Protein 8U2M (pdb70)

Foldseek 3Di:
DQLLPQVCLQPVQVVLVVVCVVFQWDQDVLLQATEGQALVLQQVQLACCPFWAQACVLLVDDDDPLQAALRRDGPPLNVLLVVLLLQLLVPADVVVLLVQLLVLLLVLLVVQPPDFFKDWCLLSPLQSSLQSSLCVQAQHDGDDRVVLCVLLVLLLQCVCCSSVVVSVVSNVVSLVVLLVVLVVCLVDGDCPHSSVSSNVSCVPRPDPVSHSSSHVSCSNSCSNQQRSFLVQQLVQVCQVPVVLLVDPLDPLQLLLSLQLSCLQRRFFQWDKIAGSDFDDRGPDTHHHGHMYIYRQNSNSQNCVQPPVSNDRDSPHDPDRGQSQHDHPNGHSCPVVSSSSVSSSSVSVVVSPKRWHFPDDFAWDSRRRGTHTPTGITGID/DDDQLLPQVCLQPVQVVLVVVVVVPQWDQDVLLQATEHQAQVLQQVQLADCPFKFLACVLLVDDDDPLQAALRRDDPPVNVLLLVLLLVLLVPADPVVLLVQLLVLLLVLLLVQPPDFDKDWCLVSPLQSSLQSSLCVQQQHDGDDRVVLCVLLVLLLQLVCCSSVVVSVVSNVVSLVVLLVVLVVCLVDGDCNHSSNSSNVSCVVDPDDPSHSSNHVSCSNSCSNQQRSFLVQQLVLVCLVPVVLLVDPLDPLQLLLSLQLSCLQRRFFQWDKIAGSAFDDRGPDTDHHGHMYIYRQNSNSQNCVQPPVSNDRDSPHDPDRRQSQHDHPPRNSCPVVSSSSVSSSSVSVVVSPKNWHFPDHFAWDSRRRGTHTPTGITGID/DDDQLLPQVCLQPVLVVLVVVVVVPQWDQDVLLQFTEGQALQLQQVQLADCPFWAQACVLLVDDDDPLQAALSRDDPPLNVQLVVLLLQLLVLADVVQLLVQLLVLLLVLVCVQLVDQFKDWCLLSHLQSSLQSNLCVQQQHDGDDRVVLCVLLVLLLQCVCCSSVVVSVPSVVVSLVVLLVVLVVCLVDGDCNHSSNSSNVSCVVRVRDPSHSSNHVSCSNSVSNQQRSFLVQQLVLVCQVPVVLLVDDLDPLQVLLVLQLSCLQRRFAQWDKIAGSAFDDRDNDIDHHGHMYIYRQNSNSQNCVQPPVSNDRDSPHDPPRGQSQHDHPNGNSCPVVSSSSVSSSSVSVSVVPKNWHFPDDWAWDSRRRGTHTPTTMTGID/DDPDD

InterPro domains:
  IPR001128 Cytochrome P450 [PF00067] (269-359)
  IPR002397 Cytochrome P450, B-class [PR00359] (86-97)
  IPR002397 Cytochrome P450, B-class [PR00359] (133-149)
  IPR002397 Cytochrome P450, B-class [PR00359] (150-165)
  IPR002397 Cytochrome P450, B-class [PR00359] (269-280)
  IPR002397 Cytochrome P450, B-class [PR00359] (286-313)
  IPR002397 Cytochrome P450, B-class [PR00359] (314-329)
  IPR002397 Cytochrome P450, B-class [PR00359] (335-344)
  IPR002397 Cytochrome P450, B-class [PR00359] (344-355)
  IPR017972 Cytochrome P450, conserved site [PS00086] (337-346)
  IPR036396 Cytochrome P450 superfamily [G3DSA:1.10.630.10] (2-394)
  IPR036396 Cytochrome P450 superfamily [SSF48264] (15-393)

Radius of gyration: 35.64 Å; Cα contacts (8 Å, |Δi|>4): 2007; chains: 4; bounding box: 88×108×78 Å

B-factor: mean 40.02, std 17.23, range [12.61, 135.48]

Structure (mmCIF, N/CA/C/O backbone):
data_8U2M
#
_entry.id   8U2M
#
_cell.length_a   61.674
_cell.length_b   95.607
_cell.length_c   105.763
_cell.angle_alpha   90.000
_cell.angle_beta   92.710
_cell.angle_gamma   90.000
#
_symmetry.space_group_name_H-M   'P 1 21 1'
#
loop_
_entity.id
_entity.type
_entity.pdbx_description
1 polymer 'Cytochrome P450-SU1'
2 polymer MET-ARG-TYR-LEU-HIS
3 non-polymer 'ACETATE ION'
4 non-polymer 'TETRAETHYLENE GLYCOL'
5 non-polymer 'PROTOPORPHYRIN IX CONTAINING FE'
6 non-polymer 'SODIUM ION'
7 non-polymer 2-[2-(2-METHOXY-ETHOXY)-ETHOXY]-ETHOXYL
8 non-polymer MESO-ERYTHRITOL
9 non-polymer 'trifluoroacetic acid'
10 water water
#
loop_
_atom_site.group_PDB
_atom_site.id
_atom_site.type_symbol
_atom_site.label_atom_id
_atom_site.label_alt_id
_atom_site.label_comp_id
_atom_site.label_asym_id
_atom_site.label_entity_id
_atom_site.label_seq_id
_atom_site.pdbx_PDB_ins_code
_atom_site.Cartn_x
_atom_site.Cartn_y
_atom_site.Cartn_z
_atom_site.occupancy
_atom_site.B_iso_or_equiv
_atom_site.auth_seq_id
_atom_site.auth_comp_id
_atom_site.auth_asym_id
_atom_site.auth_atom_id
_atom_site.pdbx_PDB_model_num
ATOM 1 N N . TYR A 1 35 ? 22.61647 10.67591 34.77633 1.000 59.79636 14 TYR A N 1
ATOM 2 C CA . TYR A 1 35 ? 21.28271 11.14465 34.41875 1.000 55.15071 14 TYR A CA 1
ATOM 3 C C . TYR A 1 35 ? 20.28004 10.89739 35.55001 1.000 44.42612 14 TYR A C 1
ATOM 4 O O . TYR A 1 35 ? 19.75203 9.79301 35.68781 1.000 43.68654 14 TYR A O 1
ATOM 21 N N . ASP A 1 36 ? 20.07588 11.91440 36.39605 1.000 45.51604 15 ASP A N 1
ATOM 22 C CA . ASP A 1 36 ? 19.03979 11.87534 37.42357 1.000 37.68570 15 ASP A CA 1
ATOM 23 C C . ASP A 1 36 ? 17.74669 12.42023 36.83043 1.000 31.69542 15 ASP A C 1
ATOM 24 O O . ASP A 1 36 ? 17.64726 13.63727 36.60337 1.000 29.90014 15 ASP A O 1
ATOM 33 N N . PRO A 1 37 ? 16.72363 11.59084 36.59305 1.000 25.33938 16 PRO A N 1
ATOM 34 C CA . PRO A 1 37 ? 15.53203 12.09124 35.88278 1.000 23.79392 16 PRO A CA 1
ATOM 35 C C . PRO A 1 37 ? 14.75158 13.16332 36.62804 1.000 22.56924 16 PRO A C 1
ATOM 36 O O . PRO A 1 37 ? 13.99656 13.90673 35.98770 1.000 20.83967 16 PRO A O 1
ATOM 47 N N . LEU A 1 38 ? 14.89183 13.26774 37.94854 1.000 28.02782 17 LEU A N 1
ATOM 48 C CA . LEU A 1 38 ? 14.14332 14.24444 38.72879 1.000 22.28858 17 LEU A CA 1
ATOM 49 C C . LEU A 1 38 ? 14.98968 15.43530 39.16313 1.000 26.49393 17 LEU A C 1
ATOM 50 O O . LEU A 1 38 ? 14.50705 16.27623 39.92719 1.000 26.44719 17 LEU A O 1
ATOM 66 N N . ALA A 1 39 ? 16.23587 15.51992 38.71297 1.000 28.25990 18 ALA A N 1
ATOM 67 C CA . ALA A 1 39 ? 17.05881 16.67288 39.04417 1.000 25.64345 18 ALA A CA 1
ATOM 68 C C . ALA A 1 39 ? 16.43700 17.93834 38.45641 1.000 23.98453 18 ALA A C 1
ATOM 69 O O . ALA A 1 39 ? 15.92408 17.91269 37.32977 1.000 22.51120 18 ALA A O 1
ATOM 76 N N . PRO A 1 40 ? 16.47358 19.06341 39.18067 1.000 30.68262 19 PRO A N 1
ATOM 77 C CA . PRO A 1 40 ? 15.82377 20.27792 38.65291 1.000 27.27867 19 PRO A CA 1
ATOM 78 C C . PRO A 1 40 ? 16.31522 20.68784 37.27363 1.000 24.21784 19 PRO A C 1
ATOM 79 O O . PRO A 1 40 ? 15.50924 21.12274 36.44101 1.000 28.69760 19 PRO A O 1
ATOM 90 N N . SER A 1 41 ? 17.61732 20.56440 37.00150 1.000 29.16351 20 SER A N 1
ATOM 91 C CA . SER A 1 41 ? 18.13233 20.96249 35.69463 1.000 35.92459 20 SER A CA 1
ATOM 92 C C . SER A 1 41 ? 17.63519 20.03834 34.59112 1.000 26.51145 20 SER A C 1
ATOM 93 O O . SER A 1 41 ? 17.40805 20.48882 33.46201 1.000 27.57972 20 SER A O 1
ATOM 101 N N . VAL A 1 42 ? 17.46159 18.75121 34.89290 1.000 23.43881 21 VAL A N 1
ATOM 102 C CA . VAL A 1 42 ? 16.91654 17.82583 33.90524 1.000 24.81723 21 VAL A CA 1
ATOM 103 C C . VAL A 1 42 ? 15.44845 18.13839 33.64848 1.000 25.34351 21 VAL A C 1
ATOM 104 O O . VAL A 1 42 ? 15.00219 18.21298 32.49805 1.000 19.74991 21 VAL A O 1
ATOM 117 N N . ILE A 1 43 ? 14.67649 18.31821 34.72339 1.000 20.03575 22 ILE A N 1
ATOM 118 C CA . ILE A 1 43 ? 13.25751 18.63522 34.60291 1.000 21.84393 22 ILE A CA 1
ATOM 119 C C . ILE A 1 43 ? 13.04523 19.92497 33.82404 1.000 21.86566 22 ILE A C 1
ATOM 120 O O . ILE A 1 43 ? 12.05086 20.06502 33.10174 1.000 21.74735 22 ILE A O 1
ATOM 136 N N . ALA A 1 44 ? 13.96585 20.88283 33.94953 1.000 19.66004 23 ALA A N 1
ATOM 137 C CA . ALA A 1 44 ? 13.80884 22.15269 33.24831 1.000 20.81523 23 ALA A CA 1
ATOM 138 C C . ALA A 1 44 ? 13.82145 21.95453 31.73913 1.000 21.24326 23 ALA A C 1
ATOM 139 O O . ALA A 1 44 ? 13.12181 22.66297 31.00603 1.000 24.73949 23 ALA A O 1
ATOM 146 N N . ASP A 1 45 ? 14.63587 21.02098 31.25486 1.000 21.09499 24 ASP A N 1
ATOM 147 C CA . ASP A 1 45 ? 14.68887 20.69215 29.83750 1.000 19.80768 24 ASP A CA 1
ATOM 148 C C . ASP A 1 45 ? 15.39453 19.35250 29.68304 1.000 19.08171 24 ASP A C 1
ATOM 149 O O . ASP A 1 45 ? 16.63101 19.31273 29.66258 1.000 20.74709 24 ASP A O 1
ATOM 158 N N . PRO A 1 46 ? 14.66786 18.23522 29.58194 1.000 19.62687 25 PRO A N 1
ATOM 159 C CA . PRO A 1 46 ? 15.35297 16.93374 29.55071 1.000 20.14079 25 PRO A CA 1
ATOM 160 C C . PRO A 1 46 ? 15.93358 16.55212 28.19902 1.000 19.99937 25 PRO A C 1
ATOM 161 O O . PRO A 1 46 ? 16.77411 15.64367 28.14926 1.000 21.09484 25 PRO A O 1
ATOM 172 N N . TYR A 1 47 ? 15.53828 17.21063 27.11225 1.000 21.12038 26 TYR A N 1
ATOM 173 C CA . TYR A 1 47 ? 15.91078 16.71645 25.78932 1.000 23.14148 26 TYR A CA 1
ATOM 174 C C . TYR A 1 47 ? 17.41130 16.73636 25.52383 1.000 19.79184 26 TYR A C 1
ATOM 175 O O . TYR A 1 47 ? 17.90194 15.78515 24.89043 1.000 23.91772 26 TYR A O 1
ATOM 193 N N . PRO A 1 48 ? 18.19270 17.72603 25.97026 1.000 23.18299 27 PRO A N 1
ATOM 194 C CA . PRO A 1 48 ? 19.65286 17.60284 25.80125 1.000 21.56183 27 PRO A CA 1
ATOM 195 C C . PRO A 1 48 ? 20.23331 16.40174 26.53160 1.000 21.35229 27 PRO A C 1
ATOM 196 O O . PRO A 1 48 ? 21.23115 15.82929 26.07321 1.000 21.04554 27 PRO A O 1
ATOM 207 N N . PHE A 1 49 ? 19.63955 16.00907 27.66284 1.000 21.07371 28 PHE A N 1
ATOM 208 C CA . PHE A 1 49 ? 20.10167 14.82133 28.37397 1.000 19.78563 28 PHE A CA 1
ATOM 209 C C . PHE A 1 49 ? 19.72079 13.55168 27.62530 1.000 20.49295 28 PHE A C 1
ATOM 210 O O . PHE A 1 49 ? 20.51770 12.60840 27.54714 1.000 21.85463 28 PHE A O 1
ATOM 227 N N . TYR A 1 50 ? 18.50646 13.50763 27.06874 1.000 18.64244 29 TYR A N 1
ATOM 228 C CA . TYR A 1 50 ? 18.13702 12.39838 26.19645 1.000 22.34426 29 TYR A CA 1
ATOM 229 C C . TYR A 1 50 ? 19.13092 12.26253 25.05007 1.000 23.15357 29 TYR A C 1
ATOM 230 O O . TYR A 1 50 ? 19.56268 11.15578 24.70811 1.000 22.23596 29 TYR A O 1
ATOM 248 N N . ARG A 1 51 ? 19.48181 13.38984 24.42507 1.000 20.89963 30 ARG A N 1
ATOM 249 C CA . ARG A 1 51 ? 20.38287 13.36106 23.27805 1.000 23.00254 30 ARG A CA 1
ATOM 250 C C . ARG A 1 51 ? 21.75691 12.82974 23.66666 1.000 22.45627 30 ARG A C 1
ATOM 251 O O . ARG A 1 51 ? 22.34185 12.01751 22.94110 1.000 24.60736 30 ARG A O 1
ATOM 272 N N . LYS A 1 52 ? 22.29343 13.28109 24.80514 1.000 21.17753 31 LYS A N 1
ATOM 273 C CA . LYS A 1 52 ? 23.58222 12.76947 25.26340 1.000 25.39490 31 LYS A CA 1
ATOM 274 C C . LYS A 1 52 ? 23.52270 11.26301 25.47452 1.000 31.58373 31 LYS A C 1
ATOM 275 O O . LYS A 1 52 ? 24.46066 10.53567 25.12510 1.000 26.15405 31 LYS A O 1
ATOM 294 N N . LEU A 1 53 ? 22.42389 10.78143 26.05294 1.000 26.66747 32 LEU A N 1
ATOM 295 C CA . LEU A 1 53 ? 22.21936 9.34648 26.20026 1.000 27.21752 32 LEU A CA 1
ATOM 296 C C . LEU A 1 53 ? 22.22471 8.65802 24.83977 1.000 24.74731 32 LEU A C 1
ATOM 297 O O . LEU A 1 53 ? 22.96910 7.69483 24.61599 1.000 24.83597 32 LEU A O 1
ATOM 313 N N . ARG A 1 54 ? 21.39373 9.14908 23.91349 1.000 21.98048 33 ARG A N 1
ATOM 314 C CA . ARG A 1 54 ? 21.25142 8.50868 22.60858 1.000 22.02969 33 ARG A CA 1
ATOM 315 C C . ARG A 1 54 ? 22.57973 8.47475 21.86321 1.000 23.34985 33 ARG A C 1
ATOM 316 O O . ARG A 1 54 ? 22.90090 7.48184 21.19874 1.000 24.67416 33 ARG A O 1
ATOM 337 N N . GLU A 1 55 ? 23.37567 9.54516 21.97762 1.000 25.41498 34 GLU A N 1
ATOM 338 C CA . GLU A 1 55 ? 24.62580 9.62518 21.22479 1.000 25.29881 34 GLU A CA 1
ATOM 339 C C . GLU A 1 55 ? 25.67992 8.65596 21.75495 1.000 29.01850 34 GLU A C 1
ATOM 340 O O . GLU A 1 55 ? 26.59228 8.27103 21.01155 1.000 35.27924 34 GLU A O 1
ATOM 352 N N . THR A 1 56 ? 25.60975 8.28939 23.04083 1.000 26.53264 35 THR A N 1
ATOM 353 C CA . THR A 1 56 ? 26.58084 7.34499 23.58731 1.000 33.29863 35 THR A CA 1
ATOM 354 C C . THR A 1 56 ? 26.11324 5.90789 23.37069 1.000 28.36512 35 THR A C 1
ATOM 355 O O . THR A 1 56 ? 26.92269 5.03529 23.03809 1.000 33.62321 35 THR A O 1
ATOM 366 N N . ASN A 1 57 ? 24.82250 5.62389 23.58160 1.000 24.96432 36 ASN A N 1
ATOM 367 C CA . ASN A 1 57 ? 24.32342 4.26823 23.34160 1.000 27.85682 36 ASN A CA 1
ATOM 368 C C . ASN A 1 57 ? 22.80322 4.27803 23.32901 1.000 27.00604 36 ASN A C 1
ATOM 369 O O . ASN A 1 57 ? 22.17385 4.78265 24.26545 1.000 27.11197 36 ASN A O 1
ATOM 380 N N . THR A 1 58 ? 22.22130 3.74301 22.24884 1.000 22.42800 37 THR A N 1
ATOM 381 C CA . THR A 1 58 ? 20.77128 3.80554 22.10844 1.000 22.08606 37 THR A CA 1
ATOM 382 C C . THR A 1 58 ? 20.05876 2.92402 23.12791 1.000 22.29188 37 THR A C 1
ATOM 383 O O . THR A 1 58 ? 18.85717 3.11036 23.35875 1.000 20.24129 37 THR A O 1
ATOM 394 N N . VAL A 1 59 ? 20.77726 1.99340 23.75228 1.000 23.67540 38 VAL A N 1
ATOM 395 C CA . VAL A 1 59 ? 20.23994 1.10044 24.76909 1.000 26.66442 38 VAL A CA 1
ATOM 396 C C . VAL A 1 59 ? 21.27839 1.07991 25.89390 1.000 27.68954 38 VAL A C 1
ATOM 397 O O . VAL A 1 59 ? 22.26832 0.34673 25.81732 1.000 27.52886 38 VAL A O 1
ATOM 410 N N A HIS A 1 60 ? 21.03522 1.84938 26.94582 0.475 24.79851 39 HIS A N 1
ATOM 411 N N B HIS A 1 60 ? 21.06742 1.92652 26.90098 0.525 24.82745 39 HIS A N 1
ATOM 412 C CA A HIS A 1 60 ? 21.99780 2.01483 28.02793 0.475 24.09004 39 HIS A CA 1
ATOM 413 C CA B HIS A 1 60 ? 21.94640 2.05141 28.05711 0.525 24.11101 39 HIS A CA 1
ATOM 414 C C A HIS A 1 60 ? 21.48177 1.35531 29.29782 0.475 24.30600 39 HIS A C 1
ATOM 415 C C B HIS A 1 60 ? 21.42342 1.18558 29.19557 0.525 24.31479 39 HIS A C 1
ATOM 416 O O A HIS A 1 60 ? 20.33758 1.58620 29.70394 0.475 21.97588 39 HIS A O 1
ATOM 417 O O B HIS A 1 60 ? 20.21273 1.11558 29.42396 0.525 23.99293 39 HIS A O 1
ATOM 444 N N . TRP A 1 61 ? 22.33473 0.55079 29.92932 1.000 25.65497 40 TRP A N 1
ATOM 445 C CA . TRP A 1 61 ? 21.97879 -0.10824 31.18010 1.000 27.53819 40 TRP A CA 1
ATOM 446 C C . TRP A 1 61 ? 22.07692 0.90774 32.31331 1.000 27.33151 40 TRP A C 1
ATOM 447 O O . TRP A 1 61 ? 23.12402 1.53647 32.49773 1.000 28.74691 40 TRP A O 1
ATOM 469 N N . HIS A 1 62 ? 20.97940 1.09419 33.04371 1.000 29.57286 41 HIS A N 1
ATOM 470 C CA . HIS A 1 62 ? 20.93336 1.95936 34.22197 1.000 31.41558 41 HIS A CA 1
ATOM 471 C C . HIS A 1 62 ? 20.91611 1.05354 35.45105 1.000 36.12868 41 HIS A C 1
ATOM 472 O O . HIS A 1 62 ? 19.86511 0.52899 35.83149 1.000 36.54461 41 HIS A O 1
ATOM 486 N N . GLU A 1 63 ? 22.07792 0.89823 36.08953 1.000 37.27339 42 GLU A N 1
ATOM 487 C CA . GLU A 1 63 ? 22.22813 -0.13040 37.11505 1.000 40.36709 42 GLU A CA 1
ATOM 488 C C . GLU A 1 63 ? 21.41362 0.16546 38.36900 1.000 45.61957 42 GLU A C 1
ATOM 489 O O . GLU A 1 63 ? 20.98058 -0.76834 39.05558 1.000 41.27290 42 GLU A O 1
ATOM 501 N N . PHE A 1 64 ? 21.22683 1.44019 38.71024 1.000 41.73071 43 PHE A N 1
ATOM 502 C CA . PHE A 1 64 ? 20.54008 1.76753 39.95586 1.000 57.83366 43 PHE A CA 1
ATOM 503 C C . PHE A 1 64 ? 19.03141 1.64732 39.79647 1.000 50.48525 43 PHE A C 1
ATOM 504 O O . PHE A 1 64 ? 18.33758 1.21833 40.72601 1.000 60.30243 43 PHE A O 1
ATOM 521 N N . LEU A 1 65 ? 18.51201 2.01123 38.62505 1.000 51.63020 44 LEU A N 1
ATOM 522 C CA . LEU A 1 65 ? 17.11346 1.76791 38.30826 1.000 61.18873 44 LEU A CA 1
ATOM 523 C C . LEU A 1 65 ? 16.86036 0.34056 37.84174 1.000 48.12858 44 LEU A C 1
ATOM 524 O O . LEU A 1 65 ? 15.69643 -0.05460 37.71340 1.000 54.96830 44 LEU A O 1
ATOM 540 N N . ASP A 1 66 ? 17.91497 -0.43034 37.57125 1.000 44.94126 45 ASP A N 1
ATOM 541 C CA . ASP A 1 66 ? 17.78814 -1.83207 37.17481 1.000 48.04393 45 ASP A CA 1
ATOM 542 C C . ASP A 1 66 ? 16.91857 -1.95197 35.92308 1.000 30.76579 45 ASP A C 1
ATOM 543 O O . ASP A 1 66 ? 16.01367 -2.78657 35.84119 1.000 36.82442 45 ASP A O 1
ATOM 552 N N . SER A 1 67 ? 17.19460 -1.09419 34.93914 1.000 32.03855 46 SER A N 1
ATOM 553 C CA . SER A 1 67 ? 16.43110 -1.10650 33.70079 1.000 26.05840 46 SER A CA 1
ATOM 554 C C . SER A 1 67 ? 17.29392 -0.64743 32.53422 1.000 24.19773 46 SER A C 1
ATOM 555 O O . SER A 1 67 ? 18.20903 0.16351 32.69707 1.000 24.96504 46 SER A O 1
ATOM 563 N N . TRP A 1 68 ? 16.96910 -1.15598 31.34822 1.000 24.18712 47 TRP A N 1
ATOM 564 C CA . TRP A 1 68 ? 17.50278 -0.58003 30.12289 1.000 21.53705 47 TRP A CA 1
ATOM 565 C C . TRP A 1 68 ? 16.80854 0.75046 29.85267 1.000 23.53132 47 TRP A C 1
ATOM 566 O O . TRP A 1 68 ? 15.60137 0.89128 30.06646 1.000 26.59917 47 TRP A O 1
ATOM 587 N N . VAL A 1 69 ? 17.58211 1.73803 29.41068 1.000 20.93017 48 VAL A N 1
ATOM 588 C CA . VAL A 1 69 ? 17.06135 3.03434 28.98659 1.000 19.69683 48 VAL A CA 1
ATOM 589 C C . VAL A 1 69 ? 17.24058 3.11818 27.47696 1.000 21.87528 48 VAL A C 1
ATOM 590 O O . VAL A 1 69 ? 18.37435 3.10995 26.98165 1.000 27.20302 48 VAL A O 1
ATOM 603 N N . VAL A 1 70 ? 16.12902 3.20498 26.74677 1.000 16.98204 49 VAL A N 1
ATOM 604 C CA . VAL A 1 70 ? 16.12417 3.11441 25.28749 1.000 21.78609 49 VAL A CA 1
ATOM 605 C C . VAL A 1 70 ? 15.72990 4.46541 24.70790 1.000 16.57193 49 VAL A C 1
ATOM 606 O O . VAL A 1 70 ? 14.59948 4.92922 24.90579 1.000 18.65671 49 VAL A O 1
ATOM 619 N N . THR A 1 71 ? 16.65609 5.08752 23.97516 1.000 21.36527 50 THR A N 1
ATOM 620 C CA . THR A 1 71 ? 16.42216 6.39371 23.38226 1.000 22.06855 50 THR A CA 1
ATOM 621 C C . THR A 1 71 ? 16.41669 6.38870 21.85942 1.000 17.18077 50 THR A C 1
ATOM 622 O O . THR A 1 71 ? 16.03798 7.40335 21.26331 1.000 18.79960 50 THR A O 1
ATOM 633 N N . GLY A 1 72 ? 16.81024 5.29226 21.21377 1.000 20.58319 51 GLY A N 1
ATOM 634 C CA . GLY A 1 72 ? 16.81263 5.24976 19.75986 1.000 18.62143 51 GLY A CA 1
ATOM 635 C C . GLY A 1 72 ? 15.42291 4.97802 19.20386 1.000 21.21970 51 GLY A C 1
ATOM 636 O O . GLY A 1 72 ? 14.64515 4.20494 19.76313 1.000 19.90337 51 GLY A O 1
ATOM 640 N N . TYR A 1 73 ? 15.12022 5.62165 18.07162 1.000 22.33719 52 TYR A N 1
ATOM 641 C CA . TYR A 1 73 ? 13.81016 5.44513 17.45117 1.000 18.88424 52 TYR A CA 1
ATOM 642 C C . TYR A 1 73 ? 13.59361 3.99492 17.03612 1.000 22.44633 52 TYR A C 1
ATOM 643 O O . TYR A 1 73 ? 12.55228 3.39809 17.33426 1.000 18.22140 52 TYR A O 1
ATOM 661 N N . ALA A 1 74 ? 14.56948 3.41272 16.33477 1.000 24.16740 53 ALA A N 1
ATOM 662 C CA . ALA A 1 74 ? 14.41589 2.04554 15.84996 1.000 23.14521 53 ALA A CA 1
ATOM 663 C C . ALA A 1 74 ? 14.19030 1.08056 17.00300 1.000 21.76719 53 ALA A C 1
ATOM 664 O O . ALA A 1 74 ? 13.35892 0.16785 16.91226 1.000 22.70044 53 ALA A O 1
ATOM 671 N N . GLU A 1 75 ? 14.92505 1.27512 18.09798 1.000 19.67024 54 GLU A N 1
ATOM 672 C CA . GLU A 1 75 ? 14.83550 0.37567 19.23857 1.000 20.82370 54 GLU A CA 1
ATOM 673 C C . GLU A 1 75 ? 13.50571 0.53695 19.96687 1.000 23.86174 54 GLU A C 1
ATOM 674 O O . GLU A 1 75 ? 12.87024 -0.45921 20.33179 1.000 20.65757 54 GLU A O 1
ATOM 686 N N . CYS A 1 76 ? 13.06144 1.77826 20.18157 1.000 19.65270 55 CYS A N 1
ATOM 687 C CA . CYS A 1 76 ? 11.75672 1.99510 20.80201 1.000 19.50554 55 CYS A CA 1
ATOM 688 C C . CYS A 1 76 ? 10.63692 1.42617 19.93680 1.000 22.77433 55 CYS A C 1
ATOM 689 O O . CYS A 1 76 ? 9.72233 0.76298 20.43990 1.000 19.91479 55 CYS A O 1
ATOM 697 N N . ARG A 1 77 ? 10.68695 1.68822 18.62721 1.000 18.89447 56 ARG A N 1
ATOM 698 C CA . ARG A 1 77 ? 9.67194 1.15236 17.72680 1.000 24.20789 56 ARG A CA 1
ATOM 699 C C . ARG A 1 77 ? 9.65356 -0.36923 17.77387 1.000 20.48022 56 ARG A C 1
ATOM 700 O O . ARG A 1 77 ? 8.58266 -0.98527 17.81752 1.000 21.09592 56 ARG A O 1
ATOM 721 N N . GLN A 1 78 ? 10.83397 -0.99001 17.76673 1.000 20.14910 57 GLN A N 1
ATOM 722 C CA . GLN A 1 78 ? 10.92408 -2.44320 17.85106 1.000 23.08514 57 GLN A CA 1
ATOM 723 C C . GLN A 1 78 ? 10.22591 -2.97551 19.09701 1.000 23.84327 57 GLN A C 1
ATOM 724 O O . GLN A 1 78 ? 9.41314 -3.90425 19.02267 1.000 24.36326 57 GLN A O 1
ATOM 738 N N . VAL A 1 79 ? 10.56382 -2.42167 20.26097 1.000 20.18694 58 VAL A N 1
ATOM 739 C CA . VAL A 1 79 ? 10.08139 -2.98374 21.51848 1.000 23.68237 58 VAL A CA 1
ATOM 740 C C . VAL A 1 79 ? 8.58263 -2.75695 21.67464 1.000 24.65460 58 VAL A C 1
ATOM 741 O O . VAL A 1 79 ? 7.85592 -3.63386 22.15997 1.000 26.08662 58 VAL A O 1
ATOM 754 N N . LEU A 1 80 ? 8.09532 -1.57780 21.28534 1.000 20.31186 59 LEU A N 1
ATOM 755 C CA . LEU A 1 80 ? 6.67211 -1.29408 21.43344 1.000 22.72348 59 LEU A CA 1
ATOM 756 C C . LEU A 1 80 ? 5.81909 -2.30317 20.67300 1.000 31.99282 59 LEU A C 1
ATOM 757 O O . LEU A 1 80 ? 4.78201 -2.75512 21.17215 1.000 29.47954 59 LEU A O 1
ATOM 773 N N . GLY A 1 81 ? 6.24058 -2.67130 19.46868 1.000 23.82292 60 GLY A N 1
ATOM 774 C CA . GLY A 1 81 ? 5.46284 -3.52020 18.59431 1.000 35.43653 60 GLY A CA 1
ATOM 775 C C . GLY A 1 81 ? 5.61838 -5.00553 18.78798 1.000 32.69771 60 GLY A C 1
ATOM 776 O O . GLY A 1 81 ? 4.92080 -5.78017 18.12675 1.000 43.02421 60 GLY A O 1
ATOM 780 N N . ASP A 1 82 ? 6.49401 -5.43818 19.68235 1.000 26.30504 61 ASP A N 1
ATOM 781 C CA . ASP A 1 82 ? 6.81805 -6.85043 19.84887 1.000 25.87632 61 ASP A CA 1
ATOM 782 C C . ASP A 1 82 ? 6.27180 -7.28035 21.20733 1.000 30.21256 61 ASP A C 1
ATOM 783 O O . ASP A 1 82 ? 6.97075 -7.22224 22.21925 1.000 26.32292 61 ASP A O 1
ATOM 792 N N . THR A 1 83 ? 5.00981 -7.71509 21.22240 1.000 31.47153 62 THR A N 1
ATOM 793 C CA . THR A 1 83 ? 4.39561 -8.19989 22.45124 1.000 32.73447 62 THR A CA 1
ATOM 794 C C . THR A 1 83 ? 4.70654 -9.66258 22.72642 1.000 34.76865 62 THR A C 1
ATOM 795 O O . THR A 1 83 ? 4.34627 -10.16654 23.79586 1.000 39.25285 62 THR A O 1
ATOM 806 N N . THR A 1 84 ? 5.35575 -10.35135 21.78974 1.000 31.44454 63 THR A N 1
ATOM 807 C CA . THR A 1 84 ? 5.75328 -11.73338 22.01816 1.000 33.73755 63 THR A CA 1
ATOM 808 C C . THR A 1 84 ? 6.96589 -11.81173 22.93652 1.000 27.03427 63 THR A C 1
ATOM 809 O O . THR A 1 84 ? 7.01757 -12.66337 23.83060 1.000 28.66826 63 THR A O 1
ATOM 820 N N . ASN A 1 85 ? 7.93442 -10.91532 22.74893 1.000 27.88087 64 ASN A N 1
ATOM 821 C CA . ASN A 1 85 ? 9.16032 -10.92731 23.53358 1.000 25.13605 64 ASN A CA 1
ATOM 822 C C . ASN A 1 85 ? 9.20188 -9.84436 24.60361 1.000 23.80561 64 ASN A C 1
ATOM 823 O O . ASN A 1 85 ? 10.03486 -9.93002 25.51246 1.000 23.37417 64 ASN A O 1
ATOM 834 N N . PHE A 1 86 ? 8.32623 -8.84269 24.52658 1.000 25.42673 65 PHE A N 1
ATOM 835 C CA . PHE A 1 86 ? 8.28520 -7.76187 25.50329 1.000 27.18058 65 PHE A CA 1
ATOM 836 C C . PHE A 1 86 ? 6.83344 -7.50018 25.86469 1.000 32.27192 65 PHE A C 1
ATOM 837 O O . PHE A 1 86 ? 6.01569 -7.24211 24.97857 1.000 43.85357 65 PHE A O 1
ATOM 854 N N . GLY A 1 87 ? 6.52478 -7.48808 27.16374 1.000 23.66797 66 GLY A N 1
ATOM 855 C CA . GLY A 1 87 ? 5.15269 -7.43652 27.61177 1.000 22.82000 66 GLY A CA 1
ATOM 856 C C . GLY A 1 87 ? 4.90716 -6.29255 28.57926 1.000 22.30908 66 GLY A C 1
ATOM 857 O O . GLY A 1 87 ? 5.83161 -5.61788 29.03661 1.000 20.19871 66 GLY A O 1
ATOM 861 N N . SER A 1 88 ? 3.62043 -6.07048 28.85194 1.000 23.02930 67 SER A N 1
ATOM 862 C CA . SER A 1 88 ? 3.16354 -5.12357 29.85720 1.000 21.37776 67 SER A CA 1
ATOM 863 C C . SER A 1 88 ? 2.53356 -5.80243 31.06480 1.000 24.58051 67 SER A C 1
ATOM 864 O O . SER A 1 88 ? 2.20105 -5.11714 32.03770 1.000 25.60078 67 SER A O 1
ATOM 872 N N . ASP A 1 89 ? 2.33892 -7.11743 31.01117 1.000 25.63830 68 ASP A N 1
ATOM 873 C CA . ASP A 1 89 ? 1.75569 -7.90342 32.09633 1.000 33.09302 68 ASP A CA 1
ATOM 874 C C . ASP A 1 89 ? 2.90046 -8.60214 32.81963 1.000 35.04250 68 ASP A C 1
ATOM 875 O O . ASP A 1 89 ? 3.46860 -9.57259 32.31386 1.000 37.64067 68 ASP A O 1
ATOM 884 N N . PHE A 1 90 ? 3.25461 -8.09497 33.99972 1.000 52.05956 69 PHE A N 1
ATOM 885 C CA . PHE A 1 90 ? 4.38613 -8.65570 34.72529 1.000 52.75673 69 PHE A CA 1
ATOM 886 C C . PHE A 1 90 ? 4.13519 -10.08374 35.19063 1.000 53.00097 69 PHE A C 1
ATOM 887 O O . PHE A 1 90 ? 5.09036 -10.76485 35.57832 1.000 52.85116 69 PHE A O 1
ATOM 904 N N . ARG A 1 91 ? 2.88994 -10.56359 35.13983 1.000 52.42372 70 ARG A N 1
ATOM 905 C CA . ARG A 1 91 ? 2.63873 -11.96971 35.42788 1.000 51.67535 70 ARG A CA 1
ATOM 906 C C . ARG A 1 91 ? 3.36703 -12.88465 34.45303 1.000 52.87414 70 ARG A C 1
ATOM 907 O O . ARG A 1 91 ? 3.62384 -14.04807 34.78217 1.000 49.45037 70 ARG A O 1
ATOM 928 N N . ARG A 1 92 ? 3.70809 -12.38547 33.26302 1.000 50.39929 71 ARG A N 1
ATOM 929 C CA . ARG A 1 92 ? 4.41124 -13.19565 32.27858 1.000 45.39264 71 ARG A CA 1
ATOM 930 C C . ARG A 1 92 ? 5.86956 -13.43013 32.64842 1.000 52.55130 71 ARG A C 1
ATOM 931 O O . ARG A 1 92 ? 6.53110 -14.23758 31.98653 1.000 51.72531 71 ARG A O 1
ATOM 952 N N . ILE A 1 93 ? 6.38659 -12.75173 33.67512 1.000 49.50415 72 ILE A N 1
ATOM 953 C CA . ILE A 1 93 ? 7.70360 -13.08201 34.21051 1.000 49.06088 72 ILE A CA 1
ATOM 954 C C . ILE A 1 93 ? 7.55599 -13.50907 35.66585 1.000 58.52942 72 ILE A C 1
ATOM 955 O O . ILE A 1 93 ? 8.46487 -13.30682 36.47923 1.000 62.52740 72 ILE A O 1
ATOM 971 N N . ASP A 1 94 ? 6.39996 -14.07932 36.00658 1.000 59.44995 73 ASP A N 1
ATOM 972 C CA . ASP A 1 94 ? 6.17831 -14.72813 37.29692 1.000 60.63971 73 ASP A CA 1
ATOM 973 C C . ASP A 1 94 ? 6.13411 -13.74279 38.46357 1.000 64.75443 73 ASP A C 1
ATOM 974 O O . ASP A 1 94 ? 6.51852 -14.08632 39.58461 1.000 71.57022 73 ASP A O 1
ATOM 983 N N . VAL A 1 95 ? 5.66318 -12.52271 38.22350 1.000 68.63931 74 VAL A N 1
ATOM 984 C CA . VAL A 1 95 ? 5.37971 -11.57029 39.29225 1.000 74.21086 74 VAL A CA 1
ATOM 985 C C . VAL A 1 95 ? 3.90506 -11.68098 39.65339 1.000 63.79827 74 VAL A C 1
ATOM 986 O O . VAL A 1 95 ? 3.04244 -11.78130 38.77314 1.000 59.54887 74 VAL A O 1
ATOM 999 N N . GLU A 1 96 ? 3.61055 -11.67410 40.95081 1.000 70.19720 75 GLU A N 1
ATOM 1000 C CA . GLU A 1 96 ? 2.24361 -11.85143 41.42811 1.000 73.79668 75 GLU A CA 1
ATOM 1001 C C . GLU A 1 96 ? 1.44940 -10.56453 41.23044 1.000 73.49506 75 GLU A C 1
ATOM 1002 O O . GLU A 1 96 ? 1.84857 -9.49808 41.71137 1.000 69.48453 75 GLU A O 1
ATOM 1014 N N . ILE A 1 97 ? 0.32980 -10.66756 40.52049 1.000 66.69759 76 ILE A N 1
ATOM 1015 C CA . ILE A 1 97 ? -0.55422 -9.53355 40.26003 1.000 75.16781 76 ILE A CA 1
ATOM 1016 C C . ILE A 1 97 ? -1.98154 -9.95236 40.59401 1.000 71.20921 76 ILE A C 1
ATOM 1017 O O . ILE A 1 97 ? -2.53106 -10.83862 39.92336 1.000 65.55789 76 ILE A O 1
ATOM 1033 N N . PRO A 1 98 ? -2.61854 -9.37238 41.61312 1.000 72.43884 77 PRO A N 1
ATOM 1034 C CA . PRO A 1 98 ? -3.98857 -9.78780 41.94134 1.000 71.96161 77 PRO A CA 1
ATOM 1035 C C . PRO A 1 98 ? -4.95038 -9.47460 40.80420 1.000 67.04034 77 PRO A C 1
ATOM 1036 O O . PRO A 1 98 ? -4.76105 -8.52433 40.04199 1.000 61.82832 77 PRO A O 1
ATOM 1047 N N . ASP A 1 99 ? -5.99618 -10.29860 40.69347 1.000 69.94218 78 ASP A N 1
ATOM 1048 C CA . ASP A 1 99 ? -6.96645 -10.11926 39.61844 1.000 66.78223 78 ASP A CA 1
ATOM 1049 C C . ASP A 1 99 ? -7.65722 -8.76506 39.70643 1.000 71.06712 78 ASP A C 1
ATOM 1050 O O . ASP A 1 99 ? -8.13268 -8.24317 38.69154 1.000 65.14373 78 ASP A O 1
ATOM 1059 N N . THR A 1 100 ? -7.73596 -8.19113 40.90796 1.000 69.85517 79 THR A N 1
ATOM 1060 C CA . THR A 1 100 ? -8.44358 -6.93406 41.11439 1.000 70.03535 79 THR A CA 1
ATOM 1061 C C . THR A 1 100 ? -7.68996 -5.72136 40.58455 1.000 65.63853 79 THR A C 1
ATOM 1062 O O . THR A 1 100 ? -8.27191 -4.63157 40.53567 1.000 64.27895 79 THR A O 1
ATOM 1073 N N . GLN A 1 101 ? -6.42345 -5.87315 40.19935 1.000 61.02072 80 GLN A N 1
ATOM 1074 C CA . GLN A 1 101 ? -5.62345 -4.75972 39.70840 1.000 58.74111 80 GLN A CA 1
ATOM 1075 C C . GLN A 1 101 ? -5.39282 -4.80801 38.20388 1.000 54.61845 80 GLN A C 1
ATOM 1076 O O . GLN A 1 101 ? -4.76711 -3.89219 37.65763 1.000 49.92297 80 GLN A O 1
ATOM 1090 N N . LEU A 1 102 ? -5.86887 -5.84788 37.52394 1.000 53.36296 81 LEU A N 1
ATOM 1091 C CA . LEU A 1 102 ? -5.64961 -5.98036 36.09088 1.000 50.48515 81 LEU A CA 1
ATOM 1092 C C . LEU A 1 102 ? -6.37387 -4.87699 35.32513 1.000 44.74262 81 LEU A C 1
ATOM 1093 O O . LEU A 1 102 ? -7.46000 -4.43220 35.70798 1.000 46.08997 81 LEU A O 1
ATOM 1109 N N . SER A 1 103 ? -5.76162 -4.44281 34.22403 1.000 42.78553 82 SER A N 1
ATOM 1110 C CA . SER A 1 103 ? -6.29284 -3.33758 33.43737 1.000 32.59531 82 SER A CA 1
ATOM 1111 C C . SER A 1 103 ? -5.77141 -3.44360 32.01208 1.000 25.19013 82 SER A C 1
ATOM 1112 O O . SER A 1 103 ? -4.80593 -4.16048 31.73656 1.000 24.86078 82 SER A O 1
ATOM 1120 N N . VAL A 1 104 ? -6.42906 -2.71318 31.10573 1.000 22.81411 83 VAL A N 1
ATOM 1121 C CA . VAL A 1 104 ? -6.08958 -2.81127 29.68807 1.000 21.56069 83 VAL A CA 1
ATOM 1122 C C . VAL A 1 104 ? -4.62149 -2.48719 29.44988 1.000 23.85471 83 VAL A C 1
ATOM 1123 O O . VAL A 1 104 ? -3.98599 -3.06800 28.55999 1.000 22.02663 83 VAL A O 1
ATOM 1136 N N A GLN A 1 105 ? -4.05740 -1.55461 30.22126 0.525 22.41537 84 GLN A N 1
ATOM 1137 N N B GLN A 1 105 ? -4.05372 -1.56985 30.23479 0.475 22.41189 84 GLN A N 1
ATOM 1138 C CA A GLN A 1 105 ? -2.66771 -1.17065 29.99802 0.525 21.57214 84 GLN A CA 1
ATOM 1139 C CA B GLN A 1 105 ? -2.67551 -1.14445 30.02752 0.475 21.57718 84 GLN A CA 1
ATOM 1140 C C A GLN A 1 105 ? -1.70040 -2.26474 30.43485 0.525 22.20146 84 GLN A C 1
ATOM 1141 C C B GLN A 1 105 ? -1.65468 -2.12662 30.58955 0.475 22.41923 84 GLN A C 1
ATOM 1142 O O A GLN A 1 105 ? -0.60260 -2.37619 29.87687 0.525 24.71305 84 GLN A O 1
ATOM 1143 O O B GLN A 1 105 ? -0.46682 -2.01158 30.26812 0.475 23.66019 84 GLN A O 1
ATOM 1170 N N . SER A 1 106 ? -2.08042 -3.07524 31.42417 1.000 26.06959 85 SER A N 1
ATOM 1171 C CA . SER A 1 106 ? -1.18379 -4.06119 32.01597 1.000 24.48399 85 SER A CA 1
ATOM 1172 C C . SER A 1 106 ? -1.55627 -5.49059 31.63815 1.000 28.49515 85 SER A C 1
ATOM 1173 O O . SER A 1 106 ? -1.13266 -6.43635 32.31145 1.000 30.70676 85 SER A O 1
ATOM 1182 N N . LEU A 1 107 ? -2.33687 -5.66962 30.57627 1.000 29.91092 86 LEU A N 1
ATOM 1183 C CA . LEU A 1 107 ? -2.68200 -6.98862 30.06824 1.000 31.24834 86 LEU A CA 1
ATOM 1184 C C . LEU A 1 107 ? -2.10537 -7.18418 28.67338 1.000 26.45819 86 LEU A C 1
ATOM 1185 O O . LEU A 1 107 ? -2.05681 -6.24702 27.87117 1.000 27.30318 86 LEU A O 1
ATOM 1201 N N . ASP A 1 108 ? -1.68027 -8.41096 28.38760 1.000 28.33084 87 ASP A N 1
ATOM 1202 C CA . ASP A 1 108 ? -1.15008 -8.76563 27.07753 1.000 28.10245 87 ASP A CA 1
ATOM 1203 C C . ASP A 1 108 ? -2.04171 -9.82915 26.45359 1.000 41.87589 87 ASP A C 1
ATOM 1204 O O . ASP A 1 108 ? -2.87444 -10.42357 27.15062 1.000 34.33782 87 ASP A O 1
ATOM 1213 N N . PRO A 1 109 ? -1.91225 -10.09346 25.15791 1.000 44.93966 88 PRO A N 1
ATOM 1214 C CA . PRO A 1 109 ? -2.73564 -11.13459 24.53292 1.000 53.51250 88 PRO A CA 1
ATOM 1215 C C . PRO A 1 109 ? -2.58365 -12.45131 25.27353 1.000 43.84973 88 PRO A C 1
ATOM 1216 O O . PRO A 1 109 ? -1.50508 -12.75298 25.80574 1.000 59.71040 88 PRO A O 1
ATOM 1227 N N . PRO A 1 110 ? -3.64982 -13.26443 25.34494 1.000 50.08038 89 PRO A N 1
ATOM 1228 C CA . PRO A 1 110 ? -4.95996 -13.00184 24.73221 1.000 42.10590 89 PRO A CA 1
ATOM 1229 C C . PRO A 1 110 ? -5.91094 -12.16196 25.58079 1.000 44.34822 89 PRO A C 1
ATOM 1230 O O . PRO A 1 110 ? -6.91823 -11.67258 25.06714 1.000 53.28025 89 PRO A O 1
ATOM 1241 N N . GLU A 1 111 ? -5.57946 -11.97503 26.86164 1.000 38.22003 90 GLU A N 1
ATOM 1242 C CA . GLU A 1 111 ? -6.47242 -11.23027 27.74750 1.000 37.61632 90 GLU A CA 1
ATOM 1243 C C . GLU A 1 111 ? -6.67060 -9.78909 27.29268 1.000 36.35263 90 GLU A C 1
ATOM 1244 O O . GLU A 1 111 ? -7.74959 -9.22073 27.49077 1.000 35.01397 90 GLU A O 1
ATOM 1256 N N . HIS A 1 112 ? -5.65232 -9.18533 26.68233 1.000 31.49240 91 HIS A N 1
ATOM 1257 C CA . HIS A 1 112 ? -5.74554 -7.78272 26.29394 1.000 32.74339 91 HIS A CA 1
ATOM 1258 C C . HIS A 1 112 ? -6.82113 -7.54312 25.24437 1.000 26.17865 91 HIS A C 1
ATOM 1259 O O . HIS A 1 112 ? -7.49987 -6.51094 25.28200 1.000 28.43244 91 HIS A O 1
ATOM 1274 N N . GLY A 1 113 ? -7.03591 -8.50006 24.34294 1.000 34.98708 92 GLY A N 1
ATOM 1275 C CA . GLY A 1 113 ? -7.92719 -8.25283 23.21964 1.000 34.24398 92 GLY A CA 1
ATOM 1276 C C . GLY A 1 113 ? -9.36732 -8.00954 23.63135 1.000 34.78527 92 GLY A C 1
ATOM 1277 O O . GLY A 1 113 ? -10.05607 -7.16621 23.04916 1.000 30.63869 92 GLY A O 1
ATOM 1281 N N . ALA A 1 114 ? -9.84304 -8.73769 24.64194 1.000 33.72239 93 ALA A N 1
ATOM 1282 C CA . ALA A 1 114 ? -11.24298 -8.61792 25.03262 1.000 32.82216 93 ALA A CA 1
ATOM 1283 C C . ALA A 1 114 ? -11.54494 -7.20908 25.52454 1.000 29.89701 93 ALA A C 1
ATOM 1284 O O . ALA A 1 114 ? -12.44536 -6.53642 25.00936 1.000 36.51842 93 ALA A O 1
ATOM 1291 N N . ILE A 1 115 ? -10.78467 -6.73723 26.51355 1.000 30.78527 94 ILE A N 1
ATOM 1292 C CA . ILE A 1 115 ? -11.03627 -5.41057 27.06460 1.000 32.81962 94 ILE A CA 1
ATOM 1293 C C . ILE A 1 115 ? -10.69970 -4.33356 26.03968 1.000 26.27289 94 ILE A C 1
ATOM 1294 O O . ILE A 1 115 ? -11.39467 -3.31509 25.94038 1.000 25.52231 94 ILE A O 1
ATOM 1310 N N . ARG A 1 116 ? -9.63751 -4.53728 25.25825 1.000 23.27572 95 ARG A N 1
ATOM 1311 C CA . ARG A 1 116 ? -9.29337 -3.57148 24.22015 1.000 25.35695 95 ARG A CA 1
ATOM 1312 C C . ARG A 1 116 ? -10.42875 -3.41265 23.21762 1.000 22.81751 95 ARG A C 1
ATOM 1313 O O . ARG A 1 116 ? -10.84673 -2.29042 22.90880 1.000 19.38513 95 ARG A O 1
ATOM 1334 N N . HIS A 1 117 ? -10.94387 -4.52758 22.69493 1.000 25.83709 96 HIS A N 1
ATOM 1335 C CA . HIS A 1 117 ? -12.03437 -4.43278 21.73094 1.000 29.86067 96 HIS A CA 1
ATOM 1336 C C . HIS A 1 117 ? -13.26214 -3.79343 22.36172 1.000 28.25411 96 HIS A C 1
ATOM 1337 O O . HIS A 1 117 ? -13.99824 -3.05406 21.69793 1.000 24.61007 96 HIS A O 1
ATOM 1351 N N . LEU A 1 118 ? -13.52422 -4.10630 23.63134 1.000 28.49263 97 LEU A N 1
ATOM 1352 C CA . LEU A 1 118 ? -14.64981 -3.49803 24.33118 1.000 27.27605 97 LEU A CA 1
ATOM 1353 C C . LEU A 1 118 ? -14.51687 -1.98018 24.34837 1.000 21.43851 97 LEU A C 1
ATOM 1354 O O . LEU A 1 118 ? -15.47193 -1.25748 24.04323 1.000 26.07408 97 LEU A O 1
ATOM 1370 N N . LEU A 1 119 ? -13.33112 -1.47698 24.69828 1.000 22.93093 98 LEU A N 1
ATOM 1371 C CA . LEU A 1 119 ? -13.14302 -0.03149 24.77857 1.000 23.20964 98 LEU A CA 1
ATOM 1372 C C . LEU A 1 119 ? -13.22081 0.60824 23.39754 1.000 23.49285 98 LEU A C 1
ATOM 1373 O O . LEU A 1 119 ? -13.80329 1.68757 23.23822 1.000 23.02463 98 LEU A O 1
ATOM 1389 N N . VAL A 1 120 ? -12.64506 -0.04619 22.38711 1.000 24.44069 99 VAL A N 1
ATOM 1390 C CA . VAL A 1 120 ? -12.68667 0.48874 21.03012 1.000 26.57713 99 VAL A CA 1
ATOM 1391 C C . VAL A 1 120 ? -14.11724 0.51542 20.51202 1.000 21.20236 99 VAL A C 1
ATOM 1392 O O . VAL A 1 120 ? -14.52858 1.46492 19.83423 1.000 25.21058 99 VAL A O 1
ATOM 1405 N N . SER A 1 121 ? -14.89141 -0.53375 20.79429 1.000 22.54865 100 SER A N 1
ATOM 1406 C CA . SER A 1 121 ? -16.27793 -0.55013 20.34738 1.000 25.59726 100 SER A CA 1
ATOM 1407 C C . SER A 1 121 ? -17.05955 0.60555 20.95907 1.000 25.08728 100 SER A C 1
ATOM 1408 O O . SER A 1 121 ? -17.82160 1.28603 20.26272 1.000 24.77592 100 SER A O 1
ATOM 1416 N N . ALA A 1 122 ? -16.85844 0.86401 22.25508 1.000 23.83593 101 ALA A N 1
ATOM 1417 C CA . ALA A 1 122 ? -17.54573 1.97705 22.90393 1.000 20.26603 101 ALA A CA 1
ATOM 1418 C C . ALA A 1 122 ? -17.11267 3.31149 22.31226 1.000 23.63176 101 ALA A C 1
ATOM 1419 O O . ALA A 1 122 ? -17.92858 4.22806 22.15562 1.000 21.76487 101 ALA A O 1
ATOM 1426 N N . LEU A 1 123 ? -15.82540 3.44368 21.99483 1.000 24.99711 102 LEU A N 1
ATOM 1427 C CA . LEU A 1 123 ? -15.33437 4.65961 21.35658 1.000 22.69472 102 LEU A CA 1
ATOM 1428 C C . LEU A 1 123 ? -15.98916 4.86547 19.99907 1.000 25.39372 102 LEU A C 1
ATOM 1429 O O . LEU A 1 123 ? -16.46404 5.96154 19.67782 1.000 18.13405 102 LEU A O 1
ATOM 1445 N N . HIS A 1 124 ? -16.04705 3.80360 19.19899 1.000 19.18986 103 HIS A N 1
ATOM 1446 C CA . HIS A 1 124 ? -16.54536 3.91161 17.83822 1.000 20.99479 103 HIS A CA 1
ATOM 1447 C C . HIS A 1 124 ? -18.04107 4.18095 17.78276 1.000 21.00922 103 HIS A C 1
ATOM 1448 O O . HIS A 1 124 ? -18.53417 4.64128 16.74852 1.000 20.45621 103 HIS A O 1
ATOM 1462 N N . GLU A 1 125 ? -18.76328 3.94599 18.87455 1.000 20.30961 104 GLU A N 1
ATOM 1463 C CA . GLU A 1 125 ? -20.18445 4.25037 18.92185 1.000 21.71015 104 GLU A CA 1
ATOM 1464 C C . GLU A 1 125 ? -20.46955 5.73214 19.11737 1.000 23.81583 104 GLU A C 1
ATOM 1465 O O . GLU A 1 125 ? -21.60082 6.16273 18.87066 1.000 27.91531 104 GLU A O 1
ATOM 1477 N N . GLN A 1 126 ? -19.47861 6.52171 19.50846 1.000 26.30521 105 GLN A N 1
ATOM 1478 C CA . GLN A 1 126 ? -19.70013 7.94064 19.75690 1.000 23.63502 105 GLN A CA 1
ATOM 1479 C C . GLN A 1 126 ? -19.74445 8.70760 18.44220 1.000 27.47555 105 GLN A C 1
ATOM 1480 O O . GLN A 1 126 ? -18.79509 8.61973 17.65430 1.000 28.01873 105 GLN A O 1
ATOM 1494 N N . PRO A 1 127 ? -20.80861 9.45976 18.16034 1.000 28.01573 106 PRO A N 1
ATOM 1495 C CA . PRO A 1 127 ? -20.83878 10.23579 16.91341 1.000 27.43923 106 PRO A CA 1
ATOM 1496 C C . PRO A 1 127 ? -19.80382 11.35174 16.96398 1.000 34.06193 106 PRO A C 1
ATOM 1497 O O . PRO A 1 127 ? -19.78868 12.16159 17.89334 1.000 28.89603 106 PRO A O 1
ATOM 1508 N N . LEU A 1 128 ? -18.93337 11.38132 15.95087 1.000 25.92681 107 LEU A N 1
ATOM 1509 C CA . LEU A 1 128 ? -17.82407 12.33053 15.93203 1.000 24.18707 107 LEU A CA 1
ATOM 1510 C C . LEU A 1 128 ? -18.29959 13.76198 15.72986 1.000 24.32765 107 LEU A C 1
ATOM 1511 O O . LEU A 1 128 ? -17.62536 14.70152 16.16723 1.000 26.67010 107 LEU A O 1
ATOM 1527 N N . SER A 1 129 ? -19.41733 13.95722 15.02856 1.000 30.88555 108 SER A N 1
ATOM 1528 C CA . SER A 1 129 ? -19.94340 15.30685 14.86261 1.000 34.10438 108 SER A CA 1
ATOM 1529 C C . SER A 1 129 ? -20.22592 15.93826 16.21939 1.000 34.69239 108 SER A C 1
ATOM 1530 O O . SER A 1 129 ? -19.86290 17.09316 16.47189 1.000 30.32567 108 SER A O 1
ATOM 1538 N N . THR A 1 130 ? -20.86330 15.18159 17.11504 1.000 34.63352 109 THR A N 1
ATOM 1539 C CA . THR A 1 130 ? -21.12675 15.68867 18.45671 1.000 31.24852 109 THR A CA 1
ATOM 1540 C C . THR A 1 130 ? -19.83105 15.90453 19.22788 1.000 25.30420 109 THR A C 1
ATOM 1541 O O . THR A 1 130 ? -19.66897 16.92599 19.90448 1.000 26.09740 109 THR A O 1
ATOM 1552 N N . VAL A 1 131 ? -18.89687 14.95599 19.13699 1.000 25.35586 110 VAL A N 1
ATOM 1553 C CA . VAL A 1 131 ? -17.63674 15.08326 19.86413 1.000 26.27328 110 VAL A CA 1
ATOM 1554 C C . VAL A 1 131 ? -16.90820 16.35188 19.43957 1.000 27.51286 110 VAL A C 1
ATOM 1555 O O . VAL A 1 131 ? -16.42507 17.12574 20.27608 1.000 21.75209 110 VAL A O 1
ATOM 1568 N N . ARG A 1 132 ? -16.81971 16.58496 18.12873 1.000 22.47827 111 ARG A N 1
ATOM 1569 C CA . ARG A 1 132 ? -16.10761 17.75869 17.63391 1.000 29.93293 111 ARG A CA 1
ATOM 1570 C C . ARG A 1 132 ? -16.81461 19.04652 18.03724 1.000 24.98041 111 ARG A C 1
ATOM 1571 O O . ARG A 1 132 ? -16.16173 20.05771 18.32275 1.000 27.30204 111 ARG A O 1
ATOM 1592 N N . GLN A 1 133 ? -18.14798 19.03323 18.06229 1.000 25.06816 112 GLN A N 1
ATOM 1593 C CA . GLN A 1 133 ? -18.87834 20.21812 18.49581 1.000 26.00214 112 GLN A CA 1
ATOM 1594 C C . GLN A 1 133 ? -18.60833 20.50676 19.96618 1.000 30.55207 112 GLN A C 1
ATOM 1595 O O . GLN A 1 133 ? -18.37351 21.65944 20.34744 1.000 23.09744 112 GLN A O 1
ATOM 1609 N N . GLN A 1 134 ? -18.60725 19.46503 20.79959 1.000 30.15344 113 GLN A N 1
ATOM 1610 C CA . GLN A 1 134 ? -18.32313 19.64555 22.21867 1.000 26.52908 113 GLN A CA 1
ATOM 1611 C C . GLN A 1 134 ? -16.90063 20.14218 22.43599 1.000 22.44323 113 GLN A C 1
ATOM 1612 O O . GLN A 1 134 ? -16.67243 21.09235 23.19325 1.000 23.80095 113 GLN A O 1
ATOM 1626 N N . PHE A 1 135 ? -15.92748 19.52158 21.76628 1.000 22.15590 114 PHE A N 1
ATOM 1627 C CA . PHE A 1 135 ? -14.54171 19.92152 21.97608 1.000 24.51864 114 PHE A CA 1
ATOM 1628 C C . PHE A 1 135 ? -14.31431 21.35376 21.50682 1.000 24.40484 114 PHE A C 1
ATOM 1629 O O . PHE A 1 135 ? -13.60925 22.12722 22.16484 1.000 23.19634 114 PHE A O 1
ATOM 1646 N N . ALA A 1 136 ? -14.91020 21.72847 20.37028 1.000 25.96814 115 ALA A N 1
ATOM 1647 C CA . ALA A 1 136 ? -14.71462 23.07788 19.84788 1.000 24.54435 115 ALA A CA 1
ATOM 1648 C C . ALA A 1 136 ? -15.34549 24.12078 20.76250 1.000 26.23930 115 ALA A C 1
ATOM 1649 O O . ALA A 1 136 ? -14.76949 25.19330 20.98327 1.000 22.46513 115 ALA A O 1
ATOM 1656 N N . ALA A 1 137 ? -16.53401 23.83114 21.29443 1.000 21.90154 116 ALA A N 1
ATOM 1657 C CA . ALA A 1 137 ? -17.20005 24.79069 22.16920 1.000 24.49751 116 ALA A CA 1
ATOM 1658 C C . ALA A 1 137 ? -16.45055 24.94674 23.48760 1.000 25.36433 116 ALA A C 1
ATOM 1659 O O . ALA A 1 137 ? -16.31827 26.06216 24.00543 1.000 26.96436 116 ALA A O 1
ATOM 1666 N N . ILE A 1 138 ? -15.95549 23.84014 24.04813 1.000 25.07351 117 ILE A N 1
ATOM 1667 C CA . ILE A 1 138 ? -15.20545 23.91297 25.30019 1.000 22.25786 117 ILE A CA 1
ATOM 1668 C C . ILE A 1 138 ? -13.95915 24.77033 25.11990 1.000 28.09190 117 ILE A C 1
ATOM 1669 O O . ILE A 1 138 ? -13.65450 25.64044 25.94453 1.000 22.07702 117 ILE A O 1
ATOM 1685 N N . ALA A 1 139 ? -13.21578 24.53711 24.03764 1.000 23.98696 118 ALA A N 1
ATOM 1686 C CA . ALA A 1 139 ? -11.99796 25.30742 23.81948 1.000 21.36998 118 ALA A CA 1
ATOM 1687 C C . ALA A 1 139 ? -12.32102 26.78098 23.61167 1.000 24.20708 118 ALA A C 1
ATOM 1688 O O . ALA A 1 139 ? -11.64858 27.65749 24.16708 1.000 24.94921 118 ALA A O 1
ATOM 1695 N N . ALA A 1 140 ? -13.36537 27.07400 22.83305 1.000 23.42650 119 ALA A N 1
ATOM 1696 C CA . ALA A 1 140 ? -13.72573 28.46521 22.57740 1.000 29.21103 119 ALA A CA 1
ATOM 1697 C C . ALA A 1 140 ? -14.16660 29.16665 23.85664 1.000 25.37358 119 ALA A C 1
ATOM 1698 O O . ALA A 1 140 ? -13.80125 30.32333 24.09707 1.000 26.29637 119 ALA A O 1
ATOM 1705 N N . GLN A 1 141 ? -14.94447 28.48054 24.69564 1.000 24.26295 120 GLN A N 1
ATOM 1706 C CA . GLN A 1 141 ? -15.44321 29.10649 25.91610 1.000 32.39840 120 GLN A CA 1
ATOM 1707 C C . GLN A 1 141 ? -14.29362 29.51022 26.83129 1.000 31.69655 120 GLN A C 1
ATOM 1708 O O . GLN A 1 141 ? -14.28124 30.61737 27.38131 1.000 29.78282 120 GLN A O 1
ATOM 1722 N N . HIS A 1 142 ? -13.31595 28.61976 27.01470 1.000 27.36892 121 HIS A N 1
ATOM 1723 C CA . HIS A 1 142 ? -12.23737 28.91325 27.95216 1.000 33.14678 121 HIS A CA 1
ATOM 1724 C C . HIS A 1 142 ? -11.26938 29.94797 27.39778 1.000 36.88008 121 HIS A C 1
ATOM 1725 O O . HIS A 1 142 ? -10.66352 30.69981 28.16993 1.000 27.56457 121 HIS A O 1
ATOM 1739 N N . LEU A 1 143 ? -11.11659 30.01304 26.07433 1.000 27.41882 122 LEU A N 1
ATOM 1740 C CA . LEU A 1 143 ? -10.31649 31.08006 25.48316 1.000 29.45598 122 LEU A CA 1
ATOM 1741 C C . LEU A 1 143 ? -11.01001 32.42785 25.63608 1.000 31.27592 122 LEU A C 1
ATOM 1742 O O . LEU A 1 143 ? -10.35730 33.44402 25.90105 1.000 34.46300 122 LEU A O 1
ATOM 1758 N N . ALA A 1 144 ? -12.33482 32.45682 25.46389 1.000 30.74381 123 ALA A N 1
ATOM 1759 C CA . ALA A 1 144 ? -13.06995 33.71004 25.59486 1.000 34.54699 123 ALA A CA 1
ATOM 1760 C C . ALA A 1 144 ? -12.97989 34.27155 27.00778 1.000 34.83582 123 ALA A C 1
ATOM 1761 O O . ALA A 1 144 ? -12.97621 35.49463 27.18795 1.000 35.64093 123 ALA A O 1
ATOM 1768 N N . GLU A 1 145 ? -12.90497 33.40473 28.02123 1.000 38.24553 124 GLU A N 1
ATOM 1769 C CA . GLU A 1 145 ? -12.77167 33.89494 29.38890 1.000 39.22794 124 GLU A CA 1
ATOM 1770 C C . GLU A 1 145 ? -11.44375 34.61080 29.59595 1.000 41.84995 124 GLU A C 1
ATOM 1771 O O . GLU A 1 145 ? -11.33878 35.48027 30.46848 1.000 39.47732 124 GLU A O 1
ATOM 1783 N N . LEU A 1 146 ? -10.42925 34.27159 28.79877 1.000 40.88801 125 LEU A N 1
ATOM 1784 C CA . LEU A 1 146 ? -9.12108 34.89643 28.92780 1.000 38.42484 125 LEU A CA 1
ATOM 1785 C C . LEU A 1 146 ? -9.03419 36.25038 28.23910 1.000 33.65819 125 LEU A C 1
ATOM 1786 O O . LEU A 1 146 ? -8.15610 37.04769 28.58618 1.000 36.34537 125 LEU A O 1
ATOM 1802 N N . SER A 1 147 ? -9.90082 36.52488 27.26680 1.000 45.51331 126 SER A N 1
ATOM 1803 C CA . SER A 1 147 ? -9.84303 37.79988 26.56416 1.000 54.22678 126 SER A CA 1
ATOM 1804 C C . SER A 1 147 ? -10.31798 38.90635 27.49193 1.000 48.37434 126 SER A C 1
ATOM 1805 O O . SER A 1 147 ? -11.37399 38.79166 28.12063 1.000 62.75082 126 SER A O 1
ATOM 1813 N N . GLY A 1 148 ? -9.54637 39.98387 27.56593 1.000 61.73542 127 GLY A N 1
ATOM 1814 C CA . GLY A 1 148 ? -9.84839 41.07396 28.46396 1.000 42.54058 127 GLY A CA 1
ATOM 1815 C C . GLY A 1 148 ? -9.10299 41.02561 29.77497 1.000 44.26778 127 GLY A C 1
ATOM 1816 O O . GLY A 1 148 ? -9.32299 41.89775 30.62514 1.000 57.83404 127 GLY A O 1
ATOM 1820 N N . GLN A 1 149 ? -8.24063 40.03470 29.96486 1.000 42.99552 128 GLN A N 1
ATOM 1821 C CA . GLN A 1 149 ? -7.42817 39.94666 31.16825 1.000 45.16546 128 GLN A CA 1
ATOM 1822 C C . GLN A 1 149 ? -6.21294 40.85146 31.02926 1.000 42.10001 128 GLN A C 1
ATOM 1823 O O . GLN A 1 149 ? -5.36865 40.60909 30.15832 1.000 38.86348 128 GLN A O 1
ATOM 1837 N N . PRO A 1 150 ? -6.07816 41.89698 31.85392 1.000 45.91083 129 PRO A N 1
ATOM 1838 C CA . PRO A 1 150 ? -4.94543 42.81748 31.70624 1.000 47.62200 129 PRO A CA 1
ATOM 1839 C C . PRO A 1 150 ? -3.68100 42.40379 32.44097 1.000 57.44969 129 PRO A C 1
ATOM 1840 O O . PRO A 1 150 ? -2.62347 42.99870 32.19007 1.000 49.28151 129 PRO A O 1
ATOM 1851 N N . GLY A 1 151 ? -3.75111 41.41856 33.32947 1.000 45.06242 130 GLY A N 1
ATOM 1852 C CA . GLY A 1 151 ? -2.60566 40.96752 34.08302 1.000 41.50568 130 GLY A CA 1
ATOM 1853 C C . GLY A 1 151 ? -2.04436 39.66223 33.56136 1.000 37.67228 130 GLY A C 1
ATOM 1854 O O . GLY A 1 151 ? -2.34276 39.22101 32.44659 1.000 43.24789 130 GLY A O 1
ATOM 1858 N N . THR A 1 152 ? -1.22169 39.02841 34.39076 1.000 30.00893 131 THR A N 1
ATOM 1859 C CA . THR A 1 152 ? -0.61656 37.75898 34.02028 1.000 29.30655 131 THR A CA 1
ATOM 1860 C C . THR A 1 152 ? -1.61651 36.64662 34.29703 1.000 32.62228 131 THR A C 1
ATOM 1861 O O . THR A 1 152 ? -2.25222 36.62184 35.35543 1.000 29.98440 131 THR A O 1
ATOM 1872 N N . VAL A 1 153 ? -1.76242 35.73362 33.34271 1.000 26.24941 132 VAL A N 1
ATOM 1873 C CA . VAL A 1 153 ? -2.64409 34.58326 33.48123 1.000 24.69147 132 VAL A CA 1
ATOM 1874 C C . VAL A 1 153 ? -1.80819 33.32781 33.29192 1.000 23.04354 132 VAL A C 1
ATOM 1875 O O . VAL A 1 153 ? -0.89741 33.29892 32.45651 1.000 24.41879 132 VAL A O 1
ATOM 1888 N N . ASP A 1 154 ? -2.11806 32.29365 34.06880 1.000 24.17052 133 ASP A N 1
ATOM 1889 C CA . ASP A 1 154 ? -1.44554 31.00232 33.97409 1.000 24.44410 133 ASP A CA 1
ATOM 1890 C C . ASP A 1 154 ? -2.27233 30.08536 33.07879 1.000 23.16390 133 ASP A C 1
ATOM 1891 O O . ASP A 1 154 ? -3.37642 29.67554 33.44989 1.000 23.56951 133 ASP A O 1
ATOM 1900 N N . LEU A 1 155 ? -1.72991 29.74417 31.90751 1.000 24.59745 134 LEU A N 1
ATOM 1901 C CA . LEU A 1 155 ? -2.49282 28.94863 30.95326 1.000 23.26112 134 LEU A CA 1
ATOM 1902 C C . LEU A 1 155 ? -2.65997 27.50009 31.39583 1.000 22.15835 134 LEU A C 1
ATOM 1903 O O . LEU A 1 155 ? -3.51070 26.79525 30.84344 1.000 20.67872 134 LEU A O 1
ATOM 1919 N N . VAL A 1 156 ? -1.85635 27.02954 32.35003 1.000 23.70496 135 VAL A N 1
ATOM 1920 C CA . VAL A 1 156 ? -2.01918 25.66605 32.84839 1.000 25.40748 135 VAL A CA 1
ATOM 1921 C C . VAL A 1 156 ? -3.32660 25.53764 33.62083 1.000 22.92876 135 VAL A C 1
ATOM 1922 O O . VAL A 1 156 ? -4.20475 24.74256 33.26730 1.000 22.50548 135 VAL A O 1
ATOM 1935 N N . SER A 1 157 ? -3.48003 26.32980 34.68210 1.000 22.71333 136 SER A N 1
ATOM 1936 C CA . SER A 1 157 ? -4.67074 26.22730 35.51654 1.000 26.31140 136 SER A CA 1
ATOM 1937 C C . SER A 1 157 ? -5.88826 26.87095 34.86538 1.000 29.75577 136 SER A C 1
ATOM 1938 O O . SER A 1 157 ? -7.02052 26.46805 35.15508 1.000 26.72234 136 SER A O 1
ATOM 1946 N N . ARG A 1 158 ? -5.68368 27.84526 33.97434 1.000 27.74615 137 ARG A N 1
ATOM 1947 C CA . ARG A 1 158 ? -6.79777 28.57995 33.38889 1.000 27.58920 137 ARG A CA 1
ATOM 1948 C C . ARG A 1 158 ? -7.26994 28.02040 32.05352 1.000 29.44563 137 ARG A C 1
ATOM 1949 O O . ARG A 1 158 ? -8.38153 28.35094 31.62390 1.000 33.35067 137 ARG A O 1
ATOM 1970 N N . PHE A 1 159 ? -6.46870 27.19589 31.37891 1.000 28.19661 138 PHE A N 1
ATOM 1971 C CA . PHE A 1 159 ? -6.90239 26.67020 30.08905 1.000 27.75561 138 PHE A CA 1
ATOM 1972 C C . PHE A 1 159 ? -6.65217 25.17677 29.94290 1.000 22.94188 138 PHE A C 1
ATOM 1973 O O . PHE A 1 159 ? -7.59422 24.40648 29.73343 1.000 25.21749 138 PHE A O 1
ATOM 1990 N N . ALA A 1 160 ? -5.39119 24.75551 30.04702 1.000 23.63593 139 ALA A N 1
ATOM 1991 C CA . ALA A 1 160 ? -5.04974 23.37741 29.71076 1.000 26.69575 139 ALA A CA 1
ATOM 1992 C C . ALA A 1 160 ? -5.81012 22.39164 30.58879 1.000 22.77834 139 ALA A C 1
ATOM 1993 O O . ALA A 1 160 ? -6.44095 21.45322 30.08634 1.000 22.65037 139 ALA A O 1
ATOM 2000 N N . ARG A 1 161 ? -5.76432 22.58589 31.91101 1.000 21.76812 140 ARG A N 1
ATOM 2001 C CA . ARG A 1 161 ? -6.43080 21.63658 32.79798 1.000 29.13711 140 ARG A CA 1
ATOM 2002 C C . ARG A 1 161 ? -7.94946 21.70864 32.67986 1.000 23.08310 140 ARG A C 1
ATOM 2003 O O . ARG A 1 161 ? -8.58167 20.66057 32.47453 1.000 23.65501 140 ARG A O 1
ATOM 2024 N N . PRO A 1 162 ? -8.59224 22.87588 32.80263 1.000 23.80097 141 PRO A N 1
ATOM 2025 C CA . PRO A 1 162 ? -10.06601 22.88417 32.71343 1.000 26.54594 141 PRO A CA 1
ATOM 2026 C C . PRO A 1 162 ? -10.59012 22.41098 31.36639 1.000 28.68745 141 PRO A C 1
ATOM 2027 O O . PRO A 1 162 ? -11.61574 21.72022 31.31921 1.000 24.32270 141 PRO A O 1
ATOM 2038 N N . VAL A 1 163 ? -9.92051 22.75485 30.26453 1.000 24.21733 142 VAL A N 1
ATOM 2039 C CA . VAL A 1 163 ? -10.34951 22.24842 28.96270 1.000 23.44506 142 VAL A CA 1
ATOM 2040 C C . VAL A 1 163 ? -10.26618 20.72829 28.93832 1.000 19.43005 142 VAL A C 1
ATOM 2041 O O . VAL A 1 163 ? -11.20748 20.04204 28.52402 1.000 21.28137 142 VAL A O 1
ATOM 2054 N N . ALA A 1 164 ? -9.14399 20.17892 29.40539 1.000 22.21112 143 ALA A N 1
ATOM 2055 C CA . ALA A 1 164 ? -8.97805 18.73035 29.39678 1.000 23.77304 143 ALA A CA 1
ATOM 2056 C C . ALA A 1 164 ? -10.04814 18.04800 30.23791 1.000 21.24963 143 ALA A C 1
ATOM 2057 O O . ALA A 1 164 ? -10.59789 17.01472 29.83910 1.000 24.28595 143 ALA A O 1
ATOM 2064 N N . LEU A 1 165 ? -10.36658 18.61433 31.40188 1.000 23.29730 144 LEU A N 1
ATOM 2065 C CA . LEU A 1 165 ? -11.32611 17.96742 32.28925 1.000 25.46478 144 LEU A CA 1
ATOM 2066 C C . LEU A 1 165 ? -12.71951 17.95364 31.67306 1.000 23.49505 144 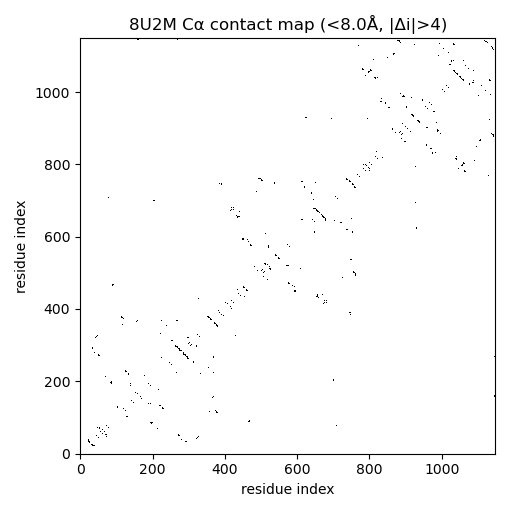LEU A C 1
ATOM 2067 O O . LEU A 1 165 ? -13.40324 16.92367 31.68447 1.000 21.23367 144 LEU A O 1
ATOM 2083 N N . ARG A 1 166 ? -13.16400 19.08957 31.13210 1.000 23.82707 145 ARG A N 1
ATOM 2084 C CA . ARG A 1 166 ? -14.48256 19.12452 30.50989 1.000 27.04465 145 ARG A CA 1
ATOM 2085 C C . ARG A 1 166 ? -14.51820 18.30056 29.22922 1.000 24.40340 145 ARG A C 1
ATOM 2086 O O . ARG A 1 166 ? -15.56314 17.73728 28.88363 1.000 24.53488 145 ARG A O 1
ATOM 2107 N N . THR A 1 167 ? -13.39285 18.21546 28.51955 1.000 19.56142 146 THR A N 1
ATOM 2108 C CA . THR A 1 167 ? -13.33930 17.42091 27.29774 1.000 25.44358 146 THR A CA 1
ATOM 2109 C C . THR A 1 167 ? -13.52978 15.93683 27.59413 1.000 22.89463 146 THR A C 1
ATOM 2110 O O . THR A 1 167 ? -14.36304 15.27236 26.96759 1.000 26.42962 146 THR A O 1
ATOM 2121 N N . ILE A 1 168 ? -12.76911 15.39296 28.54512 1.000 25.62184 147 ILE A N 1
ATOM 2122 C CA . ILE A 1 168 ? -12.84634 13.95632 28.78914 1.000 22.11902 147 ILE A CA 1
ATOM 2123 C C . ILE A 1 168 ? -14.20276 13.58943 29.38429 1.000 23.74521 147 ILE A C 1
ATOM 2124 O O . ILE A 1 168 ? -14.77761 12.54708 29.05003 1.000 25.63506 147 ILE A O 1
ATOM 2140 N N . THR A 1 169 ? -14.74592 14.43610 30.26472 1.000 24.57263 148 THR A N 1
ATOM 2141 C CA . THR A 1 169 ? -16.03375 14.11150 30.87332 1.000 29.11954 148 THR A CA 1
ATOM 2142 C C . THR A 1 169 ? -17.18428 14.29027 29.88733 1.000 26.89344 148 THR A C 1
ATOM 2143 O O . THR A 1 169 ? -18.17746 13.55733 29.96030 1.000 28.09218 148 THR A O 1
ATOM 2154 N N . ALA A 1 170 ? -17.07409 15.23927 28.95497 1.000 27.06690 149 ALA A N 1
ATOM 2155 C CA . ALA A 1 170 ? -18.05565 15.30362 27.87742 1.000 29.85789 149 ALA A CA 1
ATOM 2156 C C . ALA A 1 170 ? -18.01036 14.03255 27.03854 1.000 32.04556 149 ALA A C 1
ATOM 2157 O O . ALA A 1 170 ? -19.05433 13.46819 26.69071 1.000 30.84922 149 ALA A O 1
ATOM 2164 N N . PHE A 1 171 ? -16.80435 13.56140 26.71325 1.000 26.07570 150 PHE A N 1
ATOM 2165 C CA . PHE A 1 171 ? -16.67787 12.31882 25.95970 1.000 25.18191 150 PHE A CA 1
ATOM 2166 C C . PHE A 1 171 ? -17.23617 11.13876 26.74519 1.000 26.23753 150 PHE A C 1
ATOM 2167 O O . PHE A 1 171 ? -17.93285 10.28523 26.18415 1.000 26.66866 150 PHE A O 1
ATOM 2184 N N . LEU A 1 172 ? -16.94089 11.07117 28.04678 1.000 24.46774 151 LEU A N 1
ATOM 2185 C CA . LEU A 1 172 ? -17.45729 9.98647 28.87421 1.000 26.13676 151 LEU A CA 1
ATOM 2186 C C . LEU A 1 172 ? -18.95852 10.09115 29.10816 1.000 31.30662 151 LEU A C 1
ATOM 2187 O O . LEU A 1 172 ? -19.59768 9.08037 29.42078 1.000 28.31981 151 LEU A O 1
ATOM 2203 N N . GLY A 1 173 ? -19.53069 11.28130 28.97428 1.000 29.18366 152 GLY A N 1
ATOM 2204 C CA . GLY A 1 173 ? -20.93678 11.46811 29.26890 1.000 31.79130 152 GLY A CA 1
ATOM 2205 C C . GLY A 1 173 ? -21.25216 11.51872 30.74645 1.000 30.38183 152 GLY A C 1
ATOM 2206 O O . GLY A 1 173 ? -22.26243 10.95052 31.18161 1.000 34.52287 152 GLY A O 1
ATOM 2210 N N . VAL A 1 174 ? -20.41710 12.18891 31.53419 1.000 29.92366 153 VAL A N 1
ATOM 2211 C CA . VAL A 1 174 ? -20.60286 12.26218 32.98113 1.000 33.39289 153 VAL A CA 1
ATOM 2212 C C . VAL A 1 174 ? -20.39164 13.70569 33.42304 1.000 36.34032 153 VAL A C 1
ATOM 2213 O O . VAL A 1 174 ? -19.67473 14.45875 32.74834 1.000 32.14132 153 VAL A O 1
ATOM 2226 N N . PRO A 1 175 ? -20.97626 14.13309 34.53804 1.000 39.26031 154 PRO A N 1
ATOM 2227 C CA . PRO A 1 175 ? -20.75397 15.50806 35.01665 1.000 41.94840 154 PRO A CA 1
ATOM 2228 C C . PRO A 1 175 ? -19.31289 15.70002 35.45409 1.000 43.49586 154 PRO A C 1
ATOM 2229 O O . PRO A 1 175 ? -18.72765 14.80640 36.08453 1.000 36.16878 154 PRO A O 1
ATOM 2240 N N . PRO A 1 176 ? -18.69099 16.82780 35.11397 1.000 45.93463 155 PRO A N 1
ATOM 2241 C CA . PRO A 1 176 ? -17.29707 17.06261 35.53466 1.000 42.35474 155 PRO A CA 1
ATOM 2242 C C . PRO A 1 176 ? -17.19388 17.16638 37.04545 1.000 38.24764 155 PRO A C 1
ATOM 2243 O O . PRO A 1 176 ? -18.00190 17.86150 37.67910 1.000 40.45873 155 PRO A O 1
ATOM 2254 N N . PRO A 1 177 ? -16.22305 16.49517 37.66589 1.000 34.23953 156 PRO A N 1
ATOM 2255 C CA . PRO A 1 177 ? -15.94729 16.74918 39.08668 1.000 45.95095 156 PRO A CA 1
ATOM 2256 C C . PRO A 1 177 ? -15.26941 18.10051 39.27150 1.000 38.73954 156 PRO A C 1
ATOM 2257 O O . PRO A 1 177 ? -14.87799 18.77148 38.31367 1.000 37.37254 156 PRO A O 1
ATOM 2268 N N . ASP A 1 178 ? -15.12460 18.49864 40.53455 1.000 46.12723 157 ASP A N 1
ATOM 2269 C CA . ASP A 1 178 ? -14.44633 19.75361 40.83135 1.000 40.84362 157 ASP A CA 1
ATOM 2270 C C . ASP A 1 178 ? -13.03341 19.72693 40.26204 1.000 46.61533 157 ASP A C 1
ATOM 2271 O O . ASP A 1 178 ? -12.25633 18.80761 40.53640 1.000 41.08657 157 ASP A O 1
ATOM 2280 N N . GLY A 1 179 ? -12.69984 20.75190 39.47545 1.000 42.87935 158 GLY A N 1
ATOM 2281 C CA . GLY A 1 179 ? -11.44575 20.73102 38.73815 1.000 34.34300 158 GLY A CA 1
ATOM 2282 C C . GLY A 1 179 ? -10.22759 20.74899 39.64022 1.000 39.29093 158 GLY A C 1
ATOM 2283 O O . GLY A 1 179 ? -9.28161 19.98141 39.44445 1.000 36.73166 158 GLY A O 1
ATOM 2287 N N . ALA A 1 180 ? -10.22209 21.64306 40.63001 1.000 40.83728 159 ALA A N 1
ATOM 2288 C CA . ALA A 1 180 ? -9.07434 21.74044 41.52552 1.000 45.27944 159 ALA A CA 1
ATOM 2289 C C . ALA A 1 180 ? -8.87426 20.44082 42.29413 1.000 50.77606 159 ALA A C 1
ATOM 2290 O O . ALA A 1 180 ? -7.75627 19.91920 42.37935 1.000 40.85079 159 ALA A O 1
ATOM 2297 N N . GLY A 1 181 ? -9.95588 19.89390 42.84975 1.000 42.55507 160 GLY A N 1
ATOM 2298 C CA . GLY A 1 181 ? -9.84022 18.64781 43.58647 1.000 41.11925 160 GLY A CA 1
ATOM 2299 C C . GLY A 1 181 ? -9.42116 17.48875 42.70473 1.000 46.12246 160 GLY A C 1
ATOM 2300 O O . GLY A 1 181 ? -8.55788 16.69068 43.07842 1.000 40.21287 160 GLY A O 1
ATOM 2304 N N . PHE A 1 182 ? -10.01851 17.38240 41.51699 1.000 38.62532 161 PHE A N 1
ATOM 2305 C CA . PHE A 1 182 ? -9.66698 16.27790 40.63522 1.000 34.80646 161 PHE A CA 1
ATOM 2306 C C . PHE A 1 182 ? -8.19901 16.34525 40.23520 1.000 38.18078 161 PHE A C 1
ATOM 2307 O O . PHE A 1 182 ? -7.51177 15.31790 40.19456 1.000 35.85887 161 PHE A O 1
ATOM 2324 N N . GLU A 1 183 ? -7.69770 17.54679 39.94308 1.000 36.02125 162 GLU A N 1
ATOM 2325 C CA . GLU A 1 183 ? -6.28706 17.68845 39.59830 1.000 35.30321 162 GLU A CA 1
ATOM 2326 C C . GLU A 1 183 ? -5.39197 17.19208 40.73015 1.000 40.59978 162 GLU A C 1
ATOM 2327 O O . GLU A 1 183 ? -4.34201 16.58852 40.48030 1.000 36.29045 162 GLU A O 1
ATOM 2339 N N . GLN A 1 184 ? -5.79325 17.42247 41.98310 1.000 36.19884 163 GLN A N 1
ATOM 2340 C CA . GLN A 1 184 ? -4.95500 17.01328 43.10720 1.000 41.18801 163 GLN A CA 1
ATOM 2341 C C . GLN A 1 184 ? -4.84061 15.49528 43.18714 1.000 39.35965 163 GLN A C 1
ATOM 2342 O O . GLN A 1 184 ? -3.73696 14.95156 43.30895 1.000 40.36037 163 GLN A O 1
ATOM 2356 N N . TRP A 1 185 ? -5.97321 14.79379 43.11813 1.000 42.57744 164 TRP A N 1
ATOM 2357 C CA . TRP A 1 185 ? -5.94337 13.33427 43.09402 1.000 37.14576 164 TRP A CA 1
ATOM 2358 C C . TRP A 1 185 ? -5.20447 12.82959 41.86274 1.000 30.73816 164 TRP A C 1
ATOM 2359 O O . TRP A 1 185 ? -4.36368 11.92678 41.95039 1.000 29.17904 164 TRP A O 1
ATOM 2380 N N . SER A 1 186 ? -5.51324 13.40139 40.69877 1.000 32.96311 165 SER A N 1
ATOM 2381 C CA . SER A 1 186 ? -4.87121 12.95966 39.46690 1.000 26.44443 165 SER A CA 1
ATOM 2382 C C . SER A 1 186 ? -3.36192 13.15352 39.53265 1.000 23.74983 165 SER A C 1
ATOM 2383 O O . SER A 1 186 ? -2.59699 12.30429 39.06109 1.000 23.51792 165 SER A O 1
ATOM 2391 N N . ASN A 1 187 ? -2.91396 14.25455 40.13744 1.000 26.55144 166 ASN A N 1
ATOM 2392 C CA . ASN A 1 187 ? -1.48406 14.53489 40.19394 1.000 23.59028 166 ASN A CA 1
ATOM 2393 C C . ASN A 1 187 ? -0.74806 13.47063 40.99781 1.000 23.66180 166 ASN A C 1
ATOM 2394 O O . ASN A 1 187 ? 0.37588 13.08845 40.65148 1.000 19.79002 166 ASN A O 1
ATOM 2405 N N . ALA A 1 188 ? -1.36971 12.96925 42.06780 1.000 24.07738 167 ALA A N 1
ATOM 2406 C CA . ALA A 1 188 ? -0.74319 11.91027 42.85347 1.000 24.03914 167 ALA A CA 1
ATOM 2407 C C . ALA A 1 188 ? -0.47016 10.67878 41.99781 1.000 22.22410 167 ALA A C 1
ATOM 2408 O O . ALA A 1 188 ? 0.57978 10.03879 42.13124 1.000 27.19542 167 ALA A O 1
ATOM 2415 N N . ILE A 1 189 ? -1.40514 10.32787 41.11391 1.000 24.14414 168 ILE A N 1
ATOM 2416 C CA . ILE A 1 189 ? -1.18296 9.18542 40.23467 1.000 21.50328 168 ILE A CA 1
ATOM 2417 C C . ILE A 1 189 ? -0.04927 9.48352 39.26313 1.000 21.36822 168 ILE A C 1
ATOM 2418 O O . ILE A 1 189 ? 0.81116 8.63070 39.01409 1.000 18.88462 168 ILE A O 1
ATOM 2434 N N . VAL A 1 190 ? -0.01410 10.69789 38.71017 1.000 21.14061 169 VAL A N 1
ATOM 2435 C CA . VAL A 1 190 ? 1.07011 11.05047 37.79693 1.000 21.51495 169 VAL A CA 1
ATOM 2436 C C . VAL A 1 190 ? 2.41607 10.91661 38.50021 1.000 20.65841 169 VAL A C 1
ATOM 2437 O O . VAL A 1 190 ? 3.35825 10.31489 37.97134 1.000 18.26831 169 VAL A O 1
ATOM 2450 N N A ARG A 1 191 ? 2.52693 11.49757 39.69967 0.485 20.60436 170 ARG A N 1
ATOM 2451 N N B ARG A 1 191 ? 2.52842 11.47531 39.70622 0.515 20.62711 170 ARG A N 1
ATOM 2452 C CA A ARG A 1 191 ? 3.77436 11.41154 40.45121 0.485 19.20973 170 ARG A CA 1
ATOM 2453 C CA B ARG A 1 191 ? 3.79916 11.40527 40.41921 0.515 19.17543 170 ARG A CA 1
ATOM 2454 C C A ARG A 1 191 ? 4.15794 9.96186 40.71316 0.485 18.82662 170 ARG A C 1
ATOM 2455 C C B ARG A 1 191 ? 4.16261 9.97274 40.78494 0.515 18.86691 170 ARG A C 1
ATOM 2456 O O A ARG A 1 191 ? 5.34221 9.60871 40.67111 0.485 21.70156 170 ARG A O 1
ATOM 2457 O O B ARG A 1 191 ? 5.35024 9.64326 40.86755 0.515 21.59506 170 ARG A O 1
ATOM 2498 N N . SER A 1 192 ? 3.16805 9.10487 40.98096 1.000 18.37629 171 SER A N 1
ATOM 2499 C CA . SER A 1 192 ? 3.45704 7.71956 41.32738 1.000 19.61539 171 SER A CA 1
ATOM 2500 C C . SER A 1 192 ? 4.09115 6.95830 40.17239 1.000 22.79256 171 SER A C 1
ATOM 2501 O O . SER A 1 192 ? 4.67641 5.89369 40.39808 1.000 23.98826 171 SER A O 1
ATOM 2510 N N . MET A 1 193 ? 3.98202 7.47211 38.94435 1.000 22.80483 172 MET A N 1
ATOM 2511 C CA . MET A 1 193 ? 4.64922 6.84105 37.81335 1.000 22.78822 172 MET A CA 1
ATOM 2512 C C . MET A 1 193 ? 6.16234 6.87398 37.96056 1.000 27.94114 172 MET A C 1
ATOM 2513 O O . MET A 1 193 ? 6.85821 6.12811 37.26281 1.000 25.42382 172 MET A O 1
ATOM 2527 N N . ASP A 1 194 ? 6.68405 7.74045 38.82977 1.000 20.87498 173 ASP A N 1
ATOM 2528 C CA . ASP A 1 194 ? 8.10945 7.83333 39.10208 1.000 20.16642 173 ASP A CA 1
ATOM 2529 C C . ASP A 1 194 ? 8.50001 7.14185 40.40249 1.000 21.71881 173 ASP A C 1
ATOM 2530 O O . ASP A 1 194 ? 9.58571 7.40427 40.92858 1.000 18.90314 173 ASP A O 1
ATOM 2539 N N . ALA A 1 195 ? 7.63728 6.27236 40.93635 1.000 20.12762 174 ALA A N 1
ATOM 2540 C CA . ALA A 1 195 ? 7.92539 5.62978 42.21406 1.000 23.20514 174 ALA A CA 1
ATOM 2541 C C . ALA A 1 195 ? 9.18679 4.78087 42.16047 1.000 24.84343 174 ALA A C 1
ATOM 2542 O O . ALA A 1 195 ? 9.79500 4.52754 43.20510 1.000 24.59687 174 ALA A O 1
ATOM 2549 N N . GLY A 1 196 ? 9.59167 4.33025 40.97359 1.000 23.87784 175 GLY A N 1
ATOM 2550 C CA . GLY A 1 196 ? 10.84916 3.61319 40.86191 1.000 22.95417 175 GLY A CA 1
ATOM 2551 C C . GLY A 1 196 ? 12.04444 4.48096 41.19811 1.000 23.35925 175 GLY A C 1
ATOM 2552 O O . GLY A 1 196 ? 13.07907 3.97908 41.64703 1.000 26.83284 175 GLY A O 1
ATOM 2556 N N . ILE A 1 197 ? 11.91921 5.78800 40.98908 1.000 18.63426 176 ILE A N 1
ATOM 2557 C CA . ILE A 1 197 ? 12.96695 6.74270 41.34037 1.000 21.97164 176 ILE A CA 1
ATOM 2558 C C . ILE A 1 197 ? 12.84570 7.18494 42.79164 1.000 21.17919 176 ILE A C 1
ATOM 2559 O O . ILE A 1 197 ? 13.83312 7.21525 43.53168 1.000 26.21365 176 ILE A O 1
ATOM 2575 N N . GLU A 1 198 ? 11.63113 7.53664 43.20471 1.000 22.42879 177 GLU A N 1
ATOM 2576 C CA . GLU A 1 198 ? 11.34020 8.00867 44.55652 1.000 25.68810 177 GLU A CA 1
ATOM 2577 C C . GLU A 1 198 ? 10.22958 7.12827 45.10613 1.000 28.21912 177 GLU A C 1
ATOM 2578 O O . GLU A 1 198 ? 9.03810 7.38412 44.83288 1.000 24.15675 177 GLU A O 1
ATOM 2590 N N . PRO A 1 199 ? 10.55762 6.07969 45.86099 1.000 26.18864 178 PRO A N 1
ATOM 2591 C CA . PRO A 1 199 ? 9.51722 5.12749 46.28232 1.000 33.11340 178 PRO A CA 1
ATOM 2592 C C . PRO A 1 199 ? 8.41518 5.74792 47.12535 1.000 29.56033 178 PRO A C 1
ATOM 2593 O O . PRO A 1 199 ? 7.30057 5.21064 47.14689 1.000 29.43327 178 PRO A O 1
ATOM 2604 N N . ALA A 1 200 ? 8.67888 6.85639 47.82059 1.000 28.50091 179 ALA A N 1
ATOM 2605 C CA . ALA A 1 200 ? 7.63689 7.46167 48.64172 1.000 34.71784 179 ALA A CA 1
ATOM 2606 C C . ALA A 1 200 ? 6.44789 7.92915 47.81216 1.000 34.37778 179 ALA A C 1
ATOM 2607 O O . ALA A 1 200 ? 5.37775 8.18603 48.37394 1.000 32.81981 179 ALA A O 1
ATOM 2614 N N . ARG A 1 201 ? 6.60687 8.04802 46.49388 1.000 27.33265 180 ARG A N 1
ATOM 2615 C CA . ARG A 1 201 ? 5.50990 8.46058 45.62839 1.000 23.93415 180 ARG A CA 1
ATOM 2616 C C . ARG A 1 201 ? 4.49169 7.35387 45.38361 1.000 29.67092 180 ARG A C 1
ATOM 2617 O O . ARG A 1 201 ? 3.41724 7.63384 44.84096 1.000 31.17823 180 ARG A O 1
ATOM 2638 N N . ALA A 1 202 ? 4.79832 6.11206 45.76218 1.000 26.69554 181 ALA A N 1
ATOM 2639 C CA . ALA A 1 202 ? 3.92061 4.99905 45.41604 1.000 35.40399 181 ALA A CA 1
ATOM 2640 C C . ALA A 1 202 ? 2.62376 5.04088 46.21330 1.000 40.73037 181 ALA A C 1
ATOM 2641 O O . ALA A 1 202 ? 1.54028 4.82470 45.65728 1.000 36.09528 181 ALA A O 1
ATOM 2648 N N . GLU A 1 203 ? 2.71126 5.30154 47.52155 1.000 41.45687 182 GLU A N 1
ATOM 2649 C CA . GLU A 1 203 ? 1.52374 5.17752 48.36350 1.000 41.88782 182 GLU A CA 1
ATOM 2650 C C . GLU A 1 203 ? 0.47267 6.22605 48.02433 1.000 46.82535 182 GLU A C 1
ATOM 2651 O O . GLU A 1 203 ? -0.70614 5.86163 47.87426 1.000 51.11738 182 GLU A O 1
ATOM 2663 N N . PRO A 1 204 ? 0.80506 7.51390 47.89438 1.000 34.95783 183 PRO A N 1
ATOM 2664 C CA . PRO A 1 204 ? -0.22663 8.47937 47.47735 1.000 47.57598 183 PRO A CA 1
ATOM 2665 C C . PRO A 1 204 ? -0.88025 8.10096 46.16146 1.000 37.66500 183 PRO A C 1
ATOM 2666 O O . PRO A 1 204 ? -2.07741 8.35208 45.97274 1.000 40.18118 183 PRO A O 1
ATOM 2677 N N . GLY A 1 205 ? -0.12359 7.50062 45.24142 1.000 36.18389 184 GLY A N 1
ATOM 2678 C CA . GLY A 1 205 ? -0.71355 7.06013 43.98898 1.000 39.68615 184 GLY A CA 1
ATOM 2679 C C . GLY A 1 205 ? -1.75269 5.97176 44.17726 1.000 42.03640 184 GLY A C 1
ATOM 2680 O O . GLY A 1 205 ? -2.80772 5.99192 43.53859 1.000 38.89638 184 GLY A O 1
ATOM 2684 N N . ASN A 1 206 ? -1.47048 5.00425 45.05482 1.000 47.12130 185 ASN A N 1
ATOM 2685 C CA . ASN A 1 206 ? -2.42385 3.92235 45.28600 1.000 50.25305 185 ASN A CA 1
ATOM 2686 C C . ASN A 1 206 ? -3.71508 4.44180 45.90278 1.000 49.50938 185 ASN A C 1
ATOM 2687 O O . ASN A 1 206 ? -4.81085 4.02117 45.51242 1.000 49.06259 185 ASN A O 1
ATOM 2698 N N . GLN A 1 207 ? -3.61021 5.35399 46.87119 1.000 56.70797 186 GLN A N 1
ATOM 2699 C CA . GLN A 1 207 ? -4.81382 5.95071 47.43858 1.000 53.92881 186 GLN A CA 1
ATOM 2700 C C . GLN A 1 207 ? -5.59906 6.69715 46.37094 1.000 49.52440 186 GLN A C 1
ATOM 2701 O O . GLN A 1 207 ? -6.83197 6.61274 46.31753 1.000 48.47569 186 GLN A O 1
ATOM 2715 N N . ALA A 1 208 ? -4.89716 7.43495 45.50871 1.000 43.96667 187 ALA A N 1
ATOM 2716 C CA . ALA A 1 208 ? -5.57175 8.19921 44.46769 1.000 39.94431 187 ALA A CA 1
ATOM 2717 C C . ALA A 1 208 ? -6.22931 7.27617 43.45193 1.000 37.95703 187 ALA A C 1
ATOM 2718 O O . ALA A 1 208 ? -7.33599 7.55503 42.97724 1.000 37.11398 187 ALA A O 1
ATOM 2725 N N . ARG A 1 209 ? -5.56912 6.16805 43.11154 1.000 38.27172 188 ARG A N 1
ATOM 2726 C CA . ARG A 1 209 ? -6.18181 5.20630 42.20296 1.000 39.93784 188 ARG A CA 1
ATOM 2727 C C . ARG A 1 209 ? -7.48687 4.67339 42.77812 1.000 44.44245 188 ARG A C 1
ATOM 2728 O O . ARG A 1 209 ? -8.48538 4.54270 42.05908 1.000 40.21791 188 ARG A O 1
ATOM 2749 N N . ALA A 1 210 ? -7.50472 4.38368 44.08153 1.000 46.29959 189 ALA A N 1
ATOM 2750 C CA . ALA A 1 210 ? -8.72752 3.90665 44.71840 1.000 47.96298 189 ALA A CA 1
ATOM 2751 C C . ALA A 1 210 ? -9.81392 4.97601 44.70533 1.000 46.90415 189 ALA A C 1
ATOM 2752 O O . ALA A 1 210 ? -10.99497 4.66693 44.50615 1.000 54.21813 189 ALA A O 1
ATOM 2759 N N . GLU A 1 211 ? -9.43705 6.23834 44.92266 1.000 46.43961 190 GLU A N 1
ATOM 2760 C CA . GLU A 1 211 ? -10.42061 7.31563 44.89206 1.000 50.85525 190 GLU A CA 1
ATOM 2761 C C . GLU A 1 211 ? -11.03813 7.45125 43.50531 1.000 48.09572 190 GLU A C 1
ATOM 2762 O O . GLU A 1 211 ? -12.25914 7.59766 43.37093 1.000 42.00592 190 GLU A O 1
ATOM 2774 N N . LEU A 1 212 ? -10.21149 7.40201 42.45766 1.000 36.49063 191 LEU A N 1
ATOM 2775 C CA . LEU A 1 212 ? -10.75029 7.48955 41.10539 1.000 34.36071 191 LEU A CA 1
ATOM 2776 C C . LEU A 1 212 ? -11.56691 6.25434 40.74684 1.000 34.65893 191 LEU A C 1
ATOM 2777 O O . LEU A 1 212 ? -12.51155 6.34831 39.95549 1.000 35.58510 191 LEU A O 1
ATOM 2793 N N . SER A 1 213 ? -11.23298 5.09787 41.32717 1.000 47.55393 192 SER A N 1
ATOM 2794 C CA . SER A 1 213 ? -12.00167 3.88594 41.05767 1.000 44.05749 192 SER A CA 1
ATOM 2795 C C . SER A 1 213 ? -13.42528 4.00674 41.58477 1.000 42.02063 192 SER A C 1
ATOM 2796 O O . SER A 1 213 ? -14.37947 3.59253 40.91527 1.000 49.78472 192 SER A O 1
ATOM 2804 N N . ARG A 1 214 ? -13.58695 4.55204 42.79147 1.000 44.22362 193 ARG A N 1
ATOM 2805 C CA . ARG A 1 214 ? -14.92617 4.77624 43.32392 1.000 51.44064 193 ARG A CA 1
ATOM 2806 C C . ARG A 1 214 ? -15.69511 5.76363 42.45797 1.000 51.97472 193 ARG A C 1
ATOM 2807 O O . ARG A 1 214 ? -16.90529 5.61168 42.25299 1.000 50.38785 193 ARG A O 1
ATOM 2828 N N . LEU A 1 215 ? -15.00835 6.77804 41.93128 1.000 41.52016 194 LEU A N 1
ATOM 2829 C CA . LEU A 1 215 ? -15.65627 7.70111 41.00722 1.000 36.79586 194 LEU A CA 1
ATOM 2830 C C . LEU A 1 215 ? -16.17816 6.95861 39.78476 1.000 40.46593 194 LEU A C 1
ATOM 2831 O O . LEU A 1 215 ? -17.33492 7.13034 39.38315 1.000 34.12478 194 LEU A O 1
ATOM 2847 N N . VAL A 1 216 ? -15.33856 6.10816 39.19183 1.000 34.06094 195 VAL A N 1
ATOM 2848 C CA . VAL A 1 216 ? -15.74883 5.35333 38.01353 1.000 33.41372 195 VAL A CA 1
ATOM 2849 C C . VAL A 1 216 ? -16.87014 4.38463 38.36260 1.000 40.34143 195 VAL A C 1
ATOM 2850 O O . VAL A 1 216 ? -17.77053 4.13825 37.55148 1.000 37.09343 195 VAL A O 1
ATOM 2863 N N . THR A 1 217 ? -16.81828 3.79553 39.55837 1.000 42.80245 196 THR A N 1
ATOM 2864 C CA . THR A 1 217 ? -17.87958 2.88767 39.97885 1.000 46.13462 196 THR A CA 1
ATOM 2865 C C . THR A 1 217 ? -19.21878 3.60879 40.05919 1.000 47.45081 196 THR A C 1
ATOM 2866 O O . THR A 1 217 ? -20.25091 3.06807 39.64458 1.000 44.63020 196 THR A O 1
ATOM 2877 N N . HIS A 1 218 ? -19.22304 4.83358 40.58987 1.000 43.73011 197 HIS A N 1
ATOM 2878 C CA . HIS A 1 218 ? -20.45965 5.60533 40.64446 1.000 45.19679 197 HIS A CA 1
ATOM 2879 C C . HIS A 1 218 ? -20.97424 5.89522 39.23924 1.000 40.68120 197 HIS A C 1
ATOM 2880 O O . HIS A 1 218 ? -22.17863 5.79780 38.97570 1.000 44.45657 197 HIS A O 1
ATOM 2894 N N . TRP A 1 219 ? -20.07256 6.24901 38.31940 1.000 35.69007 198 TRP A N 1
ATOM 2895 C CA . TRP A 1 219 ? -20.49475 6.55083 36.95613 1.000 36.04578 198 TRP A CA 1
ATOM 2896 C C . TRP A 1 219 ? -21.07439 5.31638 36.27680 1.000 34.85344 198 TRP A C 1
ATOM 2897 O O . TRP A 1 219 ? -22.09862 5.39853 35.58946 1.000 34.51859 198 TRP A O 1
ATOM 2918 N N . LEU A 1 220 ? -20.42977 4.16087 36.45626 1.000 40.27338 199 LEU A N 1
ATOM 2919 C CA . LEU A 1 220 ? -20.95287 2.92863 35.87783 1.000 41.30997 199 LEU A CA 1
ATOM 2920 C C . LEU A 1 220 ? -22.35909 2.63547 36.37713 1.000 44.35621 199 LEU A C 1
ATOM 2921 O O . LEU A 1 220 ? -23.18005 2.08079 35.63760 1.000 45.93007 199 LEU A O 1
ATOM 2937 N N . ALA A 1 221 ? -22.65454 2.99832 37.62458 1.000 44.32250 200 ALA A N 1
ATOM 2938 C CA . ALA A 1 221 ? -23.95954 2.70120 38.19762 1.000 48.55661 200 ALA A CA 1
ATOM 2939 C C . ALA A 1 221 ? -25.02430 3.69488 37.75579 1.000 46.17815 200 ALA A C 1
ATOM 2940 O O . ALA A 1 221 ? -26.20042 3.32968 37.65905 1.000 51.06154 200 ALA A O 1
ATOM 2947 N N . GLU A 1 222 ? -24.63857 4.93548 37.45957 1.000 54.18284 201 GLU A N 1
ATOM 2948 C CA . GLU A 1 222 ? -25.59724 6.01278 37.27763 1.000 55.58153 201 GLU A CA 1
ATOM 2949 C C . GLU A 1 222 ? -25.52336 6.70159 35.92300 1.000 50.42866 201 GLU A C 1
ATOM 2950 O O . GLU A 1 222 ? -26.41542 7.49825 35.61188 1.000 57.18622 201 GLU A O 1
ATOM 2962 N N . ALA A 1 223 ? -24.50266 6.43428 35.11507 1.000 47.88651 202 ALA A N 1
ATOM 2963 C CA . ALA A 1 223 ? -24.29104 7.22386 33.91183 1.000 56.98149 202 ALA A CA 1
ATOM 2964 C C . ALA A 1 223 ? -25.39810 7.00429 32.88562 1.000 58.02696 202 ALA A C 1
ATOM 2965 O O . ALA A 1 223 ? -25.94704 5.90830 32.74315 1.000 49.21776 202 ALA A O 1
ATOM 2972 N N . ASP A 1 224 ? -25.71170 8.07692 32.16334 1.000 51.46070 203 ASP A N 1
ATOM 2973 C CA . ASP A 1 224 ? -26.67504 8.03982 31.07514 1.000 59.68535 203 ASP A CA 1
ATOM 2974 C C . ASP A 1 224 ? -26.19034 7.10968 29.96644 1.000 55.00803 203 ASP A C 1
ATOM 2975 O O . ASP A 1 224 ? -25.01021 6.75806 29.88275 1.000 57.22987 203 ASP A O 1
ATOM 2984 N N . GLU A 1 225 ? -27.12855 6.69483 29.11112 1.000 58.15021 204 GLU A N 1
ATOM 2985 C CA . GLU A 1 225 ? -26.75649 5.84253 27.98817 1.000 61.12030 204 GLU A CA 1
ATOM 2986 C C . GLU A 1 225 ? -25.90669 6.60908 26.98386 1.000 55.75864 204 GLU A C 1
ATOM 2987 O O . GLU A 1 225 ? -25.10101 6.00783 26.26320 1.000 45.18724 204 GLU A O 1
ATOM 2999 N N . ARG A 1 226 ? -26.06689 7.92984 26.92857 1.000 62.71924 205 ARG A N 1
ATOM 3000 C CA . ARG A 1 226 ? -25.21087 8.75490 26.09014 1.000 56.33856 205 ARG A CA 1
ATOM 3001 C C . ARG A 1 226 ? -23.80563 8.79766 26.67604 1.000 55.21989 205 ARG A C 1
ATOM 3002 O O . ARG A 1 226 ? -23.63002 8.97598 27.88541 1.000 52.63944 205 ARG A O 1
ATOM 3023 N N . GLY A 1 227 ? -22.81207 8.63410 25.81813 1.000 43.73270 206 GLY A N 1
ATOM 3024 C CA . GLY A 1 227 ? -21.41775 8.78878 26.17780 1.000 38.31362 206 GLY A CA 1
ATOM 3025 C C . GLY A 1 227 ? -20.69582 7.45431 26.23195 1.000 37.31728 206 GLY A C 1
ATOM 3026 O O . GLY A 1 227 ? -21.28304 6.37874 26.10289 1.000 37.70789 206 GLY A O 1
ATOM 3030 N N . PHE A 1 228 ? -19.39470 7.55934 26.50057 1.000 34.08623 207 PHE A N 1
ATOM 3031 C CA . PHE A 1 228 ? -18.51974 6.39309 26.45936 1.000 31.11412 207 PHE A CA 1
ATOM 3032 C C . PHE A 1 228 ? -18.79440 5.42659 27.60424 1.000 33.80287 207 PHE A C 1
ATOM 3033 O O . PHE A 1 228 ? -18.73905 4.20579 27.41611 1.000 31.32537 207 PHE A O 1
ATOM 3050 N N . VAL A 1 229 ? -19.10205 5.94380 28.79435 1.000 36.22010 208 VAL A N 1
ATOM 3051 C CA . VAL A 1 229 ? -19.36837 5.06122 29.92763 1.000 37.59378 208 VAL A CA 1
ATOM 3052 C C . VAL A 1 229 ? -20.59677 4.20357 29.65281 1.000 37.62817 208 VAL A C 1
ATOM 3053 O O . VAL A 1 229 ? -20.59909 2.99147 29.89770 1.000 34.66734 208 VAL A O 1
ATOM 3066 N N . GLY A 1 230 ? -21.66222 4.81994 29.14283 1.000 39.82049 209 GLY A N 1
ATOM 3067 C CA . GLY A 1 230 ? -22.84516 4.04680 28.80670 1.000 41.07438 209 GLY A CA 1
ATOM 3068 C C . GLY A 1 230 ? -22.56222 2.99071 27.75726 1.000 36.40725 209 GLY A C 1
ATOM 3069 O O . GLY A 1 230 ? -23.05121 1.86161 27.84899 1.000 34.99862 209 GLY A O 1
ATOM 3073 N N . ALA A 1 231 ? -21.75551 3.33732 26.75118 1.000 34.87757 210 ALA A N 1
ATOM 3074 C CA . ALA A 1 231 ? -21.42378 2.37924 25.70244 1.000 35.47979 210 ALA A CA 1
ATOM 3075 C C . ALA A 1 231 ? -20.55847 1.23903 26.23206 1.000 34.59124 210 ALA A C 1
ATOM 3076 O O . ALA A 1 231 ? -20.77953 0.07715 25.87792 1.000 42.05246 210 ALA A O 1
ATOM 3083 N N . ALA A 1 232 ? -19.57038 1.54645 27.07808 1.000 32.91616 211 ALA A N 1
ATOM 3084 C CA . ALA A 1 232 ? -18.73033 0.49339 27.63987 1.000 31.66399 211 ALA A CA 1
ATOM 3085 C C . ALA A 1 232 ? -19.54781 -0.44430 28.50437 1.000 41.07345 211 ALA A C 1
ATOM 3086 O O . ALA A 1 232 ? -19.34795 -1.66220 28.47362 1.000 34.38013 211 ALA A O 1
ATOM 3093 N N . ARG A 1 233 ? -20.49264 0.10639 29.25849 1.000 35.24960 212 ARG A N 1
ATOM 3094 C CA . ARG A 1 233 ? -21.38729 -0.70813 30.06135 1.000 41.62087 212 ARG A CA 1
ATOM 3095 C C . ARG A 1 233 ? -22.20156 -1.64049 29.19225 1.000 47.12590 212 ARG A C 1
ATOM 3096 O O . ARG A 1 233 ? -22.31676 -2.83141 29.49231 1.000 49.71714 212 ARG A O 1
ATOM 3117 N N . ARG A 1 234 ? -22.72979 -1.13178 28.08125 1.000 46.10984 213 ARG A N 1
ATOM 3118 C CA . ARG A 1 234 ? -23.49060 -1.98157 27.17350 1.000 54.15175 213 ARG A CA 1
ATOM 3119 C C . ARG A 1 234 ? -22.60670 -3.06920 26.57583 1.000 59.61908 213 ARG A C 1
ATOM 3120 O O . ARG A 1 234 ? -22.97596 -4.24899 26.55430 1.000 57.10349 213 ARG A O 1
ATOM 3141 N N . ALA A 1 235 ? -21.42257 -2.68409 26.09686 1.000 47.09485 214 ALA A N 1
ATOM 3142 C CA . ALA A 1 235 ? -20.50952 -3.63902 25.48277 1.000 50.54510 214 ALA A CA 1
ATOM 3143 C C . ALA A 1 235 ? -20.07946 -4.72554 26.45107 1.000 55.00742 214 ALA A C 1
ATOM 3144 O O . ALA A 1 235 ? -19.99267 -5.89486 26.06706 1.000 69.06970 214 ALA A O 1
ATOM 3151 N N . ALA A 1 236 ? -19.82218 -4.36357 27.70773 1.000 52.08985 215 ALA A N 1
ATOM 3152 C CA . ALA A 1 236 ? -19.32473 -5.33086 28.67127 1.000 53.08418 215 ALA A CA 1
ATOM 3153 C C . ALA A 1 236 ? -20.30835 -6.45580 28.88006 1.000 60.29160 215 ALA A C 1
ATOM 3154 O O . ALA A 1 236 ? -19.90729 -7.61718 28.98848 1.000 65.08718 215 ALA A O 1
ATOM 3161 N N . ARG A 1 237 ? -21.59966 -6.13814 28.87621 1.000 68.78825 216 ARG A N 1
ATOM 3162 C CA . ARG A 1 237 ? -22.60150 -7.15631 29.11877 1.000 72.93299 216 ARG A CA 1
ATOM 3163 C C . ARG A 1 237 ? -22.44872 -8.29746 28.13822 1.000 76.09902 216 ARG A C 1
ATOM 3164 O O . ARG A 1 237 ? -22.49443 -9.46152 28.52762 1.000 78.94922 216 ARG A O 1
ATOM 3185 N N . ALA A 1 238 ? -22.18348 -7.98672 26.87681 1.000 72.45986 217 ALA A N 1
ATOM 3186 C CA . ALA A 1 238 ? -22.03672 -9.02466 25.86409 1.000 77.72224 217 ALA A CA 1
ATOM 3187 C C . ALA A 1 238 ? -20.70463 -9.76958 25.96275 1.000 80.62996 217 ALA A C 1
ATOM 3188 O O . ALA A 1 238 ? -20.67643 -11.00354 25.95780 1.000 85.38941 217 ALA A O 1
ATOM 3195 N N . GLN A 1 239 ? -19.59474 -9.05759 26.14592 1.000 77.55734 218 GLN A N 1
ATOM 3196 C CA . GLN A 1 239 ? -18.30362 -9.68930 25.88505 1.000 77.31902 218 GLN A CA 1
ATOM 3197 C C . GLN A 1 239 ? -17.86057 -10.64633 26.97720 1.000 82.46915 218 GLN A C 1
ATOM 3198 O O . GLN A 1 239 ? -17.39069 -11.74153 26.66298 1.000 78.90113 218 GLN A O 1
ATOM 3212 N N . ASP A 1 240 ? -18.07935 -10.29004 28.24039 1.000 77.95138 219 ASP A N 1
ATOM 3213 C CA . ASP A 1 240 ? -17.48175 -10.95888 29.38288 1.000 73.44987 219 ASP A CA 1
ATOM 3214 C C . ASP A 1 240 ? -16.09054 -10.40035 29.58491 1.000 77.31998 219 ASP A C 1
ATOM 3215 O O . ASP A 1 240 ? -15.13210 -10.84606 28.95529 1.000 76.19145 219 ASP A O 1
ATOM 3224 N N . VAL A 1 241 ? -15.97874 -9.45023 30.49590 1.000 68.31467 220 VAL A N 1
ATOM 3225 C CA . VAL A 1 241 ? -14.69924 -8.96560 30.98801 1.000 54.81803 220 VAL A CA 1
ATOM 3226 C C . VAL A 1 241 ? -14.81981 -8.96165 32.50815 1.000 57.71604 220 VAL A C 1
ATOM 3227 O O . VAL A 1 241 ? -15.91128 -8.68055 33.02401 1.000 52.09605 220 VAL A O 1
ATOM 3240 N N . PRO A 1 242 ? -13.77042 -9.23505 33.26529 1.000 57.37287 221 PRO A N 1
ATOM 3241 C CA . PRO A 1 242 ? -13.88792 -9.08654 34.71066 1.000 50.88520 221 PRO A CA 1
ATOM 3242 C C . PRO A 1 242 ? -14.30228 -7.65647 34.97798 1.000 51.73282 221 PRO A C 1
ATOM 3243 O O . PRO A 1 242 ? -13.79516 -6.72785 34.34858 1.000 43.20875 221 PRO A O 1
ATOM 3254 N N . ALA A 1 243 ? -15.27334 -7.48738 35.87025 1.000 46.39738 222 ALA A N 1
ATOM 3255 C CA . ALA A 1 243 ? -15.74246 -6.14420 36.16176 1.000 48.53608 222 ALA A CA 1
ATOM 3256 C C . ALA A 1 243 ? -14.58699 -5.29468 36.65100 1.000 39.58465 222 ALA A C 1
ATOM 3257 O O . ALA A 1 243 ? -14.52301 -4.09779 36.35975 1.000 41.26831 222 ALA A O 1
ATOM 3264 N N . ALA A 1 244 ? -13.66538 -5.90385 37.39884 1.000 41.06077 223 ALA A N 1
ATOM 3265 C CA . ALA A 1 244 ? -12.50829 -5.18026 37.90081 1.000 38.37173 223 ALA A CA 1
ATOM 3266 C C . ALA A 1 244 ? -11.66711 -4.62967 36.76670 1.000 35.11829 223 ALA A C 1
ATOM 3267 O O . ALA A 1 244 ? -11.18277 -3.49846 36.84614 1.000 32.61776 223 ALA A O 1
ATOM 3274 N N . VAL A 1 245 ? -11.48538 -5.40774 35.69968 1.000 36.28486 224 VAL A N 1
ATOM 3275 C CA . VAL A 1 245 ? -10.73305 -4.92307 34.54892 1.000 34.54905 224 VAL A CA 1
ATOM 3276 C C . VAL A 1 245 ? -11.45136 -3.75400 33.89999 1.000 33.04251 224 VAL A C 1
ATOM 3277 O O . VAL A 1 245 ? -10.82138 -2.76429 33.50995 1.000 30.60163 224 VAL A O 1
ATOM 3290 N N . LEU A 1 246 ? -12.77685 -3.84664 33.76553 1.000 36.34540 225 LEU A N 1
ATOM 3291 C CA . LEU A 1 246 ? -13.53154 -2.76423 33.15363 1.000 34.13704 225 LEU A CA 1
ATOM 3292 C C . LEU A 1 246 ? -13.40882 -1.49701 33.97823 1.000 30.40475 225 LEU A C 1
ATOM 3293 O O . LEU A 1 246 ? -13.12782 -0.42386 33.43813 1.000 30.97427 225 LEU A O 1
ATOM 3309 N N . ALA A 1 247 ? -13.61448 -1.59933 35.29489 1.000 32.69963 226 ALA A N 1
ATOM 3310 C CA . ALA A 1 247 ? -13.52722 -0.41644 36.14327 1.000 35.22547 226 ALA A CA 1
ATOM 3311 C C . ALA A 1 247 ? -12.11708 0.16222 36.12033 1.000 30.39958 226 ALA A C 1
ATOM 3312 O O . ALA A 1 247 ? -11.93828 1.37799 35.97726 1.000 28.21251 226 ALA A O 1
ATOM 3319 N N . ASN A 1 248 ? -11.09953 -0.69636 36.23234 1.000 30.64706 227 ASN A N 1
ATOM 3320 C CA . ASN A 1 248 ? -9.72749 -0.20765 36.16027 1.000 33.43485 227 ASN A CA 1
ATOM 3321 C C . ASN A 1 248 ? -9.43392 0.39057 34.79098 1.000 27.66166 227 ASN A C 1
ATOM 3322 O O . ASN A 1 248 ? -8.69977 1.37879 34.68193 1.000 29.42897 227 ASN A O 1
ATOM 3333 N N . SER A 1 249 ? -9.99119 -0.19892 33.72993 1.000 30.23105 228 SER A N 1
ATOM 3334 C CA . SER A 1 249 ? -9.73059 0.31483 32.38869 1.000 22.89694 228 SER A CA 1
ATOM 3335 C C . SER A 1 249 ? -10.44183 1.64322 32.15471 1.000 26.49875 228 SER A C 1
ATOM 3336 O O . SER A 1 249 ? -9.87776 2.55177 31.53358 1.000 21.85853 228 SER A O 1
ATOM 3344 N N . LEU A 1 250 ? -11.67677 1.78059 32.64566 1.000 29.15792 229 LEU A N 1
ATOM 3345 C CA . LEU A 1 250 ? -12.36155 3.06540 32.54628 1.000 22.02034 229 LEU A CA 1
ATOM 3346 C C . LEU A 1 250 ? -11.62515 4.14210 33.33215 1.000 26.48283 229 LEU A C 1
ATOM 3347 O O . LEU A 1 250 ? -11.56402 5.30064 32.90424 1.000 27.19206 229 LEU A O 1
ATOM 3363 N N . ARG A 1 251 ? -11.05679 3.78186 34.48495 1.000 27.59287 230 ARG A N 1
ATOM 3364 C CA . ARG A 1 251 ? -10.23848 4.73923 35.22067 1.000 28.99580 230 ARG A CA 1
ATOM 3365 C C . ARG A 1 251 ? -9.03295 5.16801 34.39796 1.000 30.39012 230 ARG A C 1
ATOM 3366 O O . ARG A 1 251 ? -8.63821 6.33919 34.42501 1.000 26.11031 230 ARG A O 1
ATOM 3387 N N . ALA A 1 252 ? -8.44091 4.23779 33.64850 1.000 21.28721 231 ALA A N 1
ATOM 3388 C CA . ALA A 1 252 ? -7.33993 4.60599 32.76602 1.000 27.81791 231 ALA A CA 1
ATOM 3389 C C . ALA A 1 252 ? -7.80183 5.57492 31.68282 1.000 29.62160 231 ALA A C 1
ATOM 3390 O O . ALA A 1 252 ? -7.10998 6.55388 31.38094 1.000 29.40120 231 ALA A O 1
ATOM 3397 N N . VAL A 1 253 ? -8.97082 5.32440 31.08728 1.000 23.11406 232 VAL A N 1
ATOM 3398 C CA . VAL A 1 253 ? -9.48647 6.23021 30.06191 1.000 22.43785 232 VAL A CA 1
ATOM 3399 C C . VAL A 1 253 ? -9.66011 7.63095 30.63632 1.000 28.93462 232 VAL A C 1
ATOM 3400 O O . VAL A 1 253 ? -9.26221 8.62976 30.02463 1.000 24.01887 232 VAL A O 1
ATOM 3413 N N . LEU A 1 254 ? -10.26809 7.72257 31.82119 1.000 24.32017 233 LEU A N 1
ATOM 3414 C CA . LEU A 1 254 ? -10.46157 9.01792 32.46654 1.000 24.78909 233 LEU A CA 1
ATOM 3415 C C . LEU A 1 254 ? -9.12799 9.69508 32.75657 1.000 23.29806 233 LEU A C 1
ATOM 3416 O O . LEU A 1 254 ? -8.92010 10.86368 32.40867 1.000 23.00452 233 LEU A O 1
ATOM 3432 N N . HIS A 1 255 ? -8.22204 8.98529 33.43049 1.000 23.25684 234 HIS A N 1
ATOM 3433 C CA . HIS A 1 255 ? -6.98247 9.61361 33.87171 1.000 28.27850 234 HIS A CA 1
ATOM 3434 C C . HIS A 1 255 ? -6.05132 9.85659 32.69317 1.000 34.73723 234 HIS A C 1
ATOM 3435 O O . HIS A 1 255 ? -5.42811 10.92034 32.59422 1.000 28.79980 234 HIS A O 1
ATOM 3450 N N . ALA A 1 256 ? -5.93015 8.87425 31.79857 1.000 30.69296 235 ALA A N 1
ATOM 3451 C CA . ALA A 1 256 ? -5.13092 9.07967 30.59795 1.000 30.37834 235 ALA A CA 1
ATOM 3452 C C . ALA A 1 256 ? -5.69960 10.22105 29.76692 1.000 28.39796 235 ALA A C 1
ATOM 3453 O O . ALA A 1 256 ? -4.95759 11.09558 29.30544 1.000 32.32816 235 ALA A O 1
ATOM 3460 N N . GLY A 1 257 ? -7.02294 10.25252 29.60216 1.000 31.06760 236 GLY A N 1
ATOM 3461 C CA . GLY A 1 257 ? -7.63452 11.32209 28.83245 1.000 32.36761 236 GLY A CA 1
ATOM 3462 C C . GLY A 1 257 ? -7.38098 12.68806 29.43695 1.000 32.59982 236 GLY A C 1
ATOM 3463 O O . GLY A 1 257 ? -7.03404 13.63885 28.73297 1.000 32.13809 236 GLY A O 1
ATOM 3467 N N . TYR A 1 258 ? -7.56888 12.81089 30.75188 1.000 33.72483 237 TYR A N 1
ATOM 3468 C CA . TYR A 1 258 ? -7.37397 14.10370 31.39963 1.000 20.27727 237 TYR A CA 1
ATOM 3469 C C . TYR A 1 258 ? -5.90754 14.52581 31.38652 1.000 26.38496 237 TYR A C 1
ATOM 3470 O O . TYR A 1 258 ? -5.57273 15.62586 30.93160 1.000 28.62533 237 TYR A O 1
ATOM 3488 N N . GLU A 1 259 ? -5.01489 13.66730 31.88854 1.000 26.01772 238 GLU A N 1
ATOM 3489 C CA . GLU A 1 259 ? -3.63387 14.09197 32.10457 1.000 24.48081 238 GLU A CA 1
ATOM 3490 C C . GLU A 1 259 ? -2.86587 14.20787 30.79532 1.000 23.45686 238 GLU A C 1
ATOM 3491 O O . GLU A 1 259 ? -2.04887 15.12133 30.62979 1.000 23.67200 238 GLU A O 1
ATOM 3503 N N . SER A 1 260 ? -3.08842 13.28048 29.86379 1.000 20.69090 239 SER A N 1
ATOM 3504 C CA . SER A 1 260 ? -2.37758 13.34026 28.59160 1.000 26.70042 239 SER A CA 1
ATOM 3505 C C . SER A 1 260 ? -2.78137 14.58124 27.80443 1.000 25.94670 239 SER A C 1
ATOM 3506 O O . SER A 1 260 ? -1.92594 15.30154 27.27638 1.000 26.10210 239 SER A O 1
ATOM 3514 N N . VAL A 1 261 ? -4.08601 14.84876 27.72144 1.000 25.20667 240 VAL A N 1
ATOM 3515 C CA . VAL A 1 261 ? -4.56540 16.02664 27.00371 1.000 24.78672 240 VAL A CA 1
ATOM 3516 C C . VAL A 1 261 ? -4.11075 17.29742 27.70964 1.000 21.18380 240 VAL A C 1
ATOM 3517 O O . VAL A 1 261 ? -3.63446 18.24501 27.07407 1.000 19.10763 240 VAL A O 1
ATOM 3530 N N . SER A 1 262 ? -4.27246 17.34040 29.03365 1.000 20.65457 241 SER A N 1
ATOM 3531 C CA . SER A 1 262 ? -3.86688 18.50822 29.80782 1.000 18.04121 241 SER A CA 1
ATOM 3532 C C . SER A 1 262 ? -2.39683 18.83650 29.57609 1.000 22.33368 241 SER A C 1
ATOM 3533 O O . SER A 1 262 ? -2.03340 19.99617 29.34962 1.000 22.74716 241 SER A O 1
ATOM 3541 N N . ARG A 1 263 ? -1.53577 17.82060 29.62148 1.000 19.35770 242 ARG A N 1
ATOM 3542 C CA . ARG A 1 263 ? -0.09987 18.04616 29.50953 1.000 16.88593 242 ARG A CA 1
ATOM 3543 C C . ARG A 1 263 ? 0.31181 18.33991 28.07375 1.000 17.40656 242 ARG A C 1
ATOM 3544 O O . ARG A 1 263 ? 1.20732 19.16023 27.84227 1.000 20.01968 242 ARG A O 1
ATOM 3565 N N . LEU A 1 264 ? -0.34426 17.71089 27.09822 1.000 16.06254 243 LEU A N 1
ATOM 3566 C CA . LEU A 1 264 ? -0.09246 18.06040 25.70354 1.000 16.03402 243 LEU A CA 1
ATOM 3567 C C . LEU A 1 264 ? -0.45076 19.51584 25.43105 1.000 16.57069 243 LEU A C 1
ATOM 3568 O O . LEU A 1 264 ? 0.33568 20.26183 24.83598 1.000 19.63768 243 LEU A O 1
ATOM 3584 N N . LEU A 1 265 ? -1.64155 19.93975 25.85927 1.000 15.74018 244 LEU A N 1
ATOM 3585 C CA . LEU A 1 265 ? -2.05470 21.31660 25.61117 1.000 14.96658 244 LEU A CA 1
ATOM 3586 C C . LEU A 1 265 ? -1.08070 22.30306 26.24419 1.000 16.01765 244 LEU A C 1
ATOM 3587 O O . LEU A 1 265 ? -0.72370 23.31378 25.62833 1.000 21.24288 244 LEU A O 1
ATOM 3603 N N . GLY A 1 266 ? -0.63408 22.02185 27.47067 1.000 21.74814 245 GLY A N 1
ATOM 3604 C CA . GLY A 1 266 ? 0.32280 22.90270 28.12281 1.000 21.36057 245 GLY A CA 1
ATOM 3605 C C . GLY A 1 266 ? 1.62229 23.02900 27.35278 1.000 18.79180 245 GLY A C 1
ATOM 3606 O O . GLY A 1 266 ? 2.14151 24.13088 27.16039 1.000 19.60404 245 GLY A O 1
ATOM 3610 N N . GLY A 1 267 ? 2.18161 21.89746 26.92355 1.000 23.44464 246 GLY A N 1
ATOM 3611 C CA . GLY A 1 267 ? 3.42803 21.94554 26.17959 1.000 20.61532 246 GLY A CA 1
ATOM 3612 C C . GLY A 1 267 ? 3.26708 22.63555 24.83980 1.000 22.88930 246 GLY A C 1
ATOM 3613 O O . GLY A 1 267 ? 4.11852 23.43264 24.43568 1.000 24.72885 246 GLY A O 1
ATOM 3617 N N . VAL A 1 268 ? 2.16077 22.36092 24.14490 1.000 18.22697 247 VAL A N 1
ATOM 3618 C CA . VAL A 1 268 ? 1.91434 23.00671 22.85946 1.000 22.92897 247 VAL A CA 1
ATOM 3619 C C . VAL A 1 268 ? 1.75938 24.50862 23.04657 1.000 23.46615 247 VAL A C 1
ATOM 3620 O O . VAL A 1 268 ? 2.32487 25.30556 22.28765 1.000 21.14082 247 VAL A O 1
ATOM 3633 N N . LEU A 1 269 ? 0.99547 24.92115 24.06012 1.000 23.05721 248 LEU A N 1
ATOM 3634 C CA . LEU A 1 269 ? 0.83619 26.34790 24.31793 1.000 22.85860 248 LEU A CA 1
ATOM 3635 C C . LEU A 1 269 ? 2.17209 26.99452 24.66289 1.000 23.77274 248 LEU A C 1
ATOM 3636 O O . LEU A 1 269 ? 2.45119 28.12219 24.23915 1.000 22.56456 248 LEU A O 1
ATOM 3652 N N . ALA A 1 270 ? 3.01857 26.29123 25.42125 1.000 23.69988 249 ALA A N 1
ATOM 3653 C CA . ALA A 1 270 ? 4.33873 26.82639 25.74011 1.000 22.67671 249 ALA A CA 1
ATOM 3654 C C . ALA A 1 270 ? 5.13559 27.10969 24.47276 1.000 23.04774 249 ALA A C 1
ATOM 3655 O O . ALA A 1 270 ? 5.83567 28.12518 24.38094 1.000 22.28112 249 ALA A O 1
ATOM 3662 N N . ARG A 1 271 ? 5.04361 26.22061 23.48358 1.000 19.01031 250 ARG A N 1
ATOM 3663 C CA . ARG A 1 271 ? 5.74751 26.44128 22.22508 1.000 22.05145 250 ARG A CA 1
ATOM 3664 C C . ARG A 1 271 ? 5.11415 27.57950 21.43437 1.000 16.44233 250 ARG A C 1
ATOM 3665 O O . ARG A 1 271 ? 5.82328 28.40900 20.85333 1.000 24.96364 250 ARG A O 1
ATOM 3686 N N . LEU A 1 272 ? 3.78251 27.64100 21.40343 1.000 16.85711 251 LEU A N 1
ATOM 3687 C CA . LEU A 1 272 ? 3.11980 28.67371 20.61536 1.000 20.49319 251 LEU A CA 1
ATOM 3688 C C . LEU A 1 272 ? 3.35864 30.06072 21.19836 1.000 24.25592 251 LEU A C 1
ATOM 3689 O O . LEU A 1 272 ? 3.45133 31.03820 20.44618 1.000 21.68153 251 LEU A O 1
ATOM 3705 N N . VAL A 1 273 ? 3.43972 30.17817 22.52671 1.000 21.29303 252 VAL A N 1
ATOM 3706 C CA . VAL A 1 273 ? 3.64695 31.49977 23.11137 1.000 22.45910 252 VAL A CA 1
ATOM 3707 C C . VAL A 1 273 ? 5.04141 32.01432 22.77790 1.000 26.67151 252 VAL A C 1
ATOM 3708 O O . VAL A 1 273 ? 5.23793 33.22234 22.59831 1.000 28.94340 252 VAL A O 1
ATOM 3721 N N . ARG A 1 274 ? 6.02891 31.12236 22.68690 1.000 24.50646 253 ARG A N 1
ATOM 3722 C CA . ARG A 1 274 ? 7.37296 31.54775 22.32054 1.000 27.10230 253 ARG A CA 1
ATOM 3723 C C . ARG A 1 274 ? 7.55757 31.64303 20.81338 1.000 22.37408 253 ARG A C 1
ATOM 3724 O O . ARG A 1 274 ? 8.45934 32.35294 20.35876 1.000 32.64698 253 ARG A O 1
ATOM 3745 N N . HIS A 1 275 ? 6.72972 30.95358 20.03111 1.000 26.31016 254 HIS A N 1
ATOM 3746 C CA . HIS A 1 275 ? 6.85659 30.92093 18.57440 1.000 26.25765 254 HIS A CA 1
ATOM 3747 C C . HIS A 1 275 ? 5.48857 31.12524 17.93976 1.000 26.59713 254 HIS A C 1
ATOM 3748 O O . HIS A 1 275 ? 4.94248 30.22230 17.29281 1.000 24.95903 254 HIS A O 1
ATOM 3762 N N . PRO A 1 276 ? 4.91435 32.32096 18.08960 1.000 25.23484 255 PRO A N 1
ATOM 3763 C CA . PRO A 1 276 ? 3.57451 32.56552 17.52885 1.000 31.85087 255 PRO A CA 1
ATOM 3764 C C . PRO A 1 276 ? 3.50917 32.41018 16.02011 1.000 26.19175 255 PRO A C 1
ATOM 3765 O O . PRO A 1 276 ? 2.40802 32.25500 15.47724 1.000 32.17743 255 PRO A O 1
ATOM 3776 N N . GLU A 1 277 ? 4.64747 32.44681 15.32319 1.000 27.39439 256 GLU A N 1
ATOM 3777 C CA . GLU A 1 277 ? 4.63518 32.25675 13.87837 1.000 25.51265 256 GLU A CA 1
ATOM 3778 C C . GLU A 1 277 ? 4.06330 30.89981 13.48387 1.000 24.73831 256 GLU A C 1
ATOM 3779 O O . GLU A 1 277 ? 3.63086 30.73029 12.33818 1.000 29.26037 256 GLU A O 1
ATOM 3791 N N . LEU A 1 278 ? 4.06033 29.92925 14.40225 1.000 30.79685 257 LEU A N 1
ATOM 3792 C CA . LEU A 1 278 ? 3.49369 28.61856 14.09891 1.000 30.90154 257 LEU A CA 1
ATOM 3793 C C . LEU A 1 278 ? 2.00624 28.70191 13.78091 1.000 32.96993 257 LEU A C 1
ATOM 3794 O O . LEU A 1 278 ? 1.48412 27.86112 13.03941 1.000 33.28071 257 LEU A O 1
ATOM 3810 N N . LEU A 1 279 ? 1.30336 29.68008 14.34762 1.000 31.48566 258 LEU A N 1
ATOM 3811 C CA . LEU A 1 279 ? -0.11707 29.86230 14.08285 1.000 34.20176 258 LEU A CA 1
ATOM 3812 C C . LEU A 1 279 ? -0.38626 30.79247 12.90880 1.000 40.77459 258 LEU A C 1
ATOM 3813 O O . LEU A 1 279 ? -1.55222 31.00478 12.55951 1.000 42.85520 258 LEU A O 1
ATOM 3829 N N . ALA A 1 280 ? 0.65620 31.35610 12.30206 1.000 35.61503 259 ALA A N 1
ATOM 3830 C CA . ALA A 1 280 ? 0.51621 32.26677 11.17689 1.000 34.08639 259 ALA A CA 1
ATOM 3831 C C . ALA A 1 280 ? 0.62899 31.54753 9.83803 1.000 37.40566 259 ALA A C 1
ATOM 3832 O O . ALA A 1 280 ? 0.88526 32.19325 8.81516 1.000 41.49097 259 ALA A O 1
ATOM 3839 N N . GLY A 1 281 ? 0.45384 30.22731 9.82643 1.000 36.00391 260 GLY A N 1
ATOM 3840 C CA . GLY A 1 281 ? 0.55283 29.45239 8.61409 1.000 40.11502 260 GLY A CA 1
ATOM 3841 C C . GLY A 1 281 ? -0.73480 29.45415 7.81532 1.000 38.28064 260 GLY A C 1
ATOM 3842 O O . GLY A 1 281 ? -1.68986 30.17173 8.13147 1.000 41.76366 260 GLY A O 1
ATOM 3846 N N . PRO A 1 282 ? -0.78672 28.63458 6.76099 1.000 34.23198 261 PRO A N 1
ATOM 3847 C CA . PRO A 1 282 ? -1.96629 28.65858 5.87432 1.000 41.37745 261 PRO A CA 1
ATOM 3848 C C . PRO A 1 282 ? -3.28276 28.36346 6.57538 1.000 36.48357 261 PRO A C 1
ATOM 3849 O O . PRO A 1 282 ? -4.32563 28.87059 6.14430 1.000 42.36986 261 PRO A O 1
ATOM 3860 N N . ALA A 1 283 ? -3.27892 27.54397 7.62256 1.000 29.72917 262 ALA A N 1
ATOM 3861 C CA . ALA A 1 283 ? -4.48816 27.27252 8.40076 1.000 51.41875 262 ALA A CA 1
ATOM 3862 C C . ALA A 1 283 ? -5.56348 26.57916 7.56539 1.000 52.06404 262 ALA A C 1
ATOM 3863 O O . ALA A 1 283 ? -6.75467 26.87676 7.68051 1.000 61.01241 262 ALA A O 1
ATOM 3870 N N . THR A 1 284 ? -5.14008 25.66830 6.69901 1.000 47.85907 263 THR A N 1
ATOM 3871 C CA . THR A 1 284 ? -6.04213 24.76323 6.00475 1.000 39.33591 263 THR A CA 1
ATOM 3872 C C . THR A 1 284 ? -6.07055 23.42774 6.74313 1.000 30.54572 263 THR A C 1
ATOM 3873 O O . THR A 1 284 ? -5.21410 23.13714 7.58141 1.000 30.44106 263 THR A O 1
ATOM 3884 N N . ARG A 1 285 ? -7.07121 22.60548 6.41962 1.000 40.59266 264 ARG A N 1
ATOM 3885 C CA . ARG A 1 285 ? -7.16823 21.29086 7.04851 1.000 37.57583 264 ARG A CA 1
ATOM 3886 C C . ARG A 1 285 ? -5.86524 20.51307 6.89743 1.000 34.82046 264 ARG A C 1
ATOM 3887 O O . ARG A 1 285 ? -5.37285 19.91583 7.86213 1.000 30.05117 264 ARG A O 1
ATOM 3908 N N . ASP A 1 286 ? -5.27583 20.53361 5.69996 1.000 29.03882 265 ASP A N 1
ATOM 3909 C CA . ASP A 1 286 ? -4.05957 19.76350 5.45903 1.000 29.88627 265 ASP A CA 1
ATOM 3910 C C . ASP A 1 286 ? -2.84654 20.40115 6.12479 1.000 25.36631 265 ASP A C 1
ATOM 3911 O O . ASP A 1 286 ? -1.98968 19.69392 6.66694 1.000 28.53649 265 ASP A O 1
ATOM 3920 N N . ALA A 1 287 ? -2.74758 21.73119 6.09577 1.000 27.66758 266 ALA A N 1
ATOM 3921 C CA . ALA A 1 287 ? -1.61899 22.38407 6.75101 1.000 26.30441 266 ALA A CA 1
ATOM 3922 C C . ALA A 1 287 ? -1.64025 22.13089 8.25306 1.000 27.01073 266 ALA A C 1
ATOM 3923 O O . ALA A 1 287 ? -0.60247 21.83223 8.85549 1.000 26.13368 266 ALA A O 1
ATOM 3930 N N . ASP A 1 288 ? -2.82097 22.21602 8.87196 1.000 28.70841 267 ASP A N 1
ATOM 3931 C CA . ASP A 1 288 ? -2.91598 21.95170 10.30314 1.000 28.68525 267 ASP A CA 1
ATOM 3932 C C . ASP A 1 288 ? -2.65476 20.48602 10.62313 1.000 25.53092 267 ASP A C 1
ATOM 3933 O O . ASP A 1 288 ? -2.15618 20.17339 11.71015 1.000 26.07019 267 ASP A O 1
ATOM 3942 N N . GLU A 1 289 ? -2.97536 19.57789 9.69921 1.000 28.71245 268 GLU A N 1
ATOM 3943 C CA . GLU A 1 289 ? -2.63107 18.17438 9.90152 1.000 28.44562 268 GLU A CA 1
ATOM 3944 C C . GLU A 1 289 ? -1.13424 18.02096 10.13346 1.000 23.13667 268 GLU A C 1
ATOM 3945 O O . GLU A 1 289 ? -0.70210 17.37510 11.09607 1.000 20.29285 268 GLU A O 1
ATOM 3957 N N . ALA A 1 290 ? -0.32671 18.62854 9.26226 1.000 21.12708 269 ALA A N 1
ATOM 3958 C CA . ALA A 1 290 ? 1.12108 18.56086 9.41424 1.000 24.44804 269 ALA A CA 1
ATOM 3959 C C . ALA A 1 290 ? 1.57651 19.26910 10.68349 1.000 26.35287 269 ALA A C 1
ATOM 3960 O O . ALA A 1 290 ? 2.44866 18.76661 11.40032 1.000 15.93045 269 ALA A O 1
ATOM 3967 N N . LEU A 1 291 ? 1.01226 20.44312 10.97186 1.000 21.42930 270 LEU A N 1
ATOM 3968 C CA . LEU A 1 291 ? 1.41236 21.17391 12.16946 1.000 18.49274 270 LEU A CA 1
ATOM 3969 C C . LEU A 1 291 ? 1.08049 20.38597 13.42920 1.000 22.13446 270 LEU A C 1
ATOM 3970 O O . LEU A 1 291 ? 1.91049 20.26501 14.33748 1.000 22.12001 270 LEU A O 1
ATOM 3986 N N . VAL A 1 292 ? -0.12931 19.82851 13.49573 1.000 24.32692 271 VAL A N 1
ATOM 3987 C CA . VAL A 1 292 ? -0.52472 19.06821 14.67616 1.000 26.33709 271 VAL A CA 1
ATOM 3988 C C . VAL A 1 292 ? 0.38633 17.86231 14.85583 1.000 23.02599 271 VAL A C 1
ATOM 3989 O O . VAL A 1 292 ? 0.80136 17.54019 15.97540 1.000 22.46898 271 VAL A O 1
ATOM 4002 N N . ASP A 1 293 ? 0.73231 17.19219 13.75457 1.000 22.07123 272 ASP A N 1
ATOM 4003 C CA . ASP A 1 293 ? 1.60925 16.03064 13.84653 1.000 23.38955 272 ASP A CA 1
ATOM 4004 C C . ASP A 1 293 ? 2.95834 16.41266 14.44191 1.000 22.44353 272 ASP A C 1
ATOM 4005 O O . ASP A 1 293 ? 3.50916 15.67963 15.27178 1.000 18.07754 272 ASP A O 1
ATOM 4014 N N . GLU A 1 294 ? 3.49918 17.56799 14.04304 1.000 20.43438 273 GLU A N 1
ATOM 4015 C CA . GLU A 1 294 ? 4.78261 18.00560 14.58130 1.000 18.60472 273 GLU A CA 1
ATOM 4016 C C . GLU A 1 294 ? 4.66182 18.40100 16.04701 1.000 19.44342 273 GLU A C 1
ATOM 4017 O O . GLU A 1 294 ? 5.55218 18.10350 16.85186 1.000 18.10584 273 GLU A O 1
ATOM 4029 N N . LEU A 1 295 ? 3.56586 19.06787 16.41353 1.000 18.47480 274 LEU A N 1
ATOM 4030 C CA . LEU A 1 295 ? 3.38040 19.46428 17.80356 1.000 20.50871 274 LEU A CA 1
ATOM 4031 C C . LEU A 1 295 ? 3.28302 18.24491 18.70745 1.000 16.72307 274 LEU A C 1
ATOM 4032 O O . LEU A 1 295 ? 3.82967 18.23789 19.81583 1.000 21.06848 274 LEU A O 1
ATOM 4048 N N . ILE A 1 296 ? 2.60674 17.19484 18.24269 1.000 19.16865 275 ILE A N 1
ATOM 4049 C CA . ILE A 1 296 ? 2.50300 15.97761 19.03652 1.000 19.88477 275 ILE A CA 1
ATOM 4050 C C . ILE A 1 296 ? 3.84886 15.27023 19.10023 1.000 20.79650 275 ILE A C 1
ATOM 4051 O O . ILE A 1 296 ? 4.26020 14.78659 20.16178 1.000 17.91783 275 ILE A O 1
ATOM 4067 N N . ARG A 1 297 ? 4.56751 15.21597 17.97711 1.000 17.20652 276 ARG A N 1
ATOM 4068 C CA . ARG A 1 297 ? 5.89960 14.62442 18.00261 1.000 17.57419 276 ARG A CA 1
ATOM 4069 C C . ARG A 1 297 ? 6.79466 15.32716 19.01586 1.000 19.81531 276 ARG A C 1
ATOM 4070 O O . ARG A 1 297 ? 7.50898 14.67330 19.78335 1.000 15.99927 276 ARG A O 1
ATOM 4091 N N . LEU A 1 298 ? 6.75907 16.65976 19.04226 1.000 14.53378 277 LEU A N 1
ATOM 4092 C CA . LEU A 1 298 ? 7.70559 17.41529 19.85246 1.000 17.57093 277 LEU A CA 1
ATOM 4093 C C . LEU A 1 298 ? 7.26634 17.52003 21.30651 1.000 15.64516 277 LEU A C 1
ATOM 4094 O O . LEU A 1 298 ? 8.09648 17.41186 22.21559 1.000 18.86265 277 LEU A O 1
ATOM 4110 N N . ASP A 1 299 ? 5.97469 17.74098 21.54222 1.000 15.66894 278 ASP A N 1
ATOM 4111 C CA . ASP A 1 299 ? 5.46395 18.09034 22.86023 1.000 17.03636 278 ASP A CA 1
ATOM 4112 C C . ASP A 1 299 ? 4.57241 17.01245 23.46530 1.000 16.90389 278 ASP A C 1
ATOM 4113 O O . ASP A 1 299 ? 3.96354 17.24744 24.51445 1.000 21.00466 278 ASP A O 1
ATOM 4122 N N . GLY A 1 300 ? 4.46515 15.84625 22.83384 1.000 18.11586 279 GLY A N 1
ATOM 4123 C CA . GLY A 1 300 ? 3.77590 14.73556 23.44711 1.000 22.41463 279 GLY A CA 1
ATOM 4124 C C . GLY A 1 300 ? 4.32377 14.52016 24.84406 1.000 18.38321 279 GLY A C 1
ATOM 4125 O O . GLY A 1 300 ? 5.54094 14.47916 25.04633 1.000 18.98341 279 GLY A O 1
ATOM 4129 N N . PRO A 1 301 ? 3.44510 14.40541 25.84686 1.000 16.63161 280 PRO A N 1
ATOM 4130 C CA . PRO A 1 301 ? 3.93306 14.42077 27.23620 1.000 21.82159 280 PRO A CA 1
ATOM 4131 C C . PRO A 1 301 ? 4.51652 13.10714 27.73110 1.000 17.32042 280 PRO A C 1
ATOM 4132 O O . PRO A 1 301 ? 5.23222 13.12495 28.74143 1.000 19.33496 280 PRO A O 1
ATOM 4143 N N . VAL A 1 302 ? 4.25679 11.97881 27.07402 1.000 18.63999 281 VAL A N 1
ATOM 4144 C CA . VAL A 1 302 ? 4.76041 10.70392 27.57972 1.000 20.94543 281 VAL A CA 1
ATOM 4145 C C . VAL A 1 302 ? 6.25878 10.63282 27.30086 1.000 19.37902 281 VAL A C 1
ATOM 4146 O O . VAL A 1 302 ? 6.68286 10.49452 26.15077 1.000 19.79791 281 VAL A O 1
ATOM 4159 N N . GLN A 1 303 ? 7.05905 10.68978 28.36188 1.000 19.96333 282 GLN A N 1
ATOM 4160 C CA . GLN A 1 303 ? 8.50768 10.64191 28.24009 1.000 19.68655 282 GLN A CA 1
ATOM 4161 C C . GLN A 1 303 ? 9.05651 9.22951 28.33677 1.000 23.46880 282 GLN A C 1
ATOM 4162 O O . GLN A 1 303 ? 10.11984 8.94851 27.77438 1.000 23.99374 282 GLN A O 1
ATOM 4176 N N . ALA A 1 304 ? 8.34786 8.34139 29.03112 1.000 16.69938 283 ALA A N 1
ATOM 4177 C CA . ALA A 1 304 ? 8.82837 7.00547 29.34794 1.000 15.39871 283 ALA A CA 1
ATOM 4178 C C . ALA A 1 304 ? 7.66518 6.02752 29.28124 1.000 20.96444 283 ALA A C 1
ATOM 4179 O O . ALA A 1 304 ? 6.55912 6.33379 29.73431 1.000 19.59569 283 ALA A O 1
ATOM 4186 N N . ASP A 1 305 ? 7.92803 4.85830 28.69831 1.000 16.47041 284 ASP A N 1
ATOM 4187 C CA . ASP A 1 305 ? 6.92340 3.82773 28.43511 1.000 14.66767 284 ASP A CA 1
ATOM 4188 C C . ASP A 1 305 ? 7.61312 2.48968 28.66894 1.000 20.30681 284 ASP A C 1
ATOM 4189 O O . ASP A 1 305 ? 8.55256 2.15097 27.94302 1.000 21.33062 284 ASP A O 1
ATOM 4198 N N . ALA A 1 306 ? 7.18688 1.74154 29.68364 1.000 16.72077 285 ALA A N 1
ATOM 4199 C CA . ALA A 1 306 ? 7.97735 0.61811 30.16988 1.000 20.83594 285 ALA A CA 1
ATOM 4200 C C . ALA A 1 306 ? 7.46668 -0.73114 29.67221 1.000 20.37681 285 ALA A C 1
ATOM 4201 O O . ALA A 1 306 ? 6.27687 -0.91423 29.40430 1.000 19.81030 285 ALA A O 1
ATOM 4208 N N . ARG A 1 307 ? 8.39557 -1.68472 29.57628 1.000 20.84094 286 ARG A N 1
ATOM 4209 C CA . ARG A 1 307 ? 8.09667 -3.06203 29.21209 1.000 21.19688 286 ARG A CA 1
ATOM 4210 C C . ARG A 1 307 ? 8.99604 -3.99595 30.01348 1.000 18.29505 286 ARG A C 1
ATOM 4211 O O . ARG A 1 307 ? 10.04442 -3.59127 30.52302 1.000 19.21155 286 ARG A O 1
ATOM 4232 N N . VAL A 1 308 ? 8.58111 -5.25946 30.11746 1.000 23.29130 287 VAL A N 1
ATOM 4233 C CA . VAL A 1 308 ? 9.42168 -6.32212 30.66182 1.000 21.67670 287 VAL A CA 1
ATOM 4234 C C . VAL A 1 308 ? 9.76032 -7.28708 29.53425 1.000 20.15947 287 VAL A C 1
ATOM 4235 O O . VAL A 1 308 ? 8.91034 -7.59137 28.68929 1.000 26.40580 287 VAL A O 1
ATOM 4248 N N . CYS A 1 309 ? 10.99311 -7.78708 29.53496 1.000 24.68171 288 CYS A N 1
ATOM 4249 C CA . CYS A 1 309 ? 11.41579 -8.77084 28.54567 1.000 25.87071 288 CYS A CA 1
ATOM 4250 C C . CYS A 1 309 ? 10.91249 -10.15337 28.94660 1.000 26.50925 288 CYS A C 1
ATOM 4251 O O . CYS A 1 309 ? 11.21752 -10.63869 30.03991 1.000 29.85609 288 CYS A O 1
ATOM 4259 N N . VAL A 1 310 ? 10.11952 -10.77226 28.07053 1.000 23.71139 289 VAL A N 1
ATOM 4260 C CA . VAL A 1 310 ? 9.58570 -12.10541 28.32474 1.000 24.33198 289 VAL A CA 1
ATOM 4261 C C . VAL A 1 310 ? 10.45261 -13.19637 27.71029 1.000 26.18974 289 VAL A C 1
ATOM 4262 O O . VAL A 1 310 ? 10.42234 -14.34042 28.19191 1.000 28.14034 289 VAL A O 1
ATOM 4275 N N . ARG A 1 311 ? 11.21960 -12.87727 26.66736 1.000 28.26395 290 ARG A N 1
ATOM 4276 C CA . ARG A 1 311 ? 12.11186 -13.82047 26.00799 1.000 31.26971 290 ARG A CA 1
ATOM 4277 C C . ARG A 1 311 ? 13.32875 -13.04635 25.52790 1.000 29.03461 290 ARG A C 1
ATOM 4278 O O . ARG A 1 311 ? 13.17586 -11.96239 24.95632 1.000 25.00103 290 ARG A O 1
ATOM 4299 N N . ASP A 1 312 ? 14.51851 -13.60647 25.74584 1.000 27.76794 291 ASP A N 1
ATOM 4300 C CA . ASP A 1 312 ? 15.75787 -12.96150 25.32898 1.000 30.30588 291 ASP A CA 1
ATOM 4301 C C . ASP A 1 312 ? 15.64473 -12.42895 23.90684 1.000 29.55436 291 ASP A C 1
ATOM 4302 O O . ASP A 1 312 ? 15.16426 -13.12287 23.00781 1.000 26.76601 291 ASP A O 1
ATOM 4311 N N . GLN A 1 313 ? 16.09537 -11.19750 23.70242 1.000 27.04338 292 GLN A N 1
ATOM 4312 C CA . GLN A 1 313 ? 15.97067 -10.57341 22.39155 1.000 27.89926 292 GLN A CA 1
ATOM 4313 C C . GLN A 1 313 ? 17.01450 -9.47088 22.24777 1.000 25.94893 292 GLN A C 1
ATOM 4314 O O . GLN A 1 313 ? 17.18750 -8.66444 23.17074 1.000 22.64459 292 GLN A O 1
ATOM 4328 N N . PRO A 1 314 ? 17.72790 -9.39095 21.12289 1.000 22.38623 293 PRO A N 1
ATOM 4329 C CA . PRO A 1 314 ? 18.64276 -8.25795 20.93171 1.000 22.02327 293 PRO A CA 1
ATOM 4330 C C . PRO A 1 314 ? 17.86650 -6.96495 20.73607 1.000 20.96612 293 PRO A C 1
ATOM 4331 O O . PRO A 1 314 ? 16.84923 -6.92861 20.04087 1.000 27.84947 293 PRO A O 1
ATOM 4342 N N . VAL A 1 315 ? 18.33821 -5.90462 21.38957 1.000 22.45285 294 VAL A N 1
ATOM 4343 C CA . VAL A 1 315 ? 17.80439 -4.55993 21.20071 1.000 18.41220 294 VAL A CA 1
ATOM 4344 C C . VAL A 1 315 ? 18.98517 -3.60557 21.08568 1.000 21.26891 294 VAL A C 1
ATOM 4345 O O . VAL A 1 315 ? 19.80574 -3.51867 22.00638 1.000 18.81630 294 VAL A O 1
ATOM 4358 N N . GLY A 1 316 ? 19.07497 -2.89372 19.96734 1.000 24.24459 295 GLY A N 1
ATOM 4359 C CA . GLY A 1 316 ? 20.23937 -2.05480 19.74179 1.000 20.86998 295 GLY A CA 1
ATOM 4360 C C . GLY A 1 316 ? 21.48988 -2.90601 19.73260 1.000 23.34425 295 GLY A C 1
ATOM 4361 O O . GLY A 1 316 ? 21.54998 -3.94807 19.07305 1.000 27.35685 295 GLY A O 1
ATOM 4365 N N . ALA A 1 317 ? 22.50023 -2.48502 20.48443 1.000 23.13161 296 ALA A N 1
ATOM 4366 C CA . ALA A 1 317 ? 23.73649 -3.24654 20.58160 1.000 27.44073 296 ALA A CA 1
ATOM 4367 C C . ALA A 1 317 ? 23.69292 -4.30658 21.67235 1.000 24.89739 296 ALA A C 1
ATOM 4368 O O . ALA A 1 317 ? 24.64020 -5.08875 21.79179 1.000 26.79389 296 ALA A O 1
ATOM 4375 N N . GLN A 1 318 ? 22.58756 -4.40682 22.40188 1.000 22.67371 297 GLN A N 1
ATOM 4376 C CA . GLN A 1 318 ? 22.51630 -5.15683 23.64382 1.000 23.56151 297 GLN A CA 1
ATOM 4377 C C . GLN A 1 318 ? 21.71068 -6.43684 23.47231 1.000 23.21008 297 GLN A C 1
ATOM 4378 O O . GLN A 1 318 ? 20.83756 -6.52814 22.60448 1.000 26.39969 297 GLN A O 1
ATOM 4392 N N . LEU A 1 319 ? 22.04104 -7.44454 24.27866 1.000 23.83722 298 LEU A N 1
ATOM 4393 C CA . LEU A 1 319 ? 21.18206 -8.61048 24.45850 1.000 22.30775 298 LEU A CA 1
ATOM 4394 C C . LEU A 1 319 ? 20.33685 -8.35564 25.70404 1.000 25.35929 298 LEU A C 1
ATOM 4395 O O . LEU A 1 319 ? 20.85575 -8.36730 26.82524 1.000 26.77494 298 LEU A O 1
ATOM 4411 N N . VAL A 1 320 ? 19.03782 -8.15921 25.51367 1.000 25.14869 299 VAL A N 1
ATOM 4412 C CA . VAL A 1 320 ? 18.10625 -7.98060 26.62169 1.000 23.76632 299 VAL A CA 1
ATOM 4413 C C . VAL A 1 320 ? 17.61028 -9.35700 27.03751 1.000 25.36366 299 VAL A C 1
ATOM 4414 O O . VAL A 1 320 ? 17.30914 -10.20164 26.18795 1.000 26.05933 299 VAL A O 1
ATOM 4427 N N . ARG A 1 321 ? 17.55145 -9.60067 28.34353 1.000 22.97064 300 ARG A N 1
ATOM 4428 C CA . ARG A 1 321 ? 17.30031 -10.93109 28.87759 1.000 27.14605 300 ARG A CA 1
ATOM 4429 C C . ARG A 1 321 ? 15.93503 -10.99944 29.54965 1.000 28.00105 300 ARG A C 1
ATOM 4430 O O . ARG A 1 321 ? 15.46402 -10.02153 30.13717 1.000 24.95125 300 ARG A O 1
ATOM 4451 N N . ARG A 1 322 ? 15.31173 -12.17651 29.46903 1.000 31.30748 301 ARG A N 1
ATOM 4452 C CA . ARG A 1 322 ? 14.04428 -12.40996 30.15110 1.000 34.71139 301 ARG A CA 1
ATOM 4453 C C . ARG A 1 322 ? 14.12914 -11.93107 31.59346 1.000 32.69024 301 ARG A C 1
ATOM 4454 O O . ARG A 1 322 ? 15.08176 -12.24516 32.31028 1.000 29.54770 301 ARG A O 1
ATOM 4475 N N . GLY A 1 323 ? 13.12781 -11.16226 32.01334 1.000 29.18341 302 GLY A N 1
ATOM 4476 C CA . GLY A 1 323 ? 13.08547 -10.58638 33.33590 1.000 28.07097 302 GLY A CA 1
ATOM 4477 C C . GLY A 1 323 ? 13.57770 -9.15553 33.41329 1.000 28.53764 302 GLY A C 1
ATOM 4478 O O . GLY A 1 323 ? 13.26687 -8.45933 34.38820 1.000 26.09753 302 GLY A O 1
ATOM 4482 N N . ASP A 1 324 ? 14.34082 -8.70527 32.42056 1.000 26.24816 303 ASP A N 1
ATOM 4483 C CA . ASP A 1 324 ? 14.82251 -7.33241 32.39664 1.000 23.26799 303 ASP A CA 1
ATOM 4484 C C . ASP A 1 324 ? 13.67543 -6.35487 32.16875 1.000 21.99777 303 ASP A C 1
ATOM 4485 O O . ASP A 1 324 ? 12.71555 -6.64369 31.44910 1.000 25.06300 303 ASP A O 1
ATOM 4494 N N . VAL A 1 325 ? 13.79780 -5.17351 32.76289 1.000 21.55362 304 VAL A N 1
ATOM 4495 C CA . VAL A 1 325 ? 12.88271 -4.06893 32.50241 1.000 19.01319 304 VAL A CA 1
ATOM 4496 C C . VAL A 1 325 ? 13.51779 -3.14185 31.47784 1.000 17.85283 304 VAL A C 1
ATOM 4497 O O . VAL A 1 325 ? 14.73049 -2.89691 31.50687 1.000 26.32890 304 VAL A O 1
ATOM 4510 N N . LEU A 1 326 ? 12.70315 -2.64508 30.55385 1.000 22.85277 305 LEU A N 1
ATOM 4511 C CA . LEU A 1 326 ? 13.12161 -1.64026 29.58944 1.000 20.69350 305 LEU A CA 1
ATOM 4512 C C . LEU A 1 326 ? 12.23672 -0.41711 29.76748 1.000 20.37848 305 LEU A C 1
ATOM 4513 O O . LEU A 1 326 ? 11.01281 -0.54831 29.87715 1.000 22.31644 305 LEU A O 1
ATOM 4529 N N . VAL A 1 327 ? 12.84838 0.76036 29.82212 1.000 20.94659 306 VAL A N 1
ATOM 4530 C CA . VAL A 1 327 ? 12.11822 2.02228 29.80910 1.000 17.92308 306 VAL A CA 1
ATOM 4531 C C . VAL A 1 327 ? 12.35505 2.65434 28.44384 1.000 16.66689 306 VAL A C 1
ATOM 4532 O O . VAL A 1 327 ? 13.48548 3.03441 28.11354 1.000 19.42876 306 VAL A O 1
ATOM 4545 N N . LEU A 1 328 ? 11.29586 2.76059 27.64609 1.000 17.78384 307 LEU A N 1
ATOM 4546 C CA . LEU A 1 328 ? 11.37787 3.32011 26.30079 1.000 16.50266 307 LEU A CA 1
ATOM 4547 C C . LEU A 1 328 ? 11.16015 4.82530 26.39327 1.000 16.31469 307 LEU A C 1
ATOM 4548 O O . LEU A 1 328 ? 10.06046 5.27968 26.72164 1.000 19.09050 307 LEU A O 1
ATOM 4564 N N . PHE A 1 329 ? 12.21050 5.60076 26.12752 1.000 19.40676 308 PHE A N 1
ATOM 4565 C CA . PHE A 1 329 ? 12.11540 7.06095 26.16312 1.000 17.38955 308 PHE A CA 1
ATOM 4566 C C . PHE A 1 329 ? 11.55282 7.53487 24.82308 1.000 17.71821 308 PHE A C 1
ATOM 4567 O O . PHE A 1 329 ? 12.27201 7.99808 23.93427 1.000 18.70998 308 PHE A O 1
ATOM 4584 N N . ILE A 1 330 ? 10.22950 7.42485 24.67565 1.000 16.60015 309 ILE A N 1
ATOM 4585 C CA . ILE A 1 330 ? 9.64779 7.65254 23.35532 1.000 20.23287 309 ILE A CA 1
ATOM 4586 C C . ILE A 1 330 ? 9.72148 9.12320 22.96067 1.000 19.96584 309 ILE A C 1
ATOM 4587 O O . ILE A 1 330 ? 9.81589 9.44303 21.76956 1.000 23.12572 309 ILE A O 1
ATOM 4603 N N . ALA A 1 331 ? 9.68820 10.04252 23.92766 1.000 18.96454 310 ALA A N 1
ATOM 4604 C CA . ALA A 1 331 ? 9.90343 11.44609 23.58514 1.000 19.04177 310 ALA A CA 1
ATOM 4605 C C . ALA A 1 331 ? 11.31692 11.66623 23.05467 1.000 20.01284 310 ALA A C 1
ATOM 4606 O O . ALA A 1 331 ? 11.53231 12.51560 22.18114 1.000 20.20685 310 ALA A O 1
ATOM 4613 N N . ALA A 1 332 ? 12.29168 10.91624 23.57531 1.000 21.44716 311 ALA A N 1
ATOM 4614 C CA . ALA A 1 332 ? 13.64528 10.97201 23.03313 1.000 17.83917 311 ALA A CA 1
ATOM 4615 C C . ALA A 1 332 ? 13.70266 10.36676 21.63679 1.000 19.75046 311 ALA A C 1
ATOM 4616 O O . ALA A 1 332 ? 14.39988 10.88556 20.75664 1.000 20.98995 311 ALA A O 1
ATOM 4623 N N . ALA A 1 333 ? 12.99863 9.25013 21.42287 1.000 20.86269 312 ALA A N 1
ATOM 4624 C CA . ALA A 1 333 ? 12.96284 8.64097 20.09691 1.000 17.12810 312 ALA A CA 1
ATOM 4625 C C . ALA A 1 333 ? 12.37538 9.58960 19.05954 1.000 18.16483 312 ALA A C 1
ATOM 4626 O O . ALA A 1 333 ? 12.78470 9.57082 17.89227 1.000 18.41524 312 ALA A O 1
ATOM 4633 N N . ASN A 1 334 ? 11.42183 10.42437 19.46080 1.000 14.83518 313 ASN A N 1
ATOM 4634 C CA . ASN A 1 334 ? 10.84483 11.40642 18.55326 1.000 18.63407 313 ASN A CA 1
ATOM 4635 C C . ASN A 1 334 ? 11.79535 12.56039 18.25755 1.000 19.49834 313 ASN A C 1
ATOM 4636 O O . ASN A 1 334 ? 11.41832 13.46516 17.50501 1.000 22.30431 313 ASN A O 1
ATOM 4647 N N . ARG A 1 335 ? 13.00415 12.55680 18.83000 1.000 18.62964 314 ARG A N 1
ATOM 4648 C CA . ARG A 1 335 ? 14.04402 13.51866 18.48040 1.000 19.94068 314 ARG A CA 1
ATOM 4649 C C . ARG A 1 335 ? 15.27589 12.84027 17.88579 1.000 15.68193 314 ARG A C 1
ATOM 4650 O O . ARG A 1 335 ? 16.34465 13.45384 17.82318 1.000 19.83176 314 ARG A O 1
ATOM 4671 N N . ASP A 1 336 ? 15.15588 11.59345 17.45730 1.000 18.52197 315 ASP A N 1
ATOM 4672 C CA . ASP A 1 336 ? 16.28481 10.87863 16.86258 1.000 20.28172 315 ASP A CA 1
ATOM 4673 C C . ASP A 1 336 ? 16.58754 11.48231 15.49743 1.000 23.00981 315 ASP A C 1
ATOM 4674 O O . ASP A 1 336 ? 15.72746 11.43403 14.60877 1.000 18.57076 315 ASP A O 1
ATOM 4683 N N . PRO A 1 337 ? 17.77061 12.07018 15.28430 1.000 26.55853 316 PRO A N 1
ATOM 4684 C CA . PRO A 1 337 ? 18.01310 12.78345 14.01828 1.000 28.16239 316 PRO A CA 1
ATOM 4685 C C . PRO A 1 337 ? 18.12489 11.87380 12.80549 1.000 32.62720 316 PRO A C 1
ATOM 4686 O O . PRO A 1 337 ? 18.02459 12.36780 11.67549 1.000 28.32190 316 PRO A O 1
ATOM 4697 N N . ALA A 1 338 ? 18.34764 10.57214 12.99203 1.000 26.65263 317 ALA A N 1
ATOM 4698 C CA . ALA A 1 338 ? 18.36020 9.65993 11.85575 1.000 34.13748 317 ALA A CA 1
ATOM 4699 C C . ALA A 1 338 ? 16.98161 9.52032 11.22418 1.000 29.81184 317 ALA A C 1
ATOM 4700 O O . ALA A 1 338 ? 16.88628 9.17211 10.04320 1.000 28.24415 317 ALA A O 1
ATOM 4707 N N . VAL A 1 339 ? 15.92118 9.79805 11.98144 1.000 20.23171 318 VAL A N 1
ATOM 4708 C CA . VAL A 1 339 ? 14.56101 9.72132 11.47790 1.000 18.55939 318 VAL A CA 1
ATOM 4709 C C . VAL A 1 339 ? 13.92541 11.09851 11.32751 1.000 22.70975 318 VAL A C 1
ATOM 4710 O O . VAL A 1 339 ? 13.08281 11.28366 10.44068 1.000 21.67393 318 VAL A O 1
ATOM 4723 N N . PHE A 1 340 ? 14.30524 12.06411 12.16369 1.000 19.12481 319 PHE A N 1
ATOM 4724 C CA . PHE A 1 340 ? 13.73810 13.41106 12.15797 1.000 16.05260 319 PHE A CA 1
ATOM 4725 C C . PHE A 1 340 ? 14.88786 14.40719 12.08235 1.000 24.18926 319 PHE A C 1
ATOM 4726 O O . PHE A 1 340 ? 15.31101 14.96307 13.10442 1.000 20.62862 319 PHE A O 1
ATOM 4743 N N . PRO A 1 341 ? 15.43487 14.63516 10.88753 1.000 26.08254 320 PRO A N 1
ATOM 4744 C CA . PRO A 1 341 ? 16.49205 15.65002 10.74489 1.000 25.06579 320 PRO A CA 1
ATOM 4745 C C . PRO A 1 341 ? 16.03238 17.00943 11.25907 1.000 20.79112 320 PRO A C 1
ATOM 4746 O O . PRO A 1 341 ? 14.87580 17.40043 11.08334 1.000 23.34812 320 PRO A O 1
ATOM 4757 N N . ASP A 1 342 ? 16.96866 17.74638 11.88551 1.000 28.72406 321 ASP A N 1
ATOM 4758 C CA . ASP A 1 342 ? 16.63139 18.96952 12.60901 1.000 31.92526 321 ASP A CA 1
ATOM 4759 C C . ASP A 1 342 ? 15.56002 18.60569 13.62971 1.000 26.84756 321 ASP A C 1
ATOM 4760 O O . ASP A 1 342 ? 14.47379 19.19635 13.63501 1.000 24.13918 321 ASP A O 1
ATOM 4769 N N . PRO A 1 343 ? 15.84405 17.65490 14.52277 1.000 18.82479 322 PRO A N 1
ATOM 4770 C CA . PRO A 1 343 ? 14.75880 17.01288 15.28744 1.000 23.37491 322 PRO A CA 1
ATOM 4771 C C . PRO A 1 343 ? 14.01948 17.93922 16.23333 1.000 20.24798 322 PRO A C 1
ATOM 4772 O O . PRO A 1 343 ? 12.87057 17.64655 16.58758 1.000 18.97199 322 PRO A O 1
ATOM 4783 N N . ASP A 1 344 ? 14.63566 19.02347 16.68145 1.000 21.79136 323 ASP A N 1
ATOM 4784 C CA . ASP A 1 344 ? 13.98983 19.90748 17.63947 1.000 29.98430 323 ASP A CA 1
ATOM 4785 C C . ASP A 1 344 ? 13.10723 20.95495 16.97586 1.000 24.60440 323 ASP A C 1
ATOM 4786 O O . ASP A 1 344 ? 12.51454 21.77911 17.68054 1.000 28.59966 323 ASP A O 1
ATOM 4795 N N . ALA A 1 345 ? 13.00165 20.94623 15.65108 1.000 21.98839 324 ALA A N 1
ATOM 4796 C CA . ALA A 1 345 ? 12.25345 21.96195 14.93098 1.000 21.83207 324 ALA A CA 1
ATOM 4797 C C . ALA A 1 345 ? 10.97734 21.39478 14.32421 1.000 18.06416 324 ALA A C 1
ATOM 4798 O O . ALA A 1 345 ? 10.91611 20.23008 13.91776 1.000 18.29688 324 ALA A O 1
ATOM 4805 N N . VAL A 1 346 ? 9.96489 22.25576 14.24992 1.000 18.77416 325 VAL A N 1
ATOM 4806 C CA . VAL A 1 346 ? 8.76598 21.96498 13.47613 1.000 18.31982 325 VAL A CA 1
ATOM 4807 C C . VAL A 1 346 ? 9.12005 22.05444 11.99840 1.000 19.57644 325 VAL A C 1
ATOM 4808 O O . VAL A 1 346 ? 9.59169 23.09210 11.52051 1.000 19.92703 325 VAL A O 1
ATOM 4821 N N . ARG A 1 347 ? 8.92353 20.95424 11.27822 1.000 21.61119 326 ARG A N 1
ATOM 4822 C CA . ARG A 1 347 ? 9.11967 20.89325 9.83558 1.000 18.11368 326 ARG A CA 1
ATOM 4823 C C . ARG A 1 347 ? 7.84439 20.31477 9.24299 1.000 21.05523 326 ARG A C 1
ATOM 4824 O O . ARG A 1 347 ? 7.43964 19.20521 9.60260 1.000 23.01701 326 ARG A O 1
ATOM 4845 N N . LEU A 1 348 ? 7.18980 21.08099 8.37740 1.000 19.66901 327 LEU A N 1
ATOM 4846 C CA . LEU A 1 348 ? 5.83909 20.76841 7.92719 1.000 20.35127 327 LEU A CA 1
ATOM 4847 C C . LEU A 1 348 ? 5.79840 19.79778 6.75524 1.000 23.52361 327 LEU A C 1
ATOM 4848 O O . LEU A 1 348 ? 4.70865 19.50244 6.25463 1.000 20.10481 327 LEU A O 1
ATOM 4864 N N . THR A 1 349 ? 6.94908 19.29659 6.30865 1.000 27.68465 328 THR A N 1
ATOM 4865 C CA . THR A 1 349 ? 7.02882 18.42510 5.14307 1.000 21.88988 328 THR A CA 1
ATOM 4866 C C . THR A 1 349 ? 7.52347 17.02493 5.49259 1.000 25.86799 328 THR A C 1
ATOM 4867 O O . THR A 1 349 ? 7.97660 16.29723 4.60403 1.000 23.20681 328 THR A O 1
ATOM 4878 N N . ARG A 1 350 ? 7.48469 16.64228 6.76612 1.000 21.48614 329 ARG A N 1
ATOM 4879 C CA . ARG A 1 350 ? 7.89001 15.29651 7.14263 1.000 21.41412 329 ARG A CA 1
ATOM 4880 C C . ARG A 1 350 ? 6.83290 14.27031 6.72774 1.000 26.20905 329 ARG A C 1
ATOM 4881 O O . ARG A 1 350 ? 5.64917 14.57965 6.56046 1.000 24.48700 329 ARG A O 1
ATOM 4902 N N . ARG A 1 351 ? 7.28358 13.02810 6.56788 1.000 28.19966 330 ARG A N 1
ATOM 4903 C CA . ARG A 1 351 ? 6.37479 11.90823 6.35277 1.000 29.39210 330 ARG A CA 1
ATOM 4904 C C . ARG A 1 351 ? 5.50456 11.68848 7.58502 1.000 26.91530 330 ARG A C 1
ATOM 4905 O O . ARG A 1 351 ? 5.99418 11.70715 8.71861 1.000 27.90604 330 ARG A O 1
ATOM 4926 N N . ARG A 1 352 ? 4.20796 11.49061 7.35671 1.000 28.65754 331 ARG A N 1
ATOM 4927 C CA . ARG A 1 352 ? 3.25850 11.22287 8.42503 1.000 26.63732 331 ARG A CA 1
ATOM 4928 C C . ARG A 1 352 ? 3.39400 9.78100 8.90830 1.000 28.55458 331 ARG A C 1
ATOM 4929 O O . ARG A 1 352 ? 3.85571 8.89483 8.18448 1.000 31.16211 331 ARG A O 1
ATOM 4950 N N . GLY A 1 353 ? 2.96380 9.54937 10.14619 1.000 28.82196 332 GLY A N 1
ATOM 4951 C CA . GLY A 1 353 ? 2.93134 8.20518 10.68444 1.000 28.42555 332 GLY A CA 1
ATOM 4952 C C . GLY A 1 353 ? 4.22227 7.71237 11.29155 1.000 22.86209 332 GLY A C 1
ATOM 4953 O O . GLY A 1 353 ? 4.37421 6.50427 11.49428 1.000 27.69655 332 GLY A O 1
ATOM 4957 N N . LEU A 1 354 ? 5.15822 8.60321 11.60220 1.000 20.22810 333 LEU A N 1
ATOM 4958 C CA . LEU A 1 354 ? 6.45048 8.18667 12.12909 1.000 23.38593 333 LEU A CA 1
ATOM 4959 C C . LEU A 1 354 ? 6.55408 8.30593 13.64255 1.000 17.12212 333 LEU A C 1
ATOM 4960 O O . LEU A 1 354 ? 7.07980 7.39358 14.28754 1.000 18.04847 333 LEU A O 1
ATOM 4976 N N . HIS A 1 355 ? 6.05329 9.39100 14.23085 1.000 18.91452 334 HIS A N 1
ATOM 4977 C CA . HIS A 1 355 ? 6.33088 9.65325 15.63515 1.000 19.26271 334 HIS A CA 1
ATOM 4978 C C . HIS A 1 355 ? 5.70017 8.58235 16.52248 1.000 19.16740 334 HIS A C 1
ATOM 4979 O O . HIS A 1 355 ? 4.75203 7.88768 16.14076 1.000 18.73752 334 HIS A O 1
ATOM 4993 N N . LEU A 1 356 ? 6.26393 8.44258 17.72317 1.000 19.37009 335 LEU A N 1
ATOM 4994 C CA . LEU A 1 356 ? 5.86562 7.40346 18.66197 1.000 18.44669 335 LEU A CA 1
ATOM 4995 C C . LEU A 1 356 ? 5.10828 7.95482 19.86535 1.000 18.99476 335 LEU A C 1
ATOM 4996 O O . LEU A 1 356 ? 4.97480 7.25733 20.87525 1.000 20.85352 335 LEU A O 1
ATOM 5012 N N . ALA A 1 357 ? 4.60202 9.18814 19.78103 1.000 18.99029 336 ALA A N 1
ATOM 5013 C CA . ALA A 1 357 ? 4.00194 9.81415 20.95477 1.000 19.72262 336 ALA A CA 1
ATOM 5014 C C . ALA A 1 357 ? 2.70655 9.13949 21.39239 1.000 19.90731 336 ALA A C 1
ATOM 5015 O O . ALA A 1 357 ? 2.29225 9.31966 22.54410 1.000 21.05347 336 ALA A O 1
ATOM 5022 N N . PHE A 1 358 ? 2.04515 8.39567 20.50507 1.000 18.87326 337 PHE A N 1
ATOM 5023 C CA . PHE A 1 358 ? 0.88748 7.59306 20.87580 1.000 15.51324 337 PHE A CA 1
ATOM 5024 C C . PHE A 1 358 ? 1.23402 6.11669 21.03643 1.000 16.83703 337 PHE A C 1
ATOM 5025 O O . PHE A 1 358 ? 0.32698 5.28447 21.14208 1.000 20.63243 337 PHE A O 1
ATOM 5042 N N . GLY A 1 359 ? 2.51605 5.77356 21.05431 1.000 18.04167 338 GLY A N 1
ATOM 5043 C CA . GLY A 1 359 ? 2.91686 4.38235 21.07146 1.000 21.38617 338 GLY A CA 1
ATOM 5044 C C . GLY A 1 359 ? 2.80769 3.72866 19.70382 1.000 21.44511 338 GLY A C 1
ATOM 5045 O O . GLY A 1 359 ? 2.73130 4.38631 18.65995 1.000 26.12074 338 GLY A O 1
ATOM 5049 N N . ARG A 1 360 ? 2.80183 2.39788 19.72148 1.000 23.74733 339 ARG A N 1
ATOM 5050 C CA . ARG A 1 360 ? 2.74392 1.62319 18.49149 1.000 27.31484 339 ARG A CA 1
ATOM 5051 C C . ARG A 1 360 ? 2.39891 0.18299 18.82861 1.000 21.60999 339 ARG A C 1
ATOM 5052 O O . ARG A 1 360 ? 2.87884 -0.35707 19.82806 1.000 25.23926 339 ARG A O 1
ATOM 5073 N N . GLY A 1 361 ? 1.56900 -0.42703 17.98917 1.000 28.52102 340 GLY A N 1
ATOM 5074 C CA . GLY A 1 361 ? 1.19926 -1.81341 18.16784 1.000 26.23421 340 GLY A CA 1
ATOM 5075 C C . GLY A 1 361 ? -0.03581 -2.00739 19.02158 1.000 27.74715 340 GLY A C 1
ATOM 5076 O O . GLY A 1 361 ? -0.91775 -1.14440 19.06564 1.000 23.01576 340 GLY A O 1
ATOM 5080 N N . ALA A 1 362 ? -0.08692 -3.13530 19.73310 1.000 23.62728 341 ALA A N 1
ATOM 5081 C CA . ALA A 1 362 ? -1.32628 -3.55780 20.37744 1.000 26.41406 341 ALA A CA 1
ATOM 5082 C C . ALA A 1 362 ? -1.81063 -2.55516 21.41582 1.000 20.56083 341 ALA A C 1
ATOM 5083 O O . ALA A 1 362 ? -3.02279 -2.38622 21.59091 1.000 26.95183 341 ALA A O 1
ATOM 5090 N N . HIS A 1 363 ? -0.89545 -1.89100 22.11677 1.000 18.79193 342 HIS A N 1
ATOM 5091 C CA . HIS A 1 363 ? -1.25488 -0.95539 23.17308 1.000 22.38634 342 HIS A CA 1
ATOM 5092 C C . HIS A 1 363 ? -1.28130 0.49350 22.69855 1.000 24.50346 342 HIS A C 1
ATOM 5093 O O . HIS A 1 363 ? -1.32470 1.40386 23.53337 1.000 19.28772 342 HIS A O 1
ATOM 5107 N N . ALA A 1 364 ? -1.21710 0.72805 21.38881 1.000 20.27503 343 ALA A N 1
ATOM 5108 C CA . ALA A 1 364 ? -1.22994 2.08776 20.86499 1.000 17.77763 343 ALA A CA 1
ATOM 5109 C C . ALA A 1 364 ? -2.44898 2.85418 21.36992 1.000 18.07830 343 ALA A C 1
ATOM 5110 O O . ALA A 1 364 ? -3.54197 2.30301 21.52666 1.000 17.51851 343 ALA A O 1
ATOM 5117 N N . CYS A 1 365 ? -2.25516 4.15088 21.59093 1.000 17.99112 344 CYS A N 1
ATOM 5118 C CA . CYS A 1 365 ? -3.23776 4.97346 22.28545 1.000 18.52503 344 CYS A CA 1
ATOM 5119 C C . CYS A 1 365 ? -4.64686 4.82271 21.72815 1.000 20.94573 344 CYS A C 1
ATOM 5120 O O . CYS A 1 365 ? -4.90491 5.10157 20.55198 1.000 19.42918 344 CYS A O 1
ATOM 5127 N N . LEU A 1 366 ? -5.56420 4.42174 22.61088 1.000 20.84465 345 LEU A N 1
ATOM 5128 C CA . LEU A 1 366 ? -6.97568 4.33476 22.26064 1.000 22.50196 345 LEU A CA 1
ATOM 5129 C C . LEU A 1 366 ? -7.54009 5.67996 21.83324 1.000 19.81565 345 LEU A C 1
ATOM 5130 O O . LEU A 1 366 ? -8.48065 5.72907 21.03295 1.000 24.83171 345 LEU A O 1
ATOM 5146 N N . GLY A 1 367 ? -7.01291 6.77261 22.37713 1.000 20.88513 346 GLY A N 1
ATOM 5147 C CA . GLY A 1 367 ? -7.57189 8.08249 22.10968 1.000 21.05333 346 GLY A CA 1
ATOM 5148 C C . GLY A 1 367 ? -6.78696 8.92202 21.12475 1.000 20.29782 346 GLY A C 1
ATOM 5149 O O . GLY A 1 367 ? -6.98832 10.13817 21.05409 1.000 21.27260 346 GLY A O 1
ATOM 5153 N N . ALA A 1 368 ? -5.89548 8.29545 20.35388 1.000 17.41640 347 ALA A N 1
ATOM 5154 C CA . ALA A 1 368 ? -5.04777 9.06117 19.44356 1.000 21.94163 347 ALA A CA 1
ATOM 5155 C C . ALA A 1 368 ? -5.87924 9.92446 18.50091 1.000 23.30735 347 ALA A C 1
ATOM 5156 O O . ALA A 1 368 ? -5.51909 11.07343 18.21952 1.000 20.10290 347 ALA A O 1
ATOM 5163 N N . GLY A 1 369 ? -6.98580 9.38398 17.98928 1.000 21.69135 348 GLY A N 1
ATOM 5164 C CA . GLY A 1 369 ? -7.84268 10.16885 17.11555 1.000 28.27767 348 GLY A CA 1
ATOM 5165 C C . GLY A 1 369 ? -8.55285 11.29227 17.84504 1.000 28.63305 348 GLY A C 1
ATOM 5166 O O . GLY A 1 369 ? -8.72533 12.38700 17.30196 1.000 26.66450 348 GLY A O 1
ATOM 5170 N N . LEU A 1 370 ? -8.98381 11.03696 19.08088 1.000 25.82392 349 LEU A N 1
ATOM 5171 C CA . LEU A 1 370 ? -9.62345 12.08633 19.86497 1.000 31.04074 349 LEU A CA 1
ATOM 5172 C C . LEU A 1 370 ? -8.64822 13.21381 20.17515 1.000 27.23617 349 LEU A C 1
ATOM 5173 O O . LEU A 1 370 ? -9.01085 14.39525 20.12159 1.000 23.36936 349 LEU A O 1
ATOM 5189 N N . ALA A 1 371 ? -7.40181 12.86499 20.50153 1.000 23.24174 350 ALA A N 1
ATOM 5190 C CA . ALA A 1 371 ? -6.42146 13.87318 20.88968 1.000 31.30656 350 ALA A CA 1
ATOM 5191 C C . ALA A 1 371 ? -6.02588 14.75230 19.70978 1.000 25.64411 350 ALA A C 1
ATOM 5192 O O . ALA A 1 371 ? -5.84193 15.96511 19.86768 1.000 23.37344 350 ALA A O 1
ATOM 5199 N N . THR A 1 372 ? -5.87437 14.16352 18.52215 1.000 24.28186 351 THR A N 1
ATOM 5200 C CA . THR A 1 372 ? -5.52805 14.96981 17.35612 1.000 27.61461 351 THR A CA 1
ATOM 5201 C C . THR A 1 372 ? -6.68636 15.87703 16.96153 1.000 28.03132 351 THR A C 1
ATOM 5202 O O . THR A 1 372 ? -6.48623 17.06172 16.66961 1.000 25.63470 351 THR A O 1
ATOM 5213 N N . LEU A 1 373 ? -7.90897 15.34304 16.98084 1.000 28.33028 352 LEU A N 1
ATOM 5214 C CA . LEU A 1 373 ? -9.09262 16.16516 16.75067 1.000 29.80018 352 LEU A CA 1
ATOM 5215 C C . LEU A 1 373 ? -9.16871 17.30545 17.75605 1.000 26.46617 352 LEU A C 1
ATOM 5216 O O . LEU A 1 373 ? -9.48639 18.44458 17.39403 1.000 26.60548 352 LEU A O 1
ATOM 5232 N N . GLN A 1 374 ? -8.89169 17.01557 19.02690 1.000 24.31392 353 GLN A N 1
ATOM 5233 C CA . GLN A 1 374 ? -8.97724 18.04138 20.06055 1.000 23.73725 353 GLN A CA 1
ATOM 5234 C C . GLN A 1 374 ? -7.95123 19.14676 19.83309 1.000 25.39784 353 GLN A C 1
ATOM 5235 O O . GLN A 1 374 ? -8.28088 20.33523 19.90086 1.000 20.96515 353 GLN A O 1
ATOM 5249 N N . LEU A 1 375 ? -6.69622 18.78075 19.56172 1.000 24.60798 354 LEU A N 1
ATOM 5250 C CA . LEU A 1 375 ? -5.67890 19.80770 19.35158 1.000 24.43277 354 LEU A CA 1
ATOM 5251 C C . LEU A 1 375 ? -5.98580 20.62949 18.10436 1.000 24.74323 354 LEU A C 1
ATOM 5252 O O . LEU A 1 375 ? -5.73110 21.83909 18.06842 1.000 22.11127 354 LEU A O 1
ATOM 5268 N N . ARG A 1 376 ? -6.53496 19.98756 17.06936 1.000 25.56672 355 ARG A N 1
ATOM 5269 C CA . ARG A 1 376 ? -6.97178 20.72452 15.88753 1.000 24.66986 355 ARG A CA 1
ATOM 5270 C C . ARG A 1 376 ? -7.96537 21.81664 16.26475 1.000 25.81396 355 ARG A C 1
ATOM 5271 O O . ARG A 1 376 ? -7.83491 22.96961 15.83761 1.000 24.39880 355 ARG A O 1
ATOM 5292 N N . GLU A 1 377 ? -8.97913 21.46259 17.06035 1.000 25.43707 356 GLU A N 1
ATOM 5293 C CA . GLU A 1 377 ? -9.98540 22.44233 17.45215 1.000 23.16421 356 GLU A CA 1
ATOM 5294 C C . GLU A 1 377 ? -9.37543 23.54749 18.30433 1.000 24.18821 356 GLU A C 1
ATOM 5295 O O . GLU A 1 377 ? -9.77200 24.71366 18.19713 1.000 31.52103 356 GLU A O 1
ATOM 5307 N N . VAL A 1 378 ? -8.40177 23.20365 19.15040 1.000 23.95475 357 VAL A N 1
ATOM 5308 C CA . VAL A 1 378 ? -7.72465 24.22153 19.95000 1.000 23.16335 357 VAL A CA 1
ATOM 5309 C C . VAL A 1 378 ? -7.00755 25.21445 19.04383 1.000 25.05558 357 VAL A C 1
ATOM 5310 O O . VAL A 1 378 ? -7.10226 26.43363 19.23033 1.000 25.96871 357 VAL A O 1
ATOM 5323 N N . LEU A 1 379 ? -6.27049 24.71015 18.05082 1.000 25.84541 358 LEU A N 1
ATOM 5324 C CA . LEU A 1 379 ? -5.61111 25.61253 17.11268 1.000 23.26710 358 LEU A CA 1
ATOM 5325 C C . LEU A 1 379 ? -6.62571 26.50703 16.41332 1.000 24.07819 358 LEU A C 1
ATOM 5326 O O . LEU A 1 379 ? -6.41095 27.71745 16.28197 1.000 25.75058 358 LEU A O 1
ATOM 5342 N N . GLY A 1 380 ? -7.74887 25.93138 15.97809 1.000 32.92365 359 GLY A N 1
ATOM 5343 C CA . GLY A 1 380 ? -8.76709 26.72812 15.31344 1.000 26.56297 359 GLY A CA 1
ATOM 5344 C C . GLY A 1 380 ? -9.38379 27.77199 16.22333 1.000 27.49511 359 GLY A C 1
ATOM 5345 O O . GLY A 1 380 ? -9.67853 28.88925 15.79187 1.000 31.03470 359 GLY A O 1
ATOM 5349 N N . ALA A 1 381 ? -9.59356 27.42550 17.49388 1.000 25.63006 360 ALA A N 1
ATOM 5350 C CA . ALA A 1 381 ? -10.14859 28.40061 18.42485 1.000 29.79481 360 ALA A CA 1
ATOM 5351 C C . ALA A 1 381 ? -9.16550 29.53904 18.65969 1.000 26.89565 360 ALA A C 1
ATOM 5352 O O . ALA A 1 381 ? -9.56521 30.70613 18.75290 1.000 27.75476 360 ALA A O 1
ATOM 5359 N N . LEU A 1 382 ? -7.87190 29.21934 18.73684 1.000 29.17206 361 LEU A N 1
ATOM 5360 C CA . LEU A 1 382 ? -6.86419 30.25731 18.91430 1.000 30.73663 361 LEU A CA 1
ATOM 5361 C C . LEU A 1 382 ? -6.85144 31.22259 17.73545 1.000 30.58965 361 LEU A C 1
ATOM 5362 O O . LEU A 1 382 ? -6.77186 32.44156 17.92588 1.000 32.50148 361 LEU A O 1
ATOM 5378 N N . ARG A 1 383 ? -6.92016 30.70060 16.50741 1.000 31.17790 362 ARG A N 1
ATOM 5379 C CA . ARG A 1 383 ? -6.91936 31.58518 15.34609 1.000 31.82100 362 ARG A CA 1
ATOM 5380 C C . ARG A 1 383 ? -8.16818 32.45544 15.30298 1.000 33.87395 362 ARG A C 1
ATOM 5381 O O . ARG A 1 383 ? -8.08720 33.64900 14.99130 1.000 32.99238 362 ARG A O 1
ATOM 5402 N N . ALA A 1 384 ? -9.33270 31.88181 15.61186 1.000 35.47953 363 ALA A N 1
ATOM 5403 C CA . ALA A 1 384 ? -10.55810 32.67017 15.58434 1.000 38.77295 363 ALA A CA 1
ATOM 5404 C C . ALA A 1 384 ? -10.63858 33.63587 16.75606 1.000 42.06712 363 ALA A C 1
ATOM 5405 O O . ALA A 1 384 ? -11.35351 34.64016 16.66818 1.000 43.18260 363 ALA A O 1
ATOM 5412 N N . GLY A 1 385 ? -9.91358 33.36146 17.84239 1.000 42.31573 364 GLY A N 1
ATOM 5413 C CA . GLY A 1 385 ? -9.99138 34.21779 19.01134 1.000 53.46200 364 GLY A CA 1
ATOM 5414 C C . GLY A 1 385 ? -9.27963 35.53941 18.81842 1.000 51.10845 364 GLY A C 1
ATOM 5415 O O . GLY A 1 385 ? -9.61346 36.53077 19.47465 1.000 51.21487 364 GLY A O 1
ATOM 5419 N N . GLY A 1 386 ? -8.28913 35.57282 17.93172 1.000 54.65325 365 GLY A N 1
ATOM 5420 C CA . GLY A 1 386 ? -7.54945 36.79693 17.68735 1.000 62.42687 365 GLY A CA 1
ATOM 5421 C C . GLY A 1 386 ? -6.77755 37.30730 18.88116 1.000 54.68507 365 GLY A C 1
ATOM 5422 O O . GLY A 1 386 ? -6.51468 38.51144 18.97178 1.000 66.64129 365 GLY A O 1
ATOM 5426 N N . LEU A 1 387 ? -6.39428 36.42539 19.79668 1.000 59.70760 366 LEU A N 1
ATOM 5427 C CA . LEU A 1 387 ? -5.66669 36.81855 20.99318 1.000 55.85228 366 LEU A CA 1
ATOM 5428 C C . LEU A 1 387 ? -4.17889 36.56014 20.80318 1.000 51.83225 366 LEU A C 1
ATOM 5429 O O . LEU A 1 387 ? -3.78076 35.53009 20.25102 1.000 54.96863 366 LEU A O 1
ATOM 5445 N N . ARG A 1 388 ? -3.36417 37.50886 21.25374 1.000 47.42646 367 ARG A N 1
ATOM 5446 C CA . ARG A 1 388 ? -1.91444 37.37588 21.25085 1.000 50.40391 367 ARG A CA 1
ATOM 5447 C C . ARG A 1 388 ? -1.45148 37.04834 22.66414 1.000 41.51126 367 ARG A C 1
ATOM 5448 O O . ARG A 1 388 ? -1.79951 37.75567 23.61602 1.000 43.22329 367 ARG A O 1
ATOM 5469 N N . LEU A 1 389 ? -0.67340 35.97600 22.79476 1.000 36.09595 368 LEU A N 1
ATOM 5470 C CA . LEU A 1 389 ? -0.27328 35.42018 24.08697 1.000 39.14700 368 LEU A CA 1
ATOM 5471 C C . LEU A 1 389 ? 1.24344 35.52141 24.23315 1.000 38.75763 368 LEU A C 1
ATOM 5472 O O . LEU A 1 389 ? 1.98140 34.68587 23.70172 1.000 53.37337 368 LEU A O 1
ATOM 5488 N N . ALA A 1 390 ? 1.71490 36.56735 24.94023 1.000 37.70044 369 ALA A N 1
ATOM 5489 C CA . ALA A 1 390 ? 3.13929 36.80410 25.12411 1.000 33.60556 369 ALA A CA 1
ATOM 5490 C C . ALA A 1 390 ? 3.61818 36.28039 26.47558 1.000 32.20215 369 ALA A C 1
ATOM 5491 O O . ALA A 1 390 ? 2.87780 36.32088 27.46300 1.000 30.21958 369 ALA A O 1
ATOM 5498 N N . PRO A 1 391 ? 4.85145 35.77756 26.55269 1.000 31.09572 370 PRO A N 1
ATOM 5499 C CA . PRO A 1 391 ? 5.36727 35.29663 27.84179 1.000 32.10598 370 PRO A CA 1
ATOM 5500 C C . PRO A 1 391 ? 5.41125 36.40313 28.88839 1.000 30.94852 370 PRO A C 1
ATOM 5501 O O . PRO A 1 391 ? 5.81907 37.53267 28.61022 1.000 32.41396 370 PRO A O 1
ATOM 5512 N N . ALA A 1 392 ? 4.98261 36.06399 30.10529 1.000 28.87319 371 ALA A N 1
ATOM 5513 C CA . ALA A 1 392 ? 5.05020 36.95866 31.25531 1.000 34.56668 371 ALA A CA 1
ATOM 5514 C C . ALA A 1 392 ? 5.90145 36.33580 32.35709 1.000 34.84701 371 ALA A C 1
ATOM 5515 O O . ALA A 1 392 ? 5.67167 36.56940 33.54510 1.000 36.46177 371 ALA A O 1
ATOM 5522 N N . GLY A 1 393 ? 6.92649 35.58627 31.95960 1.000 30.69412 372 GLY A N 1
ATOM 5523 C CA . GLY A 1 393 ? 7.72140 34.79730 32.86860 1.000 28.37994 372 GLY A CA 1
ATOM 5524 C C . GLY A 1 393 ? 8.02939 33.44203 32.26151 1.000 28.74421 372 GLY A C 1
ATOM 5525 O O . GLY A 1 393 ? 7.47037 33.06096 31.22847 1.000 31.91880 372 GLY A O 1
ATOM 5529 N N . PRO A 1 394 ? 8.92310 32.68399 32.89225 1.000 31.67413 373 PRO A N 1
ATOM 5530 C CA . PRO A 1 394 ? 9.34936 31.40887 32.30199 1.000 31.51212 373 PRO A CA 1
ATOM 5531 C C . PRO A 1 394 ? 8.30799 30.31187 32.43757 1.000 27.79702 373 PRO A C 1
ATOM 5532 O O . PRO A 1 394 ? 7.51918 30.28071 33.38477 1.000 28.85925 373 PRO A O 1
ATOM 5543 N N . ALA A 1 395 ? 8.31824 29.39545 31.46973 1.000 29.81702 374 ALA A N 1
ATOM 5544 C CA . ALA A 1 395 ? 7.62177 28.13275 31.66346 1.000 22.77615 374 ALA A CA 1
ATOM 5545 C C . ALA A 1 395 ? 8.26994 27.42121 32.84510 1.000 24.83563 374 ALA A C 1
ATOM 5546 O O . ALA A 1 395 ? 9.49715 27.30925 32.91472 1.000 32.39039 374 ALA A O 1
ATOM 5553 N N . ALA A 1 396 ? 7.44981 26.95250 33.78221 1.000 24.20232 375 ALA A N 1
ATOM 5554 C CA . ALA A 1 396 ? 7.92340 26.22993 34.95655 1.000 26.32571 375 ALA A CA 1
ATOM 5555 C C . ALA A 1 396 ? 7.39957 24.80510 34.90631 1.000 24.75775 375 ALA A C 1
ATOM 5556 O O . ALA A 1 396 ? 6.19827 24.58980 34.71585 1.000 23.75421 375 ALA A O 1
ATOM 5563 N N . TYR A 1 397 ? 8.29054 23.83860 35.09333 1.000 26.96512 376 TYR A N 1
ATOM 5564 C CA . TYR A 1 397 ? 7.94435 22.43499 34.93928 1.000 24.62224 376 TYR A CA 1
ATOM 5565 C C . TYR A 1 397 ? 7.84272 21.71720 36.27836 1.000 27.63979 376 TYR A C 1
ATOM 5566 O O . TYR A 1 397 ? 8.63721 21.95220 37.19458 1.000 27.44239 376 TYR A O 1
ATOM 5584 N N . GLU A 1 398 ? 6.84165 20.84547 36.36455 1.000 27.74487 377 GLU A N 1
ATOM 5585 C CA . GLU A 1 398 ? 6.59027 20.03958 37.54397 1.000 30.08722 377 GLU A CA 1
ATOM 5586 C C . GLU A 1 398 ? 7.63205 18.92741 37.64413 1.000 25.21647 377 GLU A C 1
ATOM 5587 O O . GLU A 1 398 ? 8.14902 18.45917 36.62529 1.000 20.94161 377 GLU A O 1
ATOM 5599 N N . PRO A 1 399 ? 7.99361 18.51422 38.86413 1.000 30.21681 378 PRO A N 1
ATOM 5600 C CA . PRO A 1 399 ? 8.95794 17.39614 38.98356 1.000 22.33323 378 PRO A CA 1
ATOM 5601 C C . PRO A 1 399 ? 8.31477 16.03948 38.71062 1.000 21.64637 378 PRO A C 1
ATOM 5602 O O . PRO A 1 399 ? 8.18977 15.17238 39.58075 1.000 25.27009 378 PRO A O 1
ATOM 5613 N N . THR A 1 400 ? 7.90571 15.83308 37.45938 1.000 21.04017 379 THR A N 1
ATOM 5614 C CA . THR A 1 400 ? 7.38809 14.55018 36.99423 1.000 23.04730 379 THR A CA 1
ATOM 5615 C C . THR A 1 400 ? 8.18772 14.14255 35.76681 1.000 21.91100 379 THR A C 1
ATOM 5616 O O . THR A 1 400 ? 8.22910 14.88491 34.78022 1.000 18.83303 379 THR A O 1
ATOM 5627 N N . ALA A 1 401 ? 8.79497 12.95737 35.81298 1.000 18.40917 380 ALA A N 1
ATOM 5628 C CA . ALA A 1 401 ? 9.70690 12.51617 34.76285 1.000 20.31488 380 ALA A CA 1
ATOM 5629 C C . ALA A 1 401 ? 9.04319 11.63783 33.71168 1.000 20.20075 380 ALA A C 1
ATOM 5630 O O . ALA A 1 401 ? 9.40361 11.71591 32.53442 1.000 19.58279 380 ALA A O 1
ATOM 5637 N N . THR A 1 402 ? 8.09471 10.78787 34.10672 1.000 17.71895 381 THR A N 1
ATOM 5638 C CA . THR A 1 402 ? 7.45354 9.89856 33.14378 1.000 24.29581 381 THR A CA 1
ATOM 5639 C C . THR A 1 402 ? 6.47308 10.65662 32.25755 1.000 24.18168 381 THR A C 1
ATOM 5640 O O . THR A 1 402 ? 6.45019 10.46156 31.03669 1.000 18.38086 381 THR A O 1
ATOM 5651 N N . LEU A 1 403 ? 5.65667 11.51919 32.85651 1.000 18.64994 382 LEU A N 1
ATOM 5652 C CA . LEU A 1 403 ? 4.67107 12.32864 32.15106 1.000 18.48983 382 LEU A CA 1
ATOM 5653 C C . LEU A 1 403 ? 5.05083 13.78742 32.36217 1.000 23.18765 382 LEU A C 1
ATOM 5654 O O . LEU A 1 403 ? 4.85313 14.33534 33.45244 1.000 21.76933 382 LEU A O 1
ATOM 5670 N N . ARG A 1 404 ? 5.60218 14.40703 31.32601 1.000 16.96227 383 ARG A N 1
ATOM 5671 C CA . ARG A 1 404 ? 6.05633 15.78423 31.42794 1.000 16.35681 383 ARG A CA 1
ATOM 5672 C C . ARG A 1 404 ? 4.87045 16.72782 31.55369 1.000 19.86440 383 ARG A C 1
ATOM 5673 O O . ARG A 1 404 ? 3.85083 16.56556 30.87950 1.000 18.58701 383 ARG A O 1
ATOM 5694 N N . GLY A 1 405 ? 5.00685 17.72519 32.41665 1.000 19.10323 384 GLY A N 1
ATOM 5695 C CA . GLY A 1 405 ? 3.93541 18.68465 32.59555 1.000 22.33190 384 GLY A CA 1
ATOM 5696 C C . GLY A 1 405 ? 4.44264 19.99596 33.12770 1.000 21.36643 384 GLY A C 1
ATOM 5697 O O . GLY A 1 405 ? 5.38007 20.04705 33.93275 1.000 20.13244 384 GLY A O 1
ATOM 5701 N N . LEU A 1 406 ? 3.78619 21.07251 32.70626 1.000 22.79738 385 LEU A N 1
ATOM 5702 C CA . LEU A 1 406 ? 4.07933 22.39916 33.21555 1.000 21.75855 385 LEU A CA 1
ATOM 5703 C C . LEU A 1 406 ? 3.41920 22.58991 34.57319 1.000 24.28872 385 LEU A C 1
ATOM 5704 O O . LEU A 1 406 ? 2.28760 22.15094 34.79704 1.000 27.66448 385 LEU A O 1
ATOM 5720 N N . ALA A 1 407 ? 4.14080 23.23537 35.48672 1.000 24.44883 386 ALA A N 1
ATOM 5721 C CA . ALA A 1 407 ? 3.52746 23.68650 36.72826 1.000 28.57977 386 ALA A CA 1
ATOM 5722 C C . ALA A 1 407 ? 2.82865 25.02572 36.54410 1.000 30.44385 386 ALA A C 1
ATOM 5723 O O . ALA A 1 407 ? 1.84610 25.31375 37.23604 1.000 28.20342 386 ALA A O 1
ATOM 5730 N N . GLU A 1 408 ? 3.31866 25.84249 35.61514 1.000 23.12795 387 GLU A N 1
ATOM 5731 C CA . GLU A 1 408 ? 2.82704 27.19472 35.40846 1.000 28.56008 387 GLU A CA 1
ATOM 5732 C C . GLU A 1 408 ? 3.28264 27.65961 34.03490 1.000 25.56180 387 GLU A C 1
ATOM 5733 O O . GLU A 1 408 ? 4.38326 27.31697 33.59717 1.000 23.30776 387 GLU A O 1
ATOM 5745 N N . LEU A 1 409 ? 2.42232 28.41168 33.35101 1.000 24.46027 388 LEU A N 1
ATOM 5746 C CA . LEU A 1 409 ? 2.75774 28.99857 32.05471 1.000 24.60752 388 LEU A CA 1
ATOM 5747 C C . LEU A 1 409 ? 2.22673 30.42408 32.05485 1.000 26.29542 388 LEU A C 1
ATOM 5748 O O . LEU A 1 409 ? 1.11406 30.68912 31.58164 1.000 26.52858 388 LEU A O 1
ATOM 5764 N N . PRO A 1 410 ? 2.99947 31.37648 32.58331 1.000 28.33874 389 PRO A N 1
ATOM 5765 C CA . PRO A 1 410 ? 2.48730 32.74779 32.73791 1.000 31.50175 389 PRO A CA 1
ATOM 5766 C C . PRO A 1 410 ? 2.59333 33.53918 31.44162 1.000 33.56615 389 PRO A C 1
ATOM 5767 O O . PRO A 1 410 ? 3.65063 33.58530 30.80795 1.000 36.57571 389 PRO A O 1
ATOM 5778 N N . VAL A 1 411 ? 1.48375 34.17347 31.05656 1.000 31.85513 390 VAL A N 1
ATOM 5779 C CA . VAL A 1 411 ? 1.41907 34.97452 29.84302 1.000 33.44560 390 VAL A CA 1
ATOM 5780 C C . VAL A 1 411 ? 0.60000 36.23065 30.10420 1.000 33.92096 390 VAL A C 1
ATOM 5781 O O . VAL A 1 411 ? -0.17202 36.31432 31.06100 1.000 33.66650 390 VAL A O 1
ATOM 5794 N N . SER A 1 412 ? 0.79878 37.21992 29.24128 1.000 34.09081 391 SER A N 1
ATOM 5795 C CA . SER A 1 412 ? -0.08066 38.37385 29.13326 1.000 35.19430 391 SER A CA 1
ATOM 5796 C C . SER A 1 412 ? -0.96266 38.18671 27.90557 1.000 38.06577 391 SER A C 1
ATOM 5797 O O . SER A 1 412 ? -0.53363 37.59411 26.91033 1.000 31.21057 391 SER A O 1
ATOM 5805 N N . VAL A 1 413 ? -2.21173 38.63451 27.99784 1.000 33.89078 392 VAL A N 1
ATOM 5806 C CA . VAL A 1 413 ? -3.17624 38.51857 26.90823 1.000 38.10621 392 VAL A CA 1
ATOM 5807 C C . VAL A 1 413 ? -3.44228 39.91014 26.35169 1.000 50.72054 392 VAL A C 1
ATOM 5808 O O . VAL A 1 413 ? -3.78467 40.82986 27.10451 1.000 52.17606 392 VAL A O 1
ATOM 5821 N N . ARG A 1 414 ? -3.30074 40.06278 25.03830 1.000 42.69337 393 ARG A N 1
ATOM 5822 C CA . ARG A 1 414 ? -3.51238 41.35973 24.40266 1.000 54.86442 393 ARG A CA 1
ATOM 5823 C C . ARG A 1 414 ? -4.40388 41.24725 23.16949 1.000 47.57551 393 ARG A C 1
ATOM 5824 O O . ARG A 1 414 ? -4.77723 40.15094 22.75755 1.000 53.85389 393 ARG A O 1
ATOM 5845 N N . PRO B 1 33 ? -5.10935 -36.58229 5.60369 1.000 61.68553 12 PRO B N 1
ATOM 5846 C CA . PRO B 1 33 ? -6.08552 -35.54536 5.96160 1.000 60.66914 12 PRO B CA 1
ATOM 5847 C C . PRO B 1 33 ? -6.47745 -34.68206 4.76769 1.000 57.49702 12 PRO B C 1
ATOM 5848 O O . PRO B 1 33 ? -7.48920 -33.98022 4.80899 1.000 54.57631 12 PRO B O 1
ATOM 5859 N N . ILE B 1 34 ? -5.67155 -34.75106 3.70608 1.000 66.35523 13 ILE B N 1
ATOM 5860 C CA . ILE B 1 34 ? -5.89989 -33.90527 2.54476 1.000 64.94847 13 ILE B CA 1
ATOM 5861 C C . ILE B 1 34 ? -7.24216 -34.24275 1.89891 1.000 68.70099 13 ILE B C 1
ATOM 5862 O O . ILE B 1 34 ? -7.69094 -35.39614 1.89384 1.000 76.36479 13 ILE B O 1
ATOM 5878 N N . TYR B 1 35 ? -7.88269 -33.21747 1.34234 1.000 53.00441 14 TYR B N 1
ATOM 5879 C CA . TYR B 1 35 ? -9.16700 -33.35868 0.67267 1.000 45.81485 14 TYR B CA 1
ATOM 5880 C C . TYR B 1 35 ? -9.36161 -32.14742 -0.22847 1.000 44.57927 14 TYR B C 1
ATOM 5881 O O . TYR B 1 35 ? -8.72182 -31.10736 -0.04934 1.000 34.42505 14 TYR B O 1
ATOM 5899 N N . ASP B 1 36 ? -10.24214 -32.30610 -1.21096 1.000 43.28604 15 ASP B N 1
ATOM 5900 C CA . ASP B 1 36 ? -10.63572 -31.24034 -2.12518 1.000 31.40390 15 ASP B CA 1
ATOM 5901 C C . ASP B 1 36 ? -11.73931 -30.40719 -1.48369 1.000 26.96886 15 ASP B C 1
ATOM 5902 O O . ASP B 1 36 ? -12.85675 -30.90411 -1.29338 1.000 27.27369 15 ASP B O 1
ATOM 5911 N N . PRO B 1 37 ? -11.47391 -29.14198 -1.13459 1.000 25.69479 16 PRO B N 1
ATOM 5912 C CA . PRO B 1 37 ? -12.49939 -28.35729 -0.42429 1.000 25.66686 16 PRO B CA 1
ATOM 5913 C C . PRO B 1 37 ? -13.77457 -28.17376 -1.22454 1.000 21.79816 16 PRO B C 1
ATOM 5914 O O . PRO B 1 37 ? -14.81675 -27.86027 -0.63491 1.000 19.82230 16 PRO B O 1
ATOM 5925 N N . LEU B 1 38 ? -13.72669 -28.34575 -2.54513 1.000 20.82945 17 LEU B N 1
ATOM 5926 C CA . LEU B 1 38 ? -14.89949 -28.20580 -3.39604 1.000 22.77894 17 LEU B CA 1
ATOM 5927 C C . LEU B 1 38 ? -15.45751 -29.54795 -3.85839 1.000 25.72415 17 LEU B C 1
ATOM 5928 O O . LEU B 1 38 ? -16.39711 -29.56776 -4.65908 1.000 27.09907 17 LEU B O 1
ATOM 5944 N N . ALA B 1 39 ? -14.90816 -30.66180 -3.38342 1.000 26.36612 18 ALA B N 1
ATOM 5945 C CA . ALA B 1 39 ? -15.45683 -31.96104 -3.74341 1.000 32.19416 18 ALA B CA 1
ATOM 5946 C C . ALA B 1 39 ? -16.88317 -32.08439 -3.21307 1.000 26.58546 18 ALA B C 1
ATOM 5947 O O . ALA B 1 39 ? -17.15988 -31.66727 -2.08215 1.000 24.31676 18 ALA B O 1
ATOM 5954 N N . PRO B 1 40 ? -17.81051 -32.65848 -3.99031 1.000 32.70452 19 PRO B N 1
ATOM 5955 C CA . PRO B 1 40 ? -19.19936 -32.75449 -3.50202 1.000 34.80611 19 PRO B CA 1
ATOM 5956 C C . PRO B 1 40 ? -19.32907 -33.47839 -2.17275 1.000 29.83829 19 PRO B C 1
ATOM 5957 O O . PRO B 1 40 ? -20.16892 -33.09907 -1.34759 1.000 25.49723 19 PRO B O 1
ATOM 5968 N N . SER B 1 41 ? -18.53539 -34.52684 -1.94436 1.000 27.97686 20 SER B N 1
ATOM 5969 C CA . SER B 1 41 ? -18.63280 -35.24817 -0.68003 1.000 32.97123 20 SER B CA 1
ATOM 5970 C C . SER B 1 41 ? -18.16989 -34.38644 0.48738 1.000 33.54534 20 SER B C 1
ATOM 5971 O O . SER B 1 41 ? -18.72606 -34.48271 1.58769 1.000 31.69872 20 SER B O 1
ATOM 5979 N N . VAL B 1 42 ? -17.16910 -33.53359 0.26792 1.000 23.72863 21 VAL B N 1
ATOM 5980 C CA . VAL B 1 42 ? -16.72823 -32.61949 1.31659 1.000 21.71225 21 VAL B CA 1
ATOM 5981 C C . VAL B 1 42 ? -17.77265 -31.53210 1.54237 1.000 24.60380 21 VAL B C 1
ATOM 5982 O O . VAL B 1 42 ? -18.16542 -31.24754 2.68074 1.000 22.56494 21 VAL B O 1
ATOM 5995 N N . ILE B 1 43 ? -18.23893 -30.91387 0.45290 1.000 18.87289 22 ILE B N 1
ATOM 5996 C CA . ILE B 1 43 ? -19.24325 -29.85767 0.52844 1.000 20.24213 22 ILE B CA 1
ATOM 5997 C C . ILE B 1 43 ? -20.51178 -30.35720 1.19924 1.000 21.09665 22 ILE B C 1
ATOM 5998 O O . ILE B 1 43 ? -21.19812 -29.59569 1.89122 1.000 19.74145 22 ILE B O 1
ATOM 6014 N N . ALA B 1 44 ? -20.84573 -31.63596 1.01276 1.000 17.60474 23 ALA B N 1
ATOM 6015 C CA . ALA B 1 44 ? -22.06518 -32.17002 1.60890 1.000 19.69526 23 ALA B CA 1
ATOM 6016 C C . ALA B 1 44 ? -22.01362 -32.08769 3.13022 1.000 18.55154 23 ALA B C 1
ATOM 6017 O O . ALA B 1 44 ? -23.03149 -31.81859 3.77841 1.000 25.20809 23 ALA B O 1
ATOM 6024 N N . ASP B 1 45 ? -20.83413 -32.30212 3.71806 1.000 22.21022 24 ASP B N 1
ATOM 6025 C CA . ASP B 1 45 ? -20.63528 -32.18010 5.16004 1.000 26.78081 24 ASP B CA 1
ATOM 6026 C C . ASP B 1 45 ? -19.14209 -32.04745 5.43933 1.000 21.49781 24 ASP B C 1
ATOM 6027 O O . ASP B 1 45 ? -18.43685 -33.05947 5.53307 1.000 23.55961 24 ASP B O 1
ATOM 6036 N N . PRO B 1 46 ? -18.61856 -30.82277 5.56740 1.000 20.15204 25 PRO B N 1
ATOM 6037 C CA . PRO B 1 46 ? -17.16389 -30.66176 5.73175 1.000 22.01061 25 PRO B CA 1
ATOM 6038 C C . PRO B 1 46 ? -16.66079 -30.86722 7.15007 1.000 20.42625 25 PRO B C 1
ATOM 6039 O O . PRO B 1 46 ? -15.44968 -31.03968 7.33803 1.000 22.29459 25 PRO B O 1
ATOM 6050 N N . TYR B 1 47 ? -17.53695 -30.85517 8.14817 1.000 21.82740 26 TYR B N 1
ATOM 6051 C CA . TYR B 1 47 ? -17.06885 -30.83114 9.53052 1.000 24.09712 26 TYR B CA 1
ATOM 6052 C C . TYR B 1 47 ? -16.28956 -32.07824 9.92353 1.000 26.10541 26 TYR B C 1
ATOM 6053 O O . TYR B 1 47 ? -15.32038 -31.94623 10.69322 1.000 26.39543 26 TYR B O 1
ATOM 6071 N N . PRO B 1 48 ? -16.62802 -33.28326 9.46187 1.000 25.95376 27 PRO B N 1
ATOM 6072 C CA . PRO B 1 48 ? -15.74597 -34.42845 9.74452 1.000 28.37871 27 PRO B CA 1
ATOM 6073 C C . PRO B 1 48 ? -14.35925 -34.26635 9.14325 1.000 29.93289 27 PRO B C 1
ATOM 6074 O O . PRO B 1 48 ? -13.37761 -34.75401 9.71929 1.000 33.17173 27 PRO B O 1
ATOM 6085 N N . PHE B 1 49 ? -14.25166 -33.59105 7.99510 1.000 26.44244 28 PHE B N 1
ATOM 6086 C CA . PHE B 1 49 ? -12.94242 -33.33412 7.40526 1.000 24.66817 28 PHE B CA 1
ATOM 6087 C C . PHE B 1 49 ? -12.17674 -32.28643 8.20585 1.000 27.88986 28 PHE B C 1
ATOM 6088 O O . PHE B 1 49 ? -10.96499 -32.42377 8.41213 1.000 27.71347 28 PHE B O 1
ATOM 6105 N N . TYR B 1 50 ? -12.86243 -31.23302 8.66579 1.000 24.56478 29 TYR B N 1
ATOM 6106 C CA . TYR B 1 50 ? -12.21643 -30.27571 9.55995 1.000 29.85190 29 TYR B CA 1
ATOM 6107 C C . TYR B 1 50 ? -11.67157 -30.97172 10.80390 1.000 30.74812 29 TYR B C 1
ATOM 6108 O O . TYR B 1 50 ? -10.58740 -30.63492 11.29308 1.000 26.84810 29 TYR B O 1
ATOM 6126 N N . ARG B 1 51 ? -12.44221 -31.91452 11.35741 1.000 31.32331 30 ARG B N 1
ATOM 6127 C CA . ARG B 1 51 ? -12.05288 -32.57725 12.59985 1.000 29.78659 30 ARG B CA 1
ATOM 6128 C C . ARG B 1 51 ? -10.81240 -33.43547 12.39865 1.000 32.05399 30 ARG B C 1
ATOM 6129 O O . ARG B 1 51 ? -9.93528 -33.48223 13.26902 1.000 31.58093 30 ARG B O 1
ATOM 6150 N N . LYS B 1 52 ? -10.72067 -34.11773 11.25561 1.000 29.98666 31 LYS B N 1
ATOM 6151 C CA . LYS B 1 52 ? -9.54144 -34.92659 10.97001 1.000 32.00188 31 LYS B CA 1
ATOM 6152 C C . LYS B 1 52 ? -8.30031 -34.05342 10.83452 1.000 38.10932 31 LYS B C 1
ATOM 6153 O O . LYS B 1 52 ? -7.22162 -34.41479 11.31894 1.000 37.33039 31 LYS B O 1
ATOM 6172 N N . LEU B 1 53 ? -8.43054 -32.90774 10.16175 1.000 30.85529 32 LEU B N 1
ATOM 6173 C CA . LEU B 1 53 ? -7.31848 -31.96623 10.07530 1.000 31.62788 32 LEU B CA 1
ATOM 6174 C C . LEU B 1 53 ? -6.89142 -31.48518 11.45648 1.000 32.19568 32 LEU B C 1
ATOM 6175 O O . LEU B 1 53 ? -5.69652 -31.46253 11.77894 1.000 33.98368 32 LEU B O 1
ATOM 6191 N N A ARG B 1 54 ? -7.85876 -31.08936 12.28948 0.620 31.05588 33 ARG B N 1
ATOM 6192 N N B ARG B 1 54 ? -7.85410 -31.08371 12.29001 0.380 31.05877 33 ARG B N 1
ATOM 6193 C CA A ARG B 1 54 ? -7.53405 -30.53047 13.59818 0.620 32.06672 33 ARG B CA 1
ATOM 6194 C CA B ARG B 1 54 ? -7.51088 -30.52596 13.59429 0.380 32.08782 33 ARG B CA 1
ATOM 6195 C C A ARG B 1 54 ? -6.85304 -31.56760 14.48046 0.620 33.91958 33 ARG B C 1
ATOM 6196 C C B ARG B 1 54 ? -6.84223 -31.57097 14.47846 0.380 33.93041 33 ARG B C 1
ATOM 6197 O O A ARG B 1 54 ? -5.90619 -31.25227 15.21148 0.620 35.33140 33 ARG B O 1
ATOM 6198 O O B ARG B 1 54 ? -5.89214 -31.26495 15.20919 0.380 35.34782 33 ARG B O 1
ATOM 6239 N N . GLU B 1 55 ? -7.32360 -32.81538 14.41977 1.000 34.11303 34 GLU B N 1
ATOM 6240 C CA . GLU B 1 55 ? -6.72498 -33.88261 15.21574 1.000 36.72197 34 GLU B CA 1
ATOM 6241 C C . GLU B 1 55 ? -5.31311 -34.21674 14.73995 1.000 40.25455 34 GLU B C 1
ATOM 6242 O O . GLU B 1 55 ? -4.50673 -34.74869 15.51524 1.000 41.49476 34 GLU B O 1
ATOM 6254 N N . THR B 1 56 ? -5.00442 -33.93699 13.46874 1.000 36.82444 35 THR B N 1
ATOM 6255 C CA . THR B 1 56 ? -3.67698 -34.22480 12.93515 1.000 38.66263 35 THR B CA 1
ATOM 6256 C C . THR B 1 56 ? -2.71943 -33.06524 13.19331 1.000 39.28855 35 THR B C 1
ATOM 6257 O O . THR B 1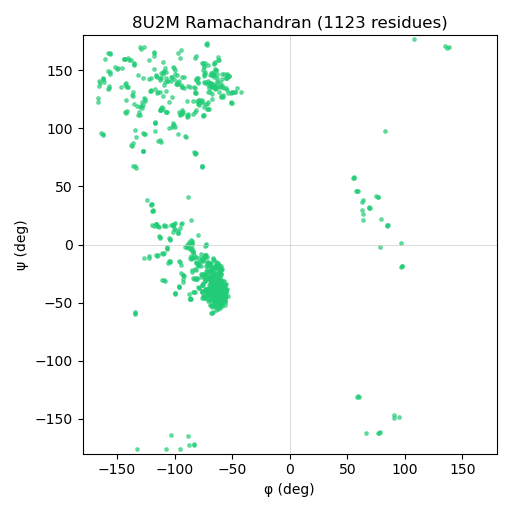 56 ? -1.57512 -33.26942 13.61297 1.000 41.04843 35 THR B O 1
ATOM 6268 N N . ASN B 1 57 ? -3.16628 -31.83369 12.93042 1.000 38.08234 36 ASN B N 1
ATOM 6269 C CA . ASN B 1 57 ? -2.33429 -30.65438 13.16889 1.000 39.10305 36 ASN B CA 1
ATOM 6270 C C . ASN B 1 57 ? -3.20130 -29.40781 13.10169 1.000 41.59016 36 ASN B C 1
ATOM 6271 O O . ASN B 1 57 ? -3.85267 -29.16124 12.08182 1.000 38.47793 36 ASN B O 1
ATOM 6282 N N . THR B 1 58 ? -3.20020 -28.62642 14.18738 1.000 33.72283 37 THR B N 1
ATOM 6283 C CA . THR B 1 58 ? -4.04356 -27.43759 14.23636 1.000 30.82903 37 THR B CA 1
ATOM 6284 C C . THR B 1 58 ? -3.53563 -26.33625 13.31453 1.000 32.15338 37 THR B C 1
ATOM 6285 O O . THR B 1 58 ? -4.27696 -25.38768 13.03159 1.000 26.79181 37 THR B O 1
ATOM 6296 N N . VAL B 1 59 ? -2.29250 -26.44519 12.85334 1.000 31.84498 38 VAL B N 1
ATOM 6297 C CA . VAL B 1 59 ? -1.66881 -25.49346 11.94508 1.000 29.33279 38 VAL B CA 1
ATOM 6298 C C . VAL B 1 59 ? -0.98729 -26.35441 10.89012 1.000 35.83936 38 VAL B C 1
ATOM 6299 O O . VAL B 1 59 ? 0.12070 -26.85703 11.11063 1.000 41.69210 38 VAL B O 1
ATOM 6312 N N . HIS B 1 60 ? -1.64438 -26.53166 9.74771 1.000 31.94832 39 HIS B N 1
ATOM 6313 C CA . HIS B 1 60 ? -1.24162 -27.50495 8.74160 1.000 33.73408 39 HIS B CA 1
ATOM 6314 C C . HIS B 1 60 ? -0.87391 -26.79242 7.45104 1.000 28.42741 39 HIS B C 1
ATOM 6315 O O . HIS B 1 60 ? -1.60529 -25.90947 6.99304 1.000 26.63946 39 HIS B O 1
ATOM 6329 N N . TRP B 1 61 ? 0.25174 -27.18328 6.86321 1.000 29.74686 40 TRP B N 1
ATOM 6330 C CA . TRP B 1 61 ? 0.69802 -26.58168 5.61544 1.000 34.38841 40 TRP B CA 1
ATOM 6331 C C . TRP B 1 61 ? 0.00459 -27.26143 4.44143 1.000 29.33818 40 TRP B C 1
ATOM 6332 O O . TRP B 1 61 ? 0.10316 -28.48188 4.27634 1.000 31.60595 40 TRP B O 1
ATOM 6353 N N . HIS B 1 62 ? -0.68211 -26.47410 3.61968 1.000 26.80442 41 HIS B N 1
ATOM 6354 C CA . HIS B 1 62 ? -1.31569 -26.97349 2.40184 1.000 31.73991 41 HIS B CA 1
ATOM 6355 C C . HIS B 1 62 ? -0.40192 -26.58582 1.24621 1.000 27.88571 41 HIS B C 1
ATOM 6356 O O . HIS B 1 62 ? -0.35684 -25.42255 0.83848 1.000 31.22445 41 HIS B O 1
ATOM 6370 N N . GLU B 1 63 ? 0.36113 -27.55747 0.74322 1.000 31.08911 42 GLU B N 1
ATOM 6371 C CA . GLU B 1 63 ? 1.41446 -27.22244 -0.20692 1.000 36.03286 42 GLU B CA 1
ATOM 6372 C C . GLU B 1 63 ? 0.85430 -26.74916 -1.54262 1.000 33.63836 42 GLU B C 1
ATOM 6373 O O . GLU B 1 63 ? 1.44881 -25.87741 -2.18528 1.000 38.31225 42 GLU B O 1
ATOM 6385 N N . PHE B 1 64 ? -0.28828 -27.28306 -1.96867 1.000 33.06700 43 PHE B N 1
ATOM 6386 C CA . PHE B 1 64 ? -0.79276 -26.95509 -3.29729 1.000 33.72029 43 PHE B CA 1
ATOM 6387 C C . PHE B 1 64 ? -1.46607 -25.59099 -3.32090 1.000 39.82209 43 PHE B C 1
ATOM 6388 O O . PHE B 1 64 ? -1.32108 -24.84277 -4.29407 1.000 35.60276 43 PHE B O 1
ATOM 6405 N N . LEU B 1 65 ? -2.18638 -25.24321 -2.25785 1.000 31.67013 44 LEU B N 1
ATOM 6406 C CA . LEU B 1 65 ? -2.71097 -23.89407 -2.11364 1.000 43.33749 44 LEU B CA 1
ATOM 6407 C C . LEU B 1 65 ? -1.67681 -22.92354 -1.55840 1.000 34.09838 44 LEU B C 1
ATOM 6408 O O . LEU B 1 65 ? -1.91254 -21.71085 -1.58741 1.000 36.35946 44 LEU B O 1
ATOM 6424 N N . ASP B 1 66 ? -0.53908 -23.42393 -1.07186 1.000 30.87403 45 ASP B N 1
ATOM 6425 C CA . ASP B 1 66 ? 0.54546 -22.57797 -0.57525 1.000 34.41520 45 ASP B CA 1
ATOM 6426 C C . ASP B 1 66 ? 0.07690 -21.69469 0.58051 1.000 33.89820 45 ASP B C 1
ATOM 6427 O O . ASP B 1 66 ? 0.38659 -20.50388 0.64982 1.000 34.62049 45 ASP B O 1
ATOM 6436 N N . SER B 1 67 ? -0.64147 -22.30451 1.52269 1.000 28.20347 46 SER B N 1
ATOM 6437 C CA . SER B 1 67 ? -1.15932 -21.57625 2.67112 1.000 25.92304 46 SER B CA 1
ATOM 6438 C C . SER B 1 67 ? -1.23410 -22.49809 3.87954 1.000 31.55956 46 SER B C 1
ATOM 6439 O O . SER B 1 67 ? -1.37475 -23.71723 3.74465 1.000 27.22660 46 SER B O 1
ATOM 6447 N N . TRP B 1 68 ? -1.11914 -21.89735 5.06362 1.000 28.19273 47 TRP B N 1
ATOM 6448 C CA . TRP B 1 68 ? -1.43635 -22.59627 6.30130 1.000 27.22867 47 TRP B CA 1
ATOM 6449 C C . TRP B 1 68 ? -2.94742 -22.73171 6.45299 1.000 29.10208 47 TRP B C 1
ATOM 6450 O O . TRP B 1 68 ? -3.70207 -21.80475 6.14554 1.000 28.97222 47 TRP B O 1
ATOM 6471 N N . VAL B 1 69 ? -3.38865 -23.89524 6.92466 1.000 24.09947 48 VAL B N 1
ATOM 6472 C CA . VAL B 1 69 ? -4.78602 -24.14273 7.26968 1.000 24.92326 48 VAL B CA 1
ATOM 6473 C C . VAL B 1 69 ? -4.85784 -24.29469 8.78451 1.000 26.33026 48 VAL B C 1
ATOM 6474 O O . VAL B 1 69 ? -4.26390 -25.22101 9.35032 1.000 25.74138 48 VAL B O 1
ATOM 6487 N N . VAL B 1 70 ? -5.58012 -23.39228 9.44304 1.000 21.69250 49 VAL B N 1
ATOM 6488 C CA . VAL B 1 70 ? -5.59769 -23.30888 10.90048 1.000 25.91382 49 VAL B CA 1
ATOM 6489 C C . VAL B 1 70 ? -6.98810 -23.69517 11.38413 1.000 29.87174 49 VAL B C 1
ATOM 6490 O O . VAL B 1 70 ? -7.96693 -22.99144 11.10772 1.000 22.58281 49 VAL B O 1
ATOM 6503 N N . THR B 1 71 ? -7.06928 -24.80530 12.12093 1.000 27.65384 50 THR B N 1
ATOM 6504 C CA . THR B 1 71 ? -8.33758 -25.32988 12.60275 1.000 23.38856 50 THR B CA 1
ATOM 6505 C C . THR B 1 71 ? -8.47983 -25.29409 14.11727 1.000 27.44748 50 THR B C 1
ATOM 6506 O O . THR B 1 71 ? -9.57033 -25.58105 14.62262 1.000 28.35657 50 THR B O 1
ATOM 6517 N N . GLY B 1 72 ? -7.41642 -24.97717 14.85205 1.000 25.61411 51 GLY B N 1
ATOM 6518 C CA . GLY B 1 72 ? -7.50996 -24.91080 16.30095 1.000 26.64566 51 GLY B CA 1
ATOM 6519 C C . GLY B 1 72 ? -8.09478 -23.58339 16.76091 1.000 28.75903 51 GLY B C 1
ATOM 6520 O O . GLY B 1 72 ? -7.81894 -22.52643 16.19422 1.000 26.20173 51 GLY B O 1
ATOM 6524 N N . TYR B 1 73 ? -8.90881 -23.65113 17.81637 1.000 26.47073 52 TYR B N 1
ATOM 6525 C CA . TYR B 1 73 ? -9.53543 -22.44518 18.34961 1.000 23.90820 52 TYR B CA 1
ATOM 6526 C C . TYR B 1 73 ? -8.48897 -21.46727 18.87274 1.000 26.57246 52 TYR B C 1
ATOM 6527 O O . TYR B 1 73 ? -8.54666 -20.26573 18.58636 1.000 30.30579 52 TYR B O 1
ATOM 6545 N N . ALA B 1 74 ? -7.53946 -21.96125 19.67276 1.000 26.49485 53 ALA B N 1
ATOM 6546 C CA . ALA B 1 74 ? -6.53246 -21.07964 20.25516 1.000 28.37277 53 ALA B CA 1
ATOM 6547 C C . ALA B 1 74 ? -5.73484 -20.36977 19.17075 1.000 33.63906 53 ALA B C 1
ATOM 6548 O O . ALA B 1 74 ? -5.42737 -19.17781 19.29163 1.000 30.50694 53 ALA B O 1
ATOM 6555 N N . GLU B 1 75 ? -5.38569 -21.09184 18.10519 1.000 32.57139 54 GLU B N 1
ATOM 6556 C CA . GLU B 1 75 ? -4.58501 -20.50289 17.03881 1.000 30.16568 54 GLU B CA 1
ATOM 6557 C C . GLU B 1 75 ? -5.39657 -19.49941 16.22709 1.000 29.00316 54 GLU B C 1
ATOM 6558 O O . GLU B 1 75 ? -4.90526 -18.40967 15.90986 1.000 30.00430 54 GLU B O 1
ATOM 6570 N N . CYS B 1 76 ? -6.64288 -19.84253 15.88650 1.000 26.68653 55 CYS B N 1
ATOM 6571 C CA . CYS B 1 76 ? -7.48785 -18.90408 15.15304 1.000 27.76429 55 CYS B CA 1
ATOM 6572 C C . CYS B 1 76 ? -7.72003 -17.63232 15.95846 1.000 25.98446 55 CYS B C 1
ATOM 6573 O O . CYS B 1 76 ? -7.67318 -16.52328 15.41257 1.000 23.45291 55 CYS B O 1
ATOM 6581 N N . ARG B 1 77 ? -7.98261 -17.77192 17.26000 1.000 26.43340 56 ARG B N 1
ATOM 6582 C CA . ARG B 1 77 ? -8.17981 -16.59103 18.09202 1.000 32.88878 56 ARG B CA 1
ATOM 6583 C C . ARG B 1 77 ? -6.91215 -15.75028 18.14959 1.000 27.96358 56 ARG B C 1
ATOM 6584 O O . ARG B 1 77 ? -6.97550 -14.51581 18.12141 1.000 26.81449 56 ARG B O 1
ATOM 6605 N N . GLN B 1 78 ? -5.74964 -16.40145 18.22457 1.000 29.20660 57 GLN B N 1
ATOM 6606 C CA . GLN B 1 78 ? -4.49310 -15.66264 18.26961 1.000 30.36342 57 GLN B CA 1
ATOM 6607 C C . GLN B 1 78 ? -4.33412 -14.79321 17.02982 1.000 26.84577 57 GLN B C 1
ATOM 6608 O O . GLN B 1 78 ? -4.07612 -13.58835 17.12939 1.000 30.11887 57 GLN B O 1
ATOM 6622 N N . VAL B 1 79 ? -4.49731 -15.38822 15.84728 1.000 28.60125 58 VAL B N 1
ATOM 6623 C CA . VAL B 1 79 ? -4.20755 -14.67024 14.61185 1.000 25.78465 58 VAL B CA 1
ATOM 6624 C C . VAL B 1 79 ? -5.20999 -13.54261 14.40256 1.000 28.03190 58 VAL B C 1
ATOM 6625 O O . VAL B 1 79 ? -4.83735 -12.42897 14.01654 1.000 27.03782 58 VAL B O 1
ATOM 6638 N N . LEU B 1 80 ? -6.49143 -13.80174 14.66843 1.000 23.61373 59 LEU B N 1
ATOM 6639 C CA . LEU B 1 80 ? -7.50426 -12.76492 14.49183 1.000 29.18376 59 LEU B CA 1
ATOM 6640 C C . LEU B 1 80 ? -7.20890 -11.54800 15.36110 1.000 31.75058 59 LEU B C 1
ATOM 6641 O O . LEU B 1 80 ? -7.44915 -10.40728 14.94783 1.000 29.21583 59 LEU B O 1
ATOM 6657 N N . GLY B 1 81 ? -6.71558 -11.76805 16.57507 1.000 31.60702 60 GLY B N 1
ATOM 6658 C CA . GLY B 1 81 ? -6.48802 -10.68166 17.50127 1.000 35.47783 60 GLY B CA 1
ATOM 6659 C C . GLY B 1 81 ? -5.16460 -9.96268 17.37452 1.000 27.30218 60 GLY B C 1
ATOM 6660 O O . GLY B 1 81 ? -4.94541 -8.97176 18.07811 1.000 34.75771 60 GLY B O 1
ATOM 6664 N N . ASP B 1 82 ? -4.27186 -10.42042 16.50271 1.000 26.73457 61 ASP B N 1
ATOM 6665 C CA . ASP B 1 82 ? -2.92098 -9.87499 16.38119 1.000 35.05165 61 ASP B CA 1
ATOM 6666 C C . ASP B 1 82 ? -2.77319 -9.20716 15.01602 1.000 30.09526 61 ASP B C 1
ATOM 6667 O O . ASP B 1 82 ? -2.33931 -9.83218 14.04710 1.000 31.87315 61 ASP B O 1
ATOM 6676 N N . THR B 1 83 ? -3.10998 -7.91837 14.95204 1.000 31.23301 62 THR B N 1
ATOM 6677 C CA . THR B 1 83 ? -2.93397 -7.15877 13.72168 1.000 30.75256 62 THR B CA 1
ATOM 6678 C C . THR B 1 83 ? -1.52156 -6.61290 13.56806 1.000 31.83778 62 THR B C 1
ATOM 6679 O O . THR B 1 83 ? -1.20426 -6.05338 12.51257 1.000 35.26812 62 THR B O 1
ATOM 6690 N N . THR B 1 84 ? -0.67002 -6.76600 14.58527 1.000 32.90611 63 THR B N 1
ATOM 6691 C CA . THR B 1 84 ? 0.72380 -6.35976 14.45279 1.000 33.34580 63 THR B CA 1
ATOM 6692 C C . THR B 1 84 ? 1.50840 -7.35577 13.60696 1.000 38.52641 63 THR B C 1
ATOM 6693 O O . THR B 1 84 ? 2.35252 -6.95711 12.79644 1.000 36.35366 63 THR B O 1
ATOM 6704 N N . ASN B 1 85 ? 1.24936 -8.65411 13.78767 1.000 31.48027 64 ASN B N 1
ATOM 6705 C CA . ASN B 1 85 ? 1.97589 -9.69372 13.07281 1.000 40.45385 64 ASN B CA 1
ATOM 6706 C C . ASN B 1 85 ? 1.18072 -10.35357 11.95176 1.000 36.61484 64 ASN B C 1
ATOM 6707 O O . ASN B 1 85 ? 1.78585 -11.02213 11.10578 1.000 34.39621 64 ASN B O 1
ATOM 6718 N N . PHE B 1 86 ? -0.14428 -10.18900 11.92279 1.000 32.37796 65 PHE B N 1
ATOM 6719 C CA . PHE B 1 86 ? -0.99630 -10.78413 10.89642 1.000 32.53986 65 PHE B CA 1
ATOM 6720 C C . PHE B 1 86 ? -2.00985 -9.74362 10.44802 1.000 39.30645 65 PHE B C 1
ATOM 6721 O O . PHE B 1 86 ? -2.70240 -9.16043 11.28533 1.000 48.47673 65 PHE B O 1
ATOM 6738 N N . GLY B 1 87 ? -2.11914 -9.52256 9.13375 1.000 33.70573 66 GLY B N 1
ATOM 6739 C CA . GLY B 1 87 ? -2.91781 -8.43429 8.61759 1.000 29.82277 66 GLY B CA 1
ATOM 6740 C C . GLY B 1 87 ? -3.88946 -8.86146 7.53062 1.000 28.78380 66 GLY B C 1
ATOM 6741 O O . GLY B 1 87 ? -3.84795 -9.98220 7.01666 1.000 28.61082 66 GLY B O 1
ATOM 6745 N N . SER B 1 88 ? -4.77663 -7.92315 7.19777 1.000 26.16176 67 SER B N 1
ATOM 6746 C CA . SER B 1 88 ? -5.67378 -8.03115 6.05916 1.000 28.15818 67 SER B CA 1
ATOM 6747 C C . SER B 1 88 ? -5.30090 -7.06626 4.94382 1.000 28.19288 67 SER B C 1
ATOM 6748 O O . SER B 1 88 ? -5.88235 -7.14405 3.85633 1.000 31.12391 67 SER B O 1
ATOM 6756 N N . ASP B 1 89 ? -4.33872 -6.17567 5.18553 1.000 26.39769 68 ASP B N 1
ATOM 6757 C CA . ASP B 1 89 ? -3.87641 -5.18925 4.21254 1.000 30.37342 68 ASP B CA 1
ATOM 6758 C C . ASP B 1 89 ? -2.58750 -5.72464 3.59827 1.000 32.46098 68 ASP B C 1
ATOM 6759 O O . ASP B 1 89 ? -1.51463 -5.63530 4.20028 1.000 33.80990 68 ASP B O 1
ATOM 6768 N N . PHE B 1 90 ? -2.69520 -6.27123 2.38533 1.000 38.95550 69 PHE B N 1
ATOM 6769 C CA . PHE B 1 90 ? -1.54622 -6.88355 1.72949 1.000 41.26963 69 PHE B CA 1
ATOM 6770 C C . PHE B 1 90 ? -0.46248 -5.87818 1.36407 1.000 43.70272 69 PHE B C 1
ATOM 6771 O O . PHE B 1 90 ? 0.64806 -6.29461 1.01645 1.000 41.47685 69 PHE B O 1
ATOM 6788 N N . ARG B 1 91 ? -0.74587 -4.57642 1.42621 1.000 37.43852 70 ARG B N 1
ATOM 6789 C CA . ARG B 1 91 ? 0.31329 -3.59468 1.22993 1.000 43.81372 70 ARG B CA 1
ATOM 6790 C C . ARG B 1 91 ? 1.41132 -3.73484 2.27519 1.000 43.79911 70 ARG B C 1
ATOM 6791 O O . ARG B 1 91 ? 2.54437 -3.30558 2.03322 1.000 42.30375 70 ARG B O 1
ATOM 6812 N N . ARG B 1 92 ? 1.10044 -4.32972 3.42862 1.000 39.29312 71 ARG B N 1
ATOM 6813 C CA . ARG B 1 92 ? 2.07520 -4.50516 4.49738 1.000 36.07949 71 ARG B CA 1
ATOM 6814 C C . ARG B 1 92 ? 3.09979 -5.59185 4.19920 1.000 38.82387 71 ARG B C 1
ATOM 6815 O O . ARG B 1 92 ? 4.06265 -5.72704 4.96172 1.000 40.28963 71 ARG B O 1
ATOM 6836 N N . ILE B 1 93 ? 2.91565 -6.37415 3.13462 1.000 40.33449 72 ILE B N 1
ATOM 6837 C CA . ILE B 1 93 ? 3.95397 -7.29017 2.67181 1.000 43.80114 72 ILE B CA 1
ATOM 6838 C C . ILE B 1 93 ? 4.34509 -6.91545 1.24705 1.000 49.77035 72 ILE B C 1
ATOM 6839 O O . ILE B 1 93 ? 4.74586 -7.77469 0.45355 1.000 54.77387 72 ILE B O 1
ATOM 6855 N N . ASP B 1 94 ? 4.21267 -5.63097 0.91228 1.000 53.16076 73 ASP B N 1
ATOM 6856 C CA . ASP B 1 94 ? 4.69667 -5.07123 -0.34858 1.000 57.44406 73 ASP B CA 1
ATOM 6857 C C . ASP B 1 94 ? 3.90571 -5.56682 -1.55570 1.000 56.91731 73 ASP B C 1
ATOM 6858 O O . ASP B 1 94 ? 4.45485 -5.69530 -2.65281 1.000 58.83223 73 ASP B O 1
ATOM 6867 N N . VAL B 1 95 ? 2.62248 -5.83945 -1.37928 1.000 50.30467 74 VAL B N 1
ATOM 6868 C CA . VAL B 1 95 ? 1.73969 -6.13500 -2.50097 1.000 51.29317 74 VAL B CA 1
ATOM 6869 C C . VAL B 1 95 ? 1.06593 -4.83979 -2.92848 1.000 56.11691 74 VAL B C 1
ATOM 6870 O O . VAL B 1 95 ? 0.59739 -4.06060 -2.09040 1.000 54.51594 74 VAL B O 1
ATOM 6883 N N . GLU B 1 96 ? 1.00933 -4.60782 -4.23681 1.000 53.61615 75 GLU B N 1
ATOM 6884 C CA . GLU B 1 96 ? 0.46856 -3.36300 -4.76761 1.000 53.40259 75 GLU B CA 1
ATOM 6885 C C . GLU B 1 96 ? -1.05243 -3.38404 -4.68443 1.000 52.70999 75 GLU B C 1
ATOM 6886 O O . GLU B 1 96 ? -1.69883 -4.28684 -5.22712 1.000 59.51832 75 GLU B O 1
ATOM 6898 N N . ILE B 1 97 ? -1.61955 -2.40033 -3.99393 1.000 52.51686 76 ILE B N 1
ATOM 6899 C CA . ILE B 1 97 ? -3.06817 -2.26381 -3.86985 1.000 46.82399 76 ILE B CA 1
ATOM 6900 C C . ILE B 1 97 ? -3.42702 -0.81189 -4.16928 1.000 51.52470 76 ILE B C 1
ATOM 6901 O O . ILE B 1 97 ? -3.07771 0.07786 -3.37980 1.000 50.31455 76 ILE B O 1
ATOM 6917 N N . PRO B 1 98 ? -4.10093 -0.51413 -5.27999 1.000 53.98494 77 PRO B N 1
ATOM 6918 C CA . PRO B 1 98 ? -4.44965 0.88420 -5.56415 1.000 47.81836 77 PRO B CA 1
ATOM 6919 C C . PRO B 1 98 ? -5.42188 1.43997 -4.53463 1.000 39.94202 77 PRO B C 1
ATOM 6920 O O . PRO B 1 98 ? -6.23536 0.71474 -3.95561 1.000 38.68460 77 PRO B O 1
ATOM 6931 N N . ASP B 1 99 ? -5.33587 2.75661 -4.31745 1.000 42.74782 78 ASP B N 1
ATOM 6932 C CA . ASP B 1 99 ? -6.18693 3.38922 -3.31441 1.000 42.31515 78 ASP B CA 1
ATOM 6933 C C . ASP B 1 99 ? -7.66372 3.20396 -3.63086 1.000 44.22629 78 ASP B C 1
ATOM 6934 O O . ASP B 1 99 ? -8.49994 3.22702 -2.72012 1.000 44.06963 78 ASP B O 1
ATOM 6943 N N . THR B 1 100 ? -8.00566 3.01343 -4.90592 1.000 39.42258 79 THR B N 1
ATOM 6944 C CA . THR B 1 100 ? -9.40625 2.90206 -5.28816 1.000 53.17025 79 THR B CA 1
ATOM 6945 C C . THR B 1 100 ? -10.03255 1.58533 -4.84971 1.000 46.14322 79 THR B C 1
ATOM 6946 O O . THR B 1 100 ? -11.25798 1.44852 -4.93002 1.000 39.99784 79 THR B O 1
ATOM 6957 N N . GLN B 1 101 ? -9.23339 0.62381 -4.38995 1.000 45.41342 80 GLN B N 1
ATOM 6958 C CA . GLN B 1 101 ? -9.73349 -0.67945 -3.97726 1.000 48.22158 80 GLN B CA 1
ATOM 6959 C C . GLN B 1 101 ? -9.72672 -0.87032 -2.46667 1.000 35.58911 80 GLN B C 1
ATOM 6960 O O . GLN B 1 101 ? -10.20581 -1.90223 -1.98516 1.000 47.65890 80 GLN B O 1
ATOM 6974 N N . LEU B 1 102 ? -9.20986 0.09194 -1.70780 1.000 38.75477 81 LEU B N 1
ATOM 6975 C CA . LEU B 1 102 ? -9.14528 -0.04523 -0.25961 1.000 33.72418 81 LEU B CA 1
ATOM 6976 C C . LEU B 1 102 ? -10.54352 -0.04992 0.34947 1.000 34.66530 81 LEU B C 1
ATOM 6977 O O . LEU B 1 102 ? -11.46499 0.61184 -0.13688 1.000 30.17984 81 LEU B O 1
ATOM 6993 N N . SER B 1 103 ? -10.69052 -0.80320 1.43549 1.000 33.33090 82 SER B N 1
ATOM 6994 C CA . SER B 1 103 ? -11.99200 -0.99090 2.05516 1.000 26.61556 82 SER B CA 1
ATOM 6995 C C . SER B 1 103 ? -11.79436 -1.35907 3.51528 1.000 23.40239 82 SER B C 1
ATOM 6996 O O . SER B 1 103 ? -10.70016 -1.74097 3.93796 1.000 23.29645 82 SER B O 1
ATOM 7004 N N . VAL B 1 104 ? -12.88339 -1.25812 4.27795 1.000 25.03437 83 VAL B N 1
ATOM 7005 C CA . VAL B 1 104 ? -12.80141 -1.52031 5.70972 1.000 20.35370 83 VAL B CA 1
ATOM 7006 C C . VAL B 1 104 ? -12.19241 -2.89188 5.96295 1.000 22.39171 83 VAL B C 1
ATOM 7007 O O . VAL B 1 104 ? -11.38688 -3.06856 6.88399 1.000 21.71263 83 VAL B O 1
ATOM 7020 N N . GLN B 1 105 ? -12.54024 -3.87781 5.13548 1.000 21.09563 84 GLN B N 1
ATOM 7021 C CA . GLN B 1 105 ? -12.07410 -5.23637 5.37237 1.000 18.72724 84 GLN B CA 1
ATOM 7022 C C . GLN B 1 105 ? -10.61060 -5.43928 5.00415 1.000 24.75722 84 GLN B C 1
ATOM 7023 O O . GLN B 1 105 ? -10.03757 -6.46551 5.38390 1.000 25.70611 84 GLN B O 1
ATOM 7037 N N . SER B 1 106 ? -9.99438 -4.49772 4.28306 1.000 24.65483 85 SER B N 1
ATOM 7038 C CA . SER B 1 106 ? -8.62213 -4.64865 3.80700 1.000 26.51496 85 SER B CA 1
ATOM 7039 C C . SER B 1 106 ? -7.70200 -3.56139 4.35368 1.000 28.66328 85 SER B C 1
ATOM 7040 O O . SER B 1 106 ? -6.61763 -3.33334 3.80627 1.000 28.28530 85 SER B O 1
ATOM 7048 N N . LEU B 1 107 ? -8.13033 -2.87265 5.40734 1.000 26.65322 86 LEU B N 1
ATOM 7049 C CA . LEU B 1 107 ? -7.32956 -1.89906 6.13197 1.000 24.60497 86 LEU B CA 1
ATOM 7050 C C . LEU B 1 107 ? -7.13227 -2.42327 7.54836 1.000 27.23412 86 LEU B C 1
ATOM 7051 O O . LEU B 1 107 ? -8.01458 -3.08382 8.10267 1.000 30.73388 86 LEU B O 1
ATOM 7067 N N . ASP B 1 108 ? -5.97225 -2.15090 8.12921 1.000 27.40197 87 ASP B N 1
ATOM 7068 C CA . ASP B 1 108 ? -5.67630 -2.56406 9.49081 1.000 29.67383 87 ASP B CA 1
ATOM 7069 C C . ASP B 1 108 ? -5.43537 -1.35543 10.38497 1.000 31.42396 87 ASP B C 1
ATOM 7070 O O . ASP B 1 108 ? -5.20714 -0.24263 9.89283 1.000 32.88432 87 ASP B O 1
ATOM 7079 N N . PRO B 1 109 ? -5.50201 -1.53073 11.70234 1.000 32.80802 88 PRO B N 1
ATOM 7080 C CA . PRO B 1 109 ? -5.20833 -0.41871 12.60270 1.000 32.27811 88 PRO B CA 1
ATOM 7081 C C . PRO B 1 109 ? -3.80609 0.09684 12.37253 1.000 32.39332 88 PRO B C 1
ATOM 7082 O O . PRO B 1 109 ? -2.88340 -0.68358 12.05507 1.000 34.36806 88 PRO B O 1
ATOM 7093 N N . PRO B 1 110 ? -3.57253 1.40998 12.54709 1.000 33.71482 89 PRO B N 1
ATOM 7094 C CA . PRO B 1 110 ? -4.56387 2.40694 12.98174 1.000 34.88146 89 PRO B CA 1
ATOM 7095 C C . PRO B 1 110 ? -5.42001 3.00124 11.86115 1.000 28.40758 89 PRO B C 1
ATOM 7096 O O . PRO B 1 110 ? -6.43868 3.62578 12.15730 1.000 28.24102 89 PRO B O 1
ATOM 7107 N N . GLU B 1 111 ? -5.04981 2.77041 10.59931 1.000 32.94456 90 GLU B N 1
ATOM 7108 C CA . GLU B 1 111 ? -5.82031 3.34169 9.49681 1.000 33.04243 90 GLU B CA 1
ATOM 7109 C C . GLU B 1 111 ? -7.25763 2.83912 9.50321 1.000 31.45201 90 GLU B C 1
ATOM 7110 O O . GLU B 1 111 ? -8.18653 3.58905 9.18280 1.000 29.90633 90 GLU B O 1
ATOM 7122 N N . HIS B 1 112 ? -7.45316 1.58988 9.91866 1.000 22.88351 91 HIS B N 1
ATOM 7123 C CA . HIS B 1 112 ? -8.77138 0.96546 9.94313 1.000 22.97887 91 HIS B CA 1
ATOM 7124 C C . HIS B 1 112 ? -9.73176 1.72351 10.84614 1.000 24.40240 91 HIS B C 1
ATOM 7125 O O . HIS B 1 112 ? -10.94500 1.71384 10.60927 1.000 25.02581 91 HIS B O 1
ATOM 7139 N N . GLY B 1 113 ? -9.20541 2.40580 11.86305 1.000 26.83307 92 GLY B N 1
ATOM 7140 C CA . GLY B 1 113 ? -10.06273 3.00648 12.87095 1.000 23.73543 92 GLY B CA 1
ATOM 7141 C C . GLY B 1 113 ? -11.00645 4.05837 12.31966 1.000 22.75931 92 GLY B C 1
ATOM 7142 O O . GLY B 1 113 ? -12.12778 4.21012 12.80815 1.000 26.37119 92 GLY B O 1
ATOM 7146 N N . ALA B 1 114 ? -10.55865 4.82591 11.32486 1.000 25.09054 93 ALA B N 1
ATOM 7147 C CA . ALA B 1 114 ? -11.38083 5.92250 10.81932 1.000 24.27850 93 ALA B CA 1
ATOM 7148 C C . ALA B 1 114 ? -12.67369 5.40385 10.19354 1.000 26.13575 93 ALA B C 1
ATOM 7149 O O . ALA B 1 114 ? -13.77388 5.79564 10.59808 1.000 25.98849 93 ALA B O 1
ATOM 7156 N N . ILE B 1 115 ? -12.56365 4.50686 9.20956 1.000 21.24641 94 ILE B N 1
ATOM 7157 C CA . ILE B 1 115 ? -13.76284 4.00752 8.53903 1.000 20.18542 94 ILE B CA 1
ATOM 7158 C C . ILE B 1 115 ? -14.57533 3.13034 9.48307 1.000 21.43726 94 ILE B C 1
ATOM 7159 O O . ILE B 1 115 ? -15.81145 3.12544 9.43688 1.000 18.68308 94 ILE B O 1
ATOM 7175 N N . ARG B 1 116 ? -13.90002 2.35544 10.33376 1.000 23.23062 95 ARG B N 1
ATOM 7176 C CA . ARG B 1 116 ? -14.61023 1.53343 11.30888 1.000 19.50441 95 ARG B CA 1
ATOM 7177 C C . ARG B 1 116 ? -15.44142 2.40681 12.24515 1.000 21.54603 95 ARG B C 1
ATOM 7178 O O . ARG B 1 116 ? -16.61121 2.11059 12.51425 1.000 20.08379 95 ARG B O 1
ATOM 7199 N N . HIS B 1 117 ? -14.84768 3.48759 12.76257 1.000 21.31191 96 HIS B N 1
ATOM 7200 C CA . HIS B 1 117 ? -15.60094 4.39396 13.62569 1.000 23.43878 96 HIS B CA 1
ATOM 7201 C C . HIS B 1 117 ? -16.78021 4.98878 12.86476 1.000 19.61209 96 HIS B C 1
ATOM 7202 O O . HIS B 1 117 ? -17.88564 5.11521 13.40515 1.000 22.98161 96 HIS B O 1
ATOM 7216 N N . LEU B 1 118 ? -16.56709 5.33628 11.59565 1.000 22.14191 97 LEU B N 1
ATOM 7217 C CA . LEU B 1 118 ? -17.64592 5.88283 10.77917 1.000 19.60236 97 LEU B CA 1
ATOM 7218 C C . LEU B 1 118 ? -18.80778 4.90500 10.67016 1.000 18.73299 97 LEU B C 1
ATOM 7219 O O . LEU B 1 118 ? -19.96839 5.27096 10.88888 1.000 19.29505 97 LEU B O 1
ATOM 7235 N N . LEU B 1 119 ? -18.51336 3.65036 10.33387 1.000 16.32304 98 LEU B N 1
ATOM 7236 C CA . LEU B 1 119 ? -19.58124 2.67936 10.12504 1.000 17.11902 98 LEU B CA 1
ATOM 7237 C C . LEU B 1 119 ? -20.27400 2.31030 11.43175 1.000 17.29175 98 LEU B C 1
ATOM 7238 O O . LEU B 1 119 ? -21.50303 2.17561 11.46797 1.000 21.96556 98 LEU B O 1
ATOM 7254 N N . VAL B 1 120 ? -19.50920 2.14150 12.51325 1.000 19.27764 99 VAL B N 1
ATOM 7255 C CA . VAL B 1 120 ? -20.10354 1.73779 13.78529 1.000 21.68811 99 VAL B CA 1
ATOM 7256 C C . VAL B 1 120 ? -21.00644 2.83663 14.33058 1.000 18.21799 99 VAL B C 1
ATOM 7257 O O . VAL B 1 120 ? -22.12345 2.57320 14.79061 1.000 20.35969 99 VAL B O 1
ATOM 7270 N N . SER B 1 121 ? -20.53690 4.08561 14.29327 1.000 18.01922 100 SER B N 1
ATOM 7271 C CA . SER B 1 121 ? -21.35508 5.18511 14.79522 1.000 22.37719 100 SER B CA 1
ATOM 7272 C C . SER B 1 121 ? -22.63499 5.32190 13.98042 1.000 22.87971 100 SER B C 1
ATOM 7273 O O . SER B 1 121 ? -23.71671 5.54042 14.53902 1.000 24.20391 100 SER B O 1
ATOM 7281 N N . ALA B 1 122 ? -22.53537 5.17160 12.65851 1.000 21.39442 101 ALA B N 1
ATOM 7282 C CA . ALA B 1 122 ? -23.72439 5.23650 11.81569 1.000 22.04977 101 ALA B CA 1
ATOM 7283 C C . ALA B 1 122 ? -24.69445 4.10582 12.13663 1.000 22.19201 101 ALA B C 1
ATOM 7284 O O . ALA B 1 122 ? -25.91491 4.30242 12.11763 1.000 24.60007 101 ALA B O 1
ATOM 7291 N N . LEU B 1 123 ? -24.17328 2.91359 12.43454 1.000 20.27971 102 LEU B N 1
ATOM 7292 C CA . LEU B 1 123 ? -25.04180 1.79552 12.79209 1.000 22.21528 102 LEU B CA 1
ATOM 7293 C C . LEU B 1 123 ? -25.85134 2.10597 14.04410 1.000 27.43314 102 LEU B C 1
ATOM 7294 O O . LEU B 1 123 ? -27.04829 1.80324 14.11244 1.000 28.10477 102 LEU B O 1
ATOM 7310 N N . HIS B 1 124 ? -25.20813 2.70985 15.04448 1.000 26.63233 103 HIS B N 1
ATOM 7311 C CA . HIS B 1 124 ? -25.83197 2.97938 16.33412 1.000 30.94411 103 HIS B CA 1
ATOM 7312 C C . HIS B 1 124 ? -26.93384 4.02671 16.24218 1.000 35.23003 103 HIS B C 1
ATOM 7313 O O . HIS B 1 124 ? -27.73584 4.14478 17.17403 1.000 43.43924 103 HIS B O 1
ATOM 7327 N N . GLU B 1 125 ? -26.99631 4.78538 15.14733 1.000 38.73440 104 GLU B N 1
ATOM 7328 C CA . GLU B 1 125 ? -28.04954 5.77784 14.97689 1.000 48.04073 104 GLU B CA 1
ATOM 7329 C C . GLU B 1 125 ? -29.38918 5.19212 14.54787 1.000 52.08710 104 GLU B C 1
ATOM 7330 O O . GLU B 1 125 ? -30.38986 5.91671 14.56289 1.000 49.30711 104 GLU B O 1
ATOM 7342 N N . GLN B 1 126 ? -29.43652 3.93298 14.13884 1.000 47.41090 105 GLN B N 1
ATOM 7343 C CA . GLN B 1 126 ? -30.69576 3.32184 13.72616 1.000 39.63731 105 GLN B CA 1
ATOM 7344 C C . GLN B 1 126 ? -31.50488 2.92923 14.95688 1.000 33.70081 105 GLN B C 1
ATOM 7345 O O . GLN B 1 126 ? -30.99832 2.18458 15.80415 1.000 40.35126 105 GLN B O 1
ATOM 7359 N N . PRO B 1 127 ? -32.75022 3.39082 15.09571 1.000 34.13896 106 PRO B N 1
ATOM 7360 C CA . PRO B 1 127 ? -33.54442 3.02042 16.27786 1.000 30.01370 106 PRO B CA 1
ATOM 7361 C C . PRO B 1 127 ? -33.87980 1.53580 16.25680 1.000 27.57120 106 PRO B C 1
ATOM 7362 O O . PRO B 1 127 ? -34.37146 1.00993 15.25546 1.000 23.07055 106 PRO B O 1
ATOM 7373 N N . LEU B 1 128 ? -33.61212 0.86302 17.37972 1.000 26.77479 107 LEU B N 1
ATOM 7374 C CA . LEU B 1 128 ? -33.76135 -0.58780 17.43674 1.000 21.84268 107 LEU B CA 1
ATOM 7375 C C . LEU B 1 128 ? -35.21254 -1.02564 17.29209 1.000 21.96972 107 LEU B C 1
ATOM 7376 O O . LEU B 1 128 ? -35.48166 -2.08111 16.70706 1.000 22.02524 107 LEU B O 1
ATOM 7392 N N . SER B 1 129 ? -36.15839 -0.24058 17.80939 1.000 20.48942 108 SER B N 1
ATOM 7393 C CA . SER B 1 129 ? -37.56399 -0.59531 17.64934 1.000 22.45688 108 SER B CA 1
ATOM 7394 C C . SER B 1 129 ? -37.94474 -0.66708 16.17650 1.000 31.74926 108 SER B C 1
ATOM 7395 O O . SER B 1 129 ? -38.64949 -1.59072 15.75237 1.000 26.68875 108 SER B O 1
ATOM 7403 N N . THR B 1 130 ? -37.50012 0.30983 15.38272 1.000 21.52796 109 THR B N 1
ATOM 7404 C CA . THR B 1 130 ? -37.79833 0.28950 13.95625 1.000 23.41215 109 THR B CA 1
ATOM 7405 C C . THR B 1 130 ? -37.11223 -0.88320 13.26824 1.000 21.39092 109 THR B C 1
ATOM 7406 O O . THR B 1 130 ? -37.72805 -1.57633 12.45051 1.000 25.58256 109 THR B O 1
ATOM 7417 N N . VAL B 1 131 ? -35.83963 -1.12632 13.58788 1.000 24.56795 110 VAL B N 1
ATOM 7418 C CA . VAL B 1 131 ? -35.11593 -2.21941 12.94322 1.000 23.46393 110 VAL B CA 1
ATOM 7419 C C . VAL B 1 131 ? -35.79949 -3.54981 13.23697 1.000 23.39685 110 VAL B C 1
ATOM 7420 O O . VAL B 1 131 ? -35.99825 -4.37955 12.34005 1.000 22.01775 110 VAL B O 1
ATOM 7433 N N . ARG B 1 132 ? -36.17452 -3.77707 14.50040 1.000 19.16035 111 ARG B N 1
ATOM 7434 C CA . ARG B 1 132 ? -36.76770 -5.06732 14.84020 1.000 22.60759 111 ARG B CA 1
ATOM 7435 C C . ARG B 1 132 ? -38.12850 -5.23639 14.17545 1.000 20.88562 111 ARG B C 1
ATOM 7436 O O . ARG B 1 132 ? -38.45299 -6.31887 13.67295 1.000 22.59513 111 ARG B O 1
ATOM 7457 N N . GLN B 1 133 ? -38.94754 -4.18357 14.18571 1.000 21.99181 112 GLN B N 1
ATOM 7458 C CA . GLN B 1 133 ? -40.24884 -4.25056 13.53091 1.000 18.38130 112 GLN B CA 1
ATOM 7459 C C . GLN B 1 133 ? -40.11075 -4.55872 12.04695 1.000 24.93996 112 GLN B C 1
ATOM 7460 O O . GLN B 1 133 ? -40.83652 -5.40678 11.51399 1.000 19.94096 112 GLN B O 1
ATOM 7474 N N . GLN B 1 134 ? -39.16892 -3.90532 11.36618 1.000 19.81607 113 GLN B N 1
ATOM 7475 C CA . GLN B 1 134 ? -38.98093 -4.17880 9.94606 1.000 24.22220 113 GLN B CA 1
ATOM 7476 C C . GLN B 1 134 ? -38.50122 -5.60954 9.72381 1.000 20.73167 113 GLN B C 1
ATOM 7477 O O . GLN B 1 134 ? -39.01907 -6.31867 8.85265 1.000 21.54195 113 GLN B O 1
ATOM 7491 N N . PHE B 1 135 ? -37.50909 -6.05445 10.50349 1.000 18.74886 114 PHE B N 1
ATOM 7492 C CA . PHE B 1 135 ? -36.97278 -7.39892 10.30662 1.000 18.56209 114 PHE B CA 1
ATOM 7493 C C . PHE B 1 135 ? -38.03176 -8.45959 10.58339 1.000 20.36525 114 PHE B C 1
ATOM 7494 O O . PHE B 1 135 ? -38.10351 -9.47610 9.88261 1.000 18.79071 114 PHE B O 1
ATOM 7511 N N . ALA B 1 136 ? -38.84739 -8.25165 11.62125 1.000 19.36914 115 ALA B N 1
ATOM 7512 C CA . ALA B 1 136 ? -39.87558 -9.22829 11.96908 1.000 19.75220 115 ALA B CA 1
ATOM 7513 C C . ALA B 1 136 ? -40.96676 -9.29272 10.90801 1.000 22.37614 115 ALA B C 1
ATOM 7514 O O . ALA B 1 136 ? -41.46260 -10.37853 10.58348 1.000 21.22542 115 ALA B O 1
ATOM 7521 N N . ALA B 1 137 ? -41.36486 -8.13904 10.36781 1.000 16.76104 116 ALA B N 1
ATOM 7522 C CA . ALA B 1 137 ? -42.42322 -8.12432 9.36506 1.000 19.41792 116 ALA B CA 1
ATOM 7523 C C . ALA B 1 137 ? -41.96835 -8.81538 8.08893 1.000 20.52295 116 ALA B C 1
ATOM 7524 O O . ALA B 1 137 ? -42.73722 -9.55902 7.46900 1.000 20.24539 116 ALA B O 1
ATOM 7531 N N . ILE B 1 138 ? -40.71694 -8.59004 7.68805 1.000 17.85173 117 ILE B N 1
ATOM 7532 C CA . ILE B 1 138 ? -40.19053 -9.24111 6.49368 1.000 18.79107 117 ILE B CA 1
ATOM 7533 C C . ILE B 1 138 ? -40.22188 -10.75526 6.66655 1.000 22.45870 117 ILE B C 1
ATOM 7534 O O . ILE B 1 138 ? -40.64873 -11.49324 5.77150 1.000 18.67752 117 ILE B O 1
ATOM 7550 N N . ALA B 1 139 ? -39.77025 -11.24139 7.82497 1.000 19.14210 118 ALA B N 1
ATOM 7551 C CA . ALA B 1 139 ? -39.75218 -12.68244 8.05471 1.000 18.83835 118 ALA B CA 1
ATOM 7552 C C . ALA B 1 139 ? -41.16490 -13.25274 8.08477 1.000 20.42291 118 ALA B C 1
ATOM 7553 O O . ALA B 1 139 ? -41.42416 -14.31575 7.50784 1.000 20.41764 118 ALA B O 1
ATOM 7560 N N . ALA B 1 140 ? -42.09236 -12.55988 8.75054 1.000 22.43777 119 ALA B N 1
ATOM 7561 C CA . ALA B 1 140 ? -43.46859 -13.04106 8.81662 1.000 22.06988 119 ALA B CA 1
ATOM 7562 C C . ALA B 1 140 ? -44.11758 -13.04937 7.43741 1.000 23.20509 119 ALA B C 1
ATOM 7563 O O . ALA B 1 140 ? -44.87981 -13.96616 7.10900 1.000 20.13735 119 ALA B O 1
ATOM 7570 N N . GLN B 1 141 ? -43.84912 -12.02401 6.62350 1.000 19.87988 120 GLN B N 1
ATOM 7571 C CA . GLN B 1 141 ? -44.47619 -11.94537 5.30747 1.000 23.99325 120 GLN B CA 1
ATOM 7572 C C . GLN B 1 141 ? -44.06683 -13.11775 4.42593 1.000 21.49407 120 GLN B C 1
ATOM 7573 O O . GLN B 1 141 ? -44.91006 -13.74471 3.77554 1.000 27.47835 120 GLN B O 1
ATOM 7587 N N . HIS B 1 142 ? -42.77181 -13.42627 4.38261 1.000 22.63783 121 HIS B N 1
ATOM 7588 C CA . HIS B 1 142 ? -42.31441 -14.47479 3.48095 1.000 23.87353 121 HIS B CA 1
ATOM 7589 C C . HIS B 1 142 ? -42.68658 -15.85452 3.99543 1.000 21.50738 121 HIS B C 1
ATOM 7590 O O . HIS B 1 142 ? -42.86547 -16.78081 3.19812 1.000 24.03989 121 HIS B O 1
ATOM 7604 N N . LEU B 1 143 ? -42.81670 -16.01252 5.31293 1.000 21.84658 122 LEU B N 1
ATOM 7605 C CA . LEU B 1 143 ? -43.32949 -17.26964 5.84163 1.000 26.37689 122 LEU B CA 1
ATOM 7606 C C . LEU B 1 143 ? -44.79457 -17.45198 5.47287 1.000 24.22751 122 LEU B C 1
ATOM 7607 O O . LEU B 1 143 ? -45.20512 -18.53951 5.04977 1.000 26.54426 122 LEU B O 1
ATOM 7623 N N . ALA B 1 144 ? -45.58730 -16.38256 5.58241 1.000 22.89652 123 ALA B N 1
ATOM 7624 C CA . ALA B 1 144 ? -47.00303 -16.47202 5.24524 1.000 26.45149 123 ALA B CA 1
ATOM 7625 C C . ALA B 1 144 ? -47.21135 -16.78223 3.76977 1.000 31.36420 123 ALA B C 1
ATOM 7626 O O . ALA B 1 144 ? -48.17555 -17.46724 3.41157 1.000 29.47138 123 ALA B O 1
ATOM 7633 N N . GLU B 1 145 ? -46.32899 -16.28870 2.89834 1.000 27.91046 124 GLU B N 1
ATOM 7634 C CA . GLU B 1 145 ? -46.45480 -16.59053 1.47715 1.000 26.68958 124 GLU B CA 1
ATOM 7635 C C . GLU B 1 145 ? -46.25459 -18.07176 1.18698 1.000 28.58975 124 GLU B C 1
ATOM 7636 O O . GLU B 1 145 ? -46.67852 -18.54677 0.12874 1.000 33.16499 124 GLU B O 1
ATOM 7648 N N . LEU B 1 146 ? -45.63711 -18.80924 2.10963 1.000 29.84179 125 LEU B N 1
ATOM 7649 C CA . LEU B 1 146 ? -45.45515 -20.24649 1.96030 1.000 27.86712 125 LEU B CA 1
ATOM 7650 C C . LEU B 1 146 ? -46.70731 -21.03691 2.31439 1.000 34.22215 125 LEU B C 1
ATOM 7651 O O . LEU B 1 146 ? -46.82956 -22.19577 1.90399 1.000 33.78658 125 LEU B O 1
ATOM 7667 N N . SER B 1 147 ? -47.64260 -20.43813 3.04419 1.000 35.68749 126 SER B N 1
ATOM 7668 C CA . SER B 1 147 ? -48.82532 -21.16627 3.47655 1.000 32.53445 126 SER B CA 1
ATOM 7669 C C . SER B 1 147 ? -49.69445 -21.54084 2.28462 1.000 37.59133 126 SER B C 1
ATOM 7670 O O . SER B 1 147 ? -49.90444 -20.74401 1.36644 1.000 39.74199 126 SER B O 1
ATOM 7678 N N . GLY B 1 148 ? -50.17454 -22.78223 2.29306 1.000 43.14662 127 GLY B N 1
ATOM 7679 C CA . GLY B 1 148 ? -50.99825 -23.30027 1.22491 1.000 40.37284 127 GLY B CA 1
ATOM 7680 C C . GLY B 1 148 ? -50.26276 -23.72054 -0.02829 1.000 44.20594 127 GLY B C 1
ATOM 7681 O O . GLY B 1 148 ? -50.90721 -24.21320 -0.96346 1.000 49.31125 127 GLY B O 1
ATOM 7685 N N . GLN B 1 149 ? -48.95060 -23.54606 -0.08896 1.000 48.66879 128 GLN B N 1
ATOM 7686 C CA . GLN B 1 149 ? -48.19987 -23.94335 -1.27572 1.000 47.65200 128 GLN B CA 1
ATOM 7687 C C . GLN B 1 149 ? -48.14952 -25.46182 -1.36671 1.000 43.64216 128 GLN B C 1
ATOM 7688 O O . GLN B 1 149 ? -47.67248 -26.11194 -0.42682 1.000 40.87160 128 GLN B O 1
ATOM 7702 N N . PRO B 1 150 ? -48.62284 -26.06807 -2.45206 1.000 52.11357 129 PRO B N 1
ATOM 7703 C CA . PRO B 1 150 ? -48.60904 -27.52864 -2.54333 1.000 49.61999 129 PRO B CA 1
ATOM 7704 C C . PRO B 1 150 ? -47.24392 -28.05051 -2.96106 1.000 52.16961 129 PRO B C 1
ATOM 7705 O O . PRO B 1 150 ? -46.39358 -27.32612 -3.48207 1.000 53.15651 129 PRO B O 1
ATOM 7716 N N . GLY B 1 151 ? -47.04455 -29.33551 -2.71032 1.000 47.58551 130 GLY B N 1
ATOM 7717 C CA . GLY B 1 151 ? -45.79498 -29.93069 -3.10245 1.000 36.31027 130 GLY B CA 1
ATOM 7718 C C . GLY B 1 151 ? -44.59688 -29.38868 -2.34086 1.000 36.98151 130 GLY B C 1
ATOM 7719 O O . GLY B 1 151 ? -44.70220 -28.77077 -1.27702 1.000 34.10675 130 GLY B O 1
ATOM 7723 N N . THR B 1 152 ? -43.43165 -29.64110 -2.92410 1.000 28.64770 131 THR B N 1
ATOM 7724 C CA . THR B 1 152 ? -42.17097 -29.24029 -2.32699 1.000 33.03316 131 THR B CA 1
ATOM 7725 C C . THR B 1 152 ? -41.85451 -27.78857 -2.65156 1.000 35.51303 131 THR B C 1
ATOM 7726 O O . THR B 1 152 ? -41.98894 -27.34319 -3.79494 1.000 33.48155 131 THR B O 1
ATOM 7737 N N . VAL B 1 153 ? -41.41308 -27.06031 -1.63275 1.000 23.34895 132 VAL B N 1
ATOM 7738 C CA . VAL B 1 153 ? -40.99500 -25.67306 -1.76367 1.000 27.58270 132 VAL B CA 1
ATOM 7739 C C . VAL B 1 153 ? -39.54435 -25.59551 -1.31727 1.000 23.23500 132 VAL B C 1
ATOM 7740 O O . VAL B 1 153 ? -39.13237 -26.30421 -0.39303 1.000 23.48410 132 VAL B O 1
ATOM 7753 N N . ASP B 1 154 ? -38.76675 -24.75885 -1.99502 1.000 23.17321 133 ASP B N 1
ATOM 7754 C CA . ASP B 1 154 ? -37.35754 -24.55891 -1.67817 1.000 21.47484 133 ASP B CA 1
ATOM 7755 C C . ASP B 1 154 ? -37.20617 -23.33751 -0.77956 1.000 22.46197 133 ASP B C 1
ATOM 7756 O O . ASP B 1 154 ? -37.48716 -22.20972 -1.19847 1.000 21.74484 133 ASP B O 1
ATOM 7765 N N . LEU B 1 155 ? -36.76939 -23.56603 0.46056 1.000 16.60938 134 LEU B N 1
ATOM 7766 C CA . LEU B 1 155 ? -36.65194 -22.47353 1.41791 1.000 18.82167 134 LEU B CA 1
ATOM 7767 C C . LEU B 1 155 ? -35.48307 -21.54591 1.10642 1.000 18.51356 134 LEU B C 1
ATOM 7768 O O . LEU B 1 155 ? -35.46967 -20.40809 1.58673 1.000 19.25642 134 LEU B O 1
ATOM 7784 N N . VAL B 1 156 ? -34.51000 -21.98678 0.30899 1.000 18.99745 135 VAL B N 1
ATOM 7785 C CA . VAL B 1 156 ? -33.41677 -21.09426 -0.06694 1.000 18.40014 135 VAL B CA 1
ATOM 7786 C C . VAL B 1 156 ? -33.94566 -19.96735 -0.94579 1.000 20.52705 135 VAL B C 1
ATOM 7787 O O . VAL B 1 156 ? -33.83692 -18.78374 -0.60455 1.000 20.23667 135 VAL B O 1
ATOM 7800 N N . SER B 1 157 ? -34.55438 -20.32478 -2.07869 1.000 20.60140 136 SER B N 1
ATOM 7801 C CA . SER B 1 157 ? -35.03911 -19.32269 -3.01912 1.000 18.66927 136 SER B CA 1
ATOM 7802 C C . SER B 1 157 ? -36.32997 -18.65794 -2.55707 1.000 23.49865 136 SER B C 1
ATOM 7803 O O . SER B 1 157 ? -36.60318 -17.51729 -2.94767 1.000 20.34293 136 SER B O 1
ATOM 7811 N N . ARG B 1 158 ? -37.13958 -19.34059 -1.74773 1.000 19.14321 137 ARG B N 1
ATOM 7812 C CA . ARG B 1 158 ? -38.42435 -18.79504 -1.33014 1.000 20.60181 137 ARG B CA 1
ATOM 7813 C C . ARG B 1 158 ? -38.37599 -18.10871 0.02787 1.000 21.67212 137 ARG B C 1
ATOM 7814 O O . ARG B 1 158 ? -39.33839 -17.41851 0.38310 1.000 25.74331 137 ARG B O 1
ATOM 7835 N N . PHE B 1 159 ? -37.31512 -18.30223 0.81228 1.000 19.46006 138 PHE B N 1
ATOM 7836 C CA . PHE B 1 159 ? -37.26200 -17.62710 2.10314 1.000 19.91170 138 PHE B CA 1
ATOM 7837 C C . PHE B 1 159 ? -35.90938 -16.98679 2.39340 1.000 19.62354 138 PHE B C 1
ATOM 7838 O O . PHE B 1 159 ? -35.83652 -15.77383 2.60891 1.000 20.04407 138 PHE B O 1
ATOM 7855 N N . ALA B 1 160 ? -34.83746 -17.78367 2.41730 1.000 15.88161 139 ALA B N 1
ATOM 7856 C CA . ALA B 1 160 ? -33.55344 -17.27912 2.89914 1.000 18.21758 139 ALA B CA 1
ATOM 7857 C C . ALA B 1 160 ? -33.06878 -16.09983 2.06248 1.000 19.83134 139 ALA B C 1
ATOM 7858 O O . ALA B 1 160 ? -32.69233 -15.05199 2.60188 1.000 17.95356 139 ALA B O 1
ATOM 7865 N N . ARG B 1 161 ? -33.05542 -16.25443 0.73754 1.000 19.93165 140 ARG B N 1
ATOM 7866 C CA . ARG B 1 161 ? -32.54706 -15.17278 -0.10457 1.000 18.35786 140 ARG B CA 1
ATOM 7867 C C . ARG B 1 161 ? -33.46057 -13.95787 -0.08997 1.000 13.18715 140 ARG B C 1
ATOM 7868 O O . ARG B 1 161 ? -32.96143 -12.83905 0.12726 1.000 21.31574 140 ARG B O 1
ATOM 7889 N N . PRO B 1 162 ? -34.76709 -14.07392 -0.34412 1.000 17.47463 141 PRO B N 1
ATOM 7890 C CA . PRO B 1 162 ? -35.60577 -12.86035 -0.34339 1.000 21.99467 141 PRO B CA 1
ATOM 7891 C C . PRO B 1 162 ? -35.66638 -12.16758 1.00906 1.000 19.00875 141 PRO B C 1
ATOM 7892 O O . PRO B 1 162 ? -35.67467 -10.93093 1.06274 1.000 20.01959 141 PRO B O 1
ATOM 7903 N N . VAL B 1 163 ? -35.71024 -12.92214 2.10893 1.000 22.07036 142 VAL B N 1
ATOM 7904 C CA . VAL B 1 163 ? -35.67590 -12.29455 3.42776 1.000 19.00630 142 VAL B CA 1
ATOM 7905 C C . VAL B 1 163 ? -34.36708 -11.53579 3.60833 1.000 18.01722 142 VAL B C 1
ATOM 7906 O O . VAL B 1 163 ? -34.35247 -10.38105 4.04957 1.000 17.59165 142 VAL B O 1
ATOM 7919 N N . ALA B 1 164 ? -33.24748 -12.16851 3.24771 1.000 19.82612 143 ALA B N 1
ATOM 7920 C CA . ALA B 1 164 ? -31.95450 -11.51252 3.40722 1.000 19.98436 143 ALA B CA 1
ATOM 7921 C C . ALA B 1 164 ? -31.87864 -10.23161 2.58482 1.000 13.24625 143 ALA B C 1
ATOM 7922 O O . ALA B 1 164 ? -31.37576 -9.20750 3.06332 1.000 15.01185 143 ALA B O 1
ATOM 7929 N N . LEU B 1 165 ? -32.37889 -10.26474 1.34655 1.000 18.09276 144 LEU B N 1
ATOM 7930 C CA . LEU B 1 165 ? -32.28175 -9.09422 0.47946 1.000 19.09085 144 LEU B CA 1
ATOM 7931 C C . LEU B 1 165 ? -33.13643 -7.94600 0.99883 1.000 22.20735 144 LEU B C 1
ATOM 7932 O O . LEU B 1 165 ? -32.69551 -6.79119 1.02243 1.000 20.36319 144 LEU B O 1
ATOM 7948 N N . ARG B 1 166 ? -34.38077 -8.23317 1.37936 1.000 18.16858 145 ARG B N 1
ATOM 7949 C CA . ARG B 1 166 ? -35.23489 -7.16880 1.88960 1.000 20.71385 145 ARG B CA 1
ATOM 7950 C C . ARG B 1 166 ? -34.74581 -6.67185 3.24372 1.000 19.40267 145 ARG B C 1
ATOM 7951 O O . ARG B 1 166 ? -34.88733 -5.48404 3.55578 1.000 19.86678 145 ARG B O 1
ATOM 7972 N N . THR B 1 167 ? -34.13664 -7.55184 4.04029 1.000 16.62217 146 THR B N 1
ATOM 7973 C CA . THR B 1 167 ? -33.61043 -7.14558 5.34014 1.000 21.07898 146 THR B CA 1
ATOM 7974 C C . THR B 1 167 ? -32.46612 -6.14869 5.18796 1.000 20.06706 146 THR B C 1
ATOM 7975 O O . THR B 1 167 ? -32.45787 -5.09156 5.82997 1.000 18.18962 146 THR B O 1
ATOM 7986 N N . ILE B 1 168 ? -31.48177 -6.47014 4.34889 1.000 17.99552 147 ILE B N 1
ATOM 7987 C CA . ILE B 1 168 ? -30.31904 -5.59724 4.23688 1.000 16.86366 147 ILE B CA 1
ATOM 7988 C C . ILE B 1 168 ? -30.69945 -4.27272 3.58322 1.000 15.92585 147 ILE B C 1
ATOM 7989 O O . ILE B 1 168 ? -30.20659 -3.21057 3.98119 1.000 18.62895 147 ILE B O 1
ATOM 8005 N N . THR B 1 169 ? -31.57543 -4.30440 2.57282 1.000 19.08188 148 THR B N 1
ATOM 8006 C CA . THR B 1 169 ? -31.95218 -3.05681 1.91133 1.000 19.40582 148 THR B CA 1
ATOM 8007 C C . THR B 1 169 ? -32.87521 -2.21606 2.78700 1.000 20.41028 148 THR B C 1
ATOM 8008 O O . THR B 1 169 ? -32.85582 -0.98338 2.69729 1.000 22.24068 148 THR B O 1
ATOM 8019 N N . ALA B 1 170 ? -33.69763 -2.85163 3.62547 1.000 16.09795 149 ALA B N 1
ATOM 8020 C CA . ALA B 1 170 ? -34.46204 -2.08856 4.60744 1.000 23.90134 149 ALA B CA 1
ATOM 8021 C C . ALA B 1 170 ? -33.53286 -1.38305 5.58837 1.000 22.95699 149 ALA B C 1
ATOM 8022 O O . ALA B 1 170 ? -33.72297 -0.20146 5.90129 1.000 23.69369 149 ALA B O 1
ATOM 8029 N N . PHE B 1 171 ? -32.51130 -2.09164 6.07365 1.000 20.73933 150 PHE B N 1
ATOM 8030 C CA . PHE B 1 171 ? -31.54367 -1.47479 6.97348 1.000 18.48549 150 PHE B CA 1
ATOM 8031 C C . PHE B 1 171 ? -30.79625 -0.34083 6.28176 1.000 20.78917 150 PHE B C 1
ATOM 8032 O O . PHE B 1 171 ? -30.56106 0.71384 6.88167 1.000 21.65982 150 PHE B O 1
ATOM 8049 N N . LEU B 1 172 ? -30.40356 -0.54184 5.02165 1.000 18.65961 151 LEU B N 1
ATOM 8050 C CA . LEU B 1 172 ? -29.71855 0.50935 4.27765 1.000 22.05445 151 LEU B CA 1
ATOM 8051 C C . LEU B 1 172 ? -30.63628 1.67804 3.93588 1.000 21.99044 151 LEU B C 1
ATOM 8052 O O . LEU B 1 172 ? -30.14220 2.77778 3.66670 1.000 18.32587 151 LEU B O 1
ATOM 8068 N N . GLY B 1 173 ? -31.94776 1.46644 3.92430 1.000 18.64509 152 GLY B N 1
ATOM 8069 C CA . GLY B 1 173 ? -32.87501 2.51112 3.53133 1.000 20.08073 152 GLY B CA 1
ATOM 8070 C C . GLY B 1 173 ? -32.93633 2.74461 2.03785 1.000 22.36032 152 GLY B C 1
ATOM 8071 O O . GLY B 1 173 ? -33.02065 3.89875 1.59751 1.000 25.25628 152 GLY B O 1
ATOM 8075 N N . VAL B 1 174 ? -32.91130 1.67781 1.24788 1.000 23.63059 153 VAL B N 1
ATOM 8076 C CA . VAL B 1 174 ? -32.87826 1.77187 -0.21349 1.000 22.26285 153 VAL B CA 1
ATOM 8077 C C . VAL B 1 174 ? -33.87007 0.77305 -0.79418 1.000 28.61711 153 VAL B C 1
ATOM 8078 O O . VAL B 1 174 ? -34.21474 -0.22414 -0.15730 1.000 25.17247 153 VAL B O 1
ATOM 8091 N N . PRO B 1 175 ? -34.34489 1.03330 -2.01327 1.000 34.49572 154 PRO B N 1
ATOM 8092 C CA . PRO B 1 175 ? -35.28470 0.09553 -2.65375 1.000 35.63052 154 PRO B CA 1
ATOM 8093 C C . PRO B 1 175 ? -34.59515 -1.21008 -3.00041 1.000 29.25953 154 PRO B C 1
ATOM 8094 O O . PRO B 1 175 ? -33.46169 -1.20396 -3.50478 1.000 29.10624 154 PRO B O 1
ATOM 8105 N N . PRO B 1 176 ? -35.23423 -2.35084 -2.75160 1.000 27.29701 155 PRO B N 1
ATOM 8106 C CA . PRO B 1 176 ? -34.60953 -3.63826 -3.09341 1.000 28.21056 155 PRO B CA 1
ATOM 8107 C C . PRO B 1 176 ? -34.41829 -3.77491 -4.59342 1.000 26.65846 155 PRO B C 1
ATOM 8108 O O . PRO B 1 176 ? -35.33265 -3.46571 -5.37151 1.000 27.43855 155 PRO B O 1
ATOM 8119 N N . PRO B 1 177 ? -33.24838 -4.22413 -5.04321 1.000 27.18410 156 PRO B N 1
ATOM 8120 C CA . PRO B 1 177 ? -33.10885 -4.61337 -6.45191 1.000 32.53546 156 PRO B CA 1
ATOM 8121 C C . PRO B 1 177 ? -33.84848 -5.91602 -6.71940 1.000 25.72158 156 PRO B C 1
ATOM 8122 O O . PRO B 1 177 ? -34.34720 -6.58087 -5.80971 1.000 24.79398 156 PRO B O 1
ATOM 8133 N N . ASP B 1 178 ? -33.94056 -6.26751 -8.00015 1.000 34.18482 157 ASP B N 1
ATOM 8134 C CA . ASP B 1 178 ? -34.56299 -7.53095 -8.37370 1.000 26.35673 157 ASP B CA 1
ATOM 8135 C C . ASP B 1 178 ? -33.81169 -8.69748 -7.74184 1.000 21.83703 157 ASP B C 1
ATOM 8136 O O . ASP B 1 178 ? -32.59678 -8.83056 -7.91017 1.000 25.96645 157 ASP B O 1
ATOM 8145 N N . GLY B 1 179 ? -34.55120 -9.56418 -7.04488 1.000 25.46893 158 GLY B N 1
ATOM 8146 C CA . GLY B 1 179 ? -33.91574 -10.59818 -6.23862 1.000 26.68753 158 GLY B CA 1
ATOM 8147 C C . GLY B 1 179 ? -33.13899 -11.61481 -7.05416 1.000 24.77087 158 GLY B C 1
ATOM 8148 O O . GLY B 1 179 ? -32.00968 -11.97286 -6.70845 1.000 25.43919 158 GLY B O 1
ATOM 8152 N N . ALA B 1 180 ? -33.74554 -12.12517 -8.12724 1.000 29.00335 159 ALA B N 1
ATOM 8153 C CA . ALA B 1 180 ? -33.06934 -13.13012 -8.94195 1.000 29.60410 159 ALA B CA 1
ATOM 8154 C C . ALA B 1 180 ? -31.79227 -12.56144 -9.54584 1.000 29.72206 159 ALA B C 1
ATOM 8155 O O . ALA B 1 180 ? -30.73786 -13.20769 -9.53114 1.000 25.83385 159 ALA B O 1
ATOM 8162 N N . GLY B 1 181 ? -31.87343 -11.34781 -10.09092 1.000 29.49729 160 GLY B N 1
ATOM 8163 C CA . GLY B 1 181 ? -30.69359 -10.72869 -10.66723 1.000 26.28958 160 GLY B CA 1
ATOM 8164 C C . GLY B 1 181 ? -29.62493 -10.43300 -9.63303 1.000 26.22460 160 GLY B C 1
ATOM 8165 O O . GLY B 1 181 ? -28.44070 -10.69286 -9.85887 1.000 27.22895 160 GLY B O 1
ATOM 8169 N N . PHE B 1 182 ? -30.02472 -9.89124 -8.47920 1.000 23.49687 161 PHE B N 1
ATOM 8170 C CA . PHE B 1 182 ? -29.03407 -9.57210 -7.45596 1.000 24.87354 161 PHE B CA 1
ATOM 8171 C C . PHE B 1 182 ? -28.32593 -10.82948 -6.96767 1.000 21.95087 161 PHE B C 1
ATOM 8172 O O . PHE B 1 182 ? -27.11149 -10.81658 -6.73448 1.000 22.91053 161 PHE B O 1
ATOM 8189 N N . GLU B 1 183 ? -29.07247 -11.92137 -6.78612 1.000 19.31757 162 GLU B N 1
ATOM 8190 C CA . GLU B 1 183 ? -28.45401 -13.17361 -6.36298 1.000 21.04853 162 GLU B CA 1
ATOM 8191 C C . GLU B 1 183 ? -27.40300 -13.63079 -7.36438 1.000 22.28823 162 GLU B C 1
ATOM 8192 O O . GLU B 1 183 ? -26.36816 -14.18465 -6.97666 1.000 25.59214 162 GLU B O 1
ATOM 8204 N N . GLN B 1 184 ? -27.64835 -13.41097 -8.65806 1.000 28.41582 163 GLN B N 1
ATOM 8205 C CA . GLN B 1 184 ? -26.68908 -13.84206 -9.66934 1.000 28.90628 163 GLN B CA 1
ATOM 8206 C C . GLN B 1 184 ? -25.38878 -13.05697 -9.55426 1.000 26.85128 163 GLN B C 1
ATOM 8207 O O . GLN B 1 184 ? -24.29732 -13.63703 -9.56920 1.000 26.55234 163 GLN B O 1
ATOM 8221 N N . TRP B 1 185 ? -25.48312 -11.73170 -9.44667 1.000 24.57907 164 TRP B N 1
ATOM 8222 C CA . TRP B 1 185 ? -24.28102 -10.92831 -9.25848 1.000 28.76933 164 TRP B CA 1
ATOM 8223 C C . TRP B 1 185 ? -23.59132 -11.26307 -7.93894 1.000 24.69707 164 TRP B C 1
ATOM 8224 O O . TRP B 1 185 ? -22.37012 -11.45357 -7.88791 1.000 19.49788 164 TRP B O 1
ATOM 8245 N N . SER B 1 186 ? -24.36055 -11.31460 -6.85132 1.000 19.26029 165 SER B N 1
ATOM 8246 C CA . SER B 1 186 ? -23.76986 -11.58367 -5.54511 1.000 19.06678 165 SER B CA 1
ATOM 8247 C C . SER B 1 186 ? -23.09299 -12.94784 -5.51882 1.000 19.82590 165 SER B C 1
ATOM 8248 O O . SER B 1 186 ? -22.02281 -13.10767 -4.91940 1.000 17.36291 165 SER B O 1
ATOM 8256 N N . ASN B 1 187 ? -23.69468 -13.93986 -6.17913 1.000 24.91218 166 ASN B N 1
ATOM 8257 C CA . ASN B 1 187 ? -23.13505 -15.28663 -6.16590 1.000 20.15244 166 ASN B CA 1
ATOM 8258 C C . ASN B 1 187 ? -21.78001 -15.32944 -6.85841 1.000 20.91748 166 ASN B C 1
ATOM 8259 O O . ASN B 1 187 ? -20.88443 -16.07104 -6.43841 1.000 19.12764 166 ASN B O 1
ATOM 8270 N N . ALA B 1 188 ? -21.61517 -14.55623 -7.93500 1.000 22.20654 167 ALA B N 1
ATOM 8271 C CA . ALA B 1 188 ? -20.31958 -14.50596 -8.60397 1.000 21.35624 167 ALA B CA 1
ATOM 8272 C C . ALA B 1 188 ? -19.23523 -14.04162 -7.63982 1.000 26.98417 167 ALA B C 1
ATOM 8273 O O . ALA B 1 188 ? -18.11567 -14.56846 -7.64808 1.000 18.54158 167 ALA B O 1
ATOM 8280 N N . ILE B 1 189 ? -19.55653 -13.06687 -6.78592 1.000 19.07704 168 ILE B N 1
ATOM 8281 C CA . ILE B 1 189 ? -18.58491 -12.58689 -5.81052 1.000 18.43133 168 ILE B CA 1
ATOM 8282 C C . ILE B 1 189 ? -18.28142 -13.66644 -4.77899 1.000 16.95386 168 ILE B C 1
ATOM 8283 O O . ILE B 1 189 ? -17.11997 -13.87593 -4.40872 1.000 16.74217 168 ILE B O 1
ATOM 8299 N N . VAL B 1 190 ? -19.31237 -14.36283 -4.29142 1.000 17.12133 169 VAL B N 1
ATOM 8300 C CA . VAL B 1 190 ? -19.08392 -15.42386 -3.31249 1.000 18.27996 169 VAL B CA 1
ATOM 8301 C C . VAL B 1 190 ? -18.14296 -16.47469 -3.88625 1.000 20.03308 169 VAL B C 1
ATOM 8302 O O . VAL B 1 190 ? -17.20053 -16.92184 -3.22199 1.000 20.24465 169 VAL B O 1
ATOM 8315 N N . ARG B 1 191 ? -18.39225 -16.89294 -5.12985 1.000 18.17061 170 ARG B N 1
ATOM 8316 C CA . ARG B 1 191 ? -17.56361 -17.92872 -5.73683 1.000 20.93957 170 ARG B CA 1
ATOM 8317 C C . ARG B 1 191 ? -16.13376 -17.45240 -5.94436 1.000 19.43528 170 ARG B C 1
ATOM 8318 O O . ARG B 1 191 ? -15.19798 -18.25596 -5.86324 1.000 19.12739 170 ARG B O 1
ATOM 8339 N N . SER B 1 192 ? -15.94190 -16.15760 -6.20318 1.000 18.98682 171 SER B N 1
ATOM 8340 C CA . SER B 1 192 ? -14.59477 -15.63286 -6.39024 1.000 18.71514 171 SER B CA 1
ATOM 8341 C C . SER B 1 192 ? -13.75129 -15.74239 -5.12597 1.000 21.20623 171 SER B C 1
ATOM 8342 O O . SER B 1 192 ? -12.52079 -15.66108 -5.20588 1.000 18.14757 171 SER B O 1
ATOM 8350 N N . MET B 1 193 ? -14.37554 -15.93542 -3.96397 1.000 18.00808 172 MET B N 1
ATOM 8351 C CA . MET B 1 193 ? -13.60470 -16.15054 -2.74689 1.000 20.04394 172 MET B CA 1
ATOM 8352 C C . MET B 1 193 ? -12.81611 -17.45216 -2.79222 1.000 17.80752 172 MET B C 1
ATOM 8353 O O . MET B 1 193 ? -11.84533 -17.59667 -2.04327 1.000 24.34776 172 MET B O 1
ATOM 8367 N N . ASP B 1 194 ? -13.19790 -18.38928 -3.66277 1.000 17.88213 173 ASP B N 1
ATOM 8368 C CA . ASP B 1 194 ? -12.49752 -19.65607 -3.81781 1.000 17.40679 173 ASP B CA 1
ATOM 8369 C C . ASP B 1 194 ? -11.55624 -19.64574 -5.01404 1.000 20.25508 173 ASP B C 1
ATOM 8370 O O . ASP B 1 194 ? -11.16708 -20.71409 -5.49662 1.000 22.46177 173 ASP B O 1
ATOM 8379 N N . ALA B 1 195 ? -11.20074 -18.46049 -5.51542 1.000 18.44835 174 ALA B N 1
ATOM 8380 C CA . ALA B 1 195 ? -10.34807 -18.37716 -6.69487 1.000 19.87646 174 ALA B CA 1
ATOM 8381 C C . ALA B 1 195 ? -8.98245 -19.01290 -6.47014 1.000 20.81453 174 ALA B C 1
ATOM 8382 O O . ALA B 1 195 ? -8.32250 -19.39758 -7.44240 1.000 21.64657 174 ALA B O 1
ATOM 8389 N N . GLY B 1 196 ? -8.53350 -19.12384 -5.21882 1.000 21.30823 175 GLY B N 1
ATOM 8390 C CA . GLY B 1 196 ? -7.29501 -19.83600 -4.96064 1.000 24.14562 175 GLY B CA 1
ATOM 8391 C C . GLY B 1 196 ? -7.39107 -21.30731 -5.30734 1.000 21.69135 175 GLY B C 1
ATOM 8392 O O . GLY B 1 196 ? -6.39277 -21.93037 -5.67910 1.000 24.65134 175 GLY B O 1
ATOM 8396 N N . ILE B 1 197 ? -8.59011 -21.87336 -5.21328 1.000 21.44172 176 ILE B N 1
ATOM 8397 C CA . ILE B 1 197 ? -8.82821 -23.26232 -5.59111 1.000 23.06564 176 ILE B CA 1
ATOM 8398 C C . ILE B 1 197 ? -9.12247 -23.38212 -7.07913 1.000 20.39840 176 ILE B C 1
ATOM 8399 O O . ILE B 1 197 ? -8.56704 -24.24444 -7.76619 1.000 21.86977 176 ILE B O 1
ATOM 8415 N N . GLU B 1 198 ? -10.00066 -22.52343 -7.58982 1.000 23.72059 177 GLU B N 1
ATOM 8416 C CA . GLU B 1 198 ? -10.39452 -22.52430 -8.99863 1.000 25.34980 177 GLU B CA 1
ATOM 8417 C C . GLU B 1 198 ? -10.17500 -21.12138 -9.54124 1.000 24.72577 177 GLU B C 1
ATOM 8418 O O . GLU B 1 198 ? -11.06162 -20.25609 -9.39382 1.000 22.73816 177 GLU B O 1
ATOM 8430 N N . PRO B 1 199 ? -9.02904 -20.84729 -10.16777 1.000 21.40441 178 PRO B N 1
ATOM 8431 C CA . PRO B 1 199 ? -8.71679 -19.45427 -10.53276 1.000 23.85054 178 PRO B CA 1
ATOM 8432 C C . PRO B 1 199 ? -9.72047 -18.81474 -11.47967 1.000 24.64837 178 PRO B C 1
ATOM 8433 O O . PRO B 1 199 ? -9.86175 -17.58570 -11.46547 1.000 27.62350 178 PRO B O 1
ATOM 8444 N N . ALA B 1 200 ? -10.43059 -19.59890 -12.29421 1.000 23.25353 179 ALA B N 1
ATOM 8445 C CA . ALA B 1 200 ? -11.40042 -19.01604 -13.21613 1.000 28.05120 179 ALA B CA 1
ATOM 8446 C C . ALA B 1 200 ? -12.55717 -18.32963 -12.49986 1.000 27.72147 179 ALA B C 1
ATOM 8447 O O . ALA B 1 200 ? -13.29486 -17.56482 -13.13069 1.000 26.64122 179 ALA B O 1
ATOM 8454 N N . ARG B 1 201 ? -12.74236 -18.58350 -11.20422 1.000 24.83791 180 ARG B N 1
ATOM 8455 C CA . ARG B 1 201 ? -13.83421 -17.94079 -10.48386 1.000 20.82383 180 ARG B CA 1
ATOM 8456 C C . ARG B 1 201 ? -13.57459 -16.46682 -10.20646 1.000 21.27760 180 ARG B C 1
ATOM 8457 O O . ARG B 1 201 ? -14.49907 -15.76377 -9.78283 1.000 26.64956 180 ARG B O 1
ATOM 8478 N N . ALA B 1 202 ? -12.35247 -15.98386 -10.43303 1.000 23.50270 181 ALA B N 1
ATOM 8479 C CA . ALA B 1 202 ? -12.02399 -14.61291 -10.06049 1.000 25.38406 181 ALA B CA 1
ATOM 8480 C C . ALA B 1 202 ? -12.70070 -13.59821 -10.97521 1.000 27.64074 181 ALA B C 1
ATOM 8481 O O . ALA B 1 202 ? -13.26339 -12.60704 -10.49618 1.000 29.23160 181 ALA B O 1
ATOM 8488 N N . GLU B 1 203 ? -12.67570 -13.83205 -12.28995 1.000 33.22556 182 GLU B N 1
ATOM 8489 C CA . GLU B 1 203 ? -13.10865 -12.78432 -13.21575 1.000 41.99183 182 GLU B CA 1
ATOM 8490 C C . GLU B 1 203 ? -14.58994 -12.46577 -13.09158 1.000 39.81248 182 GLU B C 1
ATOM 8491 O O . GLU B 1 203 ? -14.93643 -11.27162 -13.02632 1.000 42.93011 182 GLU B O 1
ATOM 8503 N N . PRO B 1 204 ? -15.50767 -13.43506 -13.04789 1.000 31.11690 183 PRO B N 1
ATOM 8504 C CA . PRO B 1 204 ? -16.92243 -13.06854 -12.85892 1.000 36.27491 183 PRO B CA 1
ATOM 8505 C C . PRO B 1 204 ? -17.14937 -12.22420 -11.61731 1.000 34.39981 183 PRO B C 1
ATOM 8506 O O . PRO B 1 204 ? -18.02260 -11.34677 -11.62130 1.000 32.85798 183 PRO B O 1
ATOM 8517 N N . GLY B 1 205 ? -16.37762 -12.45943 -10.55416 1.000 36.15212 184 GLY B N 1
ATOM 8518 C CA . GLY B 1 205 ? -16.50874 -11.64274 -9.35811 1.000 34.41344 184 GLY B CA 1
ATOM 8519 C C . GLY B 1 205 ? -16.15949 -10.18781 -9.60240 1.000 48.29155 184 GLY B C 1
ATOM 8520 O O . GLY B 1 205 ? -16.81392 -9.28396 -9.07743 1.000 39.72177 184 GLY B O 1
ATOM 8524 N N . ASN B 1 206 ? -15.11690 -9.94059 -10.39531 1.000 43.03922 185 ASN B N 1
ATOM 8525 C CA . ASN B 1 206 ? -14.72045 -8.56736 -10.68631 1.000 46.90109 185 ASN B CA 1
ATOM 8526 C C . ASN B 1 206 ? -15.82592 -7.82339 -11.42512 1.000 37.81693 185 ASN B C 1
ATOM 8527 O O . ASN B 1 206 ? -16.09644 -6.65109 -11.13860 1.000 38.71776 185 ASN B O 1
ATOM 8538 N N . GLN B 1 207 ? -16.47991 -8.49005 -12.37688 1.000 41.67966 186 GLN B N 1
ATOM 8539 C CA . GLN B 1 207 ? -17.60927 -7.87429 -13.06408 1.000 32.23178 186 GLN B CA 1
ATOM 8540 C C . GLN B 1 207 ? -18.74232 -7.56687 -12.09131 1.000 34.93704 186 GLN B C 1
ATOM 8541 O O . GLN B 1 207 ? -19.33196 -6.48027 -12.13106 1.000 37.94915 186 GLN B O 1
ATOM 8555 N N . ALA B 1 208 ? -19.04440 -8.50711 -11.19323 1.000 32.76490 187 ALA B N 1
ATOM 8556 C CA . ALA B 1 208 ? -20.14512 -8.31262 -10.25500 1.000 34.20434 187 ALA B CA 1
ATOM 8557 C C . ALA B 1 208 ? -19.83775 -7.20510 -9.25464 1.000 33.40563 187 ALA B C 1
ATOM 8558 O O . ALA B 1 208 ? -20.73364 -6.44331 -8.87077 1.000 35.25253 187 ALA B O 1
ATOM 8565 N N . ARG B 1 209 ? -18.58236 -7.10678 -8.80890 1.000 29.06199 188 ARG B N 1
ATOM 8566 C CA . ARG B 1 209 ? -18.21489 -6.03489 -7.88872 1.000 32.05171 188 ARG B CA 1
ATOM 8567 C C . ARG B 1 209 ? -18.45703 -4.66550 -8.51022 1.000 31.22130 188 ARG B C 1
ATOM 8568 O O . ARG B 1 209 ? -18.92931 -3.74432 -7.83318 1.000 31.04018 188 ARG B O 1
ATOM 8589 N N . ALA B 1 210 ? -18.14144 -4.50807 -9.79809 1.000 33.34380 189 ALA B N 1
ATOM 8590 C CA . ALA B 1 210 ? -18.39953 -3.23231 -10.45722 1.000 35.69375 189 ALA B CA 1
ATOM 8591 C C . ALA B 1 210 ? -19.89240 -2.93512 -10.48346 1.000 37.84306 189 ALA B C 1
ATOM 8592 O O . ALA B 1 210 ? -20.31039 -1.78557 -10.30281 1.000 39.75565 189 ALA B O 1
ATOM 8599 N N . GLU B 1 211 ? -20.71359 -3.96502 -10.69852 1.000 40.31145 190 GLU B N 1
ATOM 8600 C CA . GLU B 1 211 ? -22.15909 -3.77160 -10.69440 1.000 42.22871 190 GLU B CA 1
ATOM 8601 C C . GLU B 1 211 ? -22.65562 -3.32404 -9.32476 1.000 39.02287 190 GLU B C 1
ATOM 8602 O O . GLU B 1 211 ? -23.50379 -2.42958 -9.22501 1.000 37.74935 190 GLU B O 1
ATOM 8614 N N . LEU B 1 212 ? -22.15178 -3.94181 -8.25452 1.000 36.07502 191 LEU B N 1
ATOM 8615 C CA . LEU B 1 212 ? -22.56877 -3.52084 -6.92161 1.000 31.86184 191 LEU B CA 1
ATOM 8616 C C . LEU B 1 212 ? -22.06964 -2.11655 -6.60592 1.000 31.12868 191 LEU B C 1
ATOM 8617 O O . LEU B 1 212 ? -22.71909 -1.38263 -5.85186 1.000 28.41233 191 LEU B O 1
ATOM 8633 N N . SER B 1 213 ? -20.93159 -1.72244 -7.18172 1.000 31.90381 192 SER B N 1
ATOM 8634 C CA . SER B 1 213 ? -20.42358 -0.37010 -6.97826 1.000 31.48742 192 SER B CA 1
ATOM 8635 C C . SER B 1 213 ? -21.33650 0.66930 -7.61558 1.000 33.02184 192 SER B C 1
ATOM 8636 O O . SER B 1 213 ? -21.57419 1.73317 -7.03312 1.000 34.44904 192 SER B O 1
ATOM 8644 N N . ARG B 1 214 ? -21.84210 0.39299 -8.82019 1.000 34.88184 193 ARG B N 1
ATOM 8645 C CA . ARG B 1 214 ? -22.75893 1.33281 -9.45681 1.000 39.11037 193 ARG B CA 1
ATOM 8646 C C . ARG B 1 214 ? -24.01901 1.50903 -8.62067 1.000 36.44227 193 ARG B C 1
ATOM 8647 O O . ARG B 1 214 ? -24.56307 2.61521 -8.51969 1.000 37.33265 193 ARG B O 1
ATOM 8668 N N . LEU B 1 215 ? -24.50579 0.41850 -8.02904 1.000 30.08625 194 LEU B N 1
ATOM 8669 C CA . LEU B 1 215 ? -25.66051 0.48997 -7.14140 1.000 32.71583 194 LEU B CA 1
ATOM 8670 C C . LEU B 1 215 ? -25.35021 1.34117 -5.91299 1.000 25.37068 194 LEU B C 1
ATOM 8671 O O . LEU B 1 215 ? -26.13344 2.22118 -5.53741 1.000 31.56065 194 LEU B O 1
ATOM 8687 N N . VAL B 1 216 ? -24.19533 1.10521 -5.28439 1.000 27.53708 195 VAL B N 1
ATOM 8688 C CA . VAL B 1 216 ? -23.83426 1.85581 -4.08495 1.000 25.10491 195 VAL B CA 1
ATOM 8689 C C . VAL B 1 216 ? -23.62389 3.32980 -4.41002 1.000 33.71234 195 VAL B C 1
ATOM 8690 O O . VAL B 1 216 ? -23.99293 4.21015 -3.62354 1.000 26.32238 195 VAL B O 1
ATOM 8703 N N . THR B 1 217 ? -23.02859 3.62714 -5.56721 1.000 30.76460 196 THR B N 1
ATOM 8704 C CA . THR B 1 217 ? -22.82436 5.02272 -5.94112 1.000 33.58925 196 THR B CA 1
ATOM 8705 C C . THR B 1 217 ? -24.15389 5.75341 -6.06559 1.000 32.90012 196 THR B C 1
ATOM 8706 O O . THR B 1 217 ? -24.28762 6.89739 -5.61500 1.000 33.99751 196 THR B O 1
ATOM 8717 N N . HIS B 1 218 ? -25.15417 5.10375 -6.66283 1.000 33.14419 197 HIS B N 1
ATOM 8718 C CA . HIS B 1 218 ? -26.47097 5.72042 -6.76656 1.000 42.62989 197 HIS B CA 1
ATOM 8719 C C . HIS B 1 218 ? -27.07112 5.98086 -5.39382 1.000 39.76645 197 HIS B C 1
ATOM 8720 O O . HIS B 1 218 ? -27.65822 7.04159 -5.15180 1.000 29.43414 197 HIS B O 1
ATOM 8734 N N . TRP B 1 219 ? -26.93970 5.01655 -4.48562 1.000 26.77292 198 TRP B N 1
ATOM 8735 C CA . TRP B 1 219 ? -27.53428 5.15251 -3.16284 1.000 26.11016 198 TRP B CA 1
ATOM 8736 C C . TRP B 1 219 ? -26.89674 6.29173 -2.37537 1.000 32.30941 198 TRP B C 1
ATOM 8737 O O . TRP B 1 219 ? -27.60018 7.06730 -1.71776 1.000 28.21264 198 TRP B O 1
ATOM 8758 N N . LEU B 1 220 ? -25.56954 6.41412 -2.42674 1.000 25.38626 199 LEU B N 1
ATOM 8759 C CA . LEU B 1 220 ? -24.92061 7.51555 -1.72627 1.000 32.37818 199 LEU B CA 1
ATOM 8760 C C . LEU B 1 220 ? -25.42083 8.86411 -2.21978 1.000 36.02199 199 LEU B C 1
ATOM 8761 O O . LEU B 1 220 ? -25.55277 9.80123 -1.42468 1.000 31.36206 199 LEU B O 1
ATOM 8777 N N . ALA B 1 221 ? -25.73125 8.97507 -3.51183 1.000 31.68035 200 ALA B N 1
ATOM 8778 C CA . ALA B 1 221 ? -26.14227 10.25736 -4.06397 1.000 32.97796 200 ALA B CA 1
ATOM 8779 C C . ALA B 1 221 ? -27.60799 10.57174 -3.79787 1.000 38.90057 200 ALA B C 1
ATOM 8780 O O . ALA B 1 221 ? -27.97246 11.75040 -3.71581 1.000 36.90173 200 ALA B O 1
ATOM 8787 N N . GLU B 1 222 ? -28.46839 9.55697 -3.69547 1.000 31.92939 201 GLU B N 1
ATOM 8788 C CA . GLU B 1 222 ? -29.90324 9.80361 -3.67496 1.000 37.04826 201 GLU B CA 1
ATOM 8789 C C . GLU B 1 222 ? -30.65475 9.20120 -2.49760 1.000 34.23806 201 GLU B C 1
ATOM 8790 O O . GLU B 1 222 ? -31.81826 9.56580 -2.29402 1.000 37.09833 201 GLU B O 1
ATOM 8802 N N . ALA B 1 223 ? -30.04270 8.32174 -1.71232 1.000 31.30029 202 ALA B N 1
ATOM 8803 C CA . ALA B 1 223 ? -30.78209 7.60336 -0.68556 1.000 28.65430 202 ALA B CA 1
ATOM 8804 C C . ALA B 1 223 ? -31.26336 8.54552 0.41403 1.000 36.79915 202 ALA B C 1
ATOM 8805 O O . ALA B 1 223 ? -30.62900 9.55543 0.73061 1.000 32.03791 202 ALA B O 1
ATOM 8812 N N . ASP B 1 224 ? -32.40738 8.18985 0.99100 1.000 41.30677 203 ASP B N 1
ATOM 8813 C CA . ASP B 1 224 ? -33.01289 8.91593 2.09612 1.000 41.78313 203 ASP B CA 1
ATOM 8814 C C . ASP B 1 224 ? -32.09978 8.93883 3.32105 1.000 37.06941 203 ASP B C 1
ATOM 8815 O O . ASP B 1 224 ? -31.18307 8.12749 3.46919 1.000 31.78670 203 ASP B O 1
ATOM 8824 N N . GLU B 1 225 ? -32.35445 9.91289 4.19989 1.000 33.04217 204 GLU B N 1
ATOM 8825 C CA . GLU B 1 225 ? -31.59086 10.06928 5.43254 1.000 36.83191 204 GLU B CA 1
ATOM 8826 C C . GLU B 1 225 ? -31.88106 8.99950 6.47762 1.000 28.00876 204 GLU B C 1
ATOM 8827 O O . GLU B 1 225 ? -31.12343 8.89097 7.44688 1.000 34.56545 204 GLU B O 1
ATOM 8839 N N . ARG B 1 226 ? -32.95804 8.23445 6.33543 1.000 30.73390 205 ARG B N 1
ATOM 8840 C CA . ARG B 1 226 ? -33.46298 7.44730 7.45280 1.000 30.45714 205 ARG B CA 1
ATOM 8841 C C . ARG B 1 226 ? -32.79010 6.08821 7.60622 1.000 31.55870 205 ARG B C 1
ATOM 8842 O O . ARG B 1 226 ? -33.00091 5.42683 8.62868 1.000 35.54977 205 ARG B O 1
ATOM 8863 N N . GLY B 1 227 ? -31.98013 5.66249 6.63744 1.000 27.13801 206 GLY B N 1
ATOM 8864 C CA . GLY B 1 227 ? -31.33908 4.36912 6.66159 1.000 27.40026 206 GLY B CA 1
ATOM 8865 C C . GLY B 1 227 ? -29.84424 4.45778 6.93770 1.000 26.82168 206 GLY B C 1
ATOM 8866 O O . GLY B 1 227 ? -29.27889 5.51516 7.20115 1.000 19.42866 206 GLY B O 1
ATOM 8870 N N . PHE B 1 228 ? -29.20292 3.28854 6.87362 1.000 23.21731 207 PHE B N 1
ATOM 8871 C CA . PHE B 1 228 ? -27.77422 3.23056 7.16339 1.000 17.39871 207 PHE B CA 1
ATOM 8872 C C . PHE B 1 228 ? -26.95893 3.99052 6.12233 1.000 15.62939 207 PHE B C 1
ATOM 8873 O O . PHE B 1 228 ? -25.92089 4.57083 6.46016 1.000 20.26664 207 PHE B O 1
ATOM 8890 N N . VAL B 1 229 ? -27.39631 4.00070 4.86079 1.000 20.52367 208 VAL B N 1
ATOM 8891 C CA . VAL B 1 229 ? -26.68184 4.77486 3.84804 1.000 18.61781 208 VAL B CA 1
ATOM 8892 C C . VAL B 1 229 ? -26.70083 6.25410 4.21405 1.000 20.90678 208 VAL B C 1
ATOM 8893 O O . VAL B 1 229 ? -25.67654 6.94370 4.15180 1.000 20.42919 208 VAL B O 1
ATOM 8906 N N . GLY B 1 230 ? -27.87309 6.76530 4.59255 1.000 19.57489 209 GLY B N 1
ATOM 8907 C CA . GLY B 1 230 ? -27.95268 8.14960 5.02890 1.000 23.05036 209 GLY B CA 1
ATOM 8908 C C . GLY B 1 230 ? -27.11822 8.41240 6.26723 1.000 26.58984 209 GLY B C 1
ATOM 8909 O O . GLY B 1 230 ? -26.45047 9.44504 6.37225 1.000 26.07443 209 GLY B O 1
ATOM 8913 N N . ALA B 1 231 ? -27.13468 7.47327 7.21567 1.000 19.49536 210 ALA B N 1
ATOM 8914 C CA . ALA B 1 231 ? -26.36428 7.64358 8.44211 1.000 23.42488 210 ALA B CA 1
ATOM 8915 C C . ALA B 1 231 ? -24.86774 7.60344 8.16289 1.000 21.85377 210 ALA B C 1
ATOM 8916 O O . ALA B 1 231 ? -24.10387 8.38801 8.73691 1.000 23.89283 210 ALA B O 1
ATOM 8923 N N . ALA B 1 232 ? -24.42486 6.68836 7.29680 1.000 21.87421 211 ALA B N 1
ATOM 8924 C CA . ALA B 1 232 ? -23.00421 6.62288 6.96639 1.000 18.71949 211 ALA B CA 1
ATOM 8925 C C . ALA B 1 232 ? -22.54476 7.89686 6.26715 1.000 20.66671 211 ALA B C 1
ATOM 8926 O O . ALA B 1 232 ? -21.44064 8.39410 6.51969 1.000 24.72572 211 ALA B O 1
ATOM 8933 N N . ARG B 1 233 ? -23.38406 8.43899 5.38361 1.000 25.17997 212 ARG B N 1
ATOM 8934 C CA . ARG B 1 233 ? -23.05933 9.68454 4.69491 1.000 26.73743 212 ARG B CA 1
ATOM 8935 C C . ARG B 1 233 ? -22.91672 10.83500 5.68550 1.000 24.56869 212 ARG B C 1
ATOM 8936 O O . ARG B 1 233 ? -22.00135 11.65806 5.56119 1.000 27.00347 212 ARG B O 1
ATOM 8957 N N . ARG B 1 234 ? -23.81415 10.91428 6.67622 1.000 26.92356 213 ARG B N 1
ATOM 8958 C CA . ARG B 1 234 ? -23.67549 11.94540 7.70030 1.000 30.12058 213 ARG B CA 1
ATOM 8959 C C . ARG B 1 234 ? -22.40430 11.73809 8.51555 1.000 28.47326 213 ARG B C 1
ATOM 8960 O O . ARG B 1 234 ? -21.67694 12.69809 8.79420 1.000 26.66167 213 ARG B O 1
ATOM 8981 N N . ALA B 1 235 ? -22.14588 10.50039 8.94813 1.000 28.17168 214 ALA B N 1
ATOM 8982 C CA . ALA B 1 235 ? -20.94544 10.23291 9.73260 1.000 25.40399 214 ALA B CA 1
ATOM 8983 C C . ALA B 1 235 ? -19.70154 10.65553 8.96150 1.000 28.08586 214 ALA B C 1
ATOM 8984 O O . ALA B 1 235 ? -18.73919 11.16751 9.54571 1.000 23.86042 214 ALA B O 1
ATOM 8991 N N . ALA B 1 236 ? -19.70786 10.44204 7.64329 1.000 23.12413 215 ALA B N 1
ATOM 8992 C CA . ALA B 1 236 ? -18.55850 10.77704 6.80999 1.000 25.14531 215 ALA B CA 1
ATOM 8993 C C . ALA B 1 236 ? -18.22406 12.26022 6.87683 1.000 30.81376 215 ALA B C 1
ATOM 8994 O O . ALA B 1 236 ? -17.06003 12.63963 6.69919 1.000 30.40781 215 ALA B O 1
ATOM 9001 N N . ARG B 1 237 ? -19.23825 13.11552 7.03990 1.000 24.67064 216 ARG B N 1
ATOM 9002 C CA . ARG B 1 237 ? -18.99436 14.55348 7.11141 1.000 31.13193 216 ARG B CA 1
ATOM 9003 C C . ARG B 1 237 ? -18.08072 14.92764 8.27656 1.000 32.04048 216 ARG B C 1
ATOM 9004 O O . ARG B 1 237 ? -17.34237 15.91658 8.18521 1.000 30.76936 216 ARG B O 1
ATOM 9025 N N . ALA B 1 238 ? -18.14633 14.18349 9.38597 1.000 28.00354 217 ALA B N 1
ATOM 9026 C CA . ALA B 1 238 ? -17.33930 14.48062 10.55937 1.000 31.29105 217 ALA B CA 1
ATOM 9027 C C . ALA B 1 238 ? -15.89112 14.05071 10.39932 1.000 30.62857 217 ALA B C 1
ATOM 9028 O O . ALA B 1 238 ? -15.07645 14.36640 11.26853 1.000 35.36933 217 ALA B O 1
ATOM 9035 N N . GLN B 1 239 ? -15.54727 13.32609 9.33511 1.000 29.91197 218 GLN B N 1
ATOM 9036 C CA . GLN B 1 239 ? -14.20251 12.77881 9.16548 1.000 30.87042 218 GLN B CA 1
ATOM 9037 C C . GLN B 1 239 ? -13.68835 13.06673 7.75758 1.000 33.23239 218 GLN B C 1
ATOM 9038 O O . GLN B 1 239 ? -14.34857 13.72811 6.95227 1.000 29.61439 218 GLN B O 1
ATOM 9052 N N . ASP B 1 240 ? -12.49680 12.54522 7.46161 1.000 31.24775 219 ASP B N 1
ATOM 9053 C CA . ASP B 1 240 ? -11.82628 12.72777 6.18185 1.000 30.43195 219 ASP B CA 1
ATOM 9054 C C . ASP B 1 240 ? -11.48282 11.38395 5.54768 1.000 28.70341 219 ASP B C 1
ATOM 9055 O O . ASP B 1 240 ? -10.42676 11.21767 4.93474 1.000 35.00636 219 ASP B O 1
ATOM 9064 N N . VAL B 1 241 ? -12.37185 10.40754 5.68450 1.000 26.20281 220 VAL B N 1
ATOM 9065 C CA . VAL B 1 241 ? -12.15044 9.11164 5.03050 1.000 27.14539 220 VAL B CA 1
ATOM 9066 C C . VAL B 1 241 ? -12.27162 9.28350 3.52162 1.000 25.81494 220 VAL B C 1
ATOM 9067 O O . VAL B 1 241 ? -13.22551 9.93063 3.05118 1.000 31.35076 220 VAL B O 1
ATOM 9080 N N . PRO B 1 242 ? -11.37256 8.69948 2.72575 1.000 34.74498 221 PRO B N 1
ATOM 9081 C CA . PRO B 1 242 ? -11.48661 8.82893 1.26575 1.000 33.95986 221 PRO B CA 1
ATOM 9082 C C . PRO B 1 242 ? -12.81069 8.28290 0.74600 1.000 32.16539 221 PRO B C 1
ATOM 9083 O O . PRO B 1 242 ? -13.37047 7.31575 1.27180 1.000 29.97696 221 PRO B O 1
ATOM 9094 N N . ALA B 1 243 ? -13.34854 8.97103 -0.26294 1.000 35.88446 222 ALA B N 1
ATOM 9095 C CA . ALA B 1 243 ? -14.64519 8.58103 -0.80494 1.000 34.59628 222 ALA B CA 1
ATOM 9096 C C . ALA B 1 243 ? -14.63662 7.13187 -1.27997 1.000 39.70636 222 ALA B C 1
ATOM 9097 O O . ALA B 1 243 ? -15.61428 6.40211 -1.07847 1.000 31.86920 222 ALA B O 1
ATOM 9104 N N . ALA B 1 244 ? -13.53602 6.69066 -1.89419 1.000 32.09578 223 ALA B N 1
ATOM 9105 C CA . ALA B 1 244 ? -13.45694 5.31431 -2.37054 1.000 29.82930 223 ALA B CA 1
ATOM 9106 C C . ALA B 1 244 ? -13.55389 4.32417 -1.21763 1.000 32.71214 223 ALA B C 1
ATOM 9107 O O . ALA B 1 244 ? -14.19460 3.27440 -1.34505 1.000 31.76739 223 ALA B O 1
ATOM 9114 N N . VAL B 1 245 ? -12.91553 4.63457 -0.08560 1.000 26.60080 224 VAL B N 1
ATOM 9115 C CA . VAL B 1 245 ? -12.97583 3.73696 1.06479 1.000 28.86758 224 VAL B CA 1
ATOM 9116 C C . VAL B 1 245 ? -14.40855 3.62876 1.56870 1.000 30.80226 224 VAL B C 1
ATOM 9117 O O . VAL B 1 245 ? -14.89163 2.53415 1.88725 1.000 24.44136 224 VAL B O 1
ATOM 9130 N N . LEU B 1 246 ? -15.10920 4.76080 1.65860 1.000 25.79487 225 LEU B N 1
ATOM 9131 C CA . LEU B 1 246 ? -16.50355 4.72714 2.08611 1.000 26.07957 225 LEU B CA 1
ATOM 9132 C C . LEU B 1 246 ? -17.36028 3.92672 1.11363 1.000 29.81234 225 LEU B C 1
ATOM 9133 O O . LEU B 1 246 ? -18.15850 3.07672 1.52541 1.000 23.94257 225 LEU B O 1
ATOM 9149 N N . ALA B 1 247 ? -17.23070 4.20492 -0.18401 1.000 27.24594 226 ALA B N 1
ATOM 9150 C CA . ALA B 1 247 ? -18.06535 3.51987 -1.16440 1.000 28.24671 226 ALA B CA 1
ATOM 9151 C C . ALA B 1 247 ? -17.79326 2.01990 -1.15494 1.000 25.45044 226 ALA B C 1
ATOM 9152 O O . ALA B 1 247 ? -18.72606 1.20852 -1.13648 1.000 23.94056 226 ALA B O 1
ATOM 9159 N N . ASN B 1 248 ? -16.51484 1.63169 -1.13215 1.000 25.45606 227 ASN B N 1
ATOM 9160 C CA . ASN B 1 248 ? -16.17711 0.21276 -1.08920 1.000 29.18966 227 ASN B CA 1
ATOM 9161 C C . ASN B 1 248 ? -16.67176 -0.43630 0.19701 1.000 23.77498 227 ASN B C 1
ATOM 9162 O O . ASN B 1 248 ? -17.10601 -1.59362 0.18949 1.000 25.17843 227 ASN B O 1
ATOM 9173 N N . SER B 1 249 ? -16.61364 0.29155 1.31394 1.000 25.52084 228 SER B N 1
ATOM 9174 C CA . SER B 1 249 ? -17.04388 -0.28577 2.58410 1.000 29.40528 228 SER B CA 1
ATOM 9175 C C . SER B 1 249 ? -18.55673 -0.46032 2.62279 1.000 24.34059 228 SER B C 1
ATOM 9176 O O . SER B 1 249 ? -19.05781 -1.45304 3.16452 1.000 24.01964 228 SER B O 1
ATOM 9184 N N . LEU B 1 250 ? -19.30264 0.49820 2.06775 1.000 22.66466 229 LEU B N 1
ATOM 9185 C CA . LEU B 1 250 ? -20.74660 0.32214 1.94468 1.000 20.53280 229 LEU B CA 1
ATOM 9186 C C . LEU B 1 250 ? -21.07632 -0.84987 1.02615 1.000 22.53816 229 LEU B C 1
ATOM 9187 O O . LEU B 1 250 ? -22.06936 -1.55577 1.23876 1.000 18.46153 229 LEU B O 1
ATOM 9203 N N . ARG B 1 251 ? -20.27875 -1.05714 -0.02394 1.000 19.42148 230 ARG B N 1
ATOM 9204 C CA . ARG B 1 251 ? -20.48458 -2.24393 -0.84822 1.000 21.90735 230 ARG B CA 1
ATOM 9205 C C . ARG B 1 251 ? -20.25400 -3.51413 -0.03739 1.000 15.99040 230 ARG B C 1
ATOM 9206 O O . ARG B 1 251 ? -20.97456 -4.50480 -0.20476 1.000 18.53717 230 ARG B O 1
ATOM 9227 N N . ALA B 1 252 ? -19.26360 -3.49976 0.85896 1.000 23.64517 231 ALA B N 1
ATOM 9228 C CA . ALA B 1 252 ? -19.04644 -4.64608 1.73717 1.000 22.69902 231 ALA B CA 1
ATOM 9229 C C . ALA B 1 252 ? -20.23580 -4.86292 2.66559 1.000 22.68446 231 ALA B C 1
ATOM 9230 O O . ALA B 1 252 ? -20.66523 -6.00254 2.88195 1.000 18.59285 231 ALA B O 1
ATOM 9237 N N . VAL B 1 253 ? -20.78769 -3.78128 3.22021 1.000 19.26907 232 VAL B N 1
ATOM 9238 C CA . VAL B 1 253 ? -21.96232 -3.91105 4.07961 1.000 19.60419 232 VAL B CA 1
ATOM 9239 C C . VAL B 1 253 ? -23.09873 -4.57755 3.31712 1.000 17.86457 232 VAL B C 1
ATOM 9240 O O . VAL B 1 253 ? -23.75069 -5.50209 3.81610 1.000 17.55963 232 VAL B O 1
ATOM 9253 N N . LEU B 1 254 ? -23.34793 -4.11704 2.09002 1.000 16.14533 233 LEU B N 1
ATOM 9254 C CA . LEU B 1 254 ? -24.41865 -4.68938 1.28307 1.000 19.03562 233 LEU B CA 1
ATOM 9255 C C . LEU B 1 254 ? -24.18238 -6.17080 1.02373 1.000 17.47722 233 LEU B C 1
ATOM 9256 O O . LEU B 1 254 ? -25.06220 -7.00403 1.26841 1.000 16.92302 233 LEU B O 1
ATOM 9272 N N . HIS B 1 255 ? -23.00300 -6.51970 0.50732 1.000 19.91569 234 HIS B N 1
ATOM 9273 C CA . HIS B 1 255 ? -22.78235 -7.90003 0.08804 1.000 19.35008 234 HIS B CA 1
ATOM 9274 C C . HIS B 1 255 ? -22.59913 -8.83476 1.27795 1.000 20.90579 234 HIS B C 1
ATOM 9275 O O . HIS B 1 255 ? -23.16389 -9.93516 1.29916 1.000 22.86825 234 HIS B O 1
ATOM 9289 N N . ALA B 1 256 ? -21.79586 -8.43384 2.26539 1.000 20.21960 235 ALA B N 1
ATOM 9290 C CA . ALA B 1 256 ? -21.64530 -9.26479 3.45499 1.000 21.90501 235 ALA B CA 1
ATOM 9291 C C . ALA B 1 256 ? -22.98148 -9.43829 4.16055 1.000 18.41349 235 ALA B C 1
ATOM 9292 O O . ALA B 1 256 ? -23.33228 -10.54651 4.58233 1.000 19.35152 235 ALA B O 1
ATOM 9299 N N . GLY B 1 257 ? -23.74903 -8.35373 4.27980 1.000 20.69577 236 GLY B N 1
ATOM 9300 C CA . GLY B 1 257 ? -25.04665 -8.44368 4.92919 1.000 22.69842 236 GLY B CA 1
ATOM 9301 C C . GLY B 1 257 ? -25.99333 -9.38696 4.21323 1.000 21.14131 236 GLY B C 1
ATOM 9302 O O . GLY B 1 257 ? -26.64109 -10.22942 4.83996 1.000 23.46627 236 GLY B O 1
ATOM 9306 N N . TYR B 1 258 ? -26.08048 -9.26801 2.88557 1.000 16.72685 237 TYR B N 1
ATOM 9307 C CA . TYR B 1 258 ? -26.98958 -10.12974 2.13682 1.000 19.72355 237 TYR B CA 1
ATOM 9308 C C . TYR B 1 258 ? -26.56205 -11.58887 2.23204 1.000 16.14757 237 TYR B C 1
ATOM 9309 O O . TYR B 1 258 ? -27.36109 -12.45928 2.59548 1.000 17.26905 237 TYR B O 1
ATOM 9327 N N . GLU B 1 259 ? -25.30025 -11.87757 1.90446 1.000 14.89244 238 GLU B N 1
ATOM 9328 C CA . GLU B 1 259 ? -24.87614 -13.26940 1.78249 1.000 17.51430 238 GLU B CA 1
ATOM 9329 C C . GLU B 1 259 ? -24.73926 -13.93940 3.14561 1.000 15.56015 238 GLU B C 1
ATOM 9330 O O . GLU B 1 259 ? -25.07499 -15.12013 3.29484 1.000 17.89688 238 GLU B O 1
ATOM 9342 N N . SER B 1 260 ? -24.24098 -13.21755 4.15112 1.000 20.02501 239 SER B N 1
ATOM 9343 C CA . SER B 1 260 ? -24.09923 -13.82658 5.46955 1.000 18.86725 239 SER B CA 1
ATOM 9344 C C . SER B 1 260 ? -25.46474 -14.19099 6.03464 1.000 17.06658 239 SER B C 1
ATOM 9345 O O . SER B 1 260 ? -25.67831 -15.31592 6.50260 1.000 18.11682 239 SER B O 1
ATOM 9353 N N . VAL B 1 261 ? -26.41919 -13.26196 5.95682 1.000 17.82847 240 VAL B N 1
ATOM 9354 C CA . VAL B 1 261 ? -27.76180 -13.53726 6.45997 1.000 19.45173 240 VAL B CA 1
ATOM 9355 C C . VAL B 1 261 ? -28.41785 -14.64439 5.64534 1.000 20.69228 240 VAL B C 1
ATOM 9356 O O . VAL B 1 261 ? -28.97252 -15.60097 6.19887 1.000 16.97376 240 VAL B O 1
ATOM 9369 N N . SER B 1 262 ? -28.36233 -14.53173 4.31680 1.000 13.56978 241 SER B N 1
ATOM 9370 C CA . SER B 1 262 ? -28.99473 -15.52785 3.45977 1.000 15.95593 241 SER B CA 1
ATOM 9371 C C . SER B 1 262 ? -28.45627 -16.92556 3.74280 1.000 18.77197 241 SER B C 1
ATOM 9372 O O . SER B 1 262 ? -29.22526 -17.88632 3.85738 1.000 19.35413 241 SER B O 1
ATOM 9380 N N . ARG B 1 263 ? -27.13164 -17.06200 3.84136 1.000 15.31225 242 ARG B N 1
ATOM 9381 C CA . ARG B 1 263 ? -26.52757 -18.38135 4.01255 1.000 14.41118 242 ARG B CA 1
ATOM 9382 C C . ARG B 1 263 ? -26.69879 -18.90384 5.43311 1.000 18.47670 242 ARG B C 1
ATOM 9383 O O . ARG B 1 263 ? -26.89077 -20.10955 5.63153 1.000 15.94952 242 ARG B O 1
ATOM 9404 N N . LEU B 1 264 ? -26.65709 -18.01352 6.42548 1.000 14.96951 243 LEU B N 1
ATOM 9405 C CA . LEU B 1 264 ? -26.96787 -18.41036 7.79540 1.000 16.44169 243 LEU B CA 1
ATOM 9406 C C . LEU B 1 264 ? -28.39444 -18.93516 7.90015 1.000 17.61812 243 LEU B C 1
ATOM 9407 O O . LEU B 1 264 ? -28.64314 -19.97850 8.51617 1.000 20.77493 243 LEU B O 1
ATOM 9423 N N . LEU B 1 265 ? -29.35214 -18.20685 7.32258 1.000 14.93640 244 LEU B N 1
ATOM 9424 C CA . LEU B 1 265 ? -30.74483 -18.63473 7.39187 1.000 12.60518 244 LEU B CA 1
ATOM 9425 C C . LEU B 1 265 ? -30.93085 -20.00597 6.75632 1.000 20.77876 244 LEU B C 1
ATOM 9426 O O . LEU B 1 265 ? -31.67632 -20.84355 7.27694 1.000 17.81202 244 LEU B O 1
ATOM 9442 N N . GLY B 1 266 ? -30.27371 -20.25104 5.62272 1.000 19.08408 245 GLY B N 1
ATOM 9443 C CA . GLY B 1 266 ? -30.38184 -21.55741 4.99493 1.000 20.59612 245 GLY B CA 1
ATOM 9444 C C . GLY B 1 266 ? -29.88416 -22.67313 5.89280 1.000 19.15263 245 GLY B C 1
ATOM 9445 O O . GLY B 1 266 ? -30.55123 -23.69669 6.06518 1.000 18.75480 245 GLY B O 1
ATOM 9449 N N . GLY B 1 267 ? -28.69842 -22.48903 6.47682 1.000 18.39334 246 GLY B N 1
ATOM 9450 C CA . GLY B 1 267 ? -28.14009 -23.51843 7.33898 1.000 18.71190 246 GLY B CA 1
ATOM 9451 C C . GLY B 1 267 ? -28.92996 -23.71664 8.61803 1.000 21.71776 246 GLY B C 1
ATOM 9452 O O . GLY B 1 267 ? -29.12821 -24.84926 9.06891 1.000 19.89000 246 GLY B O 1
ATOM 9456 N N . VAL B 1 268 ? -29.37279 -22.62361 9.23575 1.000 15.77498 247 VAL B N 1
ATOM 9457 C CA . VAL B 1 268 ? -30.16053 -22.75818 10.45506 1.000 20.25014 247 VAL B CA 1
ATOM 9458 C C . VAL B 1 268 ? -31.49681 -23.42827 10.15226 1.000 20.38429 247 VAL B C 1
ATOM 9459 O O . VAL B 1 268 ? -31.93478 -24.32365 10.88237 1.000 19.09810 247 VAL B O 1
ATOM 9472 N N . LEU B 1 269 ? -32.15869 -23.02533 9.06533 1.000 17.37920 248 LEU B N 1
ATOM 9473 C CA . LEU B 1 269 ? -33.42144 -23.66343 8.70343 1.000 21.01780 248 LEU B CA 1
ATOM 9474 C C . LEU B 1 269 ? -33.23500 -25.15220 8.42912 1.000 18.68206 248 LEU B C 1
ATOM 9475 O O . LEU B 1 269 ? -34.11253 -25.96213 8.74817 1.000 20.31282 248 LEU B O 1
ATOM 9491 N N . ALA B 1 270 ? -32.10661 -25.53535 7.82721 1.000 19.83964 249 ALA B N 1
ATOM 9492 C CA . ALA B 1 270 ? -31.84773 -26.95527 7.60592 1.000 20.71584 249 ALA B CA 1
ATOM 9493 C C . ALA B 1 270 ? -31.87141 -27.72339 8.92295 1.000 23.99936 249 ALA B C 1
ATOM 9494 O O . ALA B 1 270 ? -32.36974 -28.85399 8.98386 1.000 27.07943 249 ALA B O 1
ATOM 9501 N N . ARG B 1 271 ? -31.31733 -27.13257 9.98444 1.000 17.71177 250 ARG B N 1
ATOM 9502 C CA . ARG B 1 271 ? -31.34822 -27.77440 11.29415 1.000 22.73481 250 ARG B CA 1
ATOM 9503 C C . ARG B 1 271 ? -32.74851 -27.74566 11.89528 1.000 24.61073 250 ARG B C 1
ATOM 9504 O O . ARG B 1 271 ? -33.20875 -28.74472 12.45881 1.000 19.82877 250 ARG B O 1
ATOM 9525 N N . LEU B 1 272 ? -33.44457 -26.61134 11.78196 1.000 19.00513 251 LEU B N 1
ATOM 9526 C CA . LEU B 1 272 ? -34.73101 -26.46915 12.45847 1.000 21.08721 251 LEU B CA 1
ATOM 9527 C C . LEU B 1 272 ? -35.80812 -27.36799 11.85846 1.000 21.95945 251 LEU B C 1
ATOM 9528 O O . LEU B 1 272 ? -36.65120 -27.89766 12.59177 1.000 22.52655 251 LEU B O 1
ATOM 9544 N N . VAL B 1 273 ? -35.81954 -27.55071 10.53633 1.000 19.38833 252 VAL B N 1
ATOM 9545 C CA . VAL B 1 273 ? -36.88424 -28.37530 9.97129 1.000 21.98031 252 VAL B CA 1
ATOM 9546 C C . VAL B 1 273 ? -36.70923 -29.82431 10.40517 1.000 23.64373 252 VAL B C 1
ATOM 9547 O O . VAL B 1 273 ? -37.69225 -30.56217 10.54837 1.000 28.42837 252 VAL B O 1
ATOM 9560 N N . ARG B 1 274 ? -35.47035 -30.24891 10.65040 1.000 24.52942 253 ARG B N 1
ATOM 9561 C CA . ARG B 1 274 ? -35.21982 -31.59739 11.13874 1.000 23.85732 253 ARG B CA 1
ATOM 9562 C C . ARG B 1 274 ? -35.34159 -31.71350 12.65027 1.000 27.05009 253 ARG B C 1
ATOM 9563 O O . ARG B 1 274 ? -35.60328 -32.81209 13.15128 1.000 22.77974 253 ARG B O 1
ATOM 9584 N N . HIS B 1 275 ? -35.17373 -30.61940 13.38667 1.000 20.76765 254 HIS B N 1
ATOM 9585 C CA . HIS B 1 275 ? -35.26115 -30.63490 14.84518 1.000 26.22512 254 HIS B CA 1
ATOM 9586 C C . HIS B 1 275 ? -36.13211 -29.47580 15.30543 1.000 26.78810 254 HIS B C 1
ATOM 9587 O O . HIS B 1 275 ? -35.66381 -28.55184 15.98161 1.000 28.76082 254 HIS B O 1
ATOM 9601 N N . PRO B 1 276 ? -37.42411 -29.50809 14.97189 1.000 29.43459 255 PRO B N 1
ATOM 9602 C CA . PRO B 1 276 ? -38.30891 -28.40636 15.38209 1.000 31.46536 255 PRO B CA 1
ATOM 9603 C C . PRO B 1 276 ? -38.39883 -28.24506 16.88709 1.000 27.45713 255 PRO B C 1
ATOM 9604 O O . PRO B 1 276 ? -38.82058 -27.18025 17.35489 1.000 29.73404 255 PRO B O 1
ATOM 9615 N N . GLU B 1 277 ? -38.00956 -29.26264 17.66205 1.000 27.12104 256 GLU B N 1
ATOM 9616 C CA . GLU B 1 277 ? -38.02719 -29.13363 19.11411 1.000 25.94015 256 GLU B CA 1
ATOM 9617 C C . GLU B 1 277 ? -37.14371 -27.98636 19.59079 1.000 29.63957 256 GLU B C 1
ATOM 9618 O O . GLU B 1 277 ? -37.34816 -27.47717 20.69793 1.000 26.00793 256 GLU B O 1
ATOM 9630 N N . LEU B 1 278 ? -36.17937 -27.55559 18.77350 1.000 25.68580 257 LEU B N 1
ATOM 9631 C CA . LEU B 1 278 ? -35.34813 -26.41751 19.14816 1.000 25.54025 257 LEU B CA 1
ATOM 9632 C C . LEU B 1 278 ? -36.18853 -25.16675 19.36254 1.000 22.87052 257 LEU B C 1
ATOM 9633 O O . LEU B 1 278 ? -35.76915 -24.25080 20.07804 1.000 26.46003 257 LEU B O 1
ATOM 9649 N N . LEU B 1 279 ? -37.35161 -25.09332 18.72413 1.000 23.29413 258 LEU B N 1
ATOM 9650 C CA . LEU B 1 279 ? -38.24903 -23.95378 18.84160 1.000 21.66356 258 LEU B CA 1
ATOM 9651 C C . LEU B 1 279 ? -39.23827 -24.09757 19.99128 1.000 24.89221 258 LEU B C 1
ATOM 9652 O O . LEU B 1 279 ? -40.03454 -23.18172 20.22422 1.000 26.53145 258 LEU B O 1
ATOM 9668 N N . ALA B 1 280 ? -39.20939 -25.21592 20.71430 1.000 25.45706 259 ALA B N 1
ATOM 9669 C CA . ALA B 1 280 ? -40.15749 -25.47688 21.78822 1.000 31.66021 259 ALA B CA 1
ATOM 9670 C C . ALA B 1 280 ? -39.63538 -25.07293 23.16413 1.000 29.94060 259 ALA B C 1
ATOM 9671 O O . ALA B 1 280 ? -40.19061 -25.51196 24.17860 1.000 34.96019 259 ALA B O 1
ATOM 9678 N N . GLY B 1 281 ? -38.60771 -24.23167 23.22321 1.000 28.05553 260 GLY B N 1
ATOM 9679 C CA . GLY B 1 281 ? -38.03048 -23.82149 24.48015 1.000 36.06669 260 GLY B CA 1
ATOM 9680 C C . GLY B 1 281 ? -38.77270 -22.67512 25.13662 1.000 37.77730 260 GLY B C 1
ATOM 9681 O O . GLY B 1 281 ? -39.85163 -22.26591 24.69689 1.000 41.33995 260 GLY B O 1
ATOM 9685 N N . PRO B 1 282 ? -38.19378 -22.12551 26.20823 1.000 39.06363 261 PRO B N 1
ATOM 9686 C CA . PRO B 1 282 ? -38.89823 -21.06690 26.95632 1.000 36.85841 261 PRO B CA 1
ATOM 9687 C C . PRO B 1 282 ? -39.27734 -19.86685 26.10604 1.000 41.81325 261 PRO B C 1
ATOM 9688 O O . PRO B 1 282 ? -40.29732 -19.22090 26.37973 1.000 43.14694 261 PRO B O 1
ATOM 9699 N N . ALA B 1 283 ? -38.48598 -19.54834 25.08469 1.000 36.27375 262 ALA B N 1
ATOM 9700 C CA . ALA B 1 283 ? -38.78431 -18.45190 24.16425 1.000 46.33312 262 ALA B CA 1
ATOM 9701 C C . ALA B 1 283 ? -38.80594 -17.10258 24.87914 1.000 42.36529 262 ALA B C 1
ATOM 9702 O O . ALA B 1 283 ? -39.58705 -16.21169 24.53961 1.000 45.24825 262 ALA B O 1
ATOM 9709 N N . THR B 1 284 ? -37.91282 -16.93860 25.84823 1.000 37.57602 263 THR B N 1
ATOM 9710 C CA . THR B 1 284 ? -37.65451 -15.64601 26.45939 1.000 38.70457 263 THR B CA 1
ATOM 9711 C C . THR B 1 284 ? -36.47615 -15.00208 25.73588 1.000 36.76915 263 THR B C 1
ATOM 9712 O O . THR B 1 284 ? -35.76984 -15.64792 24.95913 1.000 34.16155 263 THR B O 1
ATOM 9723 N N . ARG B 1 285 ? -36.26323 -13.71018 25.98398 1.000 38.08409 264 ARG B N 1
ATOM 9724 C CA . ARG B 1 285 ? -35.14146 -13.03564 25.33812 1.000 37.18173 264 ARG B CA 1
ATOM 9725 C C . ARG B 1 285 ? -33.82672 -13.73746 25.66234 1.000 33.26057 264 ARG B C 1
ATOM 9726 O O . ARG B 1 285 ? -33.01755 -14.00931 24.76762 1.000 31.65753 264 ARG B O 1
ATOM 9747 N N . ASP B 1 286 ? -33.60666 -14.06283 26.93885 1.000 33.56946 265 ASP B N 1
ATOM 9748 C CA . ASP B 1 286 ? -32.34351 -14.68172 27.32726 1.000 39.51114 265 ASP B CA 1
ATOM 9749 C C . ASP B 1 286 ? -32.24325 -16.11092 26.80565 1.000 36.59412 265 ASP B C 1
ATOM 9750 O O . ASP B 1 286 ? -31.17460 -16.53723 26.35276 1.000 33.52742 265 ASP B O 1
ATOM 9759 N N . ALA B 1 287 ? -33.34324 -16.86681 26.85501 1.000 32.36055 266 ALA B N 1
ATOM 9760 C CA . ALA B 1 287 ? -33.31858 -18.23410 26.34331 1.000 33.02257 266 ALA B CA 1
ATOM 9761 C C . ALA B 1 287 ? -33.05285 -18.25781 24.84291 1.000 36.90997 266 ALA B C 1
ATOM 9762 O O . ALA B 1 287 ? -32.29096 -19.09920 24.35197 1.000 31.37962 266 ALA B O 1
ATOM 9769 N N . ASP B 1 288 ? -33.69033 -17.35520 24.09305 1.000 26.34636 267 ASP B N 1
ATOM 9770 C CA . ASP B 1 288 ? -33.43834 -17.28538 22.65740 1.000 29.14683 267 ASP B CA 1
ATOM 9771 C C . ASP B 1 288 ? -32.04254 -16.75542 22.35635 1.000 27.57439 267 ASP B C 1
ATOM 9772 O O . ASP B 1 288 ? -31.46156 -17.10302 21.32193 1.000 29.97941 267 ASP B O 1
ATOM 9781 N N . GLU B 1 289 ? -31.50166 -15.90126 23.22973 1.000 29.96653 268 GLU B N 1
ATOM 9782 C CA . GLU B 1 289 ? -30.12154 -15.44879 23.07783 1.000 28.62740 268 GLU B CA 1
ATOM 9783 C C . GLU B 1 289 ? -29.16321 -16.63458 23.07394 1.000 29.31062 268 GLU B C 1
ATOM 9784 O O . GLU B 1 289 ? -28.26322 -16.72264 22.23017 1.000 25.93390 268 GLU B O 1
ATOM 9796 N N . ALA B 1 290 ? -29.33333 -17.55303 24.02674 1.000 28.16512 269 ALA B N 1
ATOM 9797 C CA . ALA B 1 290 ? -28.47028 -18.72765 24.07354 1.000 29.06089 269 ALA B CA 1
ATOM 9798 C C . ALA B 1 290 ? -28.66261 -19.59958 22.83877 1.000 28.98463 269 ALA B C 1
ATOM 9799 O O . ALA B 1 290 ? -27.68575 -20.06858 22.24312 1.000 23.12350 269 ALA B O 1
ATOM 9806 N N . LEU B 1 291 ? -29.91521 -19.81917 22.43112 1.000 22.34716 270 LEU B N 1
ATOM 9807 C CA . LEU B 1 291 ? -30.17227 -20.64721 21.25729 1.000 25.18717 270 LEU B CA 1
ATOM 9808 C C . LEU B 1 291 ? -29.57327 -20.02862 20.00224 1.000 23.42350 270 LEU B C 1
ATOM 9809 O O . LEU B 1 291 ? -28.95051 -20.72823 19.19546 1.000 22.80260 270 LEU B O 1
ATOM 9825 N N . VAL B 1 292 ? -29.75229 -18.71888 19.81592 1.000 19.25335 271 VAL B N 1
ATOM 9826 C CA . VAL B 1 292 ? -29.19886 -18.06142 18.63603 1.000 22.15665 271 VAL B CA 1
ATOM 9827 C C . VAL B 1 292 ? -27.68071 -18.17924 18.62882 1.000 23.39430 271 VAL B C 1
ATOM 9828 O O . VAL B 1 292 ? -27.06244 -18.38923 17.57739 1.000 19.68966 271 VAL B O 1
ATOM 9841 N N . ASP B 1 293 ? -27.05747 -18.02979 19.80006 1.000 24.43437 272 ASP B N 1
ATOM 9842 C CA . ASP B 1 293 ? -25.60576 -18.13635 19.89704 1.000 20.21189 272 ASP B CA 1
ATOM 9843 C C . ASP B 1 293 ? -25.11833 -19.51062 19.45725 1.000 21.43366 272 ASP B C 1
ATOM 9844 O O . ASP B 1 293 ? -24.09425 -19.62458 18.77386 1.000 19.94452 272 ASP B O 1
ATOM 9853 N N . GLU B 1 294 ? -25.83255 -20.56804 19.84796 1.000 19.58484 273 GLU B N 1
ATOM 9854 C CA . GLU B 1 294 ? -25.44459 -21.91699 19.44441 1.000 19.78580 273 GLU B CA 1
ATOM 9855 C C . GLU B 1 294 ? -25.68442 -22.14611 17.95831 1.000 22.23336 273 GLU B C 1
ATOM 9856 O O . GLU B 1 294 ? -24.88646 -22.81304 17.28766 1.000 21.62178 273 GLU B O 1
ATOM 9868 N N . LEU B 1 295 ? -26.78944 -21.62084 17.42980 1.000 20.08471 274 LEU B N 1
ATOM 9869 C CA . LEU B 1 295 ? -27.07347 -21.78358 16.00970 1.000 16.74703 274 LEU B CA 1
ATOM 9870 C C . LEU B 1 295 ? -26.01315 -21.09651 15.15977 1.000 19.39216 274 LEU B C 1
ATOM 9871 O O . LEU B 1 295 ? -25.63538 -21.60097 14.09609 1.000 17.71377 274 LEU B O 1
ATOM 9887 N N . ILE B 1 296 ? -25.53660 -19.93163 15.60315 1.000 20.26598 275 ILE B N 1
ATOM 9888 C CA . ILE B 1 296 ? -24.48046 -19.23931 14.87251 1.000 16.38374 275 ILE B CA 1
ATOM 9889 C C . ILE B 1 296 ? -23.15687 -19.97800 15.01084 1.000 17.79476 275 ILE B C 1
ATOM 9890 O O . ILE B 1 296 ? -22.40000 -20.10541 14.04049 1.000 21.25590 275 ILE B O 1
ATOM 9906 N N . ARG B 1 297 ? -22.84723 -20.47121 16.21121 1.000 18.47064 276 ARG B N 1
ATOM 9907 C CA . ARG B 1 297 ? -21.62818 -21.25468 16.36983 1.000 19.43643 276 ARG B CA 1
ATOM 9908 C C . ARG B 1 297 ? -21.62995 -22.45066 15.42700 1.000 19.98181 276 ARG B C 1
ATOM 9909 O O . ARG B 1 297 ? -20.62464 -22.73460 14.76490 1.000 20.93338 276 ARG B O 1
ATOM 9930 N N . LEU B 1 298 ? -22.75920 -23.15241 15.33725 1.000 17.03867 277 LEU B N 1
ATOM 9931 C CA . LEU B 1 298 ? -22.78563 -24.40093 14.58719 1.000 17.49709 277 LEU B CA 1
ATOM 9932 C C . LEU B 1 298 ? -22.96436 -24.16859 13.09339 1.000 18.81477 277 LEU B C 1
ATOM 9933 O O . LEU B 1 298 ? -22.32249 -24.84447 12.28254 1.000 18.89305 277 LEU B O 1
ATOM 9949 N N . ASP B 1 299 ? -23.82707 -23.22769 12.70899 1.000 15.59126 278 ASP B N 1
ATOM 9950 C CA . ASP B 1 299 ? -24.24155 -23.07709 11.32140 1.000 19.87746 278 ASP B CA 1
ATOM 9951 C C . ASP B 1 299 ? -23.75314 -21.77933 10.69390 1.000 17.57441 278 ASP B C 1
ATOM 9952 O O . ASP B 1 299 ? -24.11978 -21.48557 9.55081 1.000 21.12439 278 ASP B O 1
ATOM 9961 N N . GLY B 1 300 ? -22.93492 -21.00244 11.40263 1.000 20.19864 279 GLY B N 1
ATOM 9962 C CA . GLY B 1 300 ? -22.34193 -19.81431 10.83663 1.000 21.00506 279 GLY B CA 1
ATOM 9963 C C . GLY B 1 300 ? -21.69838 -20.13234 9.50550 1.000 18.64653 279 GLY B C 1
ATOM 9964 O O . GLY B 1 300 ? -20.95069 -21.10691 9.37611 1.000 18.94267 279 GLY B O 1
ATOM 9968 N N . PRO B 1 301 ? -21.98933 -19.32829 8.47719 1.000 17.26739 280 PRO B N 1
ATOM 9969 C CA . PRO B 1 301 ? -21.58356 -19.72129 7.11906 1.000 16.78445 280 PRO B CA 1
ATOM 9970 C C . PRO B 1 301 ? -20.12405 -19.47141 6.77819 1.000 15.29478 280 PRO B C 1
ATOM 9971 O O . PRO B 1 301 ? -19.63556 -20.07502 5.81435 1.000 17.93903 280 PRO B O 1
ATOM 9982 N N . VAL B 1 302 ? -19.40621 -18.62768 7.51563 1.000 14.98870 281 VAL B N 1
ATOM 9983 C CA . VAL B 1 302 ? -18.01844 -18.32435 7.17349 1.000 17.52597 281 VAL B CA 1
ATOM 9984 C C . VAL B 1 302 ? -17.14419 -19.50921 7.57552 1.000 17.79575 281 VAL B C 1
ATOM 9985 O O . VAL B 1 302 ? -16.94149 -19.77576 8.76331 1.000 16.84525 281 VAL B O 1
ATOM 9998 N N . GLN B 1 303 ? -16.61388 -20.21592 6.57763 1.000 15.65281 282 GLN B N 1
ATOM 9999 C CA . GLN B 1 303 ? -15.75042 -21.36434 6.81351 1.000 19.25368 282 GLN B CA 1
ATOM 10000 C C . GLN B 1 303 ? -14.27623 -20.98884 6.84333 1.000 23.32139 282 GLN B C 1
ATOM 10001 O O . GLN B 1 303 ? -13.48044 -21.67727 7.49373 1.000 24.63090 282 GLN B O 1
ATOM 10015 N N . ALA B 1 304 ? -13.90225 -19.90866 6.16067 1.000 18.33015 283 ALA B N 1
ATOM 10016 C CA . ALA B 1 304 ? -12.51099 -19.53284 5.96974 1.000 21.87179 283 ALA B CA 1
ATOM 10017 C C . ALA B 1 304 ? -12.37073 -18.02109 6.06249 1.000 18.16220 283 ALA B C 1
ATOM 10018 O O . ALA B 1 304 ? -13.16386 -17.27446 5.48291 1.000 23.27116 283 ALA B O 1
ATOM 10025 N N . ASP B 1 305 ? -11.33911 -17.58486 6.78133 1.000 22.02347 284 ASP B N 1
ATOM 10026 C CA . ASP B 1 305 ? -11.09042 -16.17379 7.06863 1.000 21.45630 284 ASP B CA 1
ATOM 10027 C C . ASP B 1 305 ? -9.58207 -15.99377 6.99582 1.000 22.29158 284 ASP B C 1
ATOM 10028 O O . ASP B 1 305 ? -8.85467 -16.52931 7.83754 1.000 26.73556 284 ASP B O 1
ATOM 10037 N N . ALA B 1 306 ? -9.11147 -15.24535 6.00577 1.000 19.30779 285 ALA B N 1
ATOM 10038 C CA . ALA B 1 306 ? -7.70321 -15.25631 5.64404 1.000 18.99804 285 ALA B CA 1
ATOM 10039 C C . ALA B 1 306 ? -6.96067 -14.05765 6.21928 1.000 20.45003 285 ALA B C 1
ATOM 10040 O O . ALA B 1 306 ? -7.54059 -12.99977 6.47567 1.000 18.81156 285 ALA B O 1
ATOM 10047 N N . ARG B 1 307 ? -5.66424 -14.26241 6.44768 1.000 23.96520 286 ARG B N 1
ATOM 10048 C CA . ARG B 1 307 ? -4.73729 -13.23072 6.88645 1.000 24.42210 286 ARG B CA 1
ATOM 10049 C C . ARG B 1 307 ? -3.39685 -13.48726 6.20979 1.000 22.24506 286 ARG B C 1
ATOM 10050 O O . ARG B 1 307 ? -3.11837 -14.59865 5.75116 1.000 28.54183 286 ARG B O 1
ATOM 10071 N N . VAL B 1 308 ? -2.56259 -12.45049 6.15207 1.000 32.94630 287 VAL B N 1
ATOM 10072 C CA . VAL B 1 308 ? -1.17436 -12.57680 5.71850 1.000 29.57717 287 VAL B CA 1
ATOM 10073 C C . VAL B 1 308 ? -0.27542 -12.31705 6.91874 1.000 27.36576 287 VAL B C 1
ATOM 10074 O O . VAL B 1 308 ? -0.57788 -11.46230 7.75983 1.000 28.88077 287 VAL B O 1
ATOM 10087 N N . CYS B 1 309 ? 0.83016 -13.05185 6.99680 1.000 29.02474 288 CYS B N 1
ATOM 10088 C CA . CYS B 1 309 ? 1.81359 -12.84343 8.05218 1.000 32.63678 288 CYS B CA 1
ATOM 10089 C C . CYS B 1 309 ? 2.69464 -11.64525 7.70963 1.000 33.64671 288 CYS B C 1
ATOM 10090 O O . CYS B 1 309 ? 3.34678 -11.62564 6.65941 1.000 35.59106 288 CYS B O 1
ATOM 10098 N N . VAL B 1 310 ? 2.71981 -10.65318 8.59831 1.000 34.45236 289 VAL B N 1
ATOM 10099 C CA . VAL B 1 310 ? 3.52430 -9.45745 8.37195 1.000 37.59677 289 VAL B CA 1
ATOM 10100 C C . VAL B 1 310 ? 4.91169 -9.58146 8.99634 1.000 40.82313 289 VAL B C 1
ATOM 10101 O O . VAL B 1 310 ? 5.87903 -9.02198 8.46911 1.000 43.99708 289 VAL B O 1
ATOM 10114 N N . ARG B 1 311 ? 5.02741 -10.29135 10.11457 1.000 40.55757 290 ARG B N 1
ATOM 10115 C CA . ARG B 1 311 ? 6.29742 -10.50078 10.79144 1.000 44.00327 290 ARG B CA 1
ATOM 10116 C C . ARG B 1 311 ? 6.33530 -11.93366 11.29707 1.000 43.20427 290 ARG B C 1
ATOM 10117 O O . ARG B 1 311 ? 5.34172 -12.42605 11.84022 1.000 40.37578 290 ARG B O 1
ATOM 10138 N N . ASP B 1 312 ? 7.47486 -12.60084 11.10444 1.000 38.44320 291 ASP B N 1
ATOM 10139 C CA . ASP B 1 312 ? 7.64632 -13.97022 11.57733 1.000 38.83014 291 ASP B CA 1
ATOM 10140 C C . ASP B 1 312 ? 7.06705 -14.12353 12.97505 1.000 42.31702 291 ASP B C 1
ATOM 10141 O O . ASP B 1 312 ? 7.36575 -13.33331 13.87295 1.000 41.63949 291 ASP B O 1
ATOM 10150 N N . GLN B 1 313 ? 6.25567 -15.16539 13.16317 1.000 37.49699 292 GLN B N 1
ATOM 10151 C CA . GLN B 1 313 ? 5.54891 -15.32909 14.42364 1.000 36.86515 292 GLN B CA 1
ATOM 10152 C C . GLN B 1 313 ? 5.16452 -16.78243 14.62189 1.000 37.72505 292 GLN B C 1
ATOM 10153 O O . GLN B 1 313 ? 4.72295 -17.42574 13.66031 1.000 35.22359 292 GLN B O 1
ATOM 10167 N N . PRO B 1 314 ? 5.34738 -17.33863 15.81831 1.000 38.36698 293 PRO B N 1
ATOM 10168 C CA . PRO B 1 314 ? 4.85333 -18.69741 16.06761 1.000 38.26268 293 PRO B CA 1
ATOM 10169 C C . PRO B 1 314 ? 3.33428 -18.72802 16.14518 1.000 38.1115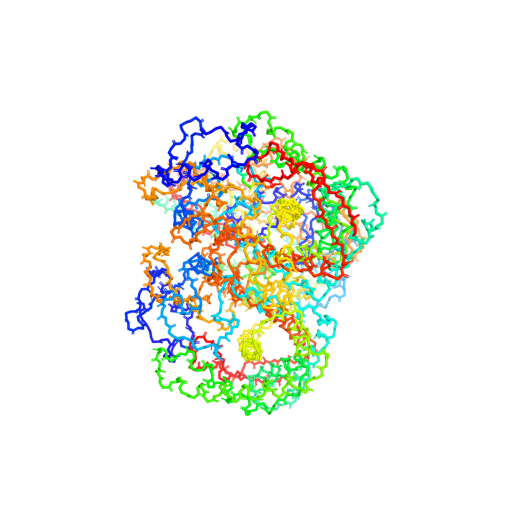1 293 PRO B C 1
ATOM 10170 O O . PRO B 1 314 ? 2.70385 -17.85746 16.75085 1.000 34.90064 293 PRO B O 1
ATOM 10181 N N . VAL B 1 315 ? 2.75131 -19.74676 15.51846 1.000 39.19183 294 VAL B N 1
ATOM 10182 C CA . VAL B 1 315 ? 1.32704 -20.04615 15.61738 1.000 40.48057 294 VAL B CA 1
ATOM 10183 C C . VAL B 1 315 ? 1.21320 -21.53873 15.88805 1.000 45.43880 294 VAL B C 1
ATOM 10184 O O . VAL B 1 315 ? 1.68495 -22.35334 15.08538 1.000 43.82415 294 VAL B O 1
ATOM 10197 N N . GLY B 1 316 ? 0.61949 -21.89754 17.02086 1.000 52.49779 295 GLY B N 1
ATOM 10198 C CA . GLY B 1 316 ? 0.57101 -23.30234 17.39423 1.000 52.96876 295 GLY B CA 1
ATOM 10199 C C . GLY B 1 316 ? 1.96885 -23.88023 17.50595 1.000 56.55017 295 GLY B C 1
ATOM 10200 O O . GLY B 1 316 ? 2.85720 -23.30245 18.14228 1.000 50.86357 295 GLY B O 1
ATOM 10204 N N . ALA B 1 317 ? 2.17433 -25.03417 16.87388 1.000 57.55556 296 ALA B N 1
ATOM 10205 C CA . ALA B 1 317 ? 3.47335 -25.69310 16.84203 1.000 51.75410 296 ALA B CA 1
ATOM 10206 C C . ALA B 1 317 ? 4.34065 -25.22174 15.68413 1.000 53.14502 296 ALA B C 1
ATOM 10207 O O . ALA B 1 317 ? 5.45330 -25.73285 15.51182 1.000 58.79895 296 ALA B O 1
ATOM 10214 N N . GLN B 1 318 ? 3.84618 -24.29157 14.87353 1.000 59.30847 297 GLN B N 1
ATOM 10215 C CA . GLN B 1 318 ? 4.50056 -23.88641 13.64149 1.000 50.38339 297 GLN B CA 1
ATOM 10216 C C . GLN B 1 318 ? 5.06049 -22.47499 13.74909 1.000 41.76615 297 GLN B C 1
ATOM 10217 O O . GLN B 1 318 ? 4.47831 -21.60274 14.39877 1.000 45.82877 297 GLN B O 1
ATOM 10231 N N . LEU B 1 319 ? 6.17896 -22.25043 13.06539 1.000 41.69959 298 LEU B N 1
ATOM 10232 C CA . LEU B 1 319 ? 6.71143 -20.90951 12.85409 1.000 45.43913 298 LEU B CA 1
ATOM 10233 C C . LEU B 1 319 ? 6.15773 -20.40678 11.52446 1.000 40.11351 298 LEU B C 1
ATOM 10234 O O . LEU B 1 319 ? 6.45305 -20.97286 10.46774 1.000 42.91468 298 LEU B O 1
ATOM 10250 N N . VAL B 1 320 ? 5.33538 -19.37435 11.57532 1.000 35.43510 299 VAL B N 1
ATOM 10251 C CA . VAL B 1 320 ? 4.81764 -18.73119 10.37264 1.000 33.43377 299 VAL B CA 1
ATOM 10252 C C . VAL B 1 320 ? 5.75114 -17.58884 9.99771 1.000 35.33060 299 VAL B C 1
ATOM 10253 O O . VAL B 1 320 ? 6.30500 -16.90920 10.86964 1.000 35.63301 299 VAL B O 1
ATOM 10266 N N . ARG B 1 321 ? 5.93217 -17.37514 8.69727 1.000 34.49562 300 ARG B N 1
ATOM 10267 C CA . ARG B 1 321 ? 6.94163 -16.45791 8.19104 1.000 36.05171 300 ARG B CA 1
ATOM 10268 C C . ARG B 1 321 ? 6.29747 -15.31248 7.42657 1.000 33.32383 300 ARG B C 1
ATOM 10269 O O . ARG B 1 321 ? 5.21672 -15.45800 6.84856 1.000 35.54324 300 ARG B O 1
ATOM 10290 N N . ARG B 1 322 ? 6.97522 -14.16512 7.44086 1.000 40.86862 301 ARG B N 1
ATOM 10291 C CA . ARG B 1 322 ? 6.48374 -12.99440 6.73010 1.000 35.42293 301 ARG B CA 1
ATOM 10292 C C . ARG B 1 322 ? 6.21228 -13.33758 5.27484 1.000 39.12016 301 ARG B C 1
ATOM 10293 O O . ARG B 1 322 ? 7.06539 -13.90357 4.58670 1.000 33.50978 301 ARG B O 1
ATOM 10314 N N . GLY B 1 323 ? 5.02735 -12.96446 4.80274 1.000 36.67330 302 GLY B N 1
ATOM 10315 C CA . GLY B 1 323 ? 4.59422 -13.27761 3.46702 1.000 34.83640 302 GLY B CA 1
ATOM 10316 C C . GLY B 1 323 ? 3.70611 -14.49893 3.37279 1.000 34.93781 302 GLY B C 1
ATOM 10317 O O . GLY B 1 323 ? 3.01023 -14.66204 2.36495 1.000 32.89378 302 GLY B O 1
ATOM 10321 N N . ASP B 1 324 ? 3.71179 -15.35779 4.38908 1.000 32.90163 303 ASP B N 1
ATOM 10322 C CA . ASP B 1 324 ? 2.84714 -16.52709 4.37528 1.000 31.32755 303 ASP B CA 1
ATOM 10323 C C . ASP B 1 324 ? 1.38628 -16.11007 4.46122 1.000 35.49831 303 ASP B C 1
ATOM 10324 O O . ASP B 1 324 ? 1.03175 -15.13322 5.12652 1.000 28.00441 303 ASP B O 1
ATOM 10333 N N . VAL B 1 325 ? 0.53487 -16.87011 3.78492 1.000 28.85668 304 VAL B N 1
ATOM 10334 C CA . VAL B 1 325 ? -0.90945 -16.71474 3.88442 1.000 24.47178 304 VAL B CA 1
ATOM 10335 C C . VAL B 1 325 ? -1.42938 -17.75440 4.86368 1.000 24.41975 304 VAL B C 1
ATOM 10336 O O . VAL B 1 325 ? -0.98669 -18.91020 4.85406 1.000 24.79920 304 VAL B O 1
ATOM 10349 N N . LEU B 1 326 ? -2.36145 -17.34691 5.71804 1.000 21.67029 305 LEU B N 1
ATOM 10350 C CA . LEU B 1 326 ? -3.03027 -18.25814 6.63307 1.000 27.26802 305 LEU B CA 1
ATOM 10351 C C . LEU B 1 326 ? -4.52644 -18.21116 6.36595 1.000 26.21616 305 LEU B C 1
ATOM 10352 O O . LEU B 1 326 ? -5.11029 -17.12564 6.28480 1.000 28.03758 305 LEU B O 1
ATOM 10368 N N . VAL B 1 327 ? -5.14463 -19.38087 6.25237 1.000 23.47345 306 VAL B N 1
ATOM 10369 C CA . VAL B 1 327 ? -6.59268 -19.49952 6.14007 1.000 27.08198 306 VAL B CA 1
ATOM 10370 C C . VAL B 1 327 ? -7.09570 -20.03054 7.47361 1.000 23.27820 306 VAL B C 1
ATOM 10371 O O . VAL B 1 327 ? -6.78116 -21.16204 7.86361 1.000 23.68123 306 VAL B O 1
ATOM 10384 N N . LEU B 1 328 ? -7.85816 -19.20650 8.18472 1.000 21.72418 307 LEU B N 1
ATOM 10385 C CA . LEU B 1 328 ? -8.39534 -19.56927 9.48980 1.000 21.76769 307 LEU B CA 1
ATOM 10386 C C . LEU B 1 328 ? -9.73653 -20.26365 9.28207 1.000 22.34685 307 LEU B C 1
ATOM 10387 O O . LEU B 1 328 ? -10.70469 -19.64285 8.83120 1.000 20.61289 307 LEU B O 1
ATOM 10403 N N . PHE B 1 329 ? -9.78379 -21.56011 9.58646 1.000 20.06536 308 PHE B N 1
ATOM 10404 C CA . PHE B 1 329 ? -11.01388 -22.34308 9.48631 1.000 19.63136 308 PHE B CA 1
ATOM 10405 C C . PHE B 1 329 ? -11.82470 -22.09868 10.75895 1.000 19.74745 308 PHE B C 1
ATOM 10406 O O . PHE B 1 329 ? -11.83734 -22.90170 11.69671 1.000 20.31545 308 PHE B O 1
ATOM 10423 N N . ILE B 1 330 ? -12.50226 -20.94517 10.79829 1.000 21.53539 309 ILE B N 1
ATOM 10424 C CA . ILE B 1 330 ? -13.16928 -20.54213 12.03472 1.000 20.74650 309 ILE B CA 1
ATOM 10425 C C . ILE B 1 330 ? -14.39654 -21.40675 12.30393 1.000 17.77471 309 ILE B C 1
ATOM 10426 O O . ILE B 1 330 ? -14.78326 -21.59906 13.46363 1.000 23.01007 309 ILE B O 1
ATOM 10442 N N . ALA B 1 331 ? -15.04490 -21.92512 11.25912 1.000 24.45854 310 ALA B N 1
ATOM 10443 C CA . ALA B 1 331 ? -16.13231 -22.86987 11.48957 1.000 22.74765 310 ALA B CA 1
ATOM 10444 C C . ALA B 1 331 ? -15.60321 -24.14248 12.13638 1.000 21.92236 310 ALA B C 1
ATOM 10445 O O . ALA B 1 331 ? -16.26554 -24.73879 12.99382 1.000 19.42028 310 ALA B O 1
ATOM 10452 N N . ALA B 1 332 ? -14.39199 -24.55845 11.75560 1.000 17.79385 311 ALA B N 1
ATOM 10453 C CA . ALA B 1 332 ? -13.75942 -25.69651 12.41273 1.000 19.29743 311 ALA B CA 1
ATOM 10454 C C . ALA B 1 332 ? -13.38000 -25.36470 13.85268 1.000 21.36299 311 ALA B C 1
ATOM 10455 O O . ALA B 1 332 ? -13.59416 -26.17813 14.75915 1.000 23.57850 311 ALA B O 1
ATOM 10462 N N . ALA B 1 333 ? -12.83033 -24.17041 14.08920 1.000 21.42357 312 ALA B N 1
ATOM 10463 C CA . ALA B 1 333 ? -12.48520 -23.78425 15.45419 1.000 23.32337 312 ALA B CA 1
ATOM 10464 C C . ALA B 1 333 ? -13.71137 -23.77832 16.35706 1.000 20.37164 312 ALA B C 1
ATOM 10465 O O . ALA B 1 333 ? -13.59896 -24.04615 17.55987 1.000 25.69372 312 ALA B O 1
ATOM 10472 N N . ASN B 1 334 ? -14.88421 -23.46510 15.80314 1.000 19.23154 313 ASN B N 1
ATOM 10473 C CA . ASN B 1 334 ? -16.11942 -23.48160 16.57887 1.000 23.25117 313 ASN B CA 1
ATOM 10474 C C . ASN B 1 334 ? -16.59649 -24.89200 16.89868 1.000 23.22178 313 ASN B C 1
ATOM 10475 O O . ASN B 1 334 ? -17.62500 -25.04032 17.57039 1.000 22.02230 313 ASN B O 1
ATOM 10486 N N . ARG B 1 335 ? -15.87770 -25.92416 16.45053 1.000 22.31439 314 ARG B N 1
ATOM 10487 C CA . ARG B 1 335 ? -16.15112 -27.29913 16.85445 1.000 23.75806 314 ARG B CA 1
ATOM 10488 C C . ARG B 1 335 ? -14.98018 -27.90271 17.63091 1.000 24.19197 314 ARG B C 1
ATOM 10489 O O . ARG B 1 335 ? -14.89640 -29.12713 17.76529 1.000 24.41329 314 ARG B O 1
ATOM 10510 N N . ASP B 1 336 ? -14.07462 -27.07148 18.14206 1.000 26.90475 315 ASP B N 1
ATOM 10511 C CA . ASP B 1 336 ? -12.91352 -27.55695 18.89563 1.000 28.48339 315 ASP B CA 1
ATOM 10512 C C . ASP B 1 336 ? -13.35890 -28.09180 20.25127 1.000 32.39455 315 ASP B C 1
ATOM 10513 O O . ASP B 1 336 ? -13.86206 -27.31650 21.07542 1.000 25.81262 315 ASP B O 1
ATOM 10522 N N . PRO B 1 337 ? -13.18108 -29.38648 20.53893 1.000 33.78862 316 PRO B N 1
ATOM 10523 C CA . PRO B 1 337 ? -13.75564 -29.94149 21.77619 1.000 31.20325 316 PRO B CA 1
ATOM 10524 C C . PRO B 1 337 ? -13.08348 -29.44417 23.04402 1.000 35.52677 316 PRO B C 1
ATOM 10525 O O . PRO B 1 337 ? -13.67640 -29.56936 24.12306 1.000 32.57475 316 PRO B O 1
ATOM 10536 N N . ALA B 1 338 ? -11.86910 -28.89514 22.95860 1.000 31.29090 317 ALA B N 1
ATOM 10537 C CA . ALA B 1 338 ? -11.24055 -28.31490 24.13901 1.000 38.93128 317 ALA B CA 1
ATOM 10538 C C . ALA B 1 338 ? -11.96749 -27.06127 24.60698 1.000 39.10344 317 ALA B C 1
ATOM 10539 O O . ALA B 1 338 ? -11.88358 -26.71137 25.78900 1.000 39.00950 317 ALA B O 1
ATOM 10546 N N . VAL B 1 339 ? -12.69816 -26.39808 23.71275 1.000 32.50097 318 VAL B N 1
ATOM 10547 C CA . VAL B 1 339 ? -13.45807 -25.21204 24.06270 1.000 33.93906 318 VAL B CA 1
ATOM 10548 C C . VAL B 1 339 ? -14.95707 -25.47918 24.08451 1.000 31.25354 318 VAL B C 1
ATOM 10549 O O . VAL B 1 339 ? -15.66891 -24.87607 24.89639 1.000 29.45879 318 VAL B O 1
ATOM 10562 N N . PHE B 1 340 ? -15.44750 -26.38509 23.24332 1.000 29.47606 319 PHE B N 1
ATOM 10563 C CA . PHE B 1 340 ? -16.87148 -26.68364 23.12030 1.000 26.11919 319 PHE B CA 1
ATOM 10564 C C . PHE B 1 340 ? -17.05610 -28.18747 23.26429 1.000 27.40708 319 PHE B C 1
ATOM 10565 O O . PHE B 1 340 ? -17.18986 -28.90678 22.26458 1.000 27.61674 319 PHE B O 1
ATOM 10582 N N . PRO B 1 341 ? -17.06392 -28.70165 24.49571 1.000 31.97436 320 PRO B N 1
ATOM 10583 C CA . PRO B 1 341 ? -17.30760 -30.13740 24.69377 1.000 30.51738 320 PRO B CA 1
ATOM 10584 C C . PRO B 1 341 ? -18.61272 -30.55976 24.03386 1.000 37.67111 320 PRO B C 1
ATOM 10585 O O . PRO B 1 341 ? -19.59997 -29.82373 24.05063 1.000 31.24647 320 PRO B O 1
ATOM 10596 N N . ASP B 1 342 ? -18.62173 -31.76512 23.46134 1.000 30.59672 321 ASP B N 1
ATOM 10597 C CA . ASP B 1 342 ? -19.74991 -32.20366 22.64548 1.000 42.26411 321 ASP B CA 1
ATOM 10598 C C . ASP B 1 342 ? -19.96431 -31.17105 21.54397 1.000 29.13310 321 ASP B C 1
ATOM 10599 O O . ASP B 1 342 ? -21.05035 -30.58745 21.43436 1.000 31.18115 321 ASP B O 1
ATOM 10608 N N . PRO B 1 343 ? -18.95046 -30.91637 20.71367 1.000 28.34208 322 PRO B N 1
ATOM 10609 C CA . PRO B 1 343 ? -18.97384 -29.70314 19.87438 1.000 25.10591 322 PRO B CA 1
ATOM 10610 C C . PRO B 1 343 ? -20.08761 -29.65832 18.83928 1.000 34.85715 322 PRO B C 1
ATOM 10611 O O . PRO B 1 343 ? -20.46838 -28.55750 18.41951 1.000 27.84786 322 PRO B O 1
ATOM 10622 N N . ASP B 1 344 ? -20.61527 -30.79604 18.40148 1.000 33.15275 323 ASP B N 1
ATOM 10623 C CA . ASP B 1 344 ? -21.62422 -30.80740 17.35021 1.000 31.19304 323 ASP B CA 1
ATOM 10624 C C . ASP B 1 344 ? -23.04843 -30.65734 17.86918 1.000 32.59147 323 ASP B C 1
ATOM 10625 O O . ASP B 1 344 ? -23.98770 -30.68690 17.06675 1.000 29.99333 323 ASP B O 1
ATOM 10634 N N . ALA B 1 345 ? -23.23838 -30.49223 19.17228 1.000 35.20718 324 ALA B N 1
ATOM 10635 C CA . ALA B 1 345 ? -24.56717 -30.45228 19.75883 1.000 35.61277 324 ALA B CA 1
ATOM 10636 C C . ALA B 1 345 ? -24.92823 -29.03498 20.17887 1.000 31.52056 324 ALA B C 1
ATOM 10637 O O . ALA B 1 345 ? -24.06284 -28.23177 20.53808 1.000 27.99060 324 ALA B O 1
ATOM 10644 N N . VAL B 1 346 ? -26.22159 -28.72938 20.09978 1.000 29.59986 325 VAL B N 1
ATOM 10645 C CA . VAL B 1 346 ? -26.74190 -27.50352 20.68988 1.000 22.69832 325 VAL B CA 1
ATOM 10646 C C . VAL B 1 346 ? -26.78600 -27.68609 22.20012 1.000 26.16744 325 VAL B C 1
ATOM 10647 O O . VAL B 1 346 ? -27.48184 -28.57331 22.70998 1.000 27.69727 325 VAL B O 1
ATOM 10660 N N . ARG B 1 347 ? -26.04190 -26.85240 22.92404 1.000 27.23624 326 ARG B N 1
ATOM 10661 C CA . ARG B 1 347 ? -26.05806 -26.84284 24.38274 1.000 24.64566 326 ARG B CA 1
ATOM 10662 C C . ARG B 1 347 ? -26.28629 -25.41155 24.83691 1.000 26.42035 326 ARG B C 1
ATOM 10663 O O . ARG B 1 347 ? -25.47328 -24.52860 24.54268 1.000 25.17671 326 ARG B O 1
ATOM 10684 N N . LEU B 1 348 ? -27.38217 -25.18294 25.55017 1.000 27.46880 327 LEU B N 1
ATOM 10685 C CA . LEU B 1 348 ? -27.83779 -23.83492 25.85836 1.000 30.64896 327 LEU B CA 1
ATOM 10686 C C . LEU B 1 348 ? -27.17776 -23.25078 27.09999 1.000 34.85541 327 LEU B C 1
ATOM 10687 O O . LEU B 1 348 ? -27.52749 -22.13629 27.50238 1.000 31.71007 327 LEU B O 1
ATOM 10703 N N . THR B 1 349 ? -26.23525 -23.96841 27.71209 1.000 25.65302 328 THR B N 1
ATOM 10704 C CA . THR B 1 349 ? -25.59170 -23.53264 28.94304 1.000 30.47940 328 THR B CA 1
ATOM 10705 C C . THR B 1 349 ? -24.10581 -23.24255 28.75430 1.000 26.63430 328 THR B C 1
ATOM 10706 O O . THR B 1 349 ? -23.36165 -23.18152 29.73680 1.000 28.16319 328 THR B O 1
ATOM 10717 N N . ARG B 1 350 ? -23.65160 -23.09122 27.51459 1.000 26.51096 329 ARG B N 1
ATOM 10718 C CA . ARG B 1 350 ? -22.26188 -22.73243 27.27748 1.000 32.35149 329 ARG B CA 1
ATOM 10719 C C . ARG B 1 350 ? -22.02467 -21.26304 27.61429 1.000 34.03875 329 ARG B C 1
ATOM 10720 O O . ARG B 1 350 ? -22.93343 -20.43123 27.54457 1.000 31.18140 329 ARG B O 1
ATOM 10741 N N . ARG B 1 351 ? -20.78070 -20.94338 27.96418 1.000 42.06988 330 ARG B N 1
ATOM 10742 C CA . ARG B 1 351 ? -20.41011 -19.55439 28.19903 1.000 41.74623 330 ARG B CA 1
ATOM 10743 C C . ARG B 1 351 ? -20.54842 -18.74262 26.91641 1.000 37.92100 330 ARG B C 1
ATOM 10744 O O . ARG B 1 351 ? -20.14573 -19.18046 25.83524 1.000 35.23964 330 ARG B O 1
ATOM 10765 N N . ARG B 1 352 ? -21.12360 -17.55130 27.04480 1.000 38.31030 331 ARG B N 1
ATOM 10766 C CA . ARG B 1 352 ? -21.28382 -16.65007 25.91663 1.000 45.43072 331 ARG B CA 1
ATOM 10767 C C . ARG B 1 352 ? -19.95401 -15.98880 25.56448 1.000 33.96703 331 ARG B C 1
ATOM 10768 O O . ARG B 1 352 ? -19.04681 -15.86955 26.39218 1.000 41.32397 331 ARG B O 1
ATOM 10789 N N . GLY B 1 353 ? -19.85080 -15.55253 24.31206 1.000 38.18242 332 GLY B N 1
ATOM 10790 C CA . GLY B 1 353 ? -18.69714 -14.79772 23.87130 1.000 35.97036 332 GLY B CA 1
ATOM 10791 C C . GLY B 1 353 ? -17.50635 -15.61430 23.43612 1.000 35.51030 332 GLY B C 1
ATOM 10792 O O . GLY B 1 353 ? -16.40546 -15.06606 23.32565 1.000 36.17354 332 GLY B O 1
ATOM 10796 N N . LEU B 1 354 ? -17.68459 -16.90523 23.17158 1.000 27.98611 333 LEU B N 1
ATOM 10797 C CA . LEU B 1 354 ? -16.56582 -17.76135 22.80108 1.000 27.73473 333 LEU B CA 1
ATOM 10798 C C . LEU B 1 354 ? -16.45951 -18.00458 21.30057 1.000 25.16649 333 LEU B C 1
ATOM 10799 O O . LEU B 1 354 ? -15.35075 -17.96679 20.76069 1.000 30.67811 333 LEU B O 1
ATOM 10815 N N . HIS B 1 355 ? -17.57058 -18.23960 20.60324 1.000 24.15923 334 HIS B N 1
ATOM 10816 C CA . HIS B 1 355 ? -17.46974 -18.67575 19.21643 1.000 24.32007 334 HIS B CA 1
ATOM 10817 C C . HIS B 1 355 ? -16.85945 -17.57644 18.34914 1.000 21.17375 334 HIS B C 1
ATOM 10818 O O . HIS B 1 355 ? -16.93521 -16.38225 18.65378 1.000 20.44075 334 HIS B O 1
ATOM 10832 N N . LEU B 1 356 ? -16.25809 -18.00343 17.23821 1.000 20.89208 335 LEU B N 1
ATOM 10833 C CA . LEU B 1 356 ? -15.52954 -17.11543 16.34273 1.000 23.04449 335 LEU B CA 1
ATOM 10834 C C . LEU B 1 356 ? -16.28120 -16.87690 15.03698 1.000 20.08940 335 LEU B C 1
ATOM 10835 O O . LEU B 1 356 ? -15.69476 -16.38545 14.06714 1.000 19.85682 335 LEU B O 1
ATOM 10851 N N . ALA B 1 357 ? -17.57769 -17.19683 15.00121 1.000 19.96857 336 ALA B N 1
ATOM 10852 C CA . ALA B 1 357 ? -18.32979 -17.13328 13.75536 1.000 21.93474 336 ALA B CA 1
ATOM 10853 C C . ALA B 1 357 ? -18.49446 -15.70906 13.24712 1.000 22.35434 336 ALA B C 1
ATOM 10854 O O . ALA B 1 357 ? -18.77586 -15.52316 12.05964 1.000 18.74783 336 ALA B O 1
ATOM 10861 N N . PHE B 1 358 ? -18.34217 -14.70928 14.11640 1.000 16.84734 337 PHE B N 1
ATOM 10862 C CA . PHE B 1 358 ? -18.31024 -13.30765 13.72320 1.000 20.05348 337 PHE B CA 1
ATOM 10863 C C . PHE B 1 358 ? -16.89563 -12.75472 13.66396 1.000 20.89528 337 PHE B C 1
ATOM 10864 O O . PHE B 1 358 ? -16.71968 -11.53401 13.59906 1.000 19.49998 337 PHE B O 1
ATOM 10881 N N . GLY B 1 359 ? -15.88879 -13.61470 13.70082 1.000 18.76252 338 GLY B N 1
ATOM 10882 C CA . GLY B 1 359 ? -14.53215 -13.13982 13.82319 1.000 21.59081 338 GLY B CA 1
ATOM 10883 C C . GLY B 1 359 ? -14.23359 -12.74741 15.25967 1.000 24.83625 338 GLY B C 1
ATOM 10884 O O . GLY B 1 359 ? -14.93226 -13.12867 16.20438 1.000 21.47145 338 GLY B O 1
ATOM 10888 N N . ARG B 1 360 ? -13.17973 -11.95328 15.41559 1.000 21.15881 339 ARG B N 1
ATOM 10889 C CA . ARG B 1 360 ? -12.69869 -11.56055 16.73115 1.000 26.33416 339 ARG B CA 1
ATOM 10890 C C . ARG B 1 360 ? -11.73680 -10.39983 16.55119 1.000 28.95641 339 ARG B C 1
ATOM 10891 O O . ARG B 1 360 ? -10.90873 -10.41594 15.63759 1.000 28.36222 339 ARG B O 1
ATOM 10912 N N . GLY B 1 361 ? -11.85985 -9.39318 17.40851 1.000 24.37312 340 GLY B N 1
ATOM 10913 C CA . GLY B 1 361 ? -10.91224 -8.29964 17.38064 1.000 24.66957 340 GLY B CA 1
ATOM 10914 C C . GLY B 1 361 ? -11.30504 -7.14551 16.48301 1.000 23.24829 340 GLY B C 1
ATOM 10915 O O . GLY B 1 361 ? -12.48960 -6.83750 16.32648 1.000 23.86083 340 GLY B O 1
ATOM 10919 N N . ALA B 1 362 ? -10.30098 -6.49789 15.88705 1.000 24.97779 341 ALA B N 1
ATOM 10920 C CA . ALA B 1 362 ? -10.53120 -5.22399 15.21545 1.000 24.63745 341 ALA B CA 1
ATOM 10921 C C . ALA B 1 362 ? -11.52248 -5.35769 14.06560 1.000 26.24057 341 ALA B C 1
ATOM 10922 O O . ALA B 1 362 ? -12.31776 -4.44296 13.82138 1.000 22.16051 341 ALA B O 1
ATOM 10929 N N . HIS B 1 363 ? -11.50233 -6.48527 13.35386 1.000 22.59309 342 HIS B N 1
ATOM 10930 C CA . HIS B 1 363 ? -12.37250 -6.68313 12.20094 1.000 20.19022 342 HIS B CA 1
ATOM 10931 C C . HIS B 1 363 ? -13.63967 -7.46826 12.53298 1.000 25.57091 342 HIS B C 1
ATOM 10932 O O . HIS B 1 363 ? -14.38055 -7.83608 11.61534 1.000 20.32763 342 HIS B O 1
ATOM 10947 N N . ALA B 1 364 ? -13.92012 -7.71380 13.81398 1.000 23.94148 343 ALA B N 1
ATOM 10948 C CA . ALA B 1 364 ? -15.10273 -8.48513 14.18454 1.000 25.62586 343 ALA B CA 1
ATOM 10949 C C . ALA B 1 364 ? -16.34813 -7.88696 13.53803 1.000 23.09433 343 ALA B C 1
ATOM 10950 O O . ALA B 1 364 ? -16.46938 -6.66888 13.38699 1.000 22.00275 343 ALA B O 1
ATOM 10957 N N . CYS B 1 365 ? -17.28615 -8.75884 13.16819 1.000 15.90046 344 CYS B N 1
ATOM 10958 C CA . CYS B 1 365 ? -18.40032 -8.38010 12.30483 1.000 22.16632 344 CYS B CA 1
ATOM 10959 C C . CYS B 1 365 ? -19.12141 -7.13440 12.79952 1.000 20.02553 344 CYS B C 1
ATOM 10960 O O . CYS B 1 365 ? -19.62136 -7.09417 13.92820 1.000 19.04383 344 CYS B O 1
ATOM 10967 N N . LEU B 1 366 ? -19.18170 -6.12645 11.92486 1.000 22.27427 345 LEU B N 1
ATOM 10968 C CA . LEU B 1 366 ? -19.92874 -4.90504 12.20702 1.000 21.80033 345 LEU B CA 1
ATOM 10969 C C . LEU B 1 366 ? -21.40975 -5.17466 12.42687 1.000 17.94978 345 LEU B C 1
ATOM 10970 O O . LEU B 1 366 ? -22.06407 -4.45561 13.19318 1.000 20.92996 345 LEU B O 1
ATOM 10986 N N . GLY B 1 367 ? -21.95683 -6.19199 11.76777 1.000 19.37428 346 GLY B N 1
ATOM 10987 C CA . GLY B 1 367 ? -23.38375 -6.43370 11.81992 1.000 22.23126 346 GLY B CA 1
ATOM 10988 C C . GLY B 1 367 ? -23.78089 -7.54965 12.75907 1.000 19.90552 346 GLY B C 1
ATOM 10989 O O . GLY B 1 367 ? -24.90477 -8.05624 12.68610 1.000 20.61892 346 GLY B O 1
ATOM 10993 N N . ALA B 1 368 ? -22.87234 -7.93007 13.65893 1.000 20.49272 347 ALA B N 1
ATOM 10994 C CA . ALA B 1 368 ? -23.15100 -9.04575 14.55612 1.000 20.16179 347 ALA B CA 1
ATOM 10995 C C . ALA B 1 368 ? -24.43997 -8.81393 15.33226 1.000 20.33761 347 ALA B C 1
ATOM 10996 O O . ALA B 1 368 ? -25.23264 -9.74275 15.52759 1.000 17.81069 347 ALA B O 1
ATOM 11003 N N . GLY B 1 369 ? -24.66403 -7.58167 15.78889 1.000 19.49175 348 GLY B N 1
ATOM 11004 C CA . GLY B 1 369 ? -25.89127 -7.28506 16.50738 1.000 22.39934 348 GLY B CA 1
ATOM 11005 C C . GLY B 1 369 ? -27.11798 -7.34772 15.61841 1.000 20.86107 348 GLY B C 1
ATOM 11006 O O . GLY B 1 369 ? -28.17672 -7.82161 16.04021 1.000 18.36919 348 GLY B O 1
ATOM 11010 N N . LEU B 1 370 ? -26.99842 -6.86660 14.37907 1.000 17.55388 349 LEU B N 1
ATOM 11011 C CA . LEU B 1 370 ? -28.11692 -6.96041 13.44824 1.000 20.84439 349 LEU B CA 1
ATOM 11012 C C . LEU B 1 370 ? -28.42293 -8.41153 13.10345 1.000 19.97270 349 LEU B C 1
ATOM 11013 O O . LEU B 1 370 ? -29.59298 -8.79620 12.99426 1.000 21.41366 349 LEU B O 1
ATOM 11029 N N . ALA B 1 371 ? -27.38076 -9.22618 12.91617 1.000 17.75190 350 ALA B N 1
ATOM 11030 C CA . ALA B 1 371 ? -27.57815 -10.61481 12.51335 1.000 17.58269 350 ALA B CA 1
ATOM 11031 C C . ALA B 1 371 ? -28.20042 -11.44073 13.63102 1.000 15.86751 350 ALA B C 1
ATOM 11032 O O . ALA B 1 371 ? -29.05345 -12.29726 13.37261 1.000 18.42100 350 ALA B O 1
ATOM 11039 N N . THR B 1 372 ? -27.77873 -11.21670 14.87732 1.000 20.24827 351 THR B N 1
ATOM 11040 C CA . THR B 1 372 ? -28.37720 -11.96021 15.98112 1.000 22.93030 351 THR B CA 1
ATOM 11041 C C . THR B 1 372 ? -29.82658 -11.54021 16.17718 1.000 17.59155 351 THR B C 1
ATOM 11042 O O . THR B 1 372 ? -30.70049 -12.38306 16.41303 1.000 22.45128 351 THR B O 1
ATOM 11053 N N . LEU B 1 373 ? -30.09863 -10.23860 16.07554 1.000 21.05109 352 LEU B N 1
ATOM 11054 C CA . LEU B 1 373 ? -31.47613 -9.76227 16.10898 1.000 19.90071 352 LEU B CA 1
ATOM 11055 C C . LEU B 1 373 ? -32.29902 -10.37593 14.98347 1.000 22.64823 352 LEU B C 1
ATOM 11056 O O . LEU B 1 373 ? -33.42435 -10.83955 15.20606 1.000 17.54591 352 LEU B O 1
ATOM 11072 N N . GLN B 1 374 ? -31.74195 -10.41747 13.77228 1.000 17.65542 353 GLN B N 1
ATOM 11073 C CA . GLN B 1 374 ? -32.49490 -10.92791 12.63201 1.000 20.63636 353 GLN B CA 1
ATOM 11074 C C . GLN B 1 374 ? -32.85740 -12.39410 12.82897 1.000 14.34859 353 GLN B C 1
ATOM 11075 O O . GLN B 1 374 ? -34.00677 -12.79482 12.61653 1.000 17.94430 353 GLN B O 1
ATOM 11089 N N . LEU B 1 375 ? -31.88953 -13.21387 13.24359 1.000 17.89947 354 LEU B N 1
ATOM 11090 C CA . LEU B 1 375 ? -32.17658 -14.63132 13.44488 1.000 20.17125 354 LEU B CA 1
ATOM 11091 C C . LEU B 1 375 ? -33.20135 -14.82895 14.55335 1.000 14.22267 354 LEU B C 1
ATOM 11092 O O . LEU B 1 375 ? -34.09564 -15.67508 14.44158 1.000 18.21702 354 LEU B O 1
ATOM 11108 N N . ARG B 1 376 ? -33.08977 -14.05062 15.62886 1.000 19.76895 355 ARG B N 1
ATOM 11109 C CA . ARG B 1 376 ? -34.06322 -14.13792 16.71069 1.000 21.23923 355 ARG B CA 1
ATOM 11110 C C . ARG B 1 376 ? -35.47482 -13.86655 16.20326 1.000 23.32720 355 ARG B C 1
ATOM 11111 O O . ARG B 1 376 ? -36.42414 -14.56218 16.58407 1.000 22.50034 355 ARG B O 1
ATOM 11132 N N . GLU B 1 377 ? -35.63456 -12.86237 15.33735 1.000 18.78230 356 GLU B N 1
ATOM 11133 C CA . GLU B 1 377 ? -36.96198 -12.54943 14.81472 1.000 18.76988 356 GLU B CA 1
ATOM 11134 C C . GLU B 1 377 ? -37.47014 -13.64573 13.88396 1.000 23.94826 356 GLU B C 1
ATOM 11135 O O . GLU B 1 377 ? -38.68126 -13.88763 13.81980 1.000 18.46112 356 GLU B O 1
ATOM 11147 N N . VAL B 1 378 ? -36.57643 -14.30623 13.14445 1.000 22.60226 357 VAL B N 1
ATOM 11148 C CA . VAL B 1 378 ? -37.00072 -15.45426 12.34779 1.000 21.10354 357 VAL B CA 1
ATOM 11149 C C . VAL B 1 378 ? -37.54044 -16.55301 13.25335 1.000 18.42848 357 VAL B C 1
ATOM 11150 O O . VAL B 1 378 ? -38.57730 -17.16234 12.96493 1.000 18.33400 357 VAL B O 1
ATOM 11163 N N . LEU B 1 379 ? -36.83846 -16.83622 14.35327 1.000 21.94870 358 LEU B N 1
ATOM 11164 C CA . LEU B 1 379 ? -37.32070 -17.84533 15.28987 1.000 22.35513 358 LEU B CA 1
ATOM 11165 C C . LEU B 1 379 ? -38.72426 -17.50297 15.77424 1.000 21.54300 358 LEU B C 1
ATOM 11166 O O . LEU B 1 379 ? -39.60089 -18.37378 15.84126 1.000 19.37298 358 LEU B O 1
ATOM 11182 N N . GLY B 1 380 ? -38.95958 -16.23211 16.10346 1.000 23.55007 359 GLY B N 1
ATOM 11183 C CA . GLY B 1 380 ? -40.28605 -15.82625 16.53678 1.000 22.34521 359 GLY B CA 1
ATOM 11184 C C . GLY B 1 380 ? -41.32713 -15.97044 15.44309 1.000 29.19535 359 GLY B C 1
ATOM 11185 O O . GLY B 1 380 ? -42.47280 -16.34528 15.70677 1.000 21.72320 359 GLY B O 1
ATOM 11189 N N . ALA B 1 381 ? -40.94574 -15.67314 14.19944 1.000 21.34011 360 ALA B N 1
ATOM 11190 C CA . ALA B 1 381 ? -41.89399 -15.80053 13.09806 1.000 21.82479 360 ALA B CA 1
ATOM 11191 C C . ALA B 1 381 ? -42.26982 -17.25872 12.86994 1.000 21.83380 360 ALA B C 1
ATOM 11192 O O . ALA B 1 381 ? -43.43321 -17.57288 12.59324 1.000 20.23702 360 ALA B O 1
ATOM 11199 N N . LEU B 1 382 ? -41.29726 -18.16250 12.99444 1.000 19.51426 361 LEU B N 1
ATOM 11200 C CA . LEU B 1 382 ? -41.57267 -19.58653 12.84104 1.000 19.09351 361 LEU B CA 1
ATOM 11201 C C . LEU B 1 382 ? -42.51689 -20.09288 13.92713 1.000 22.73036 361 LEU B C 1
ATOM 11202 O O . LEU B 1 382 ? -43.44364 -20.86176 13.64647 1.000 26.79165 361 LEU B O 1
ATOM 11218 N N . ARG B 1 383 ? -42.29090 -19.68703 15.17764 1.000 24.12225 362 ARG B N 1
ATOM 11219 C CA . ARG B 1 383 ? -43.16553 -20.12842 16.26044 1.000 29.27203 362 ARG B CA 1
ATOM 11220 C C . ARG B 1 383 ? -44.58194 -19.59396 16.07782 1.000 37.18739 362 ARG B C 1
ATOM 11221 O O . ARG B 1 383 ? -45.56195 -20.29917 16.34919 1.000 34.45796 362 ARG B O 1
ATOM 11242 N N . ALA B 1 384 ? -44.70618 -18.33570 15.65504 1.000 30.64717 363 ALA B N 1
ATOM 11243 C CA . ALA B 1 384 ? -46.00325 -17.71748 15.40775 1.000 31.24835 363 ALA B CA 1
ATOM 11244 C C . ALA B 1 384 ? -46.64824 -18.15328 14.09536 1.000 29.43137 363 ALA B C 1
ATOM 11245 O O . ALA B 1 384 ? -47.85643 -17.95884 13.92296 1.000 30.11083 363 ALA B O 1
ATOM 11252 N N . GLY B 1 385 ? -45.87549 -18.71210 13.16130 1.000 29.65881 364 GLY B N 1
ATOM 11253 C CA . GLY B 1 385 ? -46.38775 -18.97765 11.82582 1.000 30.21579 364 GLY B CA 1
ATOM 11254 C C . GLY B 1 385 ? -47.39736 -20.10174 11.72814 1.000 32.55264 364 GLY B C 1
ATOM 11255 O O . GLY B 1 385 ? -48.19554 -20.11817 10.78498 1.000 37.85342 364 GLY B O 1
ATOM 11259 N N . GLY B 1 386 ? -47.37452 -21.04339 12.66411 1.000 26.96352 365 GLY B N 1
ATOM 11260 C CA . GLY B 1 386 ? -48.27568 -22.17808 12.61319 1.000 34.62805 365 GLY B CA 1
ATOM 11261 C C . GLY B 1 386 ? -48.07308 -23.07957 11.41899 1.000 40.30316 365 GLY B C 1
ATOM 11262 O O . GLY B 1 386 ? -48.99084 -23.81051 11.03607 1.000 36.36123 365 GLY B O 1
ATOM 11266 N N . LEU B 1 387 ? -46.89717 -23.03349 10.80385 1.000 33.33553 366 LEU B N 1
ATOM 11267 C CA . LEU B 1 387 ? -46.54755 -23.89912 9.68782 1.000 33.48450 366 LEU B CA 1
ATOM 11268 C C . LEU B 1 387 ? -45.55024 -24.94286 10.17159 1.000 36.69385 366 LEU B C 1
ATOM 11269 O O . LEU B 1 387 ? -44.57348 -24.60233 10.84826 1.000 39.06139 366 LEU B O 1
ATOM 11285 N N . ARG B 1 388 ? -45.79932 -26.20539 9.84060 1.000 33.67450 367 ARG B N 1
ATOM 11286 C CA . ARG B 1 388 ? -44.78888 -27.24653 9.97491 1.000 31.63482 367 ARG B CA 1
ATOM 11287 C C . ARG B 1 388 ? -44.07341 -27.37843 8.63535 1.000 35.99170 367 ARG B C 1
ATOM 11288 O O . ARG B 1 388 ? -44.69379 -27.73931 7.62982 1.000 38.45142 367 ARG B O 1
ATOM 11309 N N . LEU B 1 389 ? -42.78150 -27.07274 8.61510 1.000 29.81117 368 LEU B N 1
ATOM 11310 C CA . LEU B 1 389 ? -41.96223 -27.19315 7.41127 1.000 29.57121 368 LEU B CA 1
ATOM 11311 C C . LEU B 1 389 ? -41.25089 -28.53805 7.50010 1.000 32.24759 368 LEU B C 1
ATOM 11312 O O . LEU B 1 389 ? -40.17736 -28.64441 8.09737 1.000 36.46195 368 LEU B O 1
ATOM 11328 N N . ALA B 1 390 ? -41.83005 -29.55914 6.86976 1.000 24.75392 369 ALA B N 1
ATOM 11329 C CA . ALA B 1 390 ? -41.23072 -30.87670 7.04485 1.000 23.97899 369 ALA B CA 1
ATOM 11330 C C . ALA B 1 390 ? -40.23748 -31.16546 5.92470 1.000 24.43111 369 ALA B C 1
ATOM 11331 O O . ALA B 1 390 ? -40.46695 -30.77494 4.77665 1.000 24.37988 369 ALA B O 1
ATOM 11338 N N . PRO B 1 391 ? -39.13994 -31.85795 6.23098 1.000 24.39670 370 PRO B N 1
ATOM 11339 C CA . PRO B 1 391 ? -38.15463 -32.15752 5.18559 1.000 24.98095 370 PRO B CA 1
ATOM 11340 C C . PRO B 1 391 ? -38.77859 -32.95418 4.04993 1.000 26.28605 370 PRO B C 1
ATOM 11341 O O . PRO B 1 391 ? -39.52426 -33.91051 4.27004 1.000 27.14014 370 PRO B O 1
ATOM 11352 N N . ALA B 1 392 ? -38.45969 -32.54765 2.82506 1.000 24.79926 371 ALA B N 1
ATOM 11353 C CA . ALA B 1 392 ? -38.90180 -33.21717 1.60945 1.000 23.63192 371 ALA B CA 1
ATOM 11354 C C . ALA B 1 392 ? -37.69677 -33.68786 0.80806 1.000 25.16276 371 ALA B C 1
ATOM 11355 O O . ALA B 1 392 ? -37.68717 -33.65304 -0.42294 1.000 29.49792 371 ALA B O 1
ATOM 11362 N N . GLY B 1 393 ? -36.64999 -34.09890 1.51434 1.000 28.76322 372 GLY B N 1
ATOM 11363 C CA . GLY B 1 393 ? -35.39796 -34.45038 0.89706 1.000 32.55405 372 GLY B CA 1
ATOM 11364 C C . GLY B 1 393 ? -34.25216 -33.83150 1.66490 1.000 25.84370 372 GLY B C 1
ATOM 11365 O O . GLY B 1 393 ? -34.45475 -33.02357 2.57612 1.000 26.01644 372 GLY B O 1
ATOM 11369 N N . PRO B 1 394 ? -33.02517 -34.21053 1.32672 1.000 28.81259 373 PRO B N 1
ATOM 11370 C CA . PRO B 1 394 ? -31.86775 -33.65803 2.03706 1.000 24.82590 373 PRO B CA 1
ATOM 11371 C C . PRO B 1 394 ? -31.57821 -32.22192 1.62820 1.000 23.88205 373 PRO B C 1
ATOM 11372 O O . PRO B 1 394 ? -31.92257 -31.77664 0.53048 1.000 22.28630 373 PRO B O 1
ATOM 11383 N N . ALA B 1 395 ? -30.96844 -31.48273 2.55071 1.000 23.47721 374 ALA B N 1
ATOM 11384 C CA . ALA B 1 395 ? -30.34890 -30.22020 2.18119 1.000 22.88849 374 ALA B CA 1
ATOM 11385 C C . ALA B 1 395 ? -29.26461 -30.49713 1.14843 1.000 30.02699 374 ALA B C 1
ATOM 11386 O O . ALA B 1 395 ? -28.50063 -31.45683 1.27524 1.000 27.59398 374 ALA B O 1
ATOM 11393 N N . ALA B 1 396 ? -29.22422 -29.67945 0.10093 1.000 22.83524 375 ALA B N 1
ATOM 11394 C CA . ALA B 1 396 ? -28.20900 -29.77631 -0.94129 1.000 20.59346 375 ALA B CA 1
ATOM 11395 C C . ALA B 1 396 ? -27.32955 -28.53898 -0.86327 1.000 24.01141 375 ALA B C 1
ATOM 11396 O O . ALA B 1 396 ? -27.84143 -27.41666 -0.81371 1.000 22.24726 375 ALA B O 1
ATOM 11403 N N . TYR B 1 397 ? -26.01607 -28.73407 -0.85939 1.000 21.75914 376 TYR B N 1
ATOM 11404 C CA . TYR B 1 397 ? -25.09759 -27.62887 -0.63484 1.000 24.17407 376 TYR B CA 1
ATOM 11405 C C . TYR B 1 397 ? -24.40681 -27.19024 -1.91793 1.000 21.35554 376 TYR B C 1
ATOM 11406 O O . TYR B 1 397 ? -24.04972 -28.01114 -2.76970 1.000 20.88415 376 TYR B O 1
ATOM 11424 N N . GLU B 1 398 ? -24.24938 -25.87405 -2.04170 1.000 22.69093 377 GLU B N 1
ATOM 11425 C CA . GLU B 1 398 ? -23.60860 -25.26341 -3.18923 1.000 23.16087 377 GLU B CA 1
ATOM 11426 C C . GLU B 1 398 ? -22.10010 -25.48789 -3.13075 1.000 19.83327 377 GLU B C 1
ATOM 11427 O O . GLU B 1 398 ? -21.51068 -25.52083 -2.04677 1.000 19.90571 377 GLU B O 1
ATOM 11439 N N . PRO B 1 399 ? -21.44716 -25.63967 -4.28435 1.000 24.54534 378 PRO B N 1
ATOM 11440 C CA . PRO B 1 399 ? -19.97239 -25.78695 -4.25396 1.000 21.99315 378 PRO B CA 1
ATOM 11441 C C . PRO B 1 399 ? -19.24843 -24.46729 -4.00251 1.000 25.62032 378 PRO B C 1
ATOM 11442 O O . PRO B 1 399 ? -18.55169 -23.90639 -4.85515 1.000 23.02399 378 PRO B O 1
ATOM 11453 N N . THR B 1 400 ? -19.41852 -23.94743 -2.78726 1.000 23.22747 379 THR B N 1
ATOM 11454 C CA . THR B 1 400 ? -18.69153 -22.78321 -2.29378 1.000 22.62555 379 THR B CA 1
ATOM 11455 C C . THR B 1 400 ? -18.03457 -23.17361 -0.97716 1.000 24.31178 379 THR B C 1
ATOM 11456 O O . THR B 1 400 ? -18.71354 -23.65558 -0.06447 1.000 20.54539 379 THR B O 1
ATOM 11467 N N . ALA B 1 401 ? -16.71749 -22.98563 -0.88366 1.000 21.94031 380 ALA B N 1
ATOM 11468 C CA . ALA B 1 401 ? -15.95381 -23.44790 0.27214 1.000 21.60568 380 ALA B CA 1
ATOM 11469 C C . ALA B 1 401 ? -15.72682 -22.37194 1.32418 1.000 20.11161 380 ALA B C 1
ATOM 11470 O O . ALA B 1 401 ? -15.74364 -22.67281 2.52242 1.000 19.97708 380 ALA B O 1
ATOM 11477 N N . THR B 1 402 ? -15.51156 -21.12411 0.90955 1.000 19.42197 381 THR B N 1
ATOM 11478 C CA . THR B 1 402 ? -15.23542 -20.06727 1.87530 1.000 19.30185 381 THR B CA 1
ATOM 11479 C C . THR B 1 402 ? -16.50193 -19.66613 2.62048 1.000 20.98551 381 THR B C 1
ATOM 11480 O O . THR B 1 402 ? -16.49706 -19.53787 3.85040 1.000 19.20902 381 THR B O 1
ATOM 11491 N N . LEU B 1 403 ? -17.60018 -19.47882 1.89195 1.000 20.34246 382 LEU B N 1
ATOM 11492 C CA . LEU B 1 403 ? -18.89106 -19.11207 2.46499 1.000 16.72497 382 LEU B CA 1
ATOM 11493 C C . LEU B 1 403 ? -19.86127 -20.24866 2.17588 1.000 16.83433 382 LEU B C 1
ATOM 11494 O O . LEU B 1 403 ? -20.31459 -20.40776 1.03775 1.000 20.19577 382 LEU B O 1
ATOM 11510 N N . ARG B 1 404 ? -20.16510 -21.04156 3.19889 1.000 20.32330 383 ARG B N 1
ATOM 11511 C CA . ARG B 1 404 ? -21.04748 -22.18733 3.03074 1.000 18.29509 383 ARG B CA 1
ATOM 11512 C C . ARG B 1 404 ? -22.47123 -21.72678 2.74753 1.000 24.51468 383 ARG B C 1
ATOM 11513 O O . ARG B 1 404 ? -22.96539 -20.77111 3.35235 1.000 23.44221 383 ARG B O 1
ATOM 11534 N N . GLY B 1 405 ? -23.13121 -22.41307 1.81995 1.000 18.10675 384 GLY B N 1
ATOM 11535 C CA . GLY B 1 405 ? -24.50076 -22.08240 1.47686 1.000 25.81479 384 GLY B CA 1
ATOM 11536 C C . GLY B 1 405 ? -25.21050 -23.26732 0.87447 1.000 23.65108 384 GLY B C 1
ATOM 11537 O O . GLY B 1 405 ? -24.59557 -24.11832 0.22270 1.000 19.96735 384 GLY B O 1
ATOM 11541 N N . LEU B 1 406 ? -26.51546 -23.33946 1.11409 1.000 18.11811 385 LEU B N 1
ATOM 11542 C CA . LEU B 1 406 ? -27.33789 -24.36592 0.49520 1.000 20.57657 385 LEU B CA 1
ATOM 11543 C C . LEU B 1 406 ? -27.73755 -23.97901 -0.92251 1.000 20.28574 385 LEU B C 1
ATOM 11544 O O . LEU B 1 406 ? -28.03268 -22.81484 -1.21035 1.000 19.58585 385 LEU B O 1
ATOM 11560 N N . ALA B 1 407 ? -27.74192 -24.97451 -1.80924 1.000 17.22325 386 ALA B N 1
ATOM 11561 C CA . ALA B 1 407 ? -28.32463 -24.80574 -3.13446 1.000 21.49208 386 ALA B CA 1
ATOM 11562 C C . ALA B 1 407 ? -29.83635 -24.99311 -3.11082 1.000 18.78441 386 ALA B C 1
ATOM 11563 O O . ALA B 1 407 ? -30.54534 -24.40351 -3.93500 1.000 22.32834 386 ALA B O 1
ATOM 11570 N N . GLU B 1 408 ? -30.34156 -25.80314 -2.18283 1.000 21.53894 387 GLU B N 1
ATOM 11571 C CA . GLU B 1 408 ? -31.76118 -26.11328 -2.11729 1.000 21.06220 387 GLU B CA 1
ATOM 11572 C C . GLU B 1 408 ? -32.06613 -26.66365 -0.73179 1.000 17.95199 387 GLU B C 1
ATOM 11573 O O . GLU B 1 408 ? -31.24531 -27.37287 -0.14468 1.000 20.16476 387 GLU B O 1
ATOM 11585 N N . LEU B 1 409 ? -33.24099 -26.31569 -0.21273 1.000 20.13778 388 LEU B N 1
ATOM 11586 C CA . LEU B 1 409 ? -33.71621 -26.82126 1.07334 1.000 23.57895 388 LEU B CA 1
ATOM 11587 C C . LEU B 1 409 ? -35.17740 -27.18938 0.87549 1.000 21.81454 388 LEU B C 1
ATOM 11588 O O . LEU B 1 409 ? -36.08038 -26.37085 1.09512 1.000 19.26381 388 LEU B O 1
ATOM 11604 N N . PRO B 1 410 ? -35.44590 -28.41634 0.42595 1.000 19.31655 389 PRO B N 1
ATOM 11605 C CA . PRO B 1 410 ? -36.81752 -28.79506 0.05441 1.000 22.16006 389 PRO B CA 1
ATOM 11606 C C . PRO B 1 410 ? -37.64556 -29.19294 1.26604 1.000 23.35420 389 PRO B C 1
ATOM 11607 O O . PRO B 1 410 ? -37.21314 -29.99755 2.09451 1.000 23.90015 389 PRO B O 1
ATOM 11618 N N . VAL B 1 411 ? -38.84658 -28.62440 1.36573 1.000 23.90776 390 VAL B N 1
ATOM 11619 C CA . VAL B 1 411 ? -39.76612 -28.94412 2.44695 1.000 25.36171 390 VAL B CA 1
ATOM 11620 C C . VAL B 1 411 ? -41.18075 -29.02784 1.89258 1.000 26.07458 390 VAL B C 1
ATOM 11621 O O . VAL B 1 411 ? -41.48559 -28.51473 0.81338 1.000 27.08952 390 VAL B O 1
ATOM 11634 N N . SER B 1 412 ? -42.03851 -29.71715 2.63641 1.000 27.86802 391 SER B N 1
ATOM 11635 C CA . SER B 1 412 ? -43.47715 -29.66638 2.42578 1.000 27.66142 391 SER B CA 1
ATOM 11636 C C . SER B 1 412 ? -44.08938 -28.78525 3.50614 1.000 30.77049 391 SER B C 1
ATOM 11637 O O . SER B 1 412 ? -43.65244 -28.81275 4.66044 1.000 36.56485 391 SER B O 1
ATOM 11645 N N . VAL B 1 413 ? -45.11833 -28.02867 3.14202 1.000 30.92981 392 VAL B N 1
ATOM 11646 C CA . VAL B 1 413 ? -45.76219 -27.09678 4.05978 1.000 31.95085 392 VAL B CA 1
ATOM 11647 C C . VAL B 1 413 ? -47.08780 -27.70270 4.49064 1.000 32.86354 392 VAL B C 1
ATOM 11648 O O . VAL B 1 413 ? -47.94441 -28.01139 3.65334 1.000 45.89641 392 VAL B O 1
ATOM 11661 N N . ARG B 1 414 ? -47.25000 -27.87023 5.79735 1.000 35.62995 393 ARG B N 1
ATOM 11662 C CA . ARG B 1 414 ? -48.39413 -28.55517 6.37026 1.000 39.73138 393 ARG B CA 1
ATOM 11663 C C . ARG B 1 414 ? -48.85956 -27.82487 7.62263 1.000 48.34753 393 ARG B C 1
ATOM 11664 O O . ARG B 1 414 ? -48.07946 -27.10115 8.25150 1.000 44.93690 393 ARG B O 1
ATOM 11685 N N . PRO C 1 33 ? -21.18398 -17.18919 39.27125 1.000 72.60056 12 PRO C N 1
ATOM 11686 C CA . PRO C 1 33 ? -21.55175 -18.54739 39.69590 1.000 69.76602 12 PRO C CA 1
ATOM 11687 C C . PRO C 1 33 ? -22.06801 -19.40873 38.54587 1.000 62.46197 12 PRO C C 1
ATOM 11688 O O . PRO C 1 33 ? -22.22706 -20.61944 38.71151 1.000 70.31037 12 PRO C O 1
ATOM 11699 N N . ILE C 1 34 ? -22.32293 -18.78624 37.39252 1.000 75.70163 13 ILE C N 1
ATOM 11700 C CA . ILE C 1 34 ? -22.77897 -19.54003 36.23228 1.000 63.63495 13 ILE C CA 1
ATOM 11701 C C . ILE C 1 34 ? -21.78634 -20.64898 35.91806 1.000 55.15401 13 ILE C C 1
ATOM 11702 O O . ILE C 1 34 ? -20.56686 -20.43801 35.91219 1.000 64.99100 13 ILE C O 1
ATOM 11718 N N . TYR C 1 35 ? -22.31016 -21.84340 35.66036 1.000 45.39544 14 TYR C N 1
ATOM 11719 C CA . TYR C 1 35 ? -21.51155 -22.97596 35.21756 1.000 45.53478 14 TYR C CA 1
ATOM 11720 C C . TYR C 1 35 ? -22.37076 -23.79512 34.26523 1.000 39.20718 14 TYR C C 1
ATOM 11721 O O . TYR C 1 35 ? -23.60164 -23.76080 34.33656 1.000 41.40363 14 TYR C O 1
ATOM 11739 N N . ASP C 1 36 ? -21.71368 -24.48802 33.34358 1.000 44.27799 15 ASP C N 1
ATOM 11740 C CA . ASP C 1 36 ? -22.37622 -25.40127 32.42029 1.000 36.83169 15 ASP C CA 1
ATOM 11741 C C . ASP C 1 36 ? -22.59392 -26.74460 33.10768 1.000 36.11053 15 ASP C C 1
ATOM 11742 O O . ASP C 1 36 ? -21.62009 -27.43027 33.44589 1.000 35.79671 15 ASP C O 1
ATOM 11751 N N . PRO C 1 37 ? -23.84560 -27.14628 33.35591 1.000 33.13742 16 PRO C N 1
ATOM 11752 C CA . PRO C 1 37 ? -24.07085 -28.38537 34.12056 1.000 30.90000 16 PRO C CA 1
ATOM 11753 C C . PRO C 1 37 ? -23.52162 -29.62872 33.44428 1.000 33.45354 16 PRO C C 1
ATOM 11754 O O . PRO C 1 37 ? -23.30529 -30.63967 34.12600 1.000 32.73714 16 PRO C O 1
ATOM 11765 N N . LEU C 1 38 ? -23.29139 -29.59282 32.13237 1.000 33.39763 17 LEU C N 1
ATOM 11766 C CA . LEU C 1 38 ? -22.79492 -30.74685 31.39643 1.000 38.86402 17 LEU C CA 1
ATOM 11767 C C . LEU C 1 38 ? -21.31950 -30.63173 31.03494 1.000 41.73281 17 LEU C C 1
ATOM 11768 O O . LEU C 1 38 ? -20.79265 -31.51688 30.35411 1.000 34.60799 17 LEU C O 1
ATOM 11784 N N . ALA C 1 39 ? -20.64396 -29.57833 31.48221 1.000 39.36163 18 ALA C N 1
ATOM 11785 C CA . ALA C 1 39 ? -19.21807 -29.43983 31.22842 1.000 36.91368 18 ALA C CA 1
ATOM 11786 C C . ALA C 1 39 ? -18.45685 -30.57886 31.90266 1.000 35.54577 18 ALA C C 1
ATOM 11787 O O . ALA C 1 39 ? -18.83264 -31.01195 32.99875 1.000 31.40386 18 ALA C O 1
ATOM 11794 N N . PRO C 1 40 ? -17.39697 -31.09949 31.27527 1.000 39.80568 19 PRO C N 1
ATOM 11795 C CA . PRO C 1 40 ? -16.68562 -32.23479 31.89134 1.000 39.64050 19 PRO C CA 1
ATOM 11796 C C . PRO C 1 40 ? -16.19551 -31.97060 33.30826 1.000 39.17787 19 PRO C C 1
ATOM 11797 O O . PRO C 1 40 ? -16.26322 -32.87442 34.15080 1.000 30.42860 19 PRO C O 1
ATOM 11808 N N . SER C 1 41 ? -15.70263 -30.76425 33.60522 1.000 34.07587 20 SER C N 1
ATOM 11809 C CA . SER C 1 41 ? -15.19916 -30.49968 34.95124 1.000 33.58467 20 SER C CA 1
ATOM 11810 C C . SER C 1 41 ? -16.32096 -30.47547 35.98237 1.000 36.77307 20 SER C C 1
ATOM 11811 O O . SER C 1 41 ? -16.11373 -30.88134 37.13198 1.000 37.63969 20 SER C O 1
ATOM 11819 N N . VAL C 1 42 ? -17.50426 -29.99600 35.59940 1.000 34.30518 21 VAL C N 1
ATOM 11820 C CA . VAL C 1 42 ? -18.64236 -30.00068 36.51382 1.000 33.75930 21 VAL C CA 1
ATOM 11821 C C . VAL C 1 42 ? -19.12028 -31.42805 36.74907 1.000 29.44272 21 VAL C C 1
ATOM 11822 O O . VAL C 1 42 ? -19.33735 -31.85324 37.89062 1.000 29.05031 21 VAL C O 1
ATOM 11835 N N . ILE C 1 43 ? -19.28105 -32.18922 35.66552 1.000 27.04178 22 ILE C N 1
ATOM 11836 C CA . ILE C 1 43 ? -19.73202 -33.57393 35.75528 1.000 34.81162 22 ILE C CA 1
ATOM 11837 C C . ILE C 1 43 ? -18.77888 -34.41308 36.59582 1.000 29.11752 22 ILE C C 1
ATOM 11838 O O . ILE C 1 43 ? -19.20668 -35.34698 37.28517 1.000 28.34328 22 ILE C O 1
ATOM 11854 N N . ALA C 1 44 ? -17.47905 -34.11058 36.54801 1.000 28.54129 23 ALA C N 1
ATOM 11855 C CA . ALA C 1 44 ? -16.50819 -34.88878 37.31253 1.000 27.19754 23 ALA C CA 1
ATOM 11856 C C . ALA C 1 44 ? -16.74193 -34.75502 38.81277 1.000 29.83150 23 ALA C C 1
ATOM 11857 O O . ALA C 1 44 ? -16.56418 -35.71980 39.56555 1.000 30.61843 23 ALA C O 1
ATOM 11864 N N . ASP C 1 45 ? -17.13480 -33.56871 39.26525 1.000 31.91037 24 ASP C N 1
ATOM 11865 C CA . ASP C 1 45 ? -17.44708 -33.32104 40.66701 1.000 35.78261 24 ASP C CA 1
ATOM 11866 C C . ASP C 1 45 ? -18.26997 -32.04283 40.75331 1.000 29.01123 24 ASP C C 1
ATOM 11867 O O . ASP C 1 45 ? -17.70367 -30.94309 40.78549 1.000 29.30130 24 ASP C O 1
ATOM 11876 N N . PRO C 1 46 ? -19.60323 -32.13799 40.76876 1.000 31.79893 25 PRO C N 1
ATOM 11877 C CA . PRO C 1 46 ? -20.42814 -30.92090 40.75576 1.000 30.55128 25 PRO C CA 1
ATOM 11878 C C . PRO C 1 46 ? -20.59498 -30.26257 42.11396 1.000 31.66705 25 PRO C C 1
ATOM 11879 O O . PRO C 1 46 ? -21.01854 -29.10086 42.16835 1.000 30.09898 25 PRO C O 1
ATOM 11890 N N . TYR C 1 47 ? -20.27153 -30.95122 43.20442 1.000 30.42856 26 TYR C N 1
ATOM 11891 C CA . TYR C 1 47 ? -20.61167 -30.42845 44.52311 1.000 30.58019 26 TYR C CA 1
ATOM 11892 C C . TYR C 1 47 ? -19.91090 -29.11349 44.83416 1.000 33.70960 26 TYR C C 1
ATOM 11893 O O . TYR C 1 47 ? -20.55411 -28.23867 45.44042 1.000 32.71216 26 TYR C O 1
ATOM 11911 N N . PRO C 1 48 ? -18.65744 -28.87967 44.43366 1.000 33.90741 27 PRO C N 1
ATOM 11912 C CA . PRO C 1 48 ? -18.08679 -27.53588 44.63625 1.000 35.17577 27 PRO C CA 1
ATOM 11913 C C . PRO C 1 48 ? -18.83899 -26.44972 43.88556 1.000 34.68173 27 PRO C C 1
ATOM 11914 O O . PRO C 1 48 ? -18.92815 -25.31711 44.37600 1.000 40.85620 27 PRO C O 1
ATOM 11925 N N . PHE C 1 49 ? -19.39552 -26.76515 42.71283 1.000 37.70789 28 PHE C N 1
ATOM 11926 C CA . PHE C 1 49 ? -20.17846 -25.77937 41.97510 1.000 34.31653 28 PHE C CA 1
ATOM 11927 C C . PHE C 1 49 ? -21.51779 -25.52840 42.65195 1.000 34.71580 28 PHE C C 1
ATOM 11928 O O . PHE C 1 49 ? -21.98056 -24.38321 42.72252 1.000 37.60816 28 PHE C O 1
ATOM 11945 N N . TYR C 1 50 ? -22.15768 -26.58739 43.15337 1.000 28.95526 29 TYR C N 1
ATOM 11946 C CA . TYR C 1 50 ? -23.35475 -26.39695 43.96176 1.000 33.30098 29 TYR C CA 1
ATOM 11947 C C . TYR C 1 50 ? -23.06536 -25.47669 45.14142 1.000 29.73178 29 TYR C C 1
ATOM 11948 O O . TYR C 1 50 ? -23.87311 -24.60080 45.47362 1.000 33.80257 29 TYR C O 1
ATOM 11966 N N . ARG C 1 51 ? -21.91629 -25.67437 45.79627 1.000 31.20264 30 ARG C N 1
ATOM 11967 C CA . ARG C 1 51 ? -21.60216 -24.91521 47.00281 1.000 35.27208 30 ARG C CA 1
ATOM 11968 C C . ARG C 1 51 ? -21.38964 -23.43970 46.68899 1.000 36.75358 30 ARG C C 1
ATOM 11969 O O . ARG C 1 51 ? -21.75822 -22.57132 47.48827 1.000 37.91362 30 ARG C O 1
ATOM 11990 N N . LYS C 1 52 ? -20.79583 -23.13217 45.53363 1.000 38.71432 31 LYS C N 1
ATOM 11991 C CA . LYS C 1 52 ? -20.60606 -21.73253 45.16368 1.000 43.80890 31 LYS C CA 1
ATOM 11992 C C . LYS C 1 52 ? -21.94024 -21.04360 44.89761 1.000 44.54558 31 LYS C C 1
ATOM 11993 O O . LYS C 1 52 ? -22.13806 -19.88801 45.28989 1.000 47.70148 31 LYS C O 1
ATOM 12012 N N . LEU C 1 53 ? -22.86040 -21.73240 44.22269 1.000 41.20311 32 LEU C N 1
ATOM 12013 C CA . LEU C 1 53 ? -24.19236 -21.18347 44.01848 1.000 42.72872 32 LEU C CA 1
ATOM 12014 C C . LEU C 1 53 ? -24.90277 -20.93954 45.33393 1.000 43.41420 32 LEU C C 1
ATOM 12015 O O . LEU C 1 53 ? -25.46573 -19.86325 45.55410 1.000 43.39372 32 LEU C O 1
ATOM 12031 N N A ARG C 1 54 ? -24.90530 -21.93978 46.22231 0.585 36.94465 33 ARG C N 1
ATOM 12032 N N B ARG C 1 54 ? -24.90795 -21.93628 46.21998 0.415 36.98111 33 ARG C N 1
ATOM 12033 C CA A ARG C 1 54 ? -25.63656 -21.81342 47.47423 0.585 39.53160 33 ARG C CA 1
ATOM 12034 C CA B ARG C 1 54 ? -25.64610 -21.80373 47.46635 0.415 39.52765 33 ARG C CA 1
ATOM 12035 C C A ARG C 1 54 ? -25.10903 -20.65431 48.29595 0.585 38.81127 33 ARG C C 1
ATOM 12036 C C B ARG C 1 54 ? -25.11119 -20.65697 48.30324 0.415 38.79606 33 ARG C C 1
ATOM 12037 O O A ARG C 1 54 ? -25.88774 -19.92033 48.91048 0.585 39.77279 33 ARG C O 1
ATOM 12038 O O B ARG C 1 54 ? -25.88801 -19.92050 48.91908 0.415 39.76590 33 ARG C O 1
ATOM 12079 N N . GLU C 1 55 ? -23.78752 -20.50195 48.35863 1.000 40.84367 34 GLU C N 1
ATOM 12080 C CA . GLU C 1 55 ? -23.22036 -19.39972 49.10936 1.000 44.79712 34 GLU C CA 1
ATOM 12081 C C . GLU C 1 55 ? -23.64114 -18.06520 48.52322 1.000 49.23765 34 GLU C C 1
ATOM 12082 O O . GLU C 1 55 ? -23.87761 -17.11097 49.26788 1.000 51.80519 34 GLU C O 1
ATOM 12094 N N . THR C 1 56 ? -23.80705 -17.99654 47.20401 1.000 50.36845 35 THR C N 1
ATOM 12095 C CA . THR C 1 56 ? -24.16591 -16.74244 46.55456 1.000 55.36912 35 THR C CA 1
ATOM 12096 C C . THR C 1 56 ? -25.64130 -16.40319 46.74180 1.000 54.38965 35 THR C C 1
ATOM 12097 O O . THR C 1 56 ? -25.96845 -15.26281 47.08312 1.000 58.17273 35 THR C O 1
ATOM 12108 N N . ASN C 1 57 ? -26.52926 -17.37373 46.54965 1.000 49.83904 36 ASN C N 1
ATOM 12109 C CA . ASN C 1 57 ? -27.94457 -17.22908 46.84491 1.000 50.63807 36 ASN C CA 1
ATOM 12110 C C . ASN C 1 57 ? -28.51032 -18.64377 46.91495 1.000 51.01969 36 ASN C C 1
ATOM 12111 O O . ASN C 1 57 ? -28.11421 -19.50047 46.12326 1.000 54.97500 36 ASN C O 1
ATOM 12122 N N . THR C 1 58 ? -29.43962 -18.91024 47.82217 1.000 47.15354 37 THR C N 1
ATOM 12123 C CA . THR C 1 58 ? -30.07581 -20.21289 47.88808 1.000 47.72800 37 THR C CA 1
ATOM 12124 C C . THR C 1 58 ? -31.15733 -20.34103 46.84315 1.000 43.04925 37 THR C C 1
ATOM 12125 O O . THR C 1 58 ? -31.58609 -21.45496 46.56198 1.000 40.78338 37 THR C O 1
ATOM 12136 N N . VAL C 1 59 ? -31.62209 -19.22789 46.27918 1.000 51.48686 38 VAL C N 1
ATOM 12137 C CA . VAL C 1 59 ? -32.68232 -19.22404 45.26579 1.000 51.47475 38 VAL C CA 1
ATOM 12138 C C . VAL C 1 59 ? -32.19723 -18.30800 44.15490 1.000 52.37806 38 VAL C C 1
ATOM 12139 O O . VAL C 1 59 ? -32.38181 -17.08559 44.20767 1.000 52.83584 38 VAL C O 1
ATOM 12152 N N . HIS C 1 60 ? -31.53227 -18.87903 43.15272 1.000 55.37357 39 HIS C N 1
ATOM 12153 C CA . HIS C 1 60 ? -30.84008 -18.12396 42.11986 1.000 52.51432 39 HIS C CA 1
ATOM 12154 C C . HIS C 1 60 ? -31.58747 -18.23764 40.79919 1.000 44.77160 39 HIS C C 1
ATOM 12155 O O . HIS C 1 60 ? -32.08512 -19.31136 40.44655 1.000 42.58419 39 HIS C O 1
ATOM 12169 N N . TRP C 1 61 ? -31.66735 -17.12580 40.07376 1.000 47.63366 40 TRP C N 1
ATOM 12170 C CA . TRP C 1 61 ? -32.34951 -17.09326 38.78773 1.000 46.58355 40 TRP C CA 1
ATOM 12171 C C . TRP C 1 61 ? -31.35804 -17.43991 37.68436 1.000 51.07326 40 TRP C C 1
ATOM 12172 O O . TRP C 1 61 ? -30.32625 -16.77587 37.53605 1.000 53.22655 40 TRP C O 1
ATOM 12193 N N . HIS C 1 62 ? -31.67776 -18.47349 36.91216 1.000 47.22796 41 HIS C N 1
ATOM 12194 C CA . HIS C 1 62 ? -30.88169 -18.88654 35.75984 1.000 51.80351 41 HIS C CA 1
ATOM 12195 C C . HIS C 1 62 ? -31.61325 -18.38002 34.52142 1.000 45.76066 41 HIS C C 1
ATOM 12196 O O . HIS C 1 62 ? -32.59858 -18.97765 34.08259 1.000 45.85382 41 HIS C O 1
ATOM 12210 N N . GLU C 1 63 ? -31.13003 -17.27281 33.95405 1.000 46.58282 42 GLU C N 1
ATOM 12211 C CA . GLU C 1 63 ? -31.89955 -16.59814 32.91394 1.000 51.41817 42 GLU C CA 1
ATOM 12212 C C . GLU C 1 63 ? -31.99097 -17.43024 31.64181 1.000 50.54430 42 GLU C C 1
ATOM 12213 O O . GLU C 1 63 ? -33.00038 -17.36343 30.93113 1.000 49.83953 42 GLU C O 1
ATOM 12225 N N . PHE C 1 64 ? -30.96166 -18.22052 31.34102 1.000 53.49968 43 PHE C N 1
ATOM 12226 C CA . PHE C 1 64 ? -30.93499 -18.95018 30.07860 1.000 60.03624 43 PHE C CA 1
ATOM 12227 C C . PHE C 1 64 ? -31.81673 -20.19193 30.12453 1.000 56.06489 43 PHE C C 1
ATOM 12228 O O . PHE C 1 64 ? -32.47225 -20.52497 29.13028 1.000 55.12913 43 PHE C O 1
ATOM 12245 N N . LEU C 1 65 ? -31.84909 -20.88219 31.26347 1.000 55.45236 44 LEU C N 1
ATOM 12246 C CA . LEU C 1 65 ? -32.78306 -21.98110 31.47345 1.000 54.16800 44 LEU C CA 1
ATOM 12247 C C . LEU C 1 65 ? -34.16406 -21.50966 31.91512 1.000 50.34093 44 LEU C C 1
ATOM 12248 O O . LEU C 1 65 ? -35.08564 -22.32959 31.98688 1.000 49.52015 44 LEU C O 1
ATOM 12264 N N . ASP C 1 66 ? -34.32051 -20.22461 32.23601 1.000 46.34380 45 ASP C N 1
ATOM 12265 C CA . ASP C 1 66 ? -35.61705 -19.64235 32.58724 1.000 43.24961 45 ASP C CA 1
ATOM 12266 C C . ASP C 1 66 ? -36.24645 -20.34808 33.78871 1.000 42.32918 45 ASP C C 1
ATOM 12267 O O . ASP C 1 66 ? -37.43343 -20.67874 33.79196 1.000 42.72678 45 ASP C O 1
ATOM 12276 N N . SER C 1 67 ? -35.43766 -20.57749 34.82215 1.000 47.79042 46 SER C N 1
ATOM 12277 C CA . SER C 1 67 ? -35.92409 -21.22962 36.02969 1.000 46.38489 46 SER C CA 1
ATOM 12278 C C . SER C 1 67 ? -35.11137 -20.78087 37.23497 1.000 44.59346 46 SER C C 1
ATOM 12279 O O . SER C 1 67 ? -33.94206 -20.40597 37.11126 1.000 40.80485 46 SER C O 1
ATOM 12287 N N . TRP C 1 68 ? -35.75233 -20.81778 38.40318 1.000 41.21402 47 TRP C N 1
ATOM 12288 C CA . TRP C 1 68 ? -35.02962 -20.67746 39.65915 1.000 47.56006 47 TRP C CA 1
ATOM 12289 C C . TRP C 1 68 ? -34.23823 -21.94738 39.94564 1.000 41.66602 47 TRP C C 1
ATOM 12290 O O . TRP C 1 68 ? -34.71165 -23.06060 39.70120 1.000 43.56046 47 TRP C O 1
ATOM 12311 N N . VAL C 1 69 ? -33.02383 -21.77646 40.45896 1.000 38.72544 48 VAL C N 1
ATOM 12312 C CA . VAL C 1 69 ? -32.18771 -22.88215 40.91650 1.000 38.16717 48 VAL C CA 1
ATOM 12313 C C . VAL C 1 69 ? -32.09826 -22.78317 42.43300 1.000 37.49654 48 VAL C C 1
ATOM 12314 O O . VAL C 1 69 ? -31.60922 -21.77969 42.96674 1.000 44.51211 48 VAL C O 1
ATOM 12327 N N . VAL C 1 70 ? -32.58177 -23.80951 43.12876 1.000 36.36443 49 VAL C N 1
ATOM 12328 C CA . VAL C 1 70 ? -32.72542 -23.78172 44.58109 1.000 37.42321 49 VAL C CA 1
ATOM 12329 C C . VAL C 1 70 ? -31.73188 -24.76584 45.18034 1.000 35.53623 49 VAL C C 1
ATOM 12330 O O . VAL C 1 70 ? -31.83569 -25.97825 44.95571 1.000 34.30146 49 VAL C O 1
ATOM 12343 N N . THR C 1 71 ? -30.77389 -24.24585 45.95205 1.000 36.36418 50 THR C N 1
ATOM 12344 C CA . THR C 1 71 ? -29.74189 -25.06873 46.56355 1.000 35.72504 50 THR C CA 1
ATOM 12345 C C . THR C 1 71 ? -29.77739 -25.08817 48.08495 1.000 36.13493 50 THR C C 1
ATOM 12346 O O . THR C 1 71 ? -29.04856 -25.88415 48.68668 1.000 36.27218 50 THR C O 1
ATOM 12357 N N . GLY C 1 72 ? -30.58219 -24.24203 48.72338 1.000 38.16653 51 GLY C N 1
ATOM 12358 C CA . GLY C 1 72 ? -30.64465 -24.23431 50.17507 1.000 38.13607 51 GLY C CA 1
ATOM 12359 C C . GLY C 1 72 ? -31.52546 -25.35755 50.69676 1.000 38.16319 51 GLY C C 1
ATOM 12360 O O . GLY C 1 72 ? -32.53566 -25.71880 50.09404 1.000 36.33125 51 GLY C O 1
ATOM 12364 N N . TYR C 1 73 ? -31.11639 -25.92977 51.82924 1.000 39.04647 52 TYR C N 1
ATOM 12365 C CA . TYR C 1 73 ? -31.89467 -27.01637 52.41090 1.000 38.67963 52 TYR C CA 1
ATOM 12366 C C . TYR C 1 73 ? -33.28344 -26.54176 52.81794 1.000 41.62090 52 TYR C C 1
ATOM 12367 O O . TYR C 1 73 ? -34.28876 -27.19152 52.50818 1.000 40.02867 52 TYR C O 1
ATOM 12385 N N . ALA C 1 74 ? -33.35914 -25.41401 53.52813 1.000 40.37525 53 ALA C N 1
ATOM 12386 C CA . ALA C 1 74 ? -34.65273 -24.93742 54.00409 1.000 40.33537 53 ALA C CA 1
ATOM 12387 C C . ALA C 1 74 ? -35.60890 -24.70112 52.84408 1.000 46.05640 53 ALA C C 1
ATOM 12388 O O . ALA C 1 74 ? -36.78721 -25.06934 52.91428 1.000 41.12168 53 ALA C O 1
ATOM 12395 N N . GLU C 1 75 ? -35.10697 -24.11918 51.75337 1.000 42.51272 54 GLU C N 1
ATOM 12396 C CA . GLU C 1 75 ? -35.96288 -23.78158 50.62212 1.000 44.76425 54 GLU C CA 1
ATOM 12397 C C . GLU C 1 75 ? -36.43580 -25.02581 49.87905 1.000 44.43252 54 GLU C C 1
ATOM 12398 O O . GLU C 1 75 ? -37.61071 -25.11897 49.50536 1.000 39.78308 54 GLU C O 1
ATOM 12410 N N . CYS C 1 76 ? -35.54278 -25.98904 49.64659 1.000 36.37973 55 CYS C N 1
ATOM 12411 C CA . CYS C 1 76 ? -35.95910 -27.22394 48.98971 1.000 35.10732 55 CYS C CA 1
ATOM 12412 C C . CYS C 1 76 ? -37.00419 -27.95461 49.82413 1.000 35.46310 55 CYS C C 1
ATOM 12413 O O . CYS C 1 76 ? -38.02955 -28.40663 49.30261 1.000 36.24299 55 CYS C O 1
ATOM 12421 N N . ARG C 1 77 ? -36.75731 -28.07871 51.13032 1.000 35.28404 56 ARG C N 1
ATOM 12422 C CA . ARG C 1 77 ? -37.70630 -28.76012 52.00439 1.000 37.24967 56 ARG C CA 1
ATOM 12423 C C . ARG C 1 77 ? -39.05955 -28.06352 51.98964 1.000 40.39034 56 ARG C C 1
ATOM 12424 O O . ARG C 1 77 ? -40.10754 -28.71953 52.01725 1.000 40.38973 56 ARG C O 1
ATOM 12445 N N . GLN C 1 78 ? -39.05499 -26.73129 51.93702 1.000 40.47263 57 GLN C N 1
ATOM 12446 C CA . GLN C 1 78 ? -40.30576 -25.98169 51.89901 1.000 43.32327 57 GLN C CA 1
ATOM 12447 C C . GLN C 1 78 ? -41.10693 -26.30720 50.64432 1.000 44.50362 57 GLN C C 1
ATOM 12448 O O . GLN C 1 78 ? -42.30824 -26.59260 50.71641 1.000 45.20854 57 GLN C O 1
ATOM 12462 N N . VAL C 1 79 ? -40.46612 -26.24671 49.47725 1.000 42.03316 58 VAL C N 1
ATOM 12463 C CA . VAL C 1 79 ? -41.21348 -26.40384 48.23486 1.000 47.90411 58 VAL C CA 1
ATOM 12464 C C . VAL C 1 79 ? -41.74808 -27.82442 48.11245 1.000 44.78355 58 VAL C C 1
ATOM 12465 O O . VAL C 1 79 ? -42.90430 -28.03500 47.72784 1.000 46.69054 58 VAL C O 1
ATOM 12478 N N . LEU C 1 80 ? -40.93198 -28.81836 48.46923 1.000 42.25467 59 LEU C N 1
ATOM 12479 C CA . LEU C 1 80 ? -41.35990 -30.20709 48.33679 1.000 40.89277 59 LEU C CA 1
ATOM 12480 C C . LEU C 1 80 ? -42.62653 -30.47973 49.13756 1.000 42.15608 59 LEU C C 1
ATOM 12481 O O . LEU C 1 80 ? -43.51903 -31.19929 48.67422 1.000 47.85335 59 LEU C O 1
ATOM 12497 N N . GLY C 1 81 ? -42.73087 -29.91051 50.33294 1.000 43.26974 60 GLY C N 1
ATOM 12498 C CA . GLY C 1 81 ? -43.86265 -30.19098 51.18902 1.000 45.69766 60 GLY C CA 1
ATOM 12499 C C . GLY C 1 81 ? -45.08983 -29.35345 50.93155 1.000 48.65383 60 GLY C C 1
ATOM 12500 O O . GLY C 1 81 ? -46.12572 -29.57295 51.56523 1.000 55.26800 60 GLY C O 1
ATOM 12504 N N . ASP C 1 82 ? -45.01079 -28.40287 50.00890 1.000 49.47803 61 ASP C N 1
ATOM 12505 C CA . ASP C 1 82 ? -46.07672 -27.43677 49.76470 1.000 51.24632 61 ASP C CA 1
ATOM 12506 C C . ASP C 1 82 ? -46.67273 -27.68941 48.38149 1.000 57.27508 61 ASP C C 1
ATOM 12507 O O . ASP C 1 82 ? -46.21679 -27.13631 47.37945 1.000 59.40138 61 ASP C O 1
ATOM 12516 N N . THR C 1 83 ? -47.69567 -28.54422 48.33519 1.000 53.42628 62 THR C N 1
ATOM 12517 C CA . THR C 1 83 ? -48.42328 -28.78622 47.09702 1.000 55.47721 62 THR C CA 1
ATOM 12518 C C . THR C 1 83 ? -49.51684 -27.75412 46.85210 1.000 57.34975 62 THR C C 1
ATOM 12519 O O . THR C 1 83 ? -50.14403 -27.78248 45.78806 1.000 64.26189 62 THR C O 1
ATOM 12530 N N . THR C 1 84 ? -49.76453 -26.85374 47.80779 1.000 58.79326 63 THR C N 1
ATOM 12531 C CA . THR C 1 84 ? -50.74871 -25.79640 47.60018 1.000 65.06975 63 THR C CA 1
ATOM 12532 C C . THR C 1 84 ? -50.20919 -24.69284 46.69643 1.000 60.56375 63 THR C C 1
ATOM 12533 O O . THR C 1 84 ? -50.93438 -24.18586 45.83395 1.000 62.16067 63 THR C O 1
ATOM 12544 N N . ASN C 1 85 ? -48.94503 -24.30689 46.87922 1.000 59.56458 64 ASN C N 1
ATOM 12545 C CA . ASN C 1 85 ? -48.33688 -23.23280 46.10583 1.000 58.98677 64 ASN C CA 1
ATOM 12546 C C . ASN C 1 85 ? -47.36552 -23.72310 45.04301 1.000 55.03187 64 ASN C C 1
ATOM 12547 O O . ASN C 1 85 ? -46.98109 -22.93605 44.17103 1.000 55.06226 64 ASN C O 1
ATOM 12558 N N . PHE C 1 86 ? -46.94493 -24.98342 45.10408 1.000 49.16265 65 PHE C N 1
ATOM 12559 C CA . PHE C 1 86 ? -45.99072 -25.55270 44.16290 1.000 52.79973 65 PHE C CA 1
ATOM 12560 C C . PHE C 1 86 ? -46.47516 -26.93468 43.76139 1.000 59.32470 65 PHE C C 1
ATOM 12561 O O . PHE C 1 86 ? -46.86003 -27.72659 44.62455 1.000 68.05087 65 PHE C O 1
ATOM 12578 N N . GLY C 1 87 ? -46.49610 -27.21411 42.45511 1.000 47.97847 66 GLY C N 1
ATOM 12579 C CA . GLY C 1 87 ? -47.07480 -28.44027 41.95609 1.000 48.21101 66 GLY C CA 1
ATOM 12580 C C . GLY C 1 87 ? -46.14513 -29.18351 41.01492 1.000 45.38024 66 GLY C C 1
ATOM 12581 O O . GLY C 1 87 ? -45.11945 -28.66550 40.56282 1.000 45.38042 66 GLY C O 1
ATOM 12585 N N . SER C 1 88 ? -46.53825 -30.42702 40.72823 1.000 44.44908 67 SER C N 1
ATOM 12586 C CA . SER C 1 88 ? -45.91024 -31.25374 39.71108 1.000 43.84655 67 SER C CA 1
ATOM 12587 C C . SER C 1 88 ? -46.81186 -31.46830 38.50577 1.000 46.80575 67 SER C C 1
ATOM 12588 O O . SER C 1 88 ? -46.35950 -32.03504 37.50529 1.000 47.02042 67 SER C O 1
ATOM 12596 N N . ASP C 1 89 ? -48.07118 -31.04002 38.58355 1.000 49.20804 68 ASP C N 1
ATOM 12597 C CA . ASP C 1 89 ? -49.03895 -31.16143 37.49654 1.000 52.33531 68 ASP C CA 1
ATOM 12598 C C . ASP C 1 89 ? -49.11061 -29.79363 36.82721 1.000 55.58242 68 ASP C C 1
ATOM 12599 O O . ASP C 1 89 ? -49.73010 -28.86442 37.35175 1.000 57.10158 68 ASP C O 1
ATOM 12608 N N . PHE C 1 90 ? -48.46427 -29.66677 35.66890 1.000 57.26766 69 PHE C N 1
ATOM 12609 C CA . PHE C 1 90 ? -48.38646 -28.37514 34.99711 1.000 71.05980 69 PHE C CA 1
ATOM 12610 C C . PHE C 1 90 ? -49.74319 -27.89453 34.49815 1.000 67.83791 69 PHE C C 1
ATOM 12611 O O . PHE C 1 90 ? -49.85976 -26.72996 34.09997 1.000 66.21008 69 PHE C O 1
ATOM 12628 N N . ARG C 1 91 ? -50.76523 -28.75517 34.50580 1.000 65.80140 70 ARG C N 1
ATOM 12629 C CA . ARG C 1 91 ? -52.11512 -28.29737 34.19942 1.000 67.29923 70 ARG C CA 1
ATOM 12630 C C . ARG C 1 91 ? -52.58910 -27.23566 35.18327 1.000 68.02096 70 ARG C C 1
ATOM 12631 O O . ARG C 1 91 ? -53.50022 -26.46563 34.85878 1.000 71.38034 70 ARG C O 1
ATOM 12652 N N . ARG C 1 92 ? -51.99555 -27.18107 36.37833 1.000 65.09018 71 ARG C N 1
ATOM 12653 C CA . ARG C 1 92 ? -52.39946 -26.20944 37.38630 1.000 65.75189 71 ARG C CA 1
ATOM 12654 C C . ARG C 1 92 ? -51.95643 -24.79102 37.05398 1.000 67.90640 71 ARG C C 1
ATOM 12655 O O . ARG C 1 92 ? -52.38913 -23.85482 37.73445 1.000 69.24480 71 ARG C O 1
ATOM 12676 N N . ILE C 1 93 ? -51.11912 -24.60637 36.03319 1.000 68.43690 72 ILE C N 1
ATOM 12677 C CA . ILE C 1 93 ? -50.80485 -23.27276 35.53130 1.000 71.04221 72 ILE C CA 1
ATOM 12678 C C . ILE C 1 93 ? -51.25478 -23.17666 34.07877 1.000 74.37967 72 ILE C C 1
ATOM 12679 O O . ILE C 1 93 ? -50.65020 -22.45662 33.27649 1.000 76.03409 72 ILE C O 1
ATOM 12695 N N . ASP C 1 94 ? -52.30148 -23.92592 33.72688 1.000 75.45250 73 ASP C N 1
ATOM 12696 C CA . ASP C 1 94 ? -52.95528 -23.82379 32.42319 1.000 84.09233 73 ASP C CA 1
ATOM 12697 C C . ASP C 1 94 ? -52.07115 -24.32450 31.28448 1.000 81.52198 73 ASP C C 1
ATOM 12698 O O . ASP C 1 94 ? -52.15260 -23.82005 30.16134 1.000 81.94429 73 ASP C O 1
ATOM 12707 N N . VAL C 1 95 ? -51.22891 -25.31247 31.55332 1.000 75.34900 74 VAL C N 1
ATOM 12708 C CA . VAL C 1 95 ? -50.47035 -25.98836 30.50782 1.000 79.03613 74 VAL C CA 1
ATOM 12709 C C . VAL C 1 95 ? -51.25519 -27.21631 30.07030 1.000 76.33051 74 VAL C C 1
ATOM 12710 O O . VAL C 1 95 ? -51.78258 -27.96203 30.90389 1.000 87.34445 74 VAL C O 1
ATOM 12723 N N . GLU C 1 96 ? -51.34192 -27.42938 28.76015 1.000 77.90786 75 GLU C N 1
ATOM 12724 C CA . GLU C 1 96 ? -52.13344 -28.52840 28.22077 1.000 78.77299 75 GLU C CA 1
ATOM 12725 C C . GLU C 1 96 ? -51.37323 -29.83818 28.39602 1.000 78.83722 75 GLU C C 1
ATOM 12726 O O . GLU C 1 96 ? -50.25558 -29.98741 27.89051 1.000 82.98099 75 GLU C O 1
ATOM 12738 N N . ILE C 1 97 ? -51.98833 -30.79129 29.08941 1.000 85.08639 76 ILE C N 1
ATOM 12739 C CA . ILE C 1 97 ? -51.39193 -32.10504 29.31989 1.000 74.87313 76 ILE C CA 1
ATOM 12740 C C . ILE C 1 97 ? -52.42267 -33.16161 28.94052 1.000 79.82582 76 ILE C C 1
ATOM 12741 O O . ILE C 1 97 ? -53.43180 -33.31132 29.64499 1.000 78.26941 76 ILE C O 1
ATOM 12757 N N . PRO C 1 98 ? -52.21684 -33.92706 27.86758 1.000 74.68364 77 PRO C N 1
ATOM 12758 C CA . PRO C 1 98 ? -53.21977 -34.93195 27.49329 1.000 82.08451 77 PRO C CA 1
ATOM 12759 C C . PRO C 1 98 ? -53.35807 -36.00642 28.56228 1.000 70.85668 77 PRO C C 1
ATOM 12760 O O . PRO C 1 98 ? -52.41498 -36.31735 29.29323 1.000 71.51396 77 PRO C O 1
ATOM 12771 N N . ASP C 1 99 ? -54.56637 -36.56800 28.65127 1.000 72.11875 78 ASP C N 1
ATOM 12772 C CA . ASP C 1 99 ? -54.84688 -37.57528 29.66855 1.000 72.48352 78 ASP C CA 1
ATOM 12773 C C . ASP C 1 99 ? -53.96404 -38.80648 29.50780 1.000 66.90926 78 ASP C C 1
ATOM 12774 O O . ASP C 1 99 ? -53.71422 -39.52129 30.48546 1.000 69.06280 78 ASP C O 1
ATOM 12783 N N . THR C 1 100 ? -53.48567 -39.07357 28.29031 1.000 68.63279 79 THR C N 1
ATOM 12784 C CA . THR C 1 100 ? -52.70437 -40.27816 28.03659 1.000 68.06815 79 THR C CA 1
ATOM 12785 C C . THR C 1 100 ? -51.29597 -40.21001 28.61161 1.000 63.29243 79 THR C C 1
ATOM 12786 O O . THR C 1 100 ? -50.60145 -41.23251 28.61568 1.000 61.32026 79 THR C O 1
ATOM 12797 N N . GLN C 1 101 ? -50.85133 -39.04232 29.07275 1.000 63.48601 80 GLN C N 1
ATOM 12798 C CA . GLN C 1 101 ? -49.51904 -38.88380 29.63836 1.000 66.03119 80 GLN C CA 1
ATOM 12799 C C . GLN C 1 101 ? -49.53213 -38.72215 31.15214 1.000 59.15359 80 GLN C C 1
ATOM 12800 O O . GLN C 1 101 ? -48.46005 -38.61839 31.75862 1.000 60.14024 80 GLN C O 1
ATOM 12814 N N . LEU C 1 102 ? -50.70522 -38.69378 31.77875 1.000 63.04326 81 LEU C N 1
ATOM 12815 C CA . LEU C 1 102 ? -50.76827 -38.51177 33.22185 1.000 56.17606 81 LEU C CA 1
ATOM 12816 C C . LEU C 1 102 ? -50.14449 -39.70634 33.93330 1.000 50.26692 81 LEU C C 1
ATOM 12817 O O . LEU C 1 102 ? -50.25950 -40.84934 33.48241 1.000 50.26762 81 LEU C O 1
ATOM 12833 N N . SER C 1 103 ? -49.47876 -39.43190 35.05309 1.000 47.25406 82 SER C N 1
ATOM 12834 C CA . SER C 1 103 ? -48.76018 -40.45340 35.80282 1.000 44.15479 82 SER C CA 1
ATOM 12835 C C . SER C 1 103 ? -48.60528 -39.95842 37.23365 1.000 43.68590 82 SER C C 1
ATOM 12836 O O . SER C 1 103 ? -48.79839 -38.77426 37.51986 1.000 42.21428 82 SER C O 1
ATOM 12844 N N . VAL C 1 104 ? -48.26191 -40.88326 38.13413 1.000 42.13114 83 VAL C N 1
ATOM 12845 C CA . VAL C 1 104 ? -48.18683 -40.53695 39.55252 1.000 36.72628 83 VAL C CA 1
ATOM 12846 C C . VAL C 1 104 ? -47.22407 -39.37653 39.77134 1.000 36.47274 83 VAL C C 1
ATOM 12847 O O . VAL C 1 104 ? -47.47776 -38.48574 40.59097 1.000 35.23541 83 VAL C O 1
ATOM 12860 N N . GLN C 1 105 ? -46.10315 -39.36855 39.04847 1.000 38.38543 84 GLN C N 1
ATOM 12861 C CA . GLN C 1 105 ? -45.11416 -38.31561 39.23387 1.000 34.21520 84 GLN C CA 1
ATOM 12862 C C . GLN C 1 105 ? -45.62969 -36.95031 38.79792 1.000 37.31994 84 GLN C C 1
ATOM 12863 O O . GLN C 1 105 ? -45.07521 -35.93042 39.22084 1.000 37.06164 84 GLN C O 1
ATOM 12877 N N . SER C 1 106 ? -46.67239 -36.90338 37.96717 1.000 40.35038 85 SER C N 1
ATOM 12878 C CA . SER C 1 106 ? -47.15750 -35.64972 37.40465 1.000 43.59692 85 SER C CA 1
ATOM 12879 C C . SER C 1 106 ? -48.56357 -35.29975 37.87613 1.000 45.33864 85 SER C C 1
ATOM 12880 O O . SER C 1 106 ? -49.20983 -34.42600 37.28925 1.000 48.49290 85 SER C O 1
ATOM 12888 N N . LEU C 1 107 ? -49.04366 -35.94598 38.93180 1.000 43.46746 86 LEU C N 1
ATOM 12889 C CA . LEU C 1 107 ? -50.33712 -35.63513 39.51930 1.000 45.61997 86 LEU C CA 1
ATOM 12890 C C . LEU C 1 107 ? -50.14340 -35.13059 40.94064 1.000 45.91384 86 LEU C C 1
ATOM 12891 O O . LEU C 1 107 ? -49.25119 -35.59340 41.65623 1.000 42.08623 86 LEU C O 1
ATOM 12907 N N . ASP C 1 108 ? -50.98099 -34.18674 41.34630 1.000 50.08295 87 ASP C N 1
ATOM 12908 C CA . ASP C 1 108 ? -50.96668 -33.63566 42.68947 1.000 52.05814 87 ASP C CA 1
ATOM 12909 C C . ASP C 1 108 ? -52.29513 -33.91444 43.37559 1.000 60.52606 87 ASP C C 1
ATOM 12910 O O . ASP C 1 108 ? -53.27801 -34.28263 42.71949 1.000 60.56713 87 ASP C O 1
ATOM 12919 N N . PRO C 1 109 ? -52.36020 -33.77148 44.69688 1.000 58.71680 88 PRO C N 1
ATOM 12920 C CA . PRO C 1 109 ? -53.63374 -33.97670 45.38739 1.000 59.15360 88 PRO C CA 1
ATOM 12921 C C . PRO C 1 109 ? -54.69388 -33.06205 44.83351 1.000 62.03035 88 PRO C C 1
ATOM 12922 O O . PRO C 1 109 ? -54.40586 -31.93244 44.39083 1.000 71.63454 88 PRO C O 1
ATOM 12933 N N . PRO C 1 110 ? -55.96553 -33.50786 44.80227 1.000 70.25784 89 PRO C N 1
ATOM 12934 C CA . PRO C 1 110 ? -56.46486 -34.81015 45.26503 1.000 71.76172 89 PRO C CA 1
ATOM 12935 C C . PRO C 1 110 ? -56.31428 -35.89697 44.20695 1.000 65.86193 89 PRO C C 1
ATOM 12936 O O . PRO C 1 110 ? -56.51496 -37.07495 44.48590 1.000 64.07587 89 PRO C O 1
ATOM 12947 N N . GLU C 1 111 ? -55.99865 -35.48054 42.98037 1.000 65.38280 90 GLU C N 1
ATOM 12948 C CA . GLU C 1 111 ? -55.87756 -36.43352 41.88004 1.000 58.61250 90 GLU C CA 1
ATOM 12949 C C . GLU C 1 111 ? -54.77336 -37.46104 42.14640 1.000 62.28788 90 GLU C C 1
ATOM 12950 O O . GLU C 1 111 ? -54.86325 -38.61047 41.69437 1.000 58.23967 90 GLU C O 1
ATOM 12962 N N . HIS C 1 112 ? -53.70574 -37.04823 42.83850 1.000 55.24315 91 HIS C N 1
ATOM 12963 C CA . HIS C 1 112 ? -52.56442 -37.92310 43.10946 1.000 47.83746 91 HIS C CA 1
ATOM 12964 C C . HIS C 1 112 ? -52.93456 -39.09523 44.02054 1.000 48.23577 91 HIS C C 1
ATOM 12965 O O . HIS C 1 112 ? -52.33274 -40.17104 43.92379 1.000 48.67693 91 HIS C O 1
ATOM 12979 N N . GLY C 1 113 ? -53.89616 -38.90737 44.92739 1.000 51.20787 92 GLY C N 1
ATOM 12980 C CA . GLY C 1 113 ? -54.13202 -39.91067 45.95998 1.000 50.02967 92 GLY C CA 1
ATOM 12981 C C . GLY C 1 113 ? -54.55612 -41.26179 45.41386 1.000 51.91049 92 GLY C C 1
ATOM 12982 O O . GLY C 1 113 ? -54.19066 -42.30625 45.96010 1.000 48.27957 92 GLY C O 1
ATOM 12986 N N . ALA C 1 114 ? -55.33344 -41.26387 44.33217 1.000 58.29839 93 ALA C N 1
ATOM 12987 C CA . ALA C 1 114 ? -55.87203 -42.51830 43.81648 1.000 51.63465 93 ALA C CA 1
ATOM 12988 C C . ALA C 1 114 ? -54.75421 -43.45556 43.36833 1.000 47.74528 93 ALA C C 1
ATOM 12989 O O . ALA C 1 114 ? -54.66811 -44.60391 43.81819 1.000 50.26067 93 ALA C O 1
ATOM 12996 N N . ILE C 1 115 ? -53.88642 -42.98366 42.47147 1.000 50.69064 94 ILE C N 1
ATOM 12997 C CA . ILE C 1 115 ? -52.82054 -43.84201 41.96281 1.000 56.60638 94 ILE C CA 1
ATOM 12998 C C . ILE C 1 115 ? -51.78455 -44.11468 43.04631 1.000 48.54091 94 ILE C C 1
ATOM 12999 O O . ILE C 1 115 ? -51.25034 -45.22589 43.14696 1.000 40.51719 94 ILE C O 1
ATOM 13015 N N . ARG C 1 116 ? -51.47838 -43.10957 43.86805 1.000 39.79743 95 ARG C N 1
ATOM 13016 C CA . ARG C 1 116 ? -50.52174 -43.30660 44.95080 1.000 47.28109 95 ARG C CA 1
ATOM 13017 C C . ARG C 1 116 ? -51.00027 -44.39957 45.89763 1.000 41.86814 95 ARG C C 1
ATOM 13018 O O . ARG C 1 116 ? -50.23548 -45.29866 46.26507 1.000 38.71824 95 ARG C O 1
ATOM 13039 N N . HIS C 1 117 ? -52.26814 -44.33630 46.31086 1.000 49.93909 96 HIS C N 1
ATOM 13040 C CA . HIS C 1 117 ? -52.79094 -45.38157 47.18202 1.000 50.58124 96 HIS C CA 1
ATOM 13041 C C . HIS C 1 117 ? -52.74460 -46.74406 46.50859 1.000 50.96118 96 HIS C C 1
ATOM 13042 O O . HIS C 1 117 ? -52.39735 -47.74617 47.14402 1.000 50.12683 96 HIS C O 1
ATOM 13056 N N . LEU C 1 118 ? -53.09009 -46.80324 45.22173 1.000 43.49687 97 LEU C N 1
ATOM 13057 C CA . LEU C 1 118 ? -53.04846 -48.07292 44.50623 1.000 49.50792 97 LEU C CA 1
ATOM 13058 C C . LEU C 1 118 ? -51.64656 -48.66144 44.54992 1.000 43.69736 97 LEU C C 1
ATOM 13059 O O . LEU C 1 118 ? -51.46614 -49.84862 44.84395 1.000 40.57762 97 LEU C O 1
ATOM 13075 N N . LEU C 1 119 ? -50.63594 -47.83641 44.27077 1.000 42.49727 98 LEU C N 1
ATOM 13076 C CA . LEU C 1 119 ? -49.26500 -48.33138 44.25359 1.000 42.91012 98 LEU C CA 1
ATOM 13077 C C . LEU C 1 119 ? -48.80593 -48.72536 45.65259 1.000 43.81627 98 LEU C C 1
ATOM 13078 O O . LEU C 1 119 ? -48.12540 -49.74324 45.82481 1.000 40.23584 98 LEU C O 1
ATOM 13094 N N . VAL C 1 120 ? -49.17135 -47.93642 46.66542 1.000 37.63895 99 VAL C N 1
ATOM 13095 C CA . VAL C 1 120 ? -48.74990 -48.24461 48.02861 1.000 45.01299 99 VAL C CA 1
ATOM 13096 C C . VAL C 1 120 ? -49.39391 -49.53964 48.51027 1.000 45.81842 99 VAL C C 1
ATOM 13097 O O . VAL C 1 120 ? -48.74256 -50.36608 49.16098 1.000 46.22462 99 VAL C O 1
ATOM 13110 N N . SER C 1 121 ? -50.68509 -49.73090 48.22487 1.000 47.76779 100 SER C N 1
ATOM 13111 C CA . SER C 1 121 ? -51.34082 -50.97161 48.62782 1.000 47.74662 100 SER C CA 1
ATOM 13112 C C . SER C 1 121 ? -50.69647 -52.17058 47.94073 1.000 51.90471 100 SER C C 1
ATOM 13113 O O . SER C 1 121 ? -50.49846 -53.22201 48.56169 1.000 60.44783 100 SER C O 1
ATOM 13121 N N . ALA C 1 122 ? -50.36637 -52.03227 46.65330 1.000 48.53561 101 ALA C N 1
ATOM 13122 C CA . ALA C 1 122 ? -49.68920 -53.11290 45.94394 1.000 48.39847 101 ALA C CA 1
ATOM 13123 C C . ALA C 1 122 ? -48.31267 -53.37841 46.54033 1.000 46.28069 101 ALA C C 1
ATOM 13124 O O . ALA C 1 122 ? -47.87462 -54.53158 46.62495 1.000 49.35512 101 ALA C O 1
ATOM 13131 N N . LEU C 1 123 ? -47.61195 -52.31907 46.95294 1.000 40.74702 102 LEU C N 1
ATOM 13132 C CA . LEU C 1 123 ? -46.31176 -52.48967 47.59293 1.000 45.14363 102 LEU C CA 1
ATOM 13133 C C . LEU C 1 123 ? -46.43999 -53.29107 48.88042 1.000 54.01988 102 LEU C C 1
ATOM 13134 O O . LEU C 1 123 ? -45.61795 -54.17138 49.15979 1.000 40.68450 102 LEU C O 1
ATOM 13150 N N . HIS C 1 124 ? -47.45719 -52.98643 49.68738 1.000 52.63913 103 HIS C N 1
ATOM 13151 C CA . HIS C 1 124 ? -47.62408 -53.65601 50.97036 1.000 49.28125 103 HIS C CA 1
ATOM 13152 C C . HIS C 1 124 ? -48.02792 -55.11484 50.81586 1.000 58.03425 103 HIS C C 1
ATOM 13153 O O . HIS C 1 124 ? -47.90665 -55.88009 51.77841 1.000 62.66293 103 HIS C O 1
ATOM 13167 N N . GLU C 1 125 ? -48.49591 -55.52290 49.63593 1.000 57.70503 104 GLU C N 1
ATOM 13168 C CA . GLU C 1 125 ? -48.82885 -56.92508 49.42989 1.000 61.18952 104 GLU C CA 1
ATOM 13169 C C . GLU C 1 125 ? -47.59711 -57.79312 49.21416 1.000 56.64769 104 GLU C C 1
ATOM 13170 O O . GLU C 1 125 ? -47.70819 -59.02179 49.27558 1.000 58.62300 104 GLU C O 1
ATOM 13182 N N . GLN C 1 126 ? -46.44109 -57.19553 48.95004 1.000 54.20984 105 GLN C N 1
ATOM 13183 C CA . GLN C 1 126 ? -45.22074 -57.96905 48.77035 1.000 55.20093 105 GLN C CA 1
ATOM 13184 C C . GLN C 1 126 ? -44.66074 -58.33649 50.14290 1.000 55.12464 105 GLN C C 1
ATOM 13185 O O . GLN C 1 126 ? -44.41601 -57.43804 50.95389 1.000 61.09737 105 GLN C O 1
ATOM 13199 N N . PRO C 1 127 ? -44.45951 -59.61969 50.44451 1.000 60.86200 106 PRO C N 1
ATOM 13200 C CA . PRO C 1 127 ? -43.89402 -59.98407 51.75598 1.000 60.77192 106 PRO C CA 1
ATOM 13201 C C . PRO C 1 127 ? -42.43305 -59.57103 51.86711 1.000 65.34353 106 PRO C C 1
ATOM 13202 O O . PRO C 1 127 ? -41.62593 -59.84533 50.97633 1.000 60.52863 106 PRO C O 1
ATOM 13213 N N . LEU C 1 128 ? -42.09377 -58.91001 52.97800 1.000 62.06517 107 LEU C N 1
ATOM 13214 C CA . LEU C 1 128 ? -40.73883 -58.39020 53.12329 1.000 69.00927 107 LEU C CA 1
ATOM 13215 C C . LEU C 1 128 ? -39.70772 -59.50903 53.18831 1.000 59.64263 107 LEU C C 1
ATOM 13216 O O . LEU C 1 128 ? -38.59185 -59.34906 52.68171 1.000 61.25802 107 LEU C O 1
ATOM 13232 N N . SER C 1 129 ? -40.05979 -60.64995 53.78785 1.000 63.24616 108 SER C N 1
ATOM 13233 C CA . SER C 1 129 ? -39.11813 -61.76364 53.85092 1.000 71.41238 108 SER C CA 1
ATOM 13234 C C . SER C 1 129 ? -38.70730 -62.20932 52.45361 1.000 64.13615 108 SER C C 1
ATOM 13235 O O . SER C 1 129 ? -37.51996 -62.42964 52.18690 1.000 66.08701 108 SER C O 1
ATOM 13243 N N . THR C 1 130 ? -39.67373 -62.32826 51.54208 1.000 63.47131 109 THR C N 1
ATOM 13244 C CA . THR C 1 130 ? -39.34542 -62.69949 50.17082 1.000 65.14242 109 THR C CA 1
ATOM 13245 C C . THR C 1 130 ? -38.48776 -61.62896 49.51053 1.000 58.19104 109 THR C C 1
ATOM 13246 O O . THR C 1 130 ? -37.51658 -61.94140 48.81164 1.000 61.10973 109 THR C O 1
ATOM 13257 N N . VAL C 1 131 ? -38.83482 -60.35822 49.71676 1.000 57.89702 110 VAL C N 1
ATOM 13258 C CA . VAL C 1 131 ? -38.08071 -59.27155 49.09902 1.000 52.09868 110 VAL C CA 1
ATOM 13259 C C . VAL C 1 131 ? -36.63082 -59.29043 49.57061 1.000 52.43072 110 VAL C C 1
ATOM 13260 O O . VAL C 1 131 ? -35.69818 -59.31985 48.75891 1.000 51.43466 110 VAL C O 1
ATOM 13273 N N . ARG C 1 132 ? -36.41328 -59.27533 50.88916 1.000 58.63432 111 ARG C N 1
ATOM 13274 C CA . ARG C 1 132 ? -35.04410 -59.18579 51.39014 1.000 62.24344 111 ARG C CA 1
ATOM 13275 C C . ARG C 1 132 ? -34.22358 -60.40188 50.97522 1.000 60.92669 111 ARG C C 1
ATOM 13276 O O . ARG C 1 132 ? -33.03393 -60.27791 50.65921 1.000 57.52047 111 ARG C O 1
ATOM 13297 N N . GLN C 1 133 ? -34.84191 -61.58480 50.95544 1.000 66.40765 112 GLN C N 1
ATOM 13298 C CA . GLN C 1 133 ? -34.12001 -62.77901 50.52738 1.000 61.42430 112 GLN C CA 1
ATOM 13299 C C . GLN C 1 133 ? -33.72230 -62.67756 49.05827 1.000 64.25473 112 GLN C C 1
ATOM 13300 O O . GLN C 1 133 ? -32.59523 -63.02711 48.68838 1.000 59.84807 112 GLN C O 1
ATOM 13314 N N . GLN C 1 134 ? -34.63075 -62.19148 48.20632 1.000 59.11790 113 GLN C N 1
ATOM 13315 C CA . GLN C 1 134 ? -34.30275 -62.02430 46.79281 1.000 55.53224 113 GLN C CA 1
ATOM 13316 C C . GLN C 1 134 ? -33.19521 -60.99602 46.59908 1.000 59.24098 113 GLN C C 1
ATOM 13317 O O . GLN C 1 134 ? -32.26592 -61.21331 45.81166 1.000 53.22948 113 GLN C O 1
ATOM 13331 N N . PHE C 1 135 ? -33.28978 -59.85773 47.29095 1.000 51.26464 114 PHE C N 1
ATOM 13332 C CA . PHE C 1 135 ? -32.28812 -58.80859 47.13153 1.000 52.98653 114 PHE C CA 1
ATOM 13333 C C . PHE C 1 135 ? -30.91759 -59.28009 47.60351 1.000 54.25362 114 PHE C C 1
ATOM 13334 O O . PHE C 1 135 ? -29.89492 -58.96333 46.98421 1.000 53.06740 114 PHE C O 1
ATOM 13351 N N . ALA C 1 136 ? -30.87665 -60.04351 48.69695 1.000 55.27472 115 ALA C N 1
ATOM 13352 C CA . ALA C 1 136 ? -29.59992 -60.51331 49.22193 1.000 56.84805 115 ALA C CA 1
ATOM 13353 C C . ALA C 1 136 ? -28.92139 -61.47444 48.25450 1.000 63.15584 115 ALA C C 1
ATOM 13354 O O . ALA C 1 136 ? -27.69968 -61.41991 48.07450 1.000 63.91914 115 ALA C O 1
ATOM 13361 N N . ALA C 1 137 ? -29.69505 -62.35869 47.62236 1.000 57.93852 116 ALA C N 1
ATOM 13362 C CA . ALA C 1 137 ? -29.10792 -63.33804 46.71401 1.000 59.75653 116 ALA C CA 1
ATOM 13363 C C . ALA C 1 137 ? -28.55596 -62.68118 45.45453 1.000 60.04834 116 ALA C C 1
ATOM 13364 O O . ALA C 1 137 ? -27.47972 -63.05725 44.97609 1.000 58.92251 116 ALA C O 1
ATOM 13371 N N . ILE C 1 138 ? -29.27508 -61.70073 44.90308 1.000 54.89613 117 ILE C N 1
ATOM 13372 C CA . ILE C 1 138 ? -28.82206 -61.03752 43.68196 1.000 58.55902 117 ILE C CA 1
ATOM 13373 C C . ILE C 1 138 ? -27.48076 -60.34838 43.90100 1.000 53.09156 117 ILE C C 1
ATOM 13374 O O . ILE C 1 138 ? -26.57664 -60.43808 43.06105 1.000 53.91054 117 ILE C O 1
ATOM 13390 N N . ALA C 1 139 ? -27.33273 -59.63515 45.01831 1.000 62.16068 118 ALA C N 1
ATOM 13391 C CA . ALA C 1 139 ? -26.08844 -58.91226 45.26206 1.000 58.94527 118 ALA C CA 1
ATOM 13392 C C . ALA C 1 139 ? -24.90954 -59.86798 45.40676 1.000 62.40454 118 ALA C C 1
ATOM 13393 O O . ALA C 1 139 ? -23.82400 -59.61433 44.87016 1.000 55.36367 118 ALA C O 1
ATOM 13400 N N . ALA C 1 140 ? -25.10395 -60.97565 46.12430 1.000 56.99736 119 ALA C N 1
ATOM 13401 C CA . ALA C 1 140 ? -24.01155 -61.92018 46.33417 1.000 62.93230 119 ALA C CA 1
ATOM 13402 C C . ALA C 1 140 ? -23.56150 -62.56007 45.02600 1.000 64.68163 119 ALA C C 1
ATOM 13403 O O . ALA C 1 140 ? -22.35966 -62.73030 44.78941 1.000 72.96062 119 ALA C O 1
ATOM 13410 N N . GLN C 1 141 ? -24.51149 -62.91403 44.16095 1.000 64.08334 120 GLN C N 1
ATOM 13411 C CA . GLN C 1 141 ? -24.17534 -63.62134 42.92926 1.000 62.17027 120 GLN C CA 1
ATOM 13412 C C . GLN C 1 141 ? -23.28330 -62.77942 42.02329 1.000 65.25143 120 GLN C C 1
ATOM 13413 O O . GLN C 1 141 ? -22.28722 -63.27184 41.48199 1.000 63.38328 120 GLN C O 1
ATOM 13427 N N . HIS C 1 142 ? -23.62892 -61.50491 41.83873 1.000 58.40589 121 HIS C N 1
ATOM 13428 C CA . HIS C 1 142 ? -22.88657 -60.67594 40.89373 1.000 57.95048 121 HIS C CA 1
ATOM 13429 C C . HIS C 1 142 ? -21.52038 -60.27497 41.42881 1.000 58.90178 121 HIS C C 1
ATOM 13430 O O . HIS C 1 142 ? -20.60828 -59.99945 40.64049 1.000 59.94104 121 HIS C O 1
ATOM 13444 N N . LEU C 1 143 ? -21.35628 -60.22551 42.75020 1.000 58.91907 122 LEU C N 1
ATOM 13445 C CA . LEU C 1 143 ? -20.02945 -59.98847 43.30736 1.000 60.41435 122 LEU C CA 1
ATOM 13446 C C . LEU C 1 143 ? -19.11124 -61.17158 43.02322 1.000 68.41076 122 LEU C C 1
ATOM 13447 O O . LEU C 1 143 ? -17.92727 -60.99024 42.71518 1.000 65.12458 122 LEU C O 1
ATOM 13463 N N . ALA C 1 144 ? -19.64173 -62.39233 43.12608 1.000 67.67839 123 ALA C N 1
ATOM 13464 C CA . ALA C 1 144 ? -18.84256 -63.57396 42.82225 1.000 70.15114 123 ALA C CA 1
ATOM 13465 C C . ALA C 1 144 ? -18.43168 -63.59446 41.35509 1.000 69.09901 123 ALA C C 1
ATOM 13466 O O . ALA C 1 144 ? -17.29607 -63.95682 41.02533 1.000 71.62941 123 ALA C O 1
ATOM 13473 N N . GLU C 1 145 ? -19.33919 -63.19611 40.45969 1.000 67.23653 124 GLU C N 1
ATOM 13474 C CA . GLU C 1 145 ? -19.04090 -63.24214 39.03159 1.000 68.37559 124 GLU C CA 1
ATOM 13475 C C . GLU C 1 145 ? -17.85706 -62.34623 38.68762 1.000 68.77268 124 GLU C C 1
ATOM 13476 O O . GLU C 1 145 ? -16.95200 -62.75195 37.94993 1.000 71.47206 124 GLU C O 1
ATOM 13488 N N . LEU C 1 146 ? -17.84373 -61.11782 39.20918 1.000 66.49794 125 LEU C N 1
ATOM 13489 C CA . LEU C 1 146 ? -16.75088 -60.21420 38.87013 1.000 67.30064 125 LEU C CA 1
ATOM 13490 C C . LEU C 1 146 ? -15.47736 -60.54661 39.63752 1.000 69.64570 125 LEU C C 1
ATOM 13491 O O . LEU C 1 146 ? -14.37714 -60.25741 39.15628 1.000 71.69581 125 LEU C O 1
ATOM 13507 N N . SER C 1 147 ? -15.60108 -61.13304 40.82385 1.000 75.01085 126 SER C N 1
ATOM 13508 C CA . SER C 1 147 ? -14.45979 -61.57498 41.61550 1.000 75.13810 126 SER C CA 1
ATOM 13509 C C . SER C 1 147 ? -13.88890 -62.90976 41.13849 1.000 77.87554 126 SER C C 1
ATOM 13510 O O . SER C 1 147 ? -13.00982 -63.46581 41.80558 1.000 78.14837 126 SER C O 1
ATOM 13518 N N . GLY C 1 148 ? -14.35698 -63.42364 39.99913 1.000 76.07095 127 GLY C N 1
ATOM 13519 C CA . GLY C 1 148 ? -13.88483 -64.71698 39.53259 1.000 79.61050 127 GLY C CA 1
ATOM 13520 C C . GLY C 1 148 ? -12.39294 -64.74194 39.26035 1.000 82.71954 127 GLY C C 1
ATOM 13521 O O . GLY C 1 148 ? -11.71826 -65.73412 39.54435 1.000 86.12731 127 GLY C O 1
ATOM 13525 N N . GLN C 1 149 ? -11.86192 -63.66328 38.70159 1.000 82.76663 128 GLN C N 1
ATOM 13526 C CA . GLN C 1 149 ? -10.45357 -63.54874 38.36516 1.000 87.70483 128 GLN C CA 1
ATOM 13527 C C . GLN C 1 149 ? -9.85256 -62.34098 39.07261 1.000 84.39196 128 GLN C C 1
ATOM 13528 O O . GLN C 1 149 ? -10.57692 -61.42563 39.47981 1.000 81.19975 128 GLN C O 1
ATOM 13542 N N . PRO C 1 150 ? -8.52861 -62.30723 39.24169 1.000 87.42544 129 PRO C N 1
ATOM 13543 C CA . PRO C 1 150 ? -7.91608 -61.20177 39.99367 1.000 87.10565 129 PRO C CA 1
ATOM 13544 C C . PRO C 1 150 ? -7.62361 -59.97328 39.14705 1.000 87.11553 129 PRO C C 1
ATOM 13545 O O . PRO C 1 150 ? -6.79440 -59.13990 39.52623 1.000 97.87023 129 PRO C O 1
ATOM 13556 N N . GLY C 1 151 ? -8.30521 -59.83444 38.01660 1.000 63.21460 130 GLY C N 1
ATOM 13557 C CA . GLY C 1 151 ? -8.09767 -58.71541 37.12321 1.000 64.09137 130 GLY C CA 1
ATOM 13558 C C . GLY C 1 151 ? -8.95990 -57.51466 37.45159 1.000 56.33828 130 GLY C C 1
ATOM 13559 O O . GLY C 1 151 ? -9.52563 -57.39294 38.54119 1.000 57.46374 130 GLY C O 1
ATOM 13563 N N . THR C 1 152 ? -9.03241 -56.59970 36.48670 1.000 56.57472 131 THR C N 1
ATOM 13564 C CA . THR C 1 152 ? -9.81395 -55.37715 36.60875 1.000 43.48081 131 THR C CA 1
ATOM 13565 C C . THR C 1 152 ? -11.25675 -55.62710 36.18752 1.000 41.82965 131 THR C C 1
ATOM 13566 O O . THR C 1 152 ? -11.51178 -56.28836 35.17761 1.000 44.04641 131 THR C O 1
ATOM 13577 N N . VAL C 1 153 ? -12.20059 -55.11986 36.97928 1.000 39.12659 132 VAL C N 1
ATOM 13578 C CA . VAL C 1 153 ? -13.62186 -55.21174 36.66199 1.000 43.45859 132 VAL C CA 1
ATOM 13579 C C . VAL C 1 153 ? -14.24586 -53.82372 36.72544 1.000 43.91847 132 VAL C C 1
ATOM 13580 O O . VAL C 1 153 ? -13.88968 -53.01451 37.58878 1.000 39.87430 132 VAL C O 1
ATOM 13593 N N . ASP C 1 154 ? -15.19650 -53.55608 35.82822 1.000 37.42554 133 ASP C N 1
ATOM 13594 C CA . ASP C 1 154 ? -15.94590 -52.30172 35.84369 1.000 32.50394 133 ASP C CA 1
ATOM 13595 C C . ASP C 1 154 ? -17.21987 -52.53904 36.64674 1.000 32.37076 133 ASP C C 1
ATOM 13596 O O . ASP C 1 154 ? -18.11240 -53.27268 36.20842 1.000 32.32353 133 ASP C O 1
ATOM 13605 N N . LEU C 1 155 ? -17.31447 -51.90182 37.81508 1.000 33.31578 134 LEU C N 1
ATOM 13606 C CA . LEU C 1 155 ? -18.43076 -52.16832 38.71300 1.000 32.66761 134 LEU C CA 1
ATOM 13607 C C . LEU C 1 155 ? -19.74669 -51.59473 38.20787 1.000 26.24518 134 LEU C C 1
ATOM 13608 O O . LEU C 1 155 ? -20.80831 -52.01517 38.67885 1.000 33.01400 134 LEU C O 1
ATOM 13624 N N . VAL C 1 156 ? -19.71422 -50.64701 37.27288 1.000 26.97721 135 VAL C N 1
ATOM 13625 C CA . VAL C 1 156 ? -20.96165 -50.13910 36.71079 1.000 30.01916 135 VAL C CA 1
ATOM 13626 C C . VAL C 1 156 ? -21.64102 -51.22468 35.88310 1.000 29.98920 135 VAL C C 1
ATOM 13627 O O . VAL C 1 156 ? -22.77950 -51.62187 36.15692 1.000 29.05455 135 VAL C O 1
ATOM 13640 N N . SER C 1 157 ? -20.94770 -51.72942 34.86108 1.000 31.67160 136 SER C N 1
ATOM 13641 C CA . SER C 1 157 ? -21.55536 -52.72872 33.99002 1.000 30.92691 136 SER C CA 1
ATOM 13642 C C . SER C 1 157 ? -21.59502 -54.11297 34.62917 1.000 30.47087 136 SER C C 1
ATOM 13643 O O . SER C 1 157 ? -22.45494 -54.92655 34.27128 1.000 34.93755 136 SER C O 1
ATOM 13651 N N . ARG C 1 158 ? -20.68703 -54.40577 35.56294 1.000 36.94356 137 ARG C N 1
ATOM 13652 C CA . ARG C 1 158 ? -20.60414 -55.74454 36.13296 1.000 36.42274 137 ARG C CA 1
ATOM 13653 C C . ARG C 1 158 ? -21.36093 -55.90889 37.44439 1.000 33.72781 137 ARG C C 1
ATOM 13654 O O . ARG C 1 158 ? -21.58074 -57.04977 37.86649 1.000 33.13343 137 ARG C O 1
ATOM 13675 N N . PHE C 1 159 ? -21.74831 -54.82122 38.11071 1.000 32.52821 138 PHE C N 1
ATOM 13676 C CA . PHE C 1 159 ? -22.46811 -54.96844 39.37107 1.000 33.36849 138 PHE C CA 1
ATOM 13677 C C . PHE C 1 159 ? -23.67897 -54.04802 39.46932 1.000 31.69936 138 PHE C C 1
ATOM 13678 O O . PHE C 1 159 ? -24.80047 -54.51876 39.67674 1.000 30.95002 138 PHE C O 1
ATOM 13695 N N . ALA C 1 160 ? -23.46782 -52.73592 39.35689 1.000 31.69132 139 ALA C N 1
ATOM 13696 C CA . ALA C 1 160 ? -24.54807 -51.79485 39.63999 1.000 35.30850 139 ALA C CA 1
ATOM 13697 C C . ALA C 1 160 ? -25.73362 -52.01063 38.70486 1.000 37.50110 139 ALA C C 1
ATOM 13698 O O . ALA C 1 160 ? -26.87394 -52.17131 39.15556 1.000 30.26451 139 ALA C O 1
ATOM 13705 N N . ARG C 1 161 ? -25.48162 -52.03749 37.39384 1.000 29.26569 140 ARG C N 1
ATOM 13706 C CA . ARG C 1 161 ? -26.59246 -52.17271 36.45126 1.000 35.57013 140 ARG C CA 1
ATOM 13707 C C . ARG C 1 161 ? -27.23865 -53.54661 36.52819 1.000 33.97109 140 ARG C C 1
ATOM 13708 O O . ARG C 1 161 ? -28.47275 -53.62004 36.68206 1.000 28.69324 140 ARG C O 1
ATOM 13729 N N . PRO C 1 162 ? -26.50727 -54.65990 36.43717 1.000 32.13886 141 PRO C N 1
ATOM 13730 C CA . PRO C 1 162 ? -27.18850 -55.96631 36.48472 1.000 37.29280 141 PRO C CA 1
ATOM 13731 C C . PRO C 1 162 ? -27.90792 -56.21596 37.80096 1.000 35.77196 141 PRO C C 1
ATOM 13732 O O . PRO C 1 162 ? -29.00871 -56.78313 37.80692 1.000 33.67610 141 PRO C O 1
ATOM 13743 N N . VAL C 1 163 ? -27.31398 -55.80157 38.92244 1.000 33.45477 142 VAL C N 1
ATOM 13744 C CA . VAL C 1 163 ? -27.97874 -55.94104 40.21632 1.000 32.97198 142 VAL C CA 1
ATOM 13745 C C . VAL C 1 163 ? -29.27210 -55.13460 40.23153 1.000 25.83663 142 VAL C C 1
ATOM 13746 O O . VAL C 1 163 ? -30.32368 -55.61466 40.67185 1.000 27.19686 142 VAL C O 1
ATOM 13759 N N . ALA C 1 164 ? -29.21015 -53.88908 39.75783 1.000 26.03656 143 ALA C N 1
ATOM 13760 C CA . ALA C 1 164 ? -30.40303 -53.04897 39.73540 1.000 27.32526 143 ALA C CA 1
ATOM 13761 C C . ALA C 1 164 ? -31.48973 -53.64897 38.85057 1.000 30.69920 143 ALA C C 1
ATOM 13762 O O . ALA C 1 164 ? -32.67347 -53.62796 39.20764 1.000 22.85423 143 ALA C O 1
ATOM 13769 N N . LEU C 1 165 ? -31.11205 -54.18637 37.68864 1.000 28.72845 144 LEU C N 1
ATOM 13770 C CA . LEU C 1 165 ? -32.11776 -54.70516 36.76795 1.000 30.75707 144 LEU C CA 1
ATOM 13771 C C . LEU C 1 165 ? -32.81414 -55.92818 37.34887 1.000 31.14513 144 LEU C C 1
ATOM 13772 O O . LEU C 1 165 ? -34.04609 -56.02600 37.31756 1.000 34.52376 144 LEU C O 1
ATOM 13788 N N . ARG C 1 166 ? -32.04295 -56.87531 37.88437 1.000 32.98646 145 ARG C N 1
ATOM 13789 C CA . ARG C 1 166 ? -32.65407 -58.05563 38.48395 1.000 35.13877 145 ARG C CA 1
ATOM 13790 C C . ARG C 1 166 ? -33.41334 -57.69570 39.75425 1.000 38.66413 145 ARG C C 1
ATOM 13791 O O . ARG C 1 166 ? -34.41456 -58.34414 40.08294 1.000 35.38796 145 ARG C O 1
ATOM 13812 N N . THR C 1 167 ? -32.96663 -56.65600 40.46310 1.000 32.90658 146 THR C N 1
ATOM 13813 C CA . THR C 1 167 ? -33.65654 -56.22647 41.67430 1.000 32.65365 146 THR C CA 1
ATOM 13814 C C . THR C 1 167 ? -35.05711 -55.71794 41.35880 1.000 34.67519 146 THR C C 1
ATOM 13815 O O . THR C 1 167 ? -36.03761 -56.13520 41.98497 1.000 33.41966 146 THR C O 1
ATOM 13826 N N . ILE C 1 168 ? -35.17096 -54.80139 40.39729 1.000 28.47291 147 ILE C N 1
ATOM 13827 C CA . ILE C 1 168 ? -36.47416 -54.21321 40.11187 1.000 27.88555 147 ILE C CA 1
ATOM 13828 C C . ILE C 1 168 ? -37.40878 -55.24906 39.50108 1.000 28.92527 147 ILE C C 1
ATOM 13829 O O . ILE C 1 168 ? -38.59320 -55.31091 39.84916 1.000 29.77137 147 ILE C O 1
ATOM 13845 N N . THR C 1 169 ? -36.89524 -56.10130 38.60956 1.000 32.05414 148 THR C N 1
ATOM 13846 C CA . THR C 1 169 ? -37.77584 -57.06578 37.95656 1.000 31.45679 148 THR C CA 1
ATOM 13847 C C . THR C 1 169 ? -38.19021 -58.18247 38.90675 1.000 35.37332 148 THR C C 1
ATOM 13848 O O . THR C 1 169 ? -39.29805 -58.71698 38.78292 1.000 38.15004 148 THR C O 1
ATOM 13859 N N . ALA C 1 170 ? -37.32514 -58.55130 39.85468 1.000 39.20441 149 ALA C N 1
ATOM 13860 C CA . ALA C 1 170 ? -37.74106 -59.48404 40.89680 1.000 40.12921 149 ALA C CA 1
ATOM 13861 C C . ALA C 1 170 ? -38.86899 -58.88991 41.73000 1.000 33.79581 149 ALA C C 1
ATOM 13862 O O . ALA C 1 170 ? -39.85255 -59.57347 42.03931 1.000 33.04700 149 ALA C O 1
ATOM 13869 N N . PHE C 1 171 ? -38.74127 -57.61278 42.10228 1.000 33.57330 150 PHE C N 1
ATOM 13870 C CA . PHE C 1 171 ? -39.81527 -56.93644 42.82188 1.000 34.58422 150 PHE C CA 1
ATOM 13871 C C . PHE C 1 171 ? -41.07462 -56.85547 41.96878 1.000 36.57064 150 PHE C C 1
ATOM 13872 O O . PHE C 1 171 ? -42.18156 -57.11314 42.45520 1.000 32.55400 150 PHE C O 1
ATOM 13889 N N . LEU C 1 172 ? -40.92476 -56.52446 40.68494 1.000 29.87999 151 LEU C N 1
ATOM 13890 C CA . LEU C 1 172 ? -42.08079 -56.47117 39.80175 1.000 33.67380 151 LEU C CA 1
ATOM 13891 C C . LEU C 1 172 ? -42.65909 -57.85230 39.53133 1.000 37.40660 151 LEU C C 1
ATOM 13892 O O . LEU C 1 172 ? -43.83961 -57.95953 39.18293 1.000 31.38506 151 LEU C O 1
ATOM 13908 N N . GLY C 1 173 ? -41.86369 -58.90436 39.68760 1.000 33.59640 152 GLY C N 1
ATOM 13909 C CA . GLY C 1 173 ? -42.33377 -60.23689 39.37221 1.000 34.27678 152 GLY C CA 1
ATOM 13910 C C . GLY C 1 173 ? -42.40596 -60.51760 37.88975 1.000 35.47552 152 GLY C C 1
ATOM 13911 O O . GLY C 1 173 ? -43.37902 -61.12241 37.42372 1.000 37.61689 152 GLY C O 1
ATOM 13915 N N . VAL C 1 174 ? -41.40816 -60.07851 37.12923 1.000 40.76436 153 VAL C N 1
ATOM 13916 C CA . VAL C 1 174 ? -41.40317 -60.23047 35.67489 1.000 39.80376 153 VAL C CA 1
ATOM 13917 C C . VAL C 1 174 ? -40.02230 -60.70594 35.23723 1.000 39.24426 153 VAL C C 1
ATOM 13918 O O . VAL C 1 174 ? -39.02391 -60.46928 35.92020 1.000 38.70001 153 VAL C O 1
ATOM 13931 N N . PRO C 1 175 ? -39.94996 -61.36848 34.08542 1.000 45.58422 154 PRO C N 1
ATOM 13932 C CA . PRO C 1 175 ? -38.64507 -61.83598 33.59342 1.000 43.28137 154 PRO C CA 1
ATOM 13933 C C . PRO C 1 175 ? -37.76289 -60.65880 33.22488 1.000 48.42628 154 PRO C C 1
ATOM 13934 O O . PRO C 1 175 ? -38.22443 -59.71421 32.56632 1.000 50.49788 154 PRO C O 1
ATOM 13945 N N . PRO C 1 176 ? -36.49108 -60.67169 33.61619 1.000 54.43593 155 PRO C N 1
ATOM 13946 C CA . PRO C 1 176 ? -35.60588 -59.55408 33.26414 1.000 39.60700 155 PRO C CA 1
ATOM 13947 C C . PRO C 1 176 ? -35.43354 -59.45974 31.75974 1.000 45.85325 155 PRO C C 1
ATOM 13948 O O . PRO C 1 176 ? -35.24544 -60.48415 31.08549 1.000 49.08030 155 PRO C O 1
ATOM 13959 N N . PRO C 1 177 ? -35.52993 -58.26133 31.18643 1.000 40.40837 156 PRO C N 1
ATOM 13960 C CA . PRO C 1 177 ? -35.13551 -58.08625 29.78356 1.000 46.58594 156 PRO C CA 1
ATOM 13961 C C . PRO C 1 177 ? -33.62141 -58.15818 29.64424 1.000 45.56238 156 PRO C C 1
ATOM 13962 O O . PRO C 1 177 ? -32.87722 -58.23270 30.62417 1.000 40.69717 156 PRO C O 1
ATOM 13973 N N . ASP C 1 178 ? -33.16659 -58.15563 28.39404 1.000 45.14617 157 ASP C N 1
ATOM 13974 C CA . ASP C 1 178 ? -31.73462 -58.16348 28.12483 1.000 41.95895 157 ASP C CA 1
ATOM 13975 C C . ASP C 1 178 ? -31.07651 -56.95710 28.78427 1.000 47.59310 157 ASP C C 1
ATOM 13976 O O . ASP C 1 178 ? -31.51581 -55.81842 28.60185 1.000 38.86965 157 ASP C O 1
ATOM 13985 N N . GLY C 1 179 ? -30.01929 -57.21024 29.55809 1.000 44.95580 158 GLY C N 1
ATOM 13986 C CA . GLY C 1 179 ? -29.44320 -56.14809 30.36813 1.000 43.21782 158 GLY C CA 1
ATOM 13987 C C . GLY C 1 179 ? -28.85567 -55.02548 29.53595 1.000 40.92867 158 GLY C C 1
ATOM 13988 O O . GLY C 1 179 ? -29.12214 -53.84627 29.78322 1.000 40.41915 158 GLY C O 1
ATOM 13992 N N . ALA C 1 180 ? -28.04769 -55.37500 28.53355 1.000 45.19517 159 ALA C N 1
ATOM 13993 C CA . ALA C 1 180 ? -27.41908 -54.35305 27.70259 1.000 44.31138 159 ALA C CA 1
ATOM 13994 C C . ALA C 1 180 ? -28.46498 -53.53712 26.95264 1.000 48.38553 159 ALA C C 1
ATOM 13995 O O . ALA C 1 180 ? -28.40226 -52.30238 26.91824 1.000 42.91101 159 ALA C O 1
ATOM 14002 N N . GLY C 1 181 ? -29.44326 -54.21560 26.35122 1.000 42.22628 160 GLY C N 1
ATOM 14003 C CA . GLY C 1 181 ? -30.47191 -53.50905 25.60572 1.000 41.62741 160 GLY C CA 1
ATOM 14004 C C . GLY C 1 181 ? -31.31809 -52.60520 26.47953 1.000 38.65855 160 GLY C C 1
ATOM 14005 O O . GLY C 1 181 ? -31.63008 -51.47329 26.10030 1.000 39.37340 160 GLY C O 1
ATOM 14009 N N . PHE C 1 182 ? -31.71411 -53.09317 27.65561 1.000 39.38717 161 PHE C N 1
ATOM 14010 C CA . PHE C 1 182 ? -32.53670 -52.27338 28.53644 1.000 41.53689 161 PHE C CA 1
ATOM 14011 C C . PHE C 1 182 ? -31.78956 -51.02079 28.97806 1.000 39.34146 161 PHE C C 1
ATOM 14012 O O . PHE C 1 182 ? -32.36752 -49.92863 29.02212 1.000 34.83570 161 PHE C O 1
ATOM 14029 N N . GLU C 1 183 ? -30.50173 -51.15767 29.30673 1.000 42.13103 162 GLU C N 1
ATOM 14030 C CA . GLU C 1 183 ? -29.71425 -49.99357 29.70444 1.000 35.71419 162 GLU C CA 1
ATOM 14031 C C . GLU C 1 183 ? -29.69966 -48.93825 28.60560 1.000 41.20763 162 GLU C C 1
ATOM 14032 O O . GLU C 1 183 ? -29.72124 -47.73574 28.89216 1.000 34.06353 162 GLU C O 1
ATOM 14044 N N . GLN C 1 184 ? -29.66093 -49.36566 27.34158 1.000 43.96176 163 GLN C N 1
ATOM 14045 C CA . GLN C 1 184 ? -29.62030 -48.40708 26.24103 1.000 39.60901 163 GLN C CA 1
ATOM 14046 C C . GLN C 1 184 ? -30.92080 -47.61617 26.15605 1.000 37.30825 163 GLN C C 1
ATOM 14047 O O . GLN C 1 184 ? -30.90206 -46.38430 26.04662 1.000 31.97219 163 GLN C O 1
ATOM 14061 N N . TRP C 1 185 ? -32.06366 -48.30542 26.20773 1.000 36.12638 164 TRP C N 1
ATOM 14062 C CA . TRP C 1 185 ? -33.34285 -47.60125 26.22062 1.000 34.80798 164 TRP C CA 1
ATOM 14063 C C . TRP C 1 185 ? -33.45362 -46.71995 27.45809 1.000 39.76707 164 TRP C C 1
ATOM 14064 O O . TRP C 1 185 ? -33.79545 -45.53387 27.36858 1.000 30.96529 164 TRP C O 1
ATOM 14085 N N . SER C 1 186 ? -33.14484 -47.28661 28.62627 1.000 30.91849 165 SER C N 1
ATOM 14086 C CA . SER C 1 186 ? -33.24699 -46.53627 29.87204 1.000 26.18251 165 SER C CA 1
ATOM 14087 C C . SER C 1 186 ? -32.32548 -45.32387 29.85343 1.000 24.76252 165 SER C C 1
ATOM 14088 O O . SER C 1 186 ? -32.68311 -44.25480 30.36059 1.000 22.98633 165 SER C O 1
ATOM 14096 N N . ASN C 1 187 ? -31.13875 -45.46450 29.25849 1.000 28.81871 166 ASN C N 1
ATOM 14097 C CA . ASN C 1 187 ? -30.20059 -44.34821 29.22952 1.000 25.47633 166 ASN C CA 1
ATOM 14098 C C . ASN C 1 187 ? -30.74511 -43.18135 28.41541 1.000 24.04794 166 ASN C C 1
ATOM 14099 O O . ASN C 1 187 ? -30.51105 -42.01675 28.75709 1.000 26.30114 166 ASN C O 1
ATOM 14110 N N . ALA C 1 188 ? -31.44913 -43.46991 27.31748 1.000 28.11950 167 ALA C N 1
ATOM 14111 C CA . ALA C 1 188 ? -32.02648 -42.39501 26.51643 1.000 32.65696 167 ALA C CA 1
ATOM 14112 C C . ALA C 1 188 ? -32.98904 -41.55231 27.34228 1.000 27.79746 167 ALA C C 1
ATOM 14113 O O . ALA C 1 188 ? -33.01271 -40.32144 27.22031 1.000 27.90971 167 ALA C O 1
ATOM 14120 N N . ILE C 1 189 ? -33.78624 -42.19710 28.19448 1.000 25.56968 168 ILE C N 1
ATOM 14121 C CA . ILE C 1 189 ? -34.72908 -41.46087 29.02874 1.000 25.61832 168 ILE C CA 1
ATOM 14122 C C . ILE C 1 189 ? -33.98520 -40.61057 30.05165 1.000 27.31903 168 ILE C C 1
ATOM 14123 O O . ILE C 1 189 ? -34.33879 -39.44858 30.28602 1.000 28.37396 168 ILE C O 1
ATOM 14139 N N . VAL C 1 190 ? -32.94746 -41.17301 30.67738 1.000 21.66188 169 VAL C N 1
ATOM 14140 C CA . VAL C 1 190 ? -32.16321 -40.41776 31.65259 1.000 28.81270 169 VAL C CA 1
ATOM 14141 C C . VAL C 1 190 ? -31.56872 -39.17358 31.00938 1.000 27.69106 169 VAL C C 1
ATOM 14142 O O . VAL C 1 190 ? -31.60548 -38.07799 31.58394 1.000 23.66739 169 VAL C O 1
ATOM 14155 N N A ARG C 1 191 ? -30.99261 -39.32659 29.81441 0.511 26.27632 170 ARG C N 1
ATOM 14156 N N B ARG C 1 191 ? -31.01162 -39.31258 29.80547 0.489 26.28101 170 ARG C N 1
ATOM 14157 C CA A ARG C 1 191 ? -30.44398 -38.17437 29.10959 0.511 29.44855 170 ARG C CA 1
ATOM 14158 C CA B ARG C 1 191 ? -30.43691 -38.15268 29.13363 0.489 29.44998 170 ARG C CA 1
ATOM 14159 C C A ARG C 1 191 ? -31.53109 -37.15385 28.79867 0.511 28.22493 170 ARG C C 1
ATOM 14160 C C B ARG C 1 191 ? -31.50995 -37.15286 28.71962 0.489 28.24342 170 ARG C C 1
ATOM 14161 O O A ARG C 1 191 ? -31.30788 -35.94310 28.91316 0.511 27.82772 170 ARG C O 1
ATOM 14162 O O B ARG C 1 191 ? -31.25243 -35.94434 28.70292 0.489 28.03046 170 ARG C O 1
ATOM 14203 N N . SER C 1 192 ? -32.71982 -37.62284 28.40733 1.000 26.63175 171 SER C N 1
ATOM 14204 C CA . SER C 1 192 ? -33.77996 -36.70098 28.01343 1.000 27.23187 171 SER C CA 1
ATOM 14205 C C . SER C 1 192 ? -34.20908 -35.79821 29.16359 1.000 28.71611 171 SER C C 1
ATOM 14206 O O . SER C 1 192 ? -34.84414 -34.76575 28.92060 1.000 28.61585 171 SER C O 1
ATOM 14215 N N . MET C 1 193 ? -33.87823 -36.16099 30.40706 1.000 25.93785 172 MET C N 1
ATOM 14216 C CA . MET C 1 193 ? -34.16877 -35.28400 31.53434 1.000 27.82732 172 MET C CA 1
ATOM 14217 C C . MET C 1 193 ? -33.39649 -33.97586 31.43879 1.000 25.28376 172 MET C C 1
ATOM 14218 O O . MET C 1 193 ? -33.78972 -32.98647 32.06644 1.000 24.01374 172 MET C O 1
ATOM 14232 N N . ASP C 1 194 ? -32.31566 -33.94635 30.65786 1.000 27.48296 173 ASP C N 1
ATOM 14233 C CA . ASP C 1 194 ? -31.52123 -32.74435 30.45354 1.000 27.36141 173 ASP C CA 1
ATOM 14234 C C . ASP C 1 194 ? -31.83542 -32.05619 29.12655 1.000 27.37888 173 ASP C C 1
ATOM 14235 O O . ASP C 1 194 ? -31.03858 -31.23408 28.66053 1.000 30.37416 173 ASP C O 1
ATOM 14244 N N . ALA C 1 195 ? -32.97645 -32.37206 28.50640 1.000 27.10049 174 ALA C N 1
ATOM 14245 C CA . ALA C 1 195 ? -33.28596 -31.79523 27.20221 1.000 29.42562 174 ALA C CA 1
ATOM 14246 C C . ALA C 1 195 ? -33.36364 -30.27593 27.25270 1.000 30.95191 174 ALA C C 1
ATOM 14247 O O . ALA C 1 195 ? -33.17380 -29.62201 26.22158 1.000 31.66716 174 ALA C O 1
ATOM 14254 N N . GLY C 1 196 ? -33.63114 -29.69947 28.42623 1.000 31.59620 175 GLY C N 1
ATOM 14255 C CA . GLY C 1 196 ? -33.58456 -28.25416 28.55403 1.000 31.46972 175 GLY C CA 1
ATOM 14256 C C . GLY C 1 196 ? -32.19334 -27.70043 28.32990 1.000 30.76108 175 GLY C C 1
ATOM 14257 O O . GLY C 1 196 ? -32.03588 -26.54546 27.92403 1.000 33.58830 175 GLY C O 1
ATOM 14261 N N . ILE C 1 197 ? -31.17073 -28.50383 28.60712 1.000 27.00533 176 ILE C N 1
ATOM 14262 C CA . ILE C 1 197 ? -29.78974 -28.11997 28.33697 1.000 27.33352 176 ILE C CA 1
ATOM 14263 C C . ILE C 1 197 ? -29.39928 -28.46540 26.90658 1.000 27.01792 176 ILE C C 1
ATOM 14264 O O . ILE C 1 197 ? -28.81116 -27.64878 26.19256 1.000 28.30503 176 ILE C O 1
ATOM 14280 N N . GLU C 1 198 ? -29.72373 -29.68378 26.47842 1.000 26.71889 177 GLU C N 1
ATOM 14281 C CA . GLU C 1 198 ? -29.39252 -30.18651 25.14603 1.000 31.88754 177 GLU C CA 1
ATOM 14282 C C . GLU C 1 198 ? -30.66090 -30.71822 24.48968 1.000 33.88770 177 GLU C C 1
ATOM 14283 O O . GLU C 1 198 ? -31.04888 -31.87574 24.72432 1.000 28.40205 177 GLU C O 1
ATOM 14295 N N . PRO C 1 199 ? -31.33379 -29.90604 23.66919 1.000 35.23143 178 PRO C N 1
ATOM 14296 C CA . PRO C 1 199 ? -32.65015 -30.31930 23.14890 1.000 38.76223 178 PRO C CA 1
ATOM 14297 C C . PRO C 1 199 ? -32.63576 -31.58235 22.30169 1.000 39.47320 178 PRO C C 1
ATOM 14298 O O . PRO C 1 199 ? -33.67114 -32.25342 22.20630 1.000 35.34825 178 PRO C O 1
ATOM 14309 N N . ALA C 1 200 ? -31.51105 -31.93437 21.67538 1.000 34.33335 179 ALA C N 1
ATOM 14310 C CA . ALA C 1 200 ? -31.49062 -33.14603 20.86123 1.000 31.15714 179 ALA C CA 1
ATOM 14311 C C . ALA C 1 200 ? -31.74929 -34.39613 21.69431 1.000 36.87807 179 ALA C C 1
ATOM 14312 O O . ALA C 1 200 ? -32.04093 -35.45863 21.13526 1.000 37.38539 179 ALA C O 1
ATOM 14319 N N . ARG C 1 201 ? -31.63789 -34.29777 23.01734 1.000 32.53563 180 ARG C N 1
ATOM 14320 C CA . ARG C 1 201 ? -31.87159 -35.43658 23.89494 1.000 31.72907 180 ARG C CA 1
ATOM 14321 C C . ARG C 1 201 ? -33.34905 -35.77389 24.05398 1.000 34.58730 180 ARG C C 1
ATOM 14322 O O . ARG C 1 201 ? -33.67051 -36.85847 24.55363 1.000 37.29867 180 ARG C O 1
ATOM 14343 N N . ALA C 1 202 ? -34.24994 -34.88960 23.62216 1.000 37.09374 181 ALA C N 1
ATOM 14344 C CA . ALA C 1 202 ? -35.67038 -35.08733 23.89133 1.000 34.70160 181 ALA C CA 1
ATOM 14345 C C . ALA C 1 202 ? -36.25145 -36.21588 23.04752 1.000 37.21026 181 ALA C C 1
ATOM 14346 O O . ALA C 1 202 ? -36.99055 -37.06591 23.55738 1.000 38.60226 181 ALA C O 1
ATOM 14353 N N . GLU C 1 203 ? -35.94011 -36.23685 21.74835 1.000 38.23198 182 GLU C N 1
ATOM 14354 C CA . GLU C 1 203 ? -36.61279 -37.19438 20.86851 1.000 40.51369 182 GLU C CA 1
ATOM 14355 C C . GLU C 1 203 ? -36.20460 -38.62439 21.18341 1.000 41.52567 182 GLU C C 1
ATOM 14356 O O . GLU C 1 203 ? -37.08838 -39.50282 21.22689 1.000 47.10789 182 GLU C O 1
ATOM 14368 N N . PRO C 1 204 ? -34.92182 -38.95202 21.37357 1.000 37.32970 183 PRO C N 1
ATOM 14369 C CA . PRO C 1 204 ? -34.57784 -40.32731 21.77150 1.000 34.50838 183 PRO C CA 1
ATOM 14370 C C . PRO C 1 204 ? -35.27717 -40.76753 23.04499 1.000 37.81791 183 PRO C C 1
ATOM 14371 O O . PRO C 1 204 ? -35.63762 -41.94469 23.17535 1.000 35.68843 183 PRO C O 1
ATOM 14382 N N . GLY C 1 205 ? -35.48498 -39.85290 23.99269 1.000 35.24956 184 GLY C N 1
ATOM 14383 C CA . GLY C 1 205 ? -36.21840 -40.21162 25.19327 1.000 33.77130 184 GLY C CA 1
ATOM 14384 C C . GLY C 1 205 ? -37.64779 -40.61332 24.88953 1.000 35.41834 184 GLY C C 1
ATOM 14385 O O . GLY C 1 205 ? -38.17469 -41.56495 25.47158 1.000 39.40015 184 GLY C O 1
ATOM 14389 N N . ASN C 1 206 ? -38.29348 -39.89890 23.96514 1.000 37.44248 185 ASN C N 1
ATOM 14390 C CA . ASN C 1 206 ? -39.67404 -40.22077 23.62123 1.000 40.80335 185 ASN C CA 1
ATOM 14391 C C . ASN C 1 206 ? -39.77460 -41.61037 23.00621 1.000 39.82157 185 ASN C C 1
ATOM 14392 O O . ASN C 1 206 ? -40.69842 -42.37069 23.31839 1.000 44.27180 185 ASN C O 1
ATOM 14403 N N . GLN C 1 207 ? -38.83196 -41.96226 22.13011 1.000 36.88878 186 GLN C N 1
ATOM 14404 C CA . GLN C 1 207 ? -38.81614 -43.31083 21.57420 1.000 42.05838 186 GLN C CA 1
ATOM 14405 C C . GLN C 1 207 ? -38.61521 -44.35046 22.66966 1.000 46.82501 186 GLN C C 1
ATOM 14406 O O . GLN C 1 207 ? -39.25000 -45.41144 22.65409 1.000 44.13691 186 GLN C O 1
ATOM 14420 N N . ALA C 1 208 ? -37.72117 -44.07174 23.62192 1.000 41.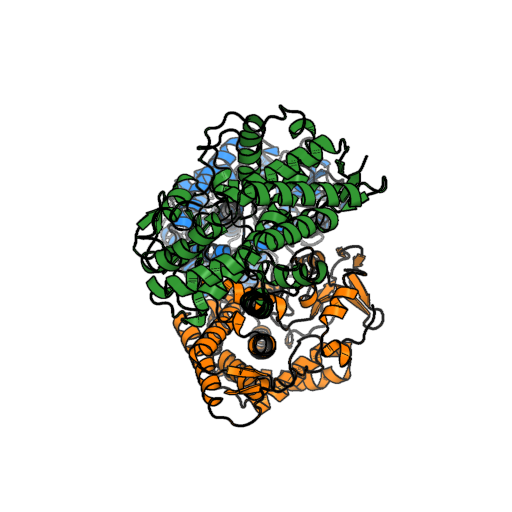94793 187 ALA C N 1
ATOM 14421 C CA . ALA C 1 208 ? -37.46892 -45.02730 24.69596 1.000 33.68935 187 ALA C CA 1
ATOM 14422 C C . ALA C 1 208 ? -38.67708 -45.15508 25.61801 1.000 40.20319 187 ALA C C 1
ATOM 14423 O O . ALA C 1 208 ? -38.99473 -46.25564 26.08497 1.000 34.14264 187 ALA C O 1
ATOM 14430 N N . ARG C 1 209 ? -39.35902 -44.04097 25.90006 1.000 35.07963 188 ARG C N 1
ATOM 14431 C CA . ARG C 1 209 ? -40.56251 -44.10484 26.72523 1.000 35.12970 188 ARG C CA 1
ATOM 14432 C C . ARG C 1 209 ? -41.62760 -44.98169 26.07504 1.000 36.45080 188 ARG C C 1
ATOM 14433 O O . ARG C 1 209 ? -42.31602 -45.74614 26.76051 1.000 38.07538 188 ARG C O 1
ATOM 14454 N N . ALA C 1 210 ? -41.78767 -44.87752 24.75300 1.000 37.39311 189 ALA C N 1
ATOM 14455 C CA . ALA C 1 210 ? -42.76110 -45.72002 24.06564 1.000 43.63619 189 ALA C CA 1
ATOM 14456 C C . ALA C 1 210 ? -42.37423 -47.19074 24.15542 1.000 43.09604 189 ALA C C 1
ATOM 14457 O O . ALA C 1 210 ? -43.23695 -48.05880 24.33442 1.000 45.18721 189 ALA C O 1
ATOM 14464 N N . GLU C 1 211 ? -41.07747 -47.48813 24.04273 1.000 41.96858 190 GLU C N 1
ATOM 14465 C CA . GLU C 1 211 ? -40.62105 -48.87095 24.13477 1.000 46.64636 190 GLU C CA 1
ATOM 14466 C C . GLU C 1 211 ? -40.90711 -49.45337 25.51374 1.000 38.15824 190 GLU C C 1
ATOM 14467 O O . GLU C 1 211 ? -41.34587 -50.60349 25.63272 1.000 37.22176 190 GLU C O 1
ATOM 14479 N N . LEU C 1 212 ? -40.65677 -48.67858 26.57010 1.000 35.81601 191 LEU C N 1
ATOM 14480 C CA . LEU C 1 212 ? -40.94633 -49.16410 27.91479 1.000 32.26331 191 LEU C CA 1
ATOM 14481 C C . LEU C 1 212 ? -42.44346 -49.32495 28.14171 1.000 30.69554 191 LEU C C 1
ATOM 14482 O O . LEU C 1 212 ? -42.85819 -50.17287 28.94003 1.000 40.20994 191 LEU C O 1
ATOM 14498 N N . SER C 1 213 ? -43.26807 -48.53473 27.45051 1.000 36.35152 192 SER C N 1
ATOM 14499 C CA . SER C 1 213 ? -44.71151 -48.70476 27.57385 1.000 41.59126 192 SER C CA 1
ATOM 14500 C C . SER C 1 213 ? -45.15338 -50.05486 27.02387 1.000 43.94630 192 SER C C 1
ATOM 14501 O O . SER C 1 213 ? -45.99736 -50.72877 27.62588 1.000 40.52442 192 SER C O 1
ATOM 14509 N N . ARG C 1 214 ? -44.60017 -50.46540 25.87989 1.000 47.30208 193 ARG C N 1
ATOM 14510 C CA . ARG C 1 214 ? -44.94112 -51.77370 25.33236 1.000 49.36933 193 ARG C CA 1
ATOM 14511 C C . ARG C 1 214 ? -44.51829 -52.88353 26.28528 1.000 44.64791 193 ARG C C 1
ATOM 14512 O O . ARG C 1 214 ? -45.23841 -53.87376 26.45942 1.000 43.21322 193 ARG C O 1
ATOM 14533 N N . LEU C 1 215 ? -43.35613 -52.72758 26.92234 1.000 41.58122 194 LEU C N 1
ATOM 14534 C CA . LEU C 1 215 ? -42.91509 -53.70356 27.91201 1.000 41.56618 194 LEU C CA 1
ATOM 14535 C C . LEU C 1 215 ? -43.90632 -53.79178 29.06273 1.000 35.02021 194 LEU C C 1
ATOM 14536 O O . LEU C 1 215 ? -44.30059 -54.88786 29.47681 1.000 37.79838 194 LEU C O 1
ATOM 14552 N N . VAL C 1 216 ? -44.32794 -52.64051 29.59003 1.000 30.55657 195 VAL C N 1
ATOM 14553 C CA . VAL C 1 216 ? -45.27528 -52.64758 30.70006 1.000 33.79520 195 VAL C CA 1
ATOM 14554 C C . VAL C 1 216 ? -46.60334 -53.24250 30.25403 1.000 37.91841 195 VAL C C 1
ATOM 14555 O O . VAL C 1 216 ? -47.24702 -53.99210 30.99874 1.000 34.02354 195 VAL C O 1
ATOM 14568 N N . THR C 1 217 ? -47.02625 -52.93319 29.02541 1.000 36.59869 196 THR C N 1
ATOM 14569 C CA . THR C 1 217 ? -48.26591 -53.49861 28.50569 1.000 39.34539 196 THR C CA 1
ATOM 14570 C C . THR C 1 217 ? -48.18350 -55.01695 28.43499 1.000 40.34864 196 THR C C 1
ATOM 14571 O O . THR C 1 217 ? -49.15727 -55.71613 28.73775 1.000 41.98681 196 THR C O 1
ATOM 14582 N N . HIS C 1 218 ? -47.03393 -55.54400 28.00939 1.000 40.94392 197 HIS C N 1
ATOM 14583 C CA . HIS C 1 218 ? -46.84909 -56.99035 27.97836 1.000 47.64812 197 HIS C CA 1
ATOM 14584 C C . HIS C 1 218 ? -46.90789 -57.58386 29.37988 1.000 41.66084 197 HIS C C 1
ATOM 14585 O O . HIS C 1 218 ? -47.53816 -58.62596 29.59671 1.000 42.32645 197 HIS C O 1
ATOM 14599 N N . TRP C 1 219 ? -46.26395 -56.92681 30.34731 1.000 36.68337 198 TRP C N 1
ATOM 14600 C CA . TRP C 1 219 ? -46.23480 -57.44696 31.71054 1.000 35.95375 198 TRP C CA 1
ATOM 14601 C C . TRP C 1 219 ? -47.62669 -57.46985 32.32924 1.000 34.47433 198 TRP C C 1
ATOM 14602 O O . TRP C 1 219 ? -47.99677 -58.43682 33.00453 1.000 39.38772 198 TRP C O 1
ATOM 14623 N N . LEU C 1 220 ? -48.41385 -56.41441 32.11596 1.000 36.97021 199 LEU C N 1
ATOM 14624 C CA . LEU C 1 220 ? -49.77674 -56.41133 32.63451 1.000 35.48652 199 LEU C CA 1
ATOM 14625 C C . LEU C 1 220 ? -50.57840 -57.58358 32.08378 1.000 37.38439 199 LEU C C 1
ATOM 14626 O O . LEU C 1 220 ? -51.43010 -58.13969 32.78603 1.000 38.40831 199 LEU C O 1
ATOM 14642 N N . ALA C 1 221 ? -50.31580 -57.97909 30.83725 1.000 38.18650 200 ALA C N 1
ATOM 14643 C CA . ALA C 1 221 ? -51.07403 -59.06348 30.22901 1.000 40.27769 200 ALA C CA 1
ATOM 14644 C C . ALA C 1 221 ? -50.56879 -60.43537 30.65499 1.000 41.29250 200 ALA C C 1
ATOM 14645 O O . ALA C 1 221 ? -51.35764 -61.38434 30.71660 1.000 47.80071 200 ALA C O 1
ATOM 14652 N N . GLU C 1 222 ? -49.27812 -60.56464 30.96638 1.000 37.64367 201 GLU C N 1
ATOM 14653 C CA . GLU C 1 222 ? -48.66792 -61.87327 31.14202 1.000 42.06322 201 GLU C CA 1
ATOM 14654 C C . GLU C 1 222 ? -48.01813 -62.09031 32.50133 1.000 45.44787 201 GLU C C 1
ATOM 14655 O O . GLU C 1 222 ? -47.68456 -63.23605 32.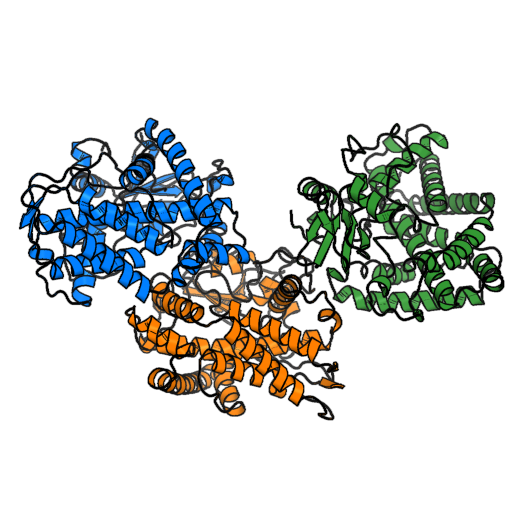82539 1.000 50.08342 201 GLU C O 1
ATOM 14667 N N . ALA C 1 223 ? -47.84383 -61.04792 33.30726 1.000 41.91485 202 ALA C N 1
ATOM 14668 C CA . ALA C 1 223 ? -47.05442 -61.17143 34.52405 1.000 45.90805 202 ALA C CA 1
ATOM 14669 C C . ALA C 1 223 ? -47.73401 -62.06996 35.55069 1.000 40.88499 202 ALA C C 1
ATOM 14670 O O . ALA C 1 223 ? -48.96096 -62.10926 35.66739 1.000 37.40578 202 ALA C O 1
ATOM 14677 N N . ASP C 1 224 ? -46.90522 -62.78344 36.30992 1.000 46.42253 203 ASP C N 1
ATOM 14678 C CA . ASP C 1 224 ? -47.37237 -63.63645 37.39037 1.000 46.67466 203 ASP C CA 1
ATOM 14679 C C . ASP C 1 224 ? -48.07244 -62.80466 38.46412 1.000 47.03100 203 ASP C C 1
ATOM 14680 O O . ASP C 1 224 ? -47.84302 -61.60021 38.60909 1.000 41.88737 203 ASP C O 1
ATOM 14689 N N . GLU C 1 225 ? -48.91455 -63.47960 39.25081 1.000 48.32563 204 GLU C N 1
ATOM 14690 C CA . GLU C 1 225 ? -49.66874 -62.79118 40.29325 1.000 40.05034 204 GLU C CA 1
ATOM 14691 C C . GLU C 1 225 ? -48.78272 -62.31189 41.43528 1.000 42.73220 204 GLU C C 1
ATOM 14692 O O . GLU C 1 225 ? -49.12351 -61.33428 42.10930 1.000 52.68539 204 GLU C O 1
ATOM 14704 N N . ARG C 1 226 ? -47.66083 -62.98215 41.67997 1.000 44.94012 205 ARG C N 1
ATOM 14705 C CA . ARG C 1 226 ? -46.95207 -62.82309 42.94302 1.000 48.15536 205 ARG C CA 1
ATOM 14706 C C . ARG C 1 226 ? -46.17210 -61.52096 43.05684 1.000 53.28398 205 ARG C C 1
ATOM 14707 O O . ARG C 1 226 ? -45.77720 -61.15980 44.17029 1.000 57.52628 205 ARG C O 1
ATOM 14728 N N . GLY C 1 227 ? -45.95176 -60.80519 41.95471 1.000 47.87418 206 GLY C N 1
ATOM 14729 C CA . GLY C 1 227 ? -45.11631 -59.62717 41.95403 1.000 43.23767 206 GLY C CA 1
ATOM 14730 C C . GLY C 1 227 ? -45.90548 -58.33277 42.10841 1.000 40.55710 206 GLY C C 1
ATOM 14731 O O . GLY C 1 227 ? -47.11117 -58.31424 42.33670 1.000 42.30673 206 GLY C O 1
ATOM 14735 N N . PHE C 1 228 ? -45.16745 -57.22431 42.01634 1.000 36.62852 207 PHE C N 1
ATOM 14736 C CA . PHE C 1 228 ? -45.78536 -55.90934 42.15467 1.000 39.21067 207 PHE C CA 1
ATOM 14737 C C . PHE C 1 228 ? -46.70695 -55.61331 40.97606 1.000 36.31119 207 PHE C C 1
ATOM 14738 O O . PHE C 1 228 ? -47.74608 -54.96322 41.14106 1.000 35.69428 207 PHE C O 1
ATOM 14755 N N . VAL C 1 229 ? -46.34299 -56.07496 39.77678 1.000 31.20137 208 VAL C N 1
ATOM 14756 C CA . VAL C 1 229 ? -47.21181 -55.88276 38.61757 1.000 32.83718 208 VAL C CA 1
ATOM 14757 C C . VAL C 1 229 ? -48.53587 -56.60797 38.82725 1.000 34.60150 208 VAL C C 1
ATOM 14758 O O . VAL C 1 229 ? -49.61576 -56.05821 38.57821 1.000 36.01297 208 VAL C O 1
ATOM 14771 N N . GLY C 1 230 ? -48.47190 -57.85940 39.28386 1.000 37.38625 209 GLY C N 1
ATOM 14772 C CA . GLY C 1 230 ? -49.69422 -58.59493 39.56296 1.000 40.49643 209 GLY C CA 1
ATOM 14773 C C . GLY C 1 230 ? -50.53413 -57.94154 40.64340 1.000 44.59256 209 GLY C C 1
ATOM 14774 O O . GLY C 1 230 ? -51.76378 -57.90047 40.54921 1.000 41.09137 209 GLY C O 1
ATOM 14778 N N . ALA C 1 231 ? -49.88168 -57.42493 41.68809 1.000 40.01515 210 ALA C N 1
ATOM 14779 C CA . ALA C 1 231 ? -50.61210 -56.78362 42.77605 1.000 45.86394 210 ALA C CA 1
ATOM 14780 C C . ALA C 1 231 ? -51.26342 -55.48486 42.31696 1.000 44.28773 210 ALA C C 1
ATOM 14781 O O . ALA C 1 231 ? -52.41162 -55.19995 42.67558 1.000 42.91725 210 ALA C O 1
ATOM 14788 N N . ALA C 1 232 ? -50.54141 -54.67438 41.54005 1.000 39.77435 211 ALA C N 1
ATOM 14789 C CA . ALA C 1 232 ? -51.12423 -53.43985 41.02349 1.000 40.91234 211 ALA C CA 1
ATOM 14790 C C . ALA C 1 232 ? -52.27989 -53.73736 40.07591 1.000 39.28643 211 ALA C C 1
ATOM 14791 O O . ALA C 1 232 ? -53.27796 -53.00670 40.05063 1.000 39.15218 211 ALA C O 1
ATOM 14798 N N . ARG C 1 233 ? -52.15012 -54.79508 39.26951 1.000 41.48365 212 ARG C N 1
ATOM 14799 C CA . ARG C 1 233 ? -53.23341 -55.19207 38.37527 1.000 39.73859 212 ARG C CA 1
ATOM 14800 C C . ARG C 1 233 ? -54.48628 -55.57621 39.15476 1.000 42.67847 212 ARG C C 1
ATOM 14801 O O . ARG C 1 233 ? -55.60114 -55.21249 38.76673 1.000 43.57038 212 ARG C O 1
ATOM 14822 N N . ARG C 1 234 ? -54.32662 -56.32681 40.24571 1.000 41.87124 213 ARG C N 1
ATOM 14823 C CA . ARG C 1 234 ? -55.47823 -56.70354 41.05758 1.000 46.23763 213 ARG C CA 1
ATOM 14824 C C . ARG C 1 234 ? -56.10917 -55.48541 41.71177 1.000 45.86357 213 ARG C C 1
ATOM 14825 O O . ARG C 1 234 ? -57.33147 -55.31909 41.68371 1.000 52.16585 213 ARG C O 1
ATOM 14846 N N . ALA C 1 235 ? -55.28554 -54.62291 42.30892 1.000 49.21284 214 ALA C N 1
ATOM 14847 C CA . ALA C 1 235 ? -55.80544 -53.43252 42.96429 1.000 47.19718 214 ALA C CA 1
ATOM 14848 C C . ALA C 1 235 ? -56.56503 -52.56280 41.98582 1.000 54.94878 214 ALA C C 1
ATOM 14849 O O . ALA C 1 235 ? -57.60702 -51.99994 42.33334 1.000 51.39129 214 ALA C O 1
ATOM 14856 N N . ALA C 1 236 ? -56.06812 -52.46510 40.75049 1.000 45.45895 215 ALA C N 1
ATOM 14857 C CA . ALA C 1 236 ? -56.70229 -51.60893 39.76000 1.000 44.98214 215 ALA C CA 1
ATOM 14858 C C . ALA C 1 236 ? -58.12900 -52.04455 39.48668 1.000 51.63269 215 ALA C C 1
ATOM 14859 O O . ALA C 1 236 ? -59.01781 -51.20157 39.33027 1.000 60.20174 215 ALA C O 1
ATOM 14866 N N . ARG C 1 237 ? -58.37064 -53.35140 39.43136 1.000 50.63079 216 ARG C N 1
ATOM 14867 C CA . ARG C 1 237 ? -59.71989 -53.82787 39.20068 1.000 53.56389 216 ARG C CA 1
ATOM 14868 C C . ARG C 1 237 ? -60.63932 -53.28657 40.27415 1.000 56.57502 216 ARG C C 1
ATOM 14869 O O . ARG C 1 237 ? -61.75630 -52.85781 39.98795 1.000 66.10599 216 ARG C O 1
ATOM 14890 N N . ALA C 1 238 ? -60.14435 -53.21862 41.50527 1.000 56.45861 217 ALA C N 1
ATOM 14891 C CA . ALA C 1 238 ? -60.95556 -52.74846 42.61964 1.000 61.45746 217 ALA C CA 1
ATOM 14892 C C . ALA C 1 238 ? -61.13917 -51.22764 42.63733 1.000 57.76364 217 ALA C C 1
ATOM 14893 O O . ALA C 1 238 ? -62.21580 -50.74716 43.00340 1.000 75.13551 217 ALA C O 1
ATOM 14900 N N . GLN C 1 239 ? -60.14381 -50.43867 42.21913 1.000 61.19010 218 GLN C N 1
ATOM 14901 C CA . GLN C 1 239 ? -60.12999 -49.02926 42.60968 1.000 66.70098 218 GLN C CA 1
ATOM 14902 C C . GLN C 1 239 ? -60.52436 -47.96508 41.59198 1.000 75.46790 218 GLN C C 1
ATOM 14903 O O . GLN C 1 239 ? -60.73427 -46.82135 42.01038 1.000 85.54160 218 GLN C O 1
ATOM 14917 N N . ASP C 1 240 ? -60.60992 -48.27092 40.30602 1.000 71.41743 219 ASP C N 1
ATOM 14918 C CA . ASP C 1 240 ? -61.08992 -47.34486 39.28784 1.000 65.70457 219 ASP C CA 1
ATOM 14919 C C . ASP C 1 240 ? -60.07946 -46.29821 38.82734 1.000 77.03208 219 ASP C C 1
ATOM 14920 O O . ASP C 1 240 ? -60.49981 -45.26741 38.28691 1.000 88.66780 219 ASP C O 1
ATOM 14929 N N . VAL C 1 241 ? -58.77470 -46.50031 38.99287 1.000 65.25709 220 VAL C N 1
ATOM 14930 C CA . VAL C 1 241 ? -57.79751 -45.54535 38.46463 1.000 57.46777 220 VAL C CA 1
ATOM 14931 C C . VAL C 1 241 ? -57.81565 -45.61882 36.94230 1.000 56.98825 220 VAL C C 1
ATOM 14932 O O . VAL C 1 241 ? -58.05183 -46.70519 36.38826 1.000 66.79591 220 VAL C O 1
ATOM 14945 N N . PRO C 1 242 ? -57.60602 -44.51787 36.21160 1.000 58.17475 221 PRO C N 1
ATOM 14946 C CA . PRO C 1 242 ? -57.55133 -44.61861 34.74447 1.000 56.23572 221 PRO C CA 1
ATOM 14947 C C . PRO C 1 242 ? -56.42824 -45.53896 34.28444 1.000 49.22766 221 PRO C C 1
ATOM 14948 O O . PRO C 1 242 ? -55.33649 -45.52676 34.84689 1.000 57.32424 221 PRO C O 1
ATOM 14959 N N . ALA C 1 243 ? -56.70646 -46.34057 33.25122 1.000 55.06222 222 ALA C N 1
ATOM 14960 C CA . ALA C 1 243 ? -55.74452 -47.34128 32.79295 1.000 52.33921 222 ALA C CA 1
ATOM 14961 C C . ALA C 1 243 ? -54.42511 -46.72629 32.35750 1.000 43.58593 222 ALA C C 1
ATOM 14962 O O . ALA C 1 243 ? -53.35928 -47.29181 32.62534 1.000 44.42065 222 ALA C O 1
ATOM 14969 N N . ALA C 1 244 ? -54.47435 -45.57574 31.68590 1.000 43.79150 223 ALA C N 1
ATOM 14970 C CA . ALA C 1 244 ? -53.24956 -44.92068 31.24947 1.000 46.51713 223 ALA C CA 1
ATOM 14971 C C . ALA C 1 244 ? -52.39972 -44.50196 32.43391 1.000 43.64636 223 ALA C C 1
ATOM 14972 O O . ALA C 1 244 ? -51.17046 -44.62212 32.39373 1.000 41.61181 223 ALA C O 1
ATOM 14979 N N . VAL C 1 245 ? -53.03386 -44.00466 33.49772 1.000 45.35364 224 VAL C N 1
ATOM 14980 C CA . VAL C 1 245 ? -52.28196 -43.60125 34.67863 1.000 50.74106 224 VAL C CA 1
ATOM 14981 C C . VAL C 1 245 ? -51.57644 -44.79503 35.29437 1.000 44.89402 224 VAL C C 1
ATOM 14982 O O . VAL C 1 245 ? -50.41514 -44.69653 35.69839 1.000 46.66333 224 VAL C O 1
ATOM 14995 N N . LEU C 1 246 ? -52.25753 -45.93899 35.37827 1.000 45.11599 225 LEU C N 1
ATOM 14996 C CA . LEU C 1 246 ? -51.64398 -47.12727 35.95340 1.000 46.28794 225 LEU C CA 1
ATOM 14997 C C . LEU C 1 246 ? -50.43640 -47.55140 35.14182 1.000 38.77916 225 LEU C C 1
ATOM 14998 O O . LEU C 1 246 ? -49.37068 -47.82425 35.69791 1.000 43.31208 225 LEU C O 1
ATOM 15014 N N . ALA C 1 247 ? -50.58764 -47.59783 33.81654 1.000 47.48077 226 ALA C N 1
ATOM 15015 C CA . ALA C 1 247 ? -49.50425 -48.04617 32.95319 1.000 44.13552 226 ALA C CA 1
ATOM 15016 C C . ALA C 1 247 ? -48.32860 -47.08890 32.99311 1.000 33.17314 226 ALA C C 1
ATOM 15017 O O . ALA C 1 247 ? -47.17608 -47.52075 33.08345 1.000 31.72437 226 ALA C O 1
ATOM 15024 N N . ASN C 1 248 ? -48.59404 -45.78363 32.91537 1.000 39.99617 227 ASN C N 1
ATOM 15025 C CA . ASN C 1 248 ? -47.51426 -44.80528 33.01076 1.000 39.46583 227 ASN C CA 1
ATOM 15026 C C . ASN C 1 248 ? -46.84457 -44.84478 34.38047 1.000 38.72039 227 ASN C C 1
ATOM 15027 O O . ASN C 1 248 ? -45.62857 -44.64138 34.49530 1.000 29.67145 227 ASN C O 1
ATOM 15038 N N . SER C 1 249 ? -47.62280 -45.08730 35.43442 1.000 42.74112 228 SER C N 1
ATOM 15039 C CA . SER C 1 249 ? -47.04192 -45.13799 36.76928 1.000 34.14395 228 SER C CA 1
ATOM 15040 C C . SER C 1 249 ? -46.19522 -46.39028 36.94336 1.000 27.15358 228 SER C C 1
ATOM 15041 O O . SER C 1 249 ? -45.10420 -46.33141 37.52060 1.000 30.01595 228 SER C O 1
ATOM 15049 N N . LEU C 1 250 ? -46.65985 -47.52587 36.41599 1.000 34.12132 229 LEU C N 1
ATOM 15050 C CA . LEU C 1 250 ? -45.84169 -48.73231 36.45610 1.000 32.70311 229 LEU C CA 1
ATOM 15051 C C . LEU C 1 250 ? -44.54884 -48.54664 35.67241 1.000 27.25763 229 LEU C C 1
ATOM 15052 O O . LEU C 1 250 ? -43.49588 -49.05373 36.07376 1.000 25.66232 229 LEU C O 1
ATOM 15068 N N . ARG C 1 251 ? -44.60215 -47.82003 34.55299 1.000 32.89287 230 ARG C N 1
ATOM 15069 C CA . ARG C 1 251 ? -43.37160 -47.54905 33.82310 1.000 36.96426 230 ARG C CA 1
ATOM 15070 C C . ARG C 1 251 ? -42.43472 -46.70362 34.67003 1.000 33.53157 230 ARG C C 1
ATOM 15071 O O . ARG C 1 251 ? -41.21856 -46.91335 34.66228 1.000 34.25203 230 ARG C O 1
ATOM 15092 N N . ALA C 1 252 ? -42.98568 -45.73578 35.41013 1.000 33.98699 231 ALA C N 1
ATOM 15093 C CA . ALA C 1 252 ? -42.16796 -44.92299 36.30465 1.000 38.11387 231 ALA C CA 1
ATOM 15094 C C . ALA C 1 252 ? -41.52352 -45.78098 37.38469 1.000 32.88952 231 ALA C C 1
ATOM 15095 O O . ALA C 1 252 ? -40.35009 -45.58892 37.72577 1.000 27.86097 231 ALA C O 1
ATOM 15102 N N . VAL C 1 253 ? -42.27842 -46.72973 37.94149 1.000 30.66703 232 VAL C N 1
ATOM 15103 C CA . VAL C 1 253 ? -41.71203 -47.63665 38.93559 1.000 28.06403 232 VAL C CA 1
ATOM 15104 C C . VAL C 1 253 ? -40.53847 -48.40255 38.33905 1.000 24.04337 232 VAL C C 1
ATOM 15105 O O . VAL C 1 253 ? -39.47743 -48.53734 38.95995 1.000 27.41969 232 VAL C O 1
ATOM 15118 N N . LEU C 1 254 ? -40.72095 -48.93438 37.13011 1.000 26.93889 233 LEU C N 1
ATOM 15119 C CA . LEU C 1 254 ? -39.64758 -49.67695 36.48196 1.000 26.55240 233 LEU C CA 1
ATOM 15120 C C . LEU C 1 254 ? -38.43138 -48.79206 36.25756 1.000 24.12340 233 LEU C C 1
ATOM 15121 O O . LEU C 1 254 ? -37.31154 -49.14195 36.64813 1.000 26.11717 233 LEU C O 1
ATOM 15137 N N . HIS C 1 255 ? -38.62849 -47.63844 35.62032 1.000 29.13707 234 HIS C N 1
ATOM 15138 C CA . HIS C 1 255 ? -37.48003 -46.82997 35.23573 1.000 31.36844 234 HIS C CA 1
ATOM 15139 C C . HIS C 1 255 ? -36.85185 -46.15080 36.44493 1.000 27.20948 234 HIS C C 1
ATOM 15140 O O . HIS C 1 255 ? -35.62591 -46.15976 36.60565 1.000 26.67834 234 HIS C O 1
ATOM 15154 N N . ALA C 1 256 ? -37.67565 -45.55585 37.31027 1.000 28.32305 235 ALA C N 1
ATOM 15155 C CA . ALA C 1 256 ? -37.13900 -44.93814 38.51763 1.000 31.80862 235 ALA C CA 1
ATOM 15156 C C . ALA C 1 256 ? -36.43503 -45.96919 39.38925 1.000 30.37124 235 ALA C C 1
ATOM 15157 O O . ALA C 1 256 ? -35.34907 -45.70889 39.91921 1.000 28.78330 235 ALA C O 1
ATOM 15164 N N . GLY C 1 257 ? -37.04171 -47.14526 39.55327 1.000 24.89372 236 GLY C N 1
ATOM 15165 C CA . GLY C 1 257 ? -36.41122 -48.18277 40.35180 1.000 26.74916 236 GLY C CA 1
ATOM 15166 C C . GLY C 1 257 ? -35.08234 -48.63012 39.77670 1.000 27.18757 236 GLY C C 1
ATOM 15167 O O . GLY C 1 257 ? -34.08876 -48.75712 40.49632 1.000 35.72232 236 GLY C O 1
ATOM 15171 N N . TYR C 1 258 ? -35.04579 -48.87420 38.46650 1.000 26.09598 237 TYR C N 1
ATOM 15172 C CA . TYR C 1 258 ? -33.81759 -49.3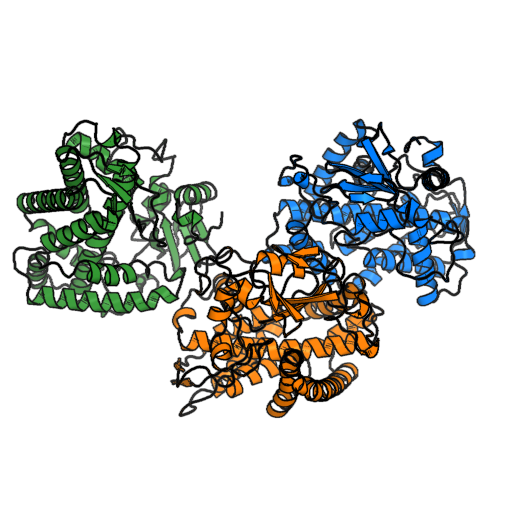5103 37.84351 1.000 22.53631 237 TYR C CA 1
ATOM 15173 C C . TYR C 1 258 ? -32.71678 -48.30244 37.90589 1.000 24.93329 237 TYR C C 1
ATOM 15174 O O . TYR C 1 258 ? -31.59629 -48.58860 38.34165 1.000 27.95595 237 TYR C O 1
ATOM 15192 N N . GLU C 1 259 ? -33.00487 -47.08930 37.43196 1.000 26.80138 238 GLU C N 1
ATOM 15193 C CA . GLU C 1 259 ? -31.94685 -46.09526 37.28780 1.000 27.85354 238 GLU C CA 1
ATOM 15194 C C . GLU C 1 259 ? -31.50874 -45.54922 38.63975 1.000 26.43185 238 GLU C C 1
ATOM 15195 O O . GLU C 1 259 ? -30.31643 -45.30536 38.85828 1.000 26.29379 238 GLU C O 1
ATOM 15207 N N . SER C 1 260 ? -32.45415 -45.34085 39.55671 1.000 31.58084 239 SER C N 1
ATOM 15208 C CA . SER C 1 260 ? -32.09507 -44.80800 40.86660 1.000 25.36467 239 SER C CA 1
ATOM 15209 C C . SER C 1 260 ? -31.21698 -45.78858 41.63414 1.000 24.14002 239 SER C C 1
ATOM 15210 O O . SER C 1 260 ? -30.20165 -45.39835 42.22182 1.000 27.90321 239 SER C O 1
ATOM 15218 N N . VAL C 1 261 ? -31.59217 -47.06803 41.64438 1.000 25.15204 240 VAL C N 1
ATOM 15219 C CA . VAL C 1 261 ? -30.78466 -48.06631 42.33765 1.000 20.90090 240 VAL C CA 1
ATOM 15220 C C . VAL C 1 261 ? -29.42573 -48.20494 41.66353 1.000 25.40307 240 VAL C C 1
ATOM 15221 O O . VAL C 1 261 ? -28.38185 -48.21292 42.32621 1.000 26.82205 240 VAL C O 1
ATOM 15234 N N . SER C 1 262 ? -29.41998 -48.31401 40.33344 1.000 24.16446 241 SER C N 1
ATOM 15235 C CA . SER C 1 262 ? -28.16727 -48.48375 39.60395 1.000 26.91397 241 SER C CA 1
ATOM 15236 C C . SER C 1 262 ? -27.19001 -47.35272 39.89866 1.000 22.03561 241 SER C C 1
ATOM 15237 O O . SER C 1 262 ? -26.01409 -47.59234 40.19358 1.000 22.36832 241 SER C O 1
ATOM 15245 N N . ARG C 1 263 ? -27.66220 -46.10970 39.83055 1.000 22.80611 242 ARG C N 1
ATOM 15246 C CA . ARG C 1 263 ? -26.78089 -44.95997 39.99655 1.000 25.39146 242 ARG C CA 1
ATOM 15247 C C . ARG C 1 263 ? -26.38731 -44.75223 41.45171 1.000 25.22810 242 ARG C C 1
ATOM 15248 O O . ARG C 1 263 ? -25.26324 -44.31544 41.72474 1.000 22.79535 242 ARG C O 1
ATOM 15269 N N . LEU C 1 264 ? -27.27974 -45.06241 42.39220 1.000 24.26633 243 LEU C N 1
ATOM 15270 C CA . LEU C 1 264 ? -26.89700 -45.03598 43.79770 1.000 23.05763 243 LEU C CA 1
ATOM 15271 C C . LEU C 1 264 ? -25.78035 -46.03572 44.06660 1.000 22.12209 243 LEU C C 1
ATOM 15272 O O . LEU C 1 264 ? -24.77979 -45.71028 44.71534 1.000 22.34744 243 LEU C O 1
ATOM 15288 N N . LEU C 1 265 ? -25.94225 -47.26979 43.58214 1.000 25.20538 244 LEU C N 1
ATOM 15289 C CA . LEU C 1 265 ? -24.91651 -48.28378 43.79799 1.000 21.52828 244 LEU C CA 1
ATOM 15290 C C . LEU C 1 265 ? -23.58730 -47.85414 43.19298 1.000 22.02832 244 LEU C C 1
ATOM 15291 O O . LEU C 1 265 ? -22.53069 -48.02223 43.81259 1.000 26.60794 244 LEU C O 1
ATOM 15307 N N . GLY C 1 266 ? -23.61873 -47.27902 41.99120 1.000 26.98678 245 GLY C N 1
ATOM 15308 C CA . GLY C 1 266 ? -22.38354 -46.80755 41.38999 1.000 29.01984 245 GLY C CA 1
ATOM 15309 C C . GLY C 1 266 ? -21.69586 -45.76446 42.24794 1.000 28.53648 245 GLY C C 1
ATOM 15310 O O . GLY C 1 266 ? -20.50001 -45.86440 42.53374 1.000 26.33887 245 GLY C O 1
ATOM 15314 N N . GLY C 1 267 ? -22.45297 -44.76381 42.69883 1.000 26.99609 246 GLY C N 1
ATOM 15315 C CA . GLY C 1 267 ? -21.85888 -43.71613 43.50984 1.000 27.49576 246 GLY C CA 1
ATOM 15316 C C . GLY C 1 267 ? -21.36488 -44.23194 44.84531 1.000 25.30067 246 GLY C C 1
ATOM 15317 O O . GLY C 1 267 ? -20.28545 -43.85093 45.30673 1.000 25.03105 246 GLY C O 1
ATOM 15321 N N . VAL C 1 268 ? -22.14259 -45.10901 45.48193 1.000 23.79014 247 VAL C N 1
ATOM 15322 C CA . VAL C 1 268 ? -21.72800 -45.67623 46.75976 1.000 23.15575 247 VAL C CA 1
ATOM 15323 C C . VAL C 1 268 ? -20.48302 -46.53425 46.58620 1.000 25.83957 247 VAL C C 1
ATOM 15324 O O . VAL C 1 268 ? -19.53845 -46.44533 47.37873 1.000 22.49522 247 VAL C O 1
ATOM 15337 N N . LEU C 1 269 ? -20.45308 -47.37181 45.54852 1.000 26.47383 248 LEU C N 1
ATOM 15338 C CA . LEU C 1 269 ? -19.27336 -48.19626 45.31392 1.000 26.25456 248 LEU C CA 1
ATOM 15339 C C . LEU C 1 269 ? -18.04610 -47.32957 45.06389 1.000 28.95694 248 LEU C C 1
ATOM 15340 O O . LEU C 1 269 ? -16.94373 -47.65640 45.51767 1.000 25.56588 248 LEU C O 1
ATOM 15356 N N . ALA C 1 270 ? -18.21924 -46.20974 44.35734 1.000 29.63060 249 ALA C N 1
ATOM 15357 C CA . ALA C 1 270 ? -17.09997 -45.29913 44.13909 1.000 28.38351 249 ALA C CA 1
ATOM 15358 C C . ALA C 1 270 ? -16.53020 -44.79692 45.45972 1.000 27.91690 249 ALA C C 1
ATOM 15359 O O . ALA C 1 270 ? -15.30822 -44.71237 45.62525 1.000 30.63961 249 ALA C O 1
ATOM 15366 N N . ARG C 1 271 ? -17.39952 -44.47417 46.41958 1.000 29.59884 250 ARG C N 1
ATOM 15367 C CA . ARG C 1 271 ? -16.91648 -44.00857 47.71498 1.000 28.13566 250 ARG C CA 1
ATOM 15368 C C . ARG C 1 271 ? -16.25467 -45.13976 48.48918 1.000 24.94963 250 ARG C C 1
ATOM 15369 O O . ARG C 1 271 ? -15.20359 -44.94413 49.11040 1.000 32.03953 250 ARG C O 1
ATOM 15390 N N . LEU C 1 272 ? -16.84719 -46.33403 48.45483 1.000 24.75518 251 LEU C N 1
ATOM 15391 C CA . LEU C 1 272 ? -16.31282 -47.43312 49.24782 1.000 31.52477 251 LEU C CA 1
ATOM 15392 C C . LEU C 1 272 ? -14.94791 -47.87404 48.73305 1.000 26.06354 251 LEU C C 1
ATOM 15393 O O . LEU C 1 272 ? -14.06599 -48.22020 49.52650 1.000 30.65521 251 LEU C O 1
ATOM 15409 N N . VAL C 1 273 ? -14.74156 -47.85931 47.41331 1.000 26.08522 252 VAL C N 1
ATOM 15410 C CA . VAL C 1 273 ? -13.44830 -48.30134 46.89815 1.000 30.66383 252 VAL C CA 1
ATOM 15411 C C . VAL C 1 273 ? -12.35448 -47.31301 47.28764 1.000 30.70859 252 VAL C C 1
ATOM 15412 O O . VAL C 1 273 ? -11.20652 -47.70857 47.52393 1.000 37.04331 252 VAL C O 1
ATOM 15425 N N . ARG C 1 274 ? -12.68200 -46.02287 47.37110 1.000 42.36139 253 ARG C N 1
ATOM 15426 C CA . ARG C 1 274 ? -11.70263 -45.02888 47.78959 1.000 40.79200 253 ARG C CA 1
ATOM 15427 C C . ARG C 1 274 ? -11.56208 -44.95725 49.30443 1.000 38.00035 253 ARG C C 1
ATOM 15428 O O . ARG C 1 274 ? -10.52959 -44.48922 49.79596 1.000 38.00471 253 ARG C O 1
ATOM 15449 N N . HIS C 1 275 ? -12.55954 -45.42895 50.05159 1.000 36.98918 254 HIS C N 1
ATOM 15450 C CA . HIS C 1 275 ? -12.56121 -45.35334 51.51460 1.000 35.03328 254 HIS C CA 1
ATOM 15451 C C . HIS C 1 275 ? -13.03379 -46.68434 52.08052 1.000 34.86940 254 HIS C C 1
ATOM 15452 O O . HIS C 1 275 ? -14.10446 -46.77486 52.69268 1.000 35.69277 254 HIS C O 1
ATOM 15466 N N . PRO C 1 276 ? -12.24134 -47.74599 51.91229 1.000 35.78670 255 PRO C N 1
ATOM 15467 C CA . PRO C 1 276 ? -12.67855 -49.06221 52.41087 1.000 36.28426 255 PRO C CA 1
ATOM 15468 C C . PRO C 1 276 ? -12.91620 -49.08541 53.90977 1.000 35.56368 255 PRO C C 1
ATOM 15469 O O . PRO C 1 276 ? -13.61223 -49.98340 54.40028 1.000 40.43984 255 PRO C O 1
ATOM 15480 N N . GLU C 1 277 ? -12.37709 -48.11500 54.65027 1.000 33.93767 256 GLU C N 1
ATOM 15481 C CA . GLU C 1 277 ? -12.61330 -48.04860 56.08582 1.000 33.47045 256 GLU C CA 1
ATOM 15482 C C . GLU C 1 277 ? -14.09179 -47.91334 56.42612 1.000 38.05425 256 GLU C C 1
ATOM 15483 O O . GLU C 1 277 ? -14.48933 -48.24722 57.54775 1.000 38.13148 256 GLU C O 1
ATOM 15495 N N . LEU C 1 278 ? -14.91584 -47.43713 55.48963 1.000 37.17735 257 LEU C N 1
ATOM 15496 C CA . LEU C 1 278 ? -16.34432 -47.32750 55.76104 1.000 36.01561 257 LEU C CA 1
ATOM 15497 C C . LEU C 1 278 ? -16.97935 -48.68520 56.02303 1.000 44.02371 257 LEU C C 1
ATOM 15498 O O . LEU C 1 278 ? -17.94475 -48.77966 56.78918 1.000 45.57785 257 LEU C O 1
ATOM 15514 N N . LEU C 1 279 ? -16.45048 -49.74177 55.41181 1.000 38.58859 258 LEU C N 1
ATOM 15515 C CA . LEU C 1 279 ? -16.99503 -51.08258 55.56301 1.000 51.37041 258 LEU C CA 1
ATOM 15516 C C . LEU C 1 279 ? -16.40024 -51.83694 56.74211 1.000 46.26027 258 LEU C C 1
ATOM 15517 O O . LEU C 1 279 ? -16.80627 -52.97548 56.99615 1.000 48.10907 258 LEU C O 1
ATOM 15533 N N . ALA C 1 280 ? -15.44268 -51.24677 57.45360 1.000 44.49542 259 ALA C N 1
ATOM 15534 C CA . ALA C 1 280 ? -14.81802 -51.89315 58.59611 1.000 42.57710 259 ALA C CA 1
ATOM 15535 C C . ALA C 1 280 ? -15.46320 -51.48525 59.91342 1.000 48.75397 259 ALA C C 1
ATOM 15536 O O . ALA C 1 280 ? -14.88148 -51.72238 60.97630 1.000 42.97313 259 ALA C O 1
ATOM 15543 N N . GLY C 1 281 ? -16.64470 -50.87159 59.86547 1.000 47.10402 260 GLY C N 1
ATOM 15544 C CA . GLY C 1 281 ? -17.35574 -50.47380 61.05679 1.000 48.97123 260 GLY C CA 1
ATOM 15545 C C . GLY C 1 281 ? -18.23419 -51.58801 61.58898 1.000 43.86111 260 GLY C C 1
ATOM 15546 O O . GLY C 1 281 ? -18.17922 -52.72946 61.12022 1.000 58.36991 260 GLY C O 1
ATOM 15550 N N . PRO C 1 282 ? -19.05480 -51.28087 62.59289 1.000 49.32944 261 PRO C N 1
ATOM 15551 C CA . PRO C 1 282 ? -19.93392 -52.31183 63.16540 1.000 52.48001 261 PRO C CA 1
ATOM 15552 C C . PRO C 1 282 ? -20.87531 -52.86797 62.10507 1.000 51.01512 261 PRO C C 1
ATOM 15553 O O . PRO C 1 282 ? -21.58309 -52.12059 61.42672 1.000 66.78465 261 PRO C O 1
ATOM 15564 N N . ALA C 1 283 ? -20.88502 -54.19168 61.96763 1.000 51.73792 262 ALA C N 1
ATOM 15565 C CA . ALA C 1 283 ? -21.75250 -54.87078 61.00238 1.000 62.65644 262 ALA C CA 1
ATOM 15566 C C . ALA C 1 283 ? -23.12317 -55.20428 61.57466 1.000 65.10141 262 ALA C C 1
ATOM 15567 O O . ALA C 1 283 ? -23.65098 -56.29266 61.32651 1.000 68.12425 262 ALA C O 1
ATOM 15574 N N . THR C 1 284 ? -23.72159 -54.30470 62.34780 1.000 59.50597 263 THR C N 1
ATOM 15575 C CA . THR C 1 284 ? -25.08686 -54.47267 62.82194 1.000 57.72028 263 THR C CA 1
ATOM 15576 C C . THR C 1 284 ? -26.07172 -53.74384 61.91273 1.000 60.98959 263 THR C C 1
ATOM 15577 O O . THR C 1 284 ? -25.71038 -52.83546 61.16032 1.000 50.87516 263 THR C O 1
ATOM 15588 N N . ARG C 1 285 ? -27.33906 -54.15620 61.99813 1.000 55.12182 264 ARG C N 1
ATOM 15589 C CA . ARG C 1 285 ? -28.37209 -53.52714 61.18159 1.000 59.18147 264 ARG C CA 1
ATOM 15590 C C . ARG C 1 285 ? -28.52410 -52.05113 61.52965 1.000 57.17121 264 ARG C C 1
ATOM 15591 O O . ARG C 1 285 ? -28.70738 -51.21236 60.64031 1.000 56.68805 264 ARG C O 1
ATOM 15612 N N . ASP C 1 286 ? -28.43994 -51.71214 62.81945 1.000 58.76312 265 ASP C N 1
ATOM 15613 C CA . ASP C 1 286 ? -28.57530 -50.31585 63.22730 1.000 59.76961 265 ASP C CA 1
ATOM 15614 C C . ASP C 1 286 ? -27.34855 -49.50078 62.83464 1.000 58.25539 265 ASP C C 1
ATOM 15615 O O . ASP C 1 286 ? -27.47233 -48.33632 62.43583 1.000 58.90653 265 ASP C O 1
ATOM 15624 N N . ALA C 1 287 ? -26.15404 -50.08420 62.95553 1.000 56.02992 266 ALA C N 1
ATOM 15625 C CA . ALA C 1 287 ? -24.95157 -49.37041 62.53984 1.000 54.10769 266 ALA C CA 1
ATOM 15626 C C . ALA C 1 287 ? -24.98818 -49.07949 61.04525 1.000 53.05927 266 ALA C C 1
ATOM 15627 O O . ALA C 1 287 ? -24.62810 -47.98028 60.60628 1.000 50.45525 266 ALA C O 1
ATOM 15634 N N . ASP C 1 288 ? -25.42416 -50.05782 60.24784 1.000 44.42819 267 ASP C N 1
ATOM 15635 C CA . ASP C 1 288 ? -25.55291 -49.84177 58.81260 1.000 43.94924 267 ASP C CA 1
ATOM 15636 C C . ASP C 1 288 ? -26.67409 -48.86011 58.49781 1.000 36.74566 267 ASP C C 1
ATOM 15637 O O . ASP C 1 288 ? -26.61308 -48.16282 57.47960 1.000 33.28112 267 ASP C O 1
ATOM 15646 N N . GLU C 1 289 ? -27.69730 -48.78072 59.35348 1.000 34.60129 268 GLU C N 1
ATOM 15647 C CA . GLU C 1 289 ? -28.75354 -47.79698 59.13644 1.000 43.58574 268 GLU C CA 1
ATOM 15648 C C . GLU C 1 289 ? -28.17203 -46.39002 59.05404 1.000 32.27754 268 GLU C C 1
ATOM 15649 O O . GLU C 1 289 ? -28.50182 -45.62012 58.14379 1.000 32.81787 268 GLU C O 1
ATOM 15661 N N . ALA C 1 290 ? -27.30886 -46.03246 60.00898 1.000 32.10342 269 ALA C N 1
ATOM 15662 C CA . ALA C 1 290 ? -26.68341 -44.71517 59.97342 1.000 33.54617 269 ALA C CA 1
ATOM 15663 C C . ALA C 1 290 ? -25.77475 -44.57465 58.76115 1.000 27.39826 269 ALA C C 1
ATOM 15664 O O . ALA C 1 290 ? -25.81694 -43.55557 58.06218 1.000 21.26794 269 ALA C O 1
ATOM 15671 N N . LEU C 1 291 ? -24.96052 -45.59453 58.48426 1.000 24.67519 270 LEU C N 1
ATOM 15672 C CA . LEU C 1 291 ? -24.07770 -45.52825 57.32725 1.000 23.39424 270 LEU C CA 1
ATOM 15673 C C . LEU C 1 291 ? -24.88610 -45.42939 56.04119 1.000 28.11360 270 LEU C C 1
ATOM 15674 O O . LEU C 1 291 ? -24.55622 -44.63691 55.15198 1.000 21.14935 270 LEU C O 1
ATOM 15690 N N . VAL C 1 292 ? -25.95188 -46.22541 55.92228 1.000 25.05934 271 VAL C N 1
ATOM 15691 C CA . VAL C 1 292 ? -26.78115 -46.16213 54.72238 1.000 24.99302 271 VAL C CA 1
ATOM 15692 C C . VAL C 1 292 ? -27.40920 -44.78110 54.57828 1.000 27.69104 271 VAL C C 1
ATOM 15693 O O . VAL C 1 292 ? -27.47874 -44.22775 53.47428 1.000 20.62029 271 VAL C O 1
ATOM 15706 N N . ASP C 1 293 ? -27.87955 -44.20277 55.68546 1.000 23.42430 272 ASP C N 1
ATOM 15707 C CA . ASP C 1 293 ? -28.48071 -42.87381 55.62219 1.000 24.00876 272 ASP C CA 1
ATOM 15708 C C . ASP C 1 293 ? -27.47667 -41.84504 55.11384 1.000 24.87930 272 ASP C C 1
ATOM 15709 O O . ASP C 1 293 ? -27.82163 -40.97421 54.30587 1.000 22.70955 272 ASP C O 1
ATOM 15718 N N . GLU C 1 294 ? -26.22266 -41.93950 55.56060 1.000 22.14529 273 GLU C N 1
ATOM 15719 C CA . GLU C 1 294 ? -25.21096 -40.99128 55.10559 1.000 24.99627 273 GLU C CA 1
ATOM 15720 C C . GLU C 1 294 ? -24.84321 -41.22244 53.64479 1.000 21.99092 273 GLU C C 1
ATOM 15721 O O . GLU C 1 294 ? -24.61611 -40.26253 52.90007 1.000 20.88702 273 GLU C O 1
ATOM 15733 N N . LEU C 1 295 ? -24.75235 -42.48597 53.22191 1.000 24.56054 274 LEU C N 1
ATOM 15734 C CA . LEU C 1 295 ? -24.40828 -42.77432 51.83225 1.000 23.22083 274 LEU C CA 1
ATOM 15735 C C . LEU C 1 295 ? -25.47995 -42.26077 50.87945 1.000 23.11471 274 LEU C C 1
ATOM 15736 O O . LEU C 1 295 ? -25.16792 -41.74802 49.79824 1.000 24.78506 274 LEU C O 1
ATOM 15752 N N . ILE C 1 296 ? -26.75033 -42.39035 51.26301 1.000 21.60595 275 ILE C N 1
ATOM 15753 C CA . ILE C 1 296 ? -27.82926 -41.87563 50.42861 1.000 25.13779 275 ILE C CA 1
ATOM 15754 C C . ILE C 1 296 ? -27.81823 -40.35201 50.43252 1.000 25.03970 275 ILE C C 1
ATOM 15755 O O . ILE C 1 296 ? -28.02726 -39.71306 49.39341 1.000 23.07686 275 ILE C O 1
ATOM 15771 N N . ARG C 1 297 ? -27.57438 -39.74349 51.59581 1.000 21.86721 276 ARG C N 1
ATOM 15772 C CA . ARG C 1 297 ? -27.47094 -38.28937 51.65264 1.000 22.66033 276 ARG C CA 1
ATOM 15773 C C . ARG C 1 297 ? -26.38645 -37.78185 50.71239 1.000 21.35805 276 ARG C C 1
ATOM 15774 O O . ARG C 1 297 ? -26.58399 -36.79275 49.99682 1.000 21.90035 276 ARG C O 1
ATOM 15795 N N . LEU C 1 298 ? -25.22878 -38.44360 50.70671 1.000 19.56643 277 LEU C N 1
ATOM 15796 C CA . LEU C 1 298 ? -24.08595 -37.94393 49.95259 1.000 24.66188 277 LEU C CA 1
ATOM 15797 C C . LEU C 1 298 ? -24.14322 -38.35567 48.48806 1.000 26.30093 277 LEU C C 1
ATOM 15798 O O . LEU C 1 298 ? -23.82022 -37.55331 47.60433 1.000 25.76801 277 LEU C O 1
ATOM 15814 N N . ASP C 1 299 ? -24.54581 -39.59602 48.21168 1.000 23.76605 278 ASP C N 1
ATOM 15815 C CA . ASP C 1 299 ? -24.42248 -40.17384 46.88050 1.000 25.93583 278 ASP C CA 1
ATOM 15816 C C . ASP C 1 299 ? -25.76234 -40.42915 46.20603 1.000 22.41015 278 ASP C C 1
ATOM 15817 O O . ASP C 1 299 ? -25.78974 -41.02511 45.12431 1.000 20.34941 278 ASP C O 1
ATOM 15826 N N . GLY C 1 300 ? -26.86975 -40.00390 46.80824 1.000 25.72769 279 GLY C N 1
ATOM 15827 C CA . GLY C 1 300 ? -28.15174 -40.08441 46.15177 1.000 21.21870 279 GLY C CA 1
ATOM 15828 C C . GLY C 1 300 ? -28.05505 -39.48077 44.76608 1.000 21.97697 279 GLY C C 1
ATOM 15829 O O . GLY C 1 300 ? -27.51425 -38.38488 44.58581 1.000 21.41335 279 GLY C O 1
ATOM 15833 N N . PRO C 1 301 ? -28.55602 -40.19103 43.74912 1.000 19.40738 280 PRO C N 1
ATOM 15834 C CA . PRO C 1 301 ? -28.28626 -39.76201 42.36750 1.000 25.30246 280 PRO C CA 1
ATOM 15835 C C . PRO C 1 301 ? -29.15405 -38.61651 41.87939 1.000 25.65753 280 PRO C C 1
ATOM 15836 O O . PRO C 1 301 ? -28.78931 -37.97737 40.88347 1.000 23.09239 280 PRO C O 1
ATOM 15847 N N . VAL C 1 302 ? -30.27843 -38.32979 42.52975 1.000 20.76958 281 VAL C N 1
ATOM 15848 C CA . VAL C 1 302 ? -31.16101 -37.27319 42.04636 1.000 26.22622 281 VAL C CA 1
ATOM 15849 C C . VAL C 1 302 ? -30.52564 -35.92675 42.38327 1.000 24.90592 281 VAL C C 1
ATOM 15850 O O . VAL C 1 302 ? -30.41853 -35.54735 43.55263 1.000 25.21961 281 VAL C O 1
ATOM 15863 N N . GLN C 1 303 ? -30.08915 -35.21266 41.34894 1.000 28.99243 282 GLN C N 1
ATOM 15864 C CA . GLN C 1 303 ? -29.48019 -33.89919 41.50027 1.000 28.19551 282 GLN C CA 1
ATOM 15865 C C . GLN C 1 303 ? -30.49655 -32.77660 41.36686 1.000 27.16214 282 GLN C C 1
ATOM 15866 O O . GLN C 1 303 ? -30.29102 -31.69632 41.92999 1.000 30.94974 282 GLN C O 1
ATOM 15880 N N . ALA C 1 304 ? -31.58759 -33.00829 40.63681 1.000 30.33985 283 ALA C N 1
ATOM 15881 C CA . ALA C 1 304 ? -32.55405 -31.96631 40.32548 1.000 27.12913 283 ALA C CA 1
ATOM 15882 C C . ALA C 1 304 ? -33.96422 -32.53787 40.35446 1.000 26.21342 283 ALA C C 1
ATOM 15883 O O . ALA C 1 304 ? -34.22307 -33.61743 39.81509 1.000 31.00010 283 ALA C O 1
ATOM 15890 N N . ASP C 1 305 ? -34.87341 -31.77780 40.96034 1.000 29.77139 284 ASP C N 1
ATOM 15891 C CA . ASP C 1 305 ? -36.25960 -32.18223 41.18569 1.000 29.47607 284 ASP C CA 1
ATOM 15892 C C . ASP C 1 305 ? -37.09474 -30.93101 40.95109 1.000 29.93137 284 ASP C C 1
ATOM 15893 O O . ASP C 1 305 ? -36.95283 -29.94798 41.68469 1.000 30.15935 284 ASP C O 1
ATOM 15902 N N . ALA C 1 306 ? -37.93578 -30.94527 39.92156 1.000 35.78172 285 ALA C N 1
ATOM 15903 C CA . ALA C 1 306 ? -38.54478 -29.72055 39.42539 1.000 34.74538 285 ALA C CA 1
ATOM 15904 C C . ALA C 1 306 ? -39.96905 -29.55150 39.93686 1.000 36.18542 285 ALA C C 1
ATOM 15905 O O . ALA C 1 306 ? -40.68486 -30.52319 40.19152 1.000 35.98427 285 ALA C O 1
ATOM 15912 N N . ARG C 1 307 ? -40.37010 -28.29038 40.07583 1.000 38.09432 286 ARG C N 1
ATOM 15913 C CA . ARG C 1 307 ? -41.72114 -27.91903 40.46215 1.000 40.22322 286 ARG C CA 1
ATOM 15914 C C . ARG C 1 307 ? -42.09973 -26.65504 39.70458 1.000 43.33014 286 ARG C C 1
ATOM 15915 O O . ARG C 1 307 ? -41.23785 -25.92197 39.21348 1.000 47.78022 286 ARG C O 1
ATOM 15936 N N . VAL C 1 308 ? -43.40059 -26.40744 39.60342 1.000 45.99924 287 VAL C N 1
ATOM 15937 C CA . VAL C 1 308 ? -43.92089 -25.14871 39.08489 1.000 49.35933 287 VAL C CA 1
ATOM 15938 C C . VAL C 1 308 ? -44.60291 -24.40882 40.22448 1.000 54.77590 287 VAL C C 1
ATOM 15939 O O . VAL C 1 308 ? -45.23464 -25.02648 41.09014 1.000 54.52028 287 VAL C O 1
ATOM 15952 N N . CYS C 1 309 ? -44.46550 -23.08710 40.22952 1.000 52.53920 288 CYS C N 1
ATOM 15953 C CA . CYS C 1 309 ? -45.15441 -22.25298 41.20360 1.000 54.53405 288 CYS C CA 1
ATOM 15954 C C . CYS C 1 309 ? -46.60203 -22.09048 40.75575 1.000 59.61100 288 CYS C C 1
ATOM 15955 O O . CYS C 1 309 ? -46.86422 -21.58920 39.65674 1.000 60.51951 288 CYS C O 1
ATOM 15963 N N . VAL C 1 310 ? -47.53702 -22.52261 41.59792 1.000 58.76986 289 VAL C N 1
ATOM 15964 C CA . VAL C 1 310 ? -48.95245 -22.41894 41.26552 1.000 62.51854 289 VAL C CA 1
ATOM 15965 C C . VAL C 1 310 ? -49.55519 -21.12723 41.80581 1.000 66.00426 289 VAL C C 1
ATOM 15966 O O . VAL C 1 310 ? -50.50500 -20.59623 41.22125 1.000 69.74327 289 VAL C O 1
ATOM 15979 N N . ARG C 1 311 ? -49.02188 -20.61629 42.91130 1.000 67.59580 290 ARG C N 1
ATOM 15980 C CA . ARG C 1 311 ? -49.48006 -19.38312 43.52988 1.000 68.69787 290 ARG C CA 1
ATOM 15981 C C . ARG C 1 311 ? -48.26148 -18.65085 44.06359 1.000 69.76630 290 ARG C C 1
ATOM 15982 O O . ARG C 1 311 ? -47.34805 -19.27708 44.60928 1.000 68.19210 290 ARG C O 1
ATOM 16003 N N . ASP C 1 312 ? -48.24067 -17.33175 43.88290 1.000 70.39706 291 ASP C N 1
ATOM 16004 C CA . ASP C 1 312 ? -47.11496 -16.52891 44.34119 1.000 73.73222 291 ASP C CA 1
ATOM 16005 C C . ASP C 1 312 ? -46.75898 -16.89802 45.77417 1.000 68.46005 291 ASP C C 1
ATOM 16006 O O . ASP C 1 312 ? -47.63131 -16.98566 46.64263 1.000 70.34366 291 ASP C O 1
ATOM 16015 N N . GLN C 1 313 ? -45.47310 -17.12588 46.01511 1.000 66.66861 292 GLN C N 1
ATOM 16016 C CA . GLN C 1 313 ? -45.03987 -17.59470 47.32312 1.000 66.31035 292 GLN C CA 1
ATOM 16017 C C . GLN C 1 313 ? -43.56897 -17.27103 47.54399 1.000 62.73303 292 GLN C C 1
ATOM 16018 O O . GLN C 1 313 ? -42.74016 -17.50631 46.65513 1.000 66.84917 292 GLN C O 1
ATOM 16032 N N . PRO C 1 314 ? -43.20407 -16.73460 48.70684 1.000 63.84474 293 PRO C N 1
ATOM 16033 C CA . PRO C 1 314 ? -41.78024 -16.53726 49.00220 1.000 67.99390 293 PRO C CA 1
ATOM 16034 C C . PRO C 1 314 ? -41.07378 -17.86351 49.24153 1.000 60.97370 293 PRO C C 1
ATOM 16035 O O . PRO C 1 314 ? -41.62454 -18.78380 49.84989 1.000 60.97893 293 PRO C O 1
ATOM 16046 N N . VAL C 1 315 ? -39.84666 -17.95599 48.73538 1.000 63.16675 294 VAL C N 1
ATOM 16047 C CA . VAL C 1 315 ? -38.95434 -19.07983 48.99468 1.000 52.08567 294 VAL C CA 1
ATOM 16048 C C . VAL C 1 315 ? -37.62696 -18.48425 49.43447 1.000 52.73984 294 VAL C C 1
ATOM 16049 O O . VAL C 1 315 ? -36.98136 -17.76395 48.66285 1.000 60.00406 294 VAL C O 1
ATOM 16062 N N . GLY C 1 316 ? -37.21540 -18.78551 50.66079 1.000 60.27019 295 GLY C N 1
ATOM 16063 C CA . GLY C 1 316 ? -36.03372 -18.12901 51.19050 1.000 60.04976 295 GLY C CA 1
ATOM 16064 C C . GLY C 1 316 ? -36.25447 -16.62932 51.19992 1.000 71.14826 295 GLY C C 1
ATOM 16065 O O . GLY C 1 316 ? -37.27770 -16.13070 51.68423 1.000 61.45684 295 GLY C O 1
ATOM 16069 N N . ALA C 1 317 ? -35.28656 -15.89290 50.66035 1.000 67.30872 296 ALA C N 1
ATOM 16070 C CA . ALA C 1 317 ? -35.38935 -14.44524 50.54311 1.000 78.64761 296 ALA C CA 1
ATOM 16071 C C . ALA C 1 317 ? -36.04447 -13.99360 49.24227 1.000 66.83281 296 ALA C C 1
ATOM 16072 O O . ALA C 1 317 ? -36.18148 -12.78457 49.02648 1.000 70.06734 296 ALA C O 1
ATOM 16079 N N . GLN C 1 318 ? -36.44212 -14.92002 48.37176 1.000 67.10341 297 GLN C N 1
ATOM 16080 C CA . GLN C 1 318 ? -36.96149 -14.58677 47.05186 1.000 67.50754 297 GLN C CA 1
ATOM 16081 C C . GLN C 1 318 ? -38.46133 -14.82210 46.97524 1.000 66.05271 297 GLN C C 1
ATOM 16082 O O . GLN C 1 318 ? -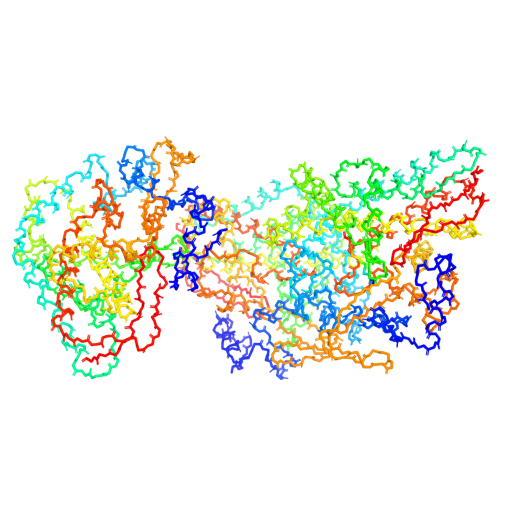38.97585 -15.81378 47.50152 1.000 64.54588 297 GLN C O 1
ATOM 16096 N N . LEU C 1 319 ? -39.14167 -13.94663 46.24097 1.000 66.67607 298 LEU C N 1
ATOM 16097 C CA . LEU C 1 319 ? -40.54895 -14.12738 45.91122 1.000 67.26554 298 LEU C CA 1
ATOM 16098 C C . LEU C 1 319 ? -40.64868 -14.83153 44.56550 1.000 65.16508 298 LEU C C 1
ATOM 16099 O O . LEU C 1 319 ? -40.23181 -14.28823 43.53743 1.000 71.25766 298 LEU C O 1
ATOM 16115 N N . VAL C 1 320 ? -41.15983 -16.05287 44.58074 1.000 62.88487 299 VAL C N 1
ATOM 16116 C CA . VAL C 1 320 ? -41.44355 -16.79682 43.36201 1.000 66.30342 299 VAL C CA 1
ATOM 16117 C C . VAL C 1 320 ? -42.88688 -16.51419 42.97130 1.000 65.13409 299 VAL C C 1
ATOM 16118 O O . VAL C 1 320 ? -43.78432 -16.53243 43.82269 1.000 66.98570 299 VAL C O 1
ATOM 16131 N N . ARG C 1 321 ? -43.11501 -16.24436 41.69193 1.000 65.00477 300 ARG C N 1
ATOM 16132 C CA . ARG C 1 321 ? -44.43581 -15.87904 41.20770 1.000 68.23457 300 ARG C CA 1
ATOM 16133 C C . ARG C 1 321 ? -45.01850 -16.99349 40.34924 1.000 66.80532 300 ARG C C 1
ATOM 16134 O O . ARG C 1 321 ? -44.30235 -17.84175 39.80948 1.000 64.00276 300 ARG C O 1
ATOM 16155 N N . ARG C 1 322 ? -46.34589 -16.98097 40.25350 1.000 50.68245 301 ARG C N 1
ATOM 16156 C CA . ARG C 1 322 ? -47.08003 -18.01828 39.54323 1.000 57.90977 301 ARG C CA 1
ATOM 16157 C C . ARG C 1 322 ? -46.56420 -18.17787 38.12134 1.000 57.84607 301 ARG C C 1
ATOM 16158 O O . ARG C 1 322 ? -46.34735 -17.19510 37.40801 1.000 51.70169 301 ARG C O 1
ATOM 16179 N N . GLY C 1 323 ? -46.34651 -19.42797 37.72363 1.000 56.38404 302 GLY C N 1
ATOM 16180 C CA . GLY C 1 323 ? -45.82454 -19.75299 36.42182 1.000 53.92266 302 GLY C CA 1
ATOM 16181 C C . GLY C 1 323 ? -44.33341 -20.00218 36.39066 1.000 51.03229 302 GLY C C 1
ATOM 16182 O O . GLY C 1 323 ? -43.84409 -20.61637 35.43607 1.000 47.90669 302 GLY C O 1
ATOM 16186 N N . ASP C 1 324 ? -43.60095 -19.54757 37.40348 1.000 46.11993 303 ASP C N 1
ATOM 16187 C CA . ASP C 1 324 ? -42.16860 -19.79004 37.43950 1.000 51.40471 303 ASP C CA 1
ATOM 16188 C C . ASP C 1 324 ? -41.88773 -21.27573 37.62385 1.000 49.32920 303 ASP C C 1
ATOM 16189 O O . ASP C 1 324 ? -42.62828 -21.99382 38.30090 1.000 51.88506 303 ASP C O 1
ATOM 16198 N N . VAL C 1 325 ? -40.80136 -21.73226 37.01763 1.000 47.58151 304 VAL C N 1
ATOM 16199 C CA . VAL C 1 325 ? -40.29872 -23.08184 37.23071 1.000 43.11633 304 VAL C CA 1
ATOM 16200 C C . VAL C 1 325 ? -39.19147 -23.00795 38.26877 1.000 50.62267 304 VAL C C 1
ATOM 16201 O O . VAL C 1 325 ? -38.35601 -22.09452 38.24080 1.000 41.98406 304 VAL C O 1
ATOM 16214 N N . LEU C 1 326 ? -39.18402 -23.96715 39.18841 1.000 42.87654 305 LEU C N 1
ATOM 16215 C CA . LEU C 1 326 ? -38.13088 -24.09940 40.18257 1.000 44.07300 305 LEU C CA 1
ATOM 16216 C C . LEU C 1 326 ? -37.47806 -25.46063 40.01091 1.000 41.49292 305 LEU C C 1
ATOM 16217 O O . LEU C 1 326 ? -38.17302 -26.47516 39.88880 1.000 37.93278 305 LEU C O 1
ATOM 16233 N N . VAL C 1 327 ? -36.15181 -25.47938 39.98607 1.000 39.50531 306 VAL C N 1
ATOM 16234 C CA . VAL C 1 327 ? -35.38240 -26.71589 39.98512 1.000 35.04725 306 VAL C CA 1
ATOM 16235 C C . VAL C 1 327 ? -34.75593 -26.83680 41.36662 1.000 30.47118 306 VAL C C 1
ATOM 16236 O O . VAL C 1 327 ? -33.91288 -26.01749 41.75382 1.000 30.14016 306 VAL C O 1
ATOM 16249 N N . LEU C 1 328 ? -35.18457 -27.84268 42.12198 1.000 31.69185 307 LEU C N 1
ATOM 16250 C CA . LEU C 1 328 ? -34.68591 -28.06759 43.47284 1.000 27.76263 307 LEU C CA 1
ATOM 16251 C C . LEU C 1 328 ? -33.44625 -28.95063 43.38704 1.000 34.91816 307 LEU C C 1
ATOM 16252 O O . LEU C 1 328 ? -33.54139 -30.13605 43.05427 1.000 31.78948 307 LEU C O 1
ATOM 16268 N N . PHE C 1 329 ? -32.28212 -28.37254 43.68891 1.000 26.32593 308 PHE C N 1
ATOM 16269 C CA . PHE C 1 329 ? -31.01798 -29.10879 43.68545 1.000 31.46045 308 PHE C CA 1
ATOM 16270 C C . PHE C 1 329 ? -30.92194 -29.85824 45.01066 1.000 32.35215 308 PHE C C 1
ATOM 16271 O O . PHE C 1 329 ? -30.22730 -29.45519 45.94670 1.000 33.38681 308 PHE C O 1
ATOM 16288 N N . ILE C 1 330 ? -31.63420 -30.98401 45.08676 1.000 32.32372 309 ILE C N 1
ATOM 16289 C CA . ILE C 1 330 ? -31.76987 -31.64724 46.37826 1.000 28.84764 309 ILE C CA 1
ATOM 16290 C C . ILE C 1 330 ? -30.45525 -32.28298 46.81393 1.000 31.02466 309 ILE C C 1
ATOM 16291 O O . ILE C 1 330 ? -30.19180 -32.40199 48.01516 1.000 23.73641 309 ILE C O 1
ATOM 16307 N N . ALA C 1 331 ? -29.60562 -32.69559 45.87108 1.000 27.33620 310 ALA C N 1
ATOM 16308 C CA . ALA C 1 331 ? -28.28120 -33.16898 46.26188 1.000 25.29042 310 ALA C CA 1
ATOM 16309 C C . ALA C 1 331 ? -27.46033 -32.03924 46.87283 1.000 27.33476 310 ALA C C 1
ATOM 16310 O O . ALA C 1 331 ? -26.67368 -32.26441 47.79994 1.000 23.38194 310 ALA C O 1
ATOM 16317 N N . ALA C 1 332 ? -27.63284 -30.81491 46.36742 1.000 30.84027 311 ALA C N 1
ATOM 16318 C CA . ALA C 1 332 ? -26.96647 -29.66433 46.96890 1.000 29.03847 311 ALA C CA 1
ATOM 16319 C C . ALA C 1 332 ? -27.53370 -29.36128 48.34907 1.000 26.13010 311 ALA C C 1
ATOM 16320 O O . ALA C 1 332 ? -26.78481 -29.03206 49.27611 1.000 26.99361 311 ALA C O 1
ATOM 16327 N N . ALA C 1 333 ? -28.85763 -29.45093 48.50139 1.000 27.48954 312 ALA C N 1
ATOM 16328 C CA . ALA C 1 333 ? -29.46376 -29.22567 49.80811 1.000 28.69530 312 ALA C CA 1
ATOM 16329 C C . ALA C 1 333 ? -28.93314 -30.20777 50.84199 1.000 25.80555 312 ALA C C 1
ATOM 16330 O O . ALA C 1 333 ? -28.80071 -29.85906 52.02075 1.000 26.36197 312 ALA C O 1
ATOM 16337 N N . ASN C 1 334 ? -28.62064 -31.43322 50.42158 1.000 26.24274 313 ASN C N 1
ATOM 16338 C CA . ASN C 1 334 ? -28.05436 -32.42968 51.31965 1.000 29.27723 313 ASN C CA 1
ATOM 16339 C C . ASN C 1 334 ? -26.59947 -32.15029 51.66971 1.000 27.40926 313 ASN C C 1
ATOM 16340 O O . ASN C 1 334 ? -26.02141 -32.90319 52.46269 1.000 28.63124 313 ASN C O 1
ATOM 16351 N N . ARG C 1 335 ? -26.00751 -31.08311 51.12513 1.000 27.27325 314 ARG C N 1
ATOM 16352 C CA . ARG C 1 335 ? -24.67854 -30.62992 51.52141 1.000 25.12972 314 ARG C CA 1
ATOM 16353 C C . ARG C 1 335 ? -24.72135 -29.24194 52.15966 1.000 29.63879 314 ARG C C 1
ATOM 16354 O O . ARG C 1 335 ? -23.68999 -28.56823 52.23638 1.000 27.66484 314 ARG C O 1
ATOM 16375 N N . ASP C 1 336 ? -25.89140 -28.78987 52.59380 1.000 26.09926 315 ASP C N 1
ATOM 16376 C CA . ASP C 1 336 ? -26.01993 -27.46971 53.21311 1.000 28.36867 315 ASP C CA 1
ATOM 16377 C C . ASP C 1 336 ? -25.38200 -27.48535 54.59838 1.000 31.20568 315 ASP C C 1
ATOM 16378 O O . ASP C 1 336 ? -25.85995 -28.21207 55.47955 1.000 29.23504 315 ASP C O 1
ATOM 16387 N N . PRO C 1 337 ? -24.32682 -26.70140 54.84936 1.000 32.95783 316 PRO C N 1
ATOM 16388 C CA . PRO C 1 337 ? -23.61834 -26.83230 56.13404 1.000 38.01763 316 PRO C CA 1
ATOM 16389 C C . PRO C 1 337 ? -24.41777 -26.34429 57.33016 1.000 43.15219 316 PRO C C 1
ATOM 16390 O O . PRO C 1 337 ? -24.09170 -26.72251 58.46186 1.000 38.18254 316 PRO C O 1
ATOM 16401 N N . ALA C 1 338 ? -25.45253 -25.52674 57.12368 1.000 38.37496 317 ALA C N 1
ATOM 16402 C CA . ALA C 1 338 ? -26.29922 -25.10238 58.23290 1.000 44.28559 317 ALA C CA 1
ATOM 16403 C C . ALA C 1 338 ? -27.10806 -26.25546 58.81079 1.000 41.93618 317 ALA C C 1
ATOM 16404 O O . ALA C 1 338 ? -27.57457 -26.15980 59.95053 1.000 39.75047 317 ALA C O 1
ATOM 16411 N N . VAL C 1 339 ? -27.31403 -27.31922 58.03548 1.000 29.06192 318 VAL C N 1
ATOM 16412 C CA . VAL C 1 339 ? -28.03567 -28.49152 58.49798 1.000 36.56872 318 VAL C CA 1
ATOM 16413 C C . VAL C 1 339 ? -27.12446 -29.70262 58.66204 1.000 32.79093 318 VAL C C 1
ATOM 16414 O O . VAL C 1 339 ? -27.38762 -30.54813 59.52545 1.000 35.22901 318 VAL C O 1
ATOM 16427 N N . PHE C 1 340 ? -26.06527 -29.80861 57.86471 1.000 25.52737 319 PHE C N 1
ATOM 16428 C CA . PHE C 1 340 ? -25.15998 -30.95427 57.87758 1.000 25.51309 319 PHE C CA 1
ATOM 16429 C C . PHE C 1 340 ? -23.73890 -30.42771 58.03549 1.000 32.27194 319 PHE C C 1
ATOM 16430 O O . PHE C 1 340 ? -22.99939 -30.30690 57.05051 1.000 27.08849 319 PHE C O 1
ATOM 16447 N N . PRO C 1 341 ? -23.32768 -30.09496 59.26040 1.000 35.75969 320 PRO C N 1
ATOM 16448 C CA . PRO C 1 341 ? -21.94109 -29.64874 59.46913 1.000 36.25244 320 PRO C CA 1
ATOM 16449 C C . PRO C 1 341 ? -20.95488 -30.68012 58.93979 1.000 38.05110 320 PRO C C 1
ATOM 16450 O O . PRO C 1 341 ? -21.18048 -31.88652 59.04397 1.000 30.53010 320 PRO C O 1
ATOM 16461 N N . ASP C 1 342 ? -19.84679 -30.19491 58.37099 1.000 33.78192 321 ASP C N 1
ATOM 16462 C CA . ASP C 1 342 ? -18.90577 -31.06066 57.66411 1.000 35.79500 321 ASP C CA 1
ATOM 16463 C C . ASP C 1 342 ? -19.67698 -31.81147 56.58398 1.000 28.37938 321 ASP C C 1
ATOM 16464 O O . ASP C 1 342 ? -19.67913 -33.04963 56.56326 1.000 29.74063 321 ASP C O 1
ATOM 16473 N N . PRO C 1 343 ? -20.34137 -31.09591 55.67054 1.000 29.16053 322 PRO C N 1
ATOM 16474 C CA . PRO C 1 343 ? -21.37994 -31.74665 54.84993 1.000 29.50557 322 PRO C CA 1
ATOM 16475 C C . PRO C 1 343 ? -20.85926 -32.81256 53.90106 1.000 26.59933 322 PRO C C 1
ATOM 16476 O O . PRO C 1 343 ? -21.61743 -33.72766 53.55217 1.000 23.05105 322 PRO C O 1
ATOM 16487 N N . ASP C 1 344 ? -19.59807 -32.73811 53.48044 1.000 24.95578 323 ASP C N 1
ATOM 16488 C CA . ASP C 1 344 ? -19.05782 -33.67994 52.50841 1.000 23.16654 323 ASP C CA 1
ATOM 16489 C C . ASP C 1 344 ? -18.54450 -34.96044 53.14929 1.000 24.91106 323 ASP C C 1
ATOM 16490 O O . ASP C 1 344 ? -18.05405 -35.84085 52.43420 1.000 27.86719 323 ASP C O 1
ATOM 16499 N N . ALA C 1 345 ? -18.64646 -35.08587 54.46808 1.000 26.19372 324 ALA C N 1
ATOM 16500 C CA . ALA C 1 345 ? -18.10337 -36.21803 55.19851 1.000 25.66074 324 ALA C CA 1
ATOM 16501 C C . ALA C 1 345 ? -19.21828 -37.11239 55.72231 1.000 26.46558 324 ALA C C 1
ATOM 16502 O O . ALA C 1 345 ? -20.32396 -36.65299 56.02284 1.000 23.42383 324 ALA C O 1
ATOM 16509 N N . VAL C 1 346 ? -18.91155 -38.40328 55.81408 1.000 24.52695 325 VAL C N 1
ATOM 16510 C CA . VAL C 1 346 ? -19.78056 -39.34412 56.50710 1.000 20.24248 325 VAL C CA 1
ATOM 16511 C C . VAL C 1 346 ? -19.64164 -39.11126 58.00594 1.000 23.84875 325 VAL C C 1
ATOM 16512 O O . VAL C 1 346 ? -18.53972 -39.19022 58.56029 1.000 18.82469 325 VAL C O 1
ATOM 16525 N N . ARG C 1 347 ? -20.75340 -38.78560 58.66037 1.000 23.75865 326 ARG C N 1
ATOM 16526 C CA . ARG C 1 347 ? -20.80451 -38.65504 60.11141 1.000 19.43298 326 ARG C CA 1
ATOM 16527 C C . ARG C 1 347 ? -21.96552 -39.50166 60.60596 1.000 19.94974 326 ARG C C 1
ATOM 16528 O O . ARG C 1 347 ? -23.12234 -39.21863 60.27854 1.000 24.90288 326 ARG C O 1
ATOM 16549 N N . LEU C 1 348 ? -21.66508 -40.51383 61.41752 1.000 20.19879 327 LEU C N 1
ATOM 16550 C CA . LEU C 1 348 ? -22.65302 -41.53270 61.74232 1.000 18.62590 327 LEU C CA 1
ATOM 16551 C C . LEU C 1 348 ? -23.56475 -41.14559 62.89467 1.000 22.57433 327 LEU C C 1
ATOM 16552 O O . LEU C 1 348 ? -24.45281 -41.93006 63.24638 1.000 27.64370 327 LEU C O 1
ATOM 16568 N N . THR C 1 349 ? -23.39935 -39.95302 63.46230 1.000 22.52224 328 THR C N 1
ATOM 16569 C CA . THR C 1 349 ? -24.16778 -39.53018 64.62458 1.000 21.73142 328 THR C CA 1
ATOM 16570 C C . THR C 1 349 ? -25.10650 -38.37349 64.30263 1.000 25.92500 328 THR C C 1
ATOM 16571 O O . THR C 1 349 ? -25.64842 -37.73970 65.21528 1.000 26.13625 328 THR C O 1
ATOM 16582 N N . ARG C 1 350 ? -25.34603 -38.11846 63.02044 1.000 26.06776 329 ARG C N 1
ATOM 16583 C CA . ARG C 1 350 ? -26.27780 -37.07139 62.63678 1.000 26.18795 329 ARG C CA 1
ATOM 16584 C C . ARG C 1 350 ? -27.70201 -37.50485 62.95541 1.000 30.97722 329 ARG C C 1
ATOM 16585 O O . ARG C 1 350 ? -28.01000 -38.69774 63.02500 1.000 29.45982 329 ARG C O 1
ATOM 16606 N N . ARG C 1 351 ? -28.57579 -36.52215 63.15589 1.000 43.24956 330 ARG C N 1
ATOM 16607 C CA . ARG C 1 351 ? -29.98915 -36.82855 63.31831 1.000 47.40704 330 ARG C CA 1
ATOM 16608 C C . ARG C 1 351 ? -30.53635 -37.41721 62.02251 1.000 39.41652 330 ARG C C 1
ATOM 16609 O O . ARG C 1 351 ? -30.24780 -36.93006 60.92615 1.000 36.30695 330 ARG C O 1
ATOM 16630 N N . ARG C 1 352 ? -31.31455 -38.48513 62.15422 1.000 41.58707 331 ARG C N 1
ATOM 16631 C CA . ARG C 1 352 ? -31.90071 -39.16191 61.00980 1.000 41.57919 331 ARG C CA 1
ATOM 16632 C C . ARG C 1 352 ? -33.16902 -38.44069 60.56438 1.000 36.07950 331 ARG C C 1
ATOM 16633 O O . ARG C 1 352 ? -33.75652 -37.64611 61.30070 1.000 38.38264 331 ARG C O 1
ATOM 16654 N N . GLY C 1 353 ? -33.56897 -38.70230 59.32630 1.000 32.80471 332 GLY C N 1
ATOM 16655 C CA . GLY C 1 353 ? -34.79397 -38.14433 58.79753 1.000 36.97296 332 GLY C CA 1
ATOM 16656 C C . GLY C 1 353 ? -34.64938 -36.75945 58.22392 1.000 29.53313 332 GLY C C 1
ATOM 16657 O O . GLY C 1 353 ? -35.66076 -36.06974 58.04507 1.000 34.37062 332 GLY C O 1
ATOM 16661 N N . LEU C 1 354 ? -33.42431 -36.32553 57.94116 1.000 28.51317 333 LEU C N 1
ATOM 16662 C CA . LEU C 1 354 ? -33.15978 -34.98256 57.45128 1.000 30.49369 333 LEU C CA 1
ATOM 16663 C C . LEU C 1 354 ? -32.95547 -34.92278 55.94323 1.000 28.31886 333 LEU C C 1
ATOM 16664 O O . LEU C 1 354 ? -33.45255 -33.99557 55.29706 1.000 27.32450 333 LEU C O 1
ATOM 16680 N N . HIS C 1 355 ? -32.23645 -35.87788 55.35863 1.000 26.11176 334 HIS C N 1
ATOM 16681 C CA . HIS C 1 355 ? -31.84301 -35.72441 53.96646 1.000 25.05431 334 HIS C CA 1
ATOM 16682 C C . HIS C 1 355 ? -33.06746 -35.75685 53.05452 1.000 29.17883 334 HIS C C 1
ATOM 16683 O O . HIS C 1 355 ? -34.12947 -36.28442 53.39982 1.000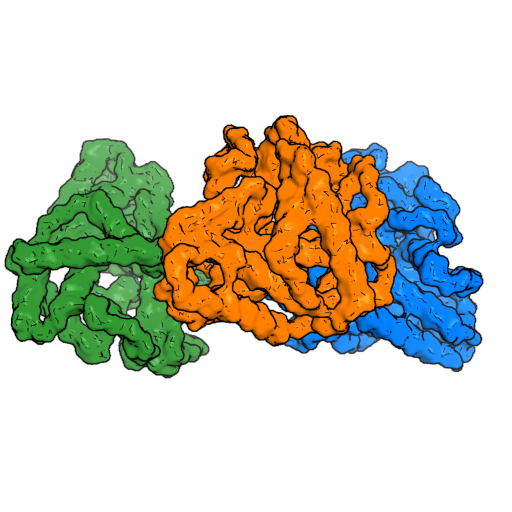 24.12713 334 HIS C O 1
ATOM 16697 N N . LEU C 1 356 ? -32.90988 -35.14429 51.88058 1.000 26.21374 335 LEU C N 1
ATOM 16698 C CA . LEU C 1 356 ? -33.98444 -34.99848 50.90870 1.000 26.20168 335 LEU C CA 1
ATOM 16699 C C . LEU C 1 356 ? -33.77764 -35.87357 49.67647 1.000 26.14811 335 LEU C C 1
ATOM 16700 O O . LEU C 1 356 ? -34.42200 -35.64811 48.64709 1.000 25.07160 335 LEU C O 1
ATOM 16716 N N . ALA C 1 357 ? -32.89280 -36.87004 49.75762 1.000 28.31061 336 ALA C N 1
ATOM 16717 C CA . ALA C 1 357 ? -32.55541 -37.65413 48.57473 1.000 26.11523 336 ALA C CA 1
ATOM 16718 C C . ALA C 1 357 ? -33.72127 -38.50639 48.08757 1.000 25.53246 336 ALA C C 1
ATOM 16719 O O . ALA C 1 357 ? -33.72484 -38.91152 46.91888 1.000 24.51322 336 ALA C O 1
ATOM 16726 N N . PHE C 1 358 ? -34.70053 -38.79140 48.95008 1.000 25.50125 337 PHE C N 1
ATOM 16727 C CA . PHE C 1 358 ? -35.94229 -39.43737 48.54314 1.000 23.19986 337 PHE C CA 1
ATOM 16728 C C . PHE C 1 358 ? -37.07649 -38.43087 48.38162 1.000 27.26872 337 PHE C C 1
ATOM 16729 O O . PHE C 1 358 ? -38.24319 -38.83049 48.32826 1.000 25.29134 337 PHE C O 1
ATOM 16746 N N . GLY C 1 359 ? -36.76860 -37.13772 48.35697 1.000 24.71521 338 GLY C N 1
ATOM 16747 C CA . GLY C 1 359 ? -37.81008 -36.13146 48.33732 1.000 25.23508 338 GLY C CA 1
ATOM 16748 C C . GLY C 1 359 ? -38.43520 -35.94465 49.70935 1.000 26.73294 338 GLY C C 1
ATOM 16749 O O . GLY C 1 359 ? -37.88652 -36.34543 50.73966 1.000 33.19350 338 GLY C O 1
ATOM 16753 N N . ARG C 1 360 ? -39.61503 -35.32855 49.71329 1.000 29.45982 339 ARG C N 1
ATOM 16754 C CA . ARG C 1 360 ? -40.34839 -35.10042 50.94972 1.000 36.14859 339 ARG C CA 1
ATOM 16755 C C . ARG C 1 360 ? -41.78579 -34.74121 50.60694 1.000 41.18486 339 ARG C C 1
ATOM 16756 O O . ARG C 1 360 ? -42.03391 -33.98418 49.66596 1.000 40.67048 339 ARG C O 1
ATOM 16777 N N . GLY C 1 361 ? -42.72318 -35.28812 51.37461 1.000 44.02587 340 GLY C N 1
ATOM 16778 C CA . GLY C 1 361 ? -44.12070 -34.95363 51.19893 1.000 40.05245 340 GLY C CA 1
ATOM 16779 C C . GLY C 1 361 ? -44.88734 -35.91559 50.31614 1.000 39.13612 340 GLY C C 1
ATOM 16780 O O . GLY C 1 361 ? -44.57281 -37.10802 50.25716 1.000 46.48021 340 GLY C O 1
ATOM 16784 N N . ALA C 1 362 ? -45.88651 -35.39283 49.60066 1.000 45.34131 341 ALA C N 1
ATOM 16785 C CA . ALA C 1 362 ? -46.84325 -36.25673 48.91803 1.000 42.00379 341 ALA C CA 1
ATOM 16786 C C . ALA C 1 362 ? -46.17110 -37.16101 47.89519 1.000 43.48239 341 ALA C C 1
ATOM 16787 O O . ALA C 1 362 ? -46.61885 -38.29433 47.68572 1.000 35.23106 341 ALA C O 1
ATOM 16794 N N . HIS C 1 363 ? -45.11134 -36.68587 47.24431 1.000 40.55222 342 HIS C N 1
ATOM 16795 C CA . HIS C 1 363 ? -44.43889 -37.44655 46.20142 1.000 41.02437 342 HIS C CA 1
ATOM 16796 C C . HIS C 1 363 ? -43.20749 -38.19633 46.69953 1.000 36.80079 342 HIS C C 1
ATOM 16797 O O . HIS C 1 363 ? -42.45379 -38.72823 45.87842 1.000 31.75164 342 HIS C O 1
ATOM 16811 N N . ALA C 1 364 ? -42.98971 -38.26326 48.01378 1.000 41.02042 343 ALA C N 1
ATOM 16812 C CA . ALA C 1 364 ? -41.79717 -38.91550 48.54264 1.000 29.72489 343 ALA C CA 1
ATOM 16813 C C . ALA C 1 364 ? -41.65758 -40.32440 47.97693 1.000 27.83182 343 ALA C C 1
ATOM 16814 O O . ALA C 1 364 ? -42.64450 -41.03132 47.75383 1.000 33.49355 343 ALA C O 1
ATOM 16821 N N . CYS C 1 365 ? -40.40946 -40.73348 47.75974 1.000 26.78542 344 CYS C N 1
ATOM 16822 C CA . CYS C 1 365 ? -40.11640 -41.94444 47.00114 1.000 26.51617 344 CYS C CA 1
ATOM 16823 C C . CYS C 1 365 ? -40.91093 -43.13842 47.51239 1.000 25.59527 344 CYS C C 1
ATOM 16824 O O . CYS C 1 365 ? -40.80841 -43.51675 48.68373 1.000 31.23886 344 CYS C O 1
ATOM 16831 N N . LEU C 1 366 ? -41.70459 -43.72892 46.61479 1.000 29.40641 345 LEU C N 1
ATOM 16832 C CA . LEU C 1 366 ? -42.42570 -44.95459 46.93641 1.000 36.35857 345 LEU C CA 1
ATOM 16833 C C . LEU C 1 366 ? -41.47210 -46.08863 47.28091 1.000 30.07718 345 LEU C C 1
ATOM 16834 O O . LEU C 1 366 ? -41.82758 -46.98404 48.05549 1.000 34.76087 345 LEU C O 1
ATOM 16850 N N . GLY C 1 367 ? -40.27187 -46.08159 46.70815 1.000 31.55916 346 GLY C N 1
ATOM 16851 C CA . GLY C 1 367 ? -39.35283 -47.18538 46.89218 1.000 27.67734 346 GLY C CA 1
ATOM 16852 C C . GLY C 1 367 ? -38.25840 -46.91392 47.90191 1.000 26.03110 346 GLY C C 1
ATOM 16853 O O . GLY C 1 367 ? -37.24954 -47.62513 47.93208 1.000 33.84390 346 GLY C O 1
ATOM 16857 N N . ALA C 1 368 ? -38.44088 -45.88914 48.73801 1.000 27.85408 347 ALA C N 1
ATOM 16858 C CA . ALA C 1 368 ? -37.39982 -45.53674 49.69774 1.000 26.06325 347 ALA C CA 1
ATOM 16859 C C . ALA C 1 368 ? -37.05361 -46.71781 50.59713 1.000 26.61379 347 ALA C C 1
ATOM 16860 O O . ALA C 1 368 ? -35.87416 -47.00232 50.83402 1.000 27.60670 347 ALA C O 1
ATOM 16867 N N . GLY C 1 369 ? -38.06585 -47.44065 51.07782 1.000 30.75540 348 GLY C N 1
ATOM 16868 C CA . GLY C 1 369 ? -37.79609 -48.59508 51.91808 1.000 28.36843 348 GLY C CA 1
ATOM 16869 C C . GLY C 1 369 ? -37.12508 -49.71987 51.15601 1.000 32.65235 348 GLY C C 1
ATOM 16870 O O . GLY C 1 369 ? -36.25036 -50.40925 51.68822 1.000 34.82622 348 GLY C O 1
ATOM 16874 N N . LEU C 1 370 ? -37.52926 -49.92625 49.90234 1.000 33.47823 349 LEU C N 1
ATOM 16875 C CA . LEU C 1 370 ? -36.88929 -50.94197 49.07611 1.000 35.25998 349 LEU C CA 1
ATOM 16876 C C . LEU C 1 370 ? -35.43354 -50.58705 48.80335 1.000 26.27275 349 LEU C C 1
ATOM 16877 O O . LEU C 1 370 ? -34.55720 -51.45970 48.83193 1.000 30.82771 349 LEU C O 1
ATOM 16893 N N . ALA C 1 371 ? -35.15996 -49.30704 48.54219 1.000 24.71158 350 ALA C N 1
ATOM 16894 C CA . ALA C 1 371 ? -33.80245 -48.88713 48.21354 1.000 27.05288 350 ALA C CA 1
ATOM 16895 C C . ALA C 1 371 ? -32.88016 -48.97597 49.42389 1.000 30.51005 350 ALA C C 1
ATOM 16896 O O . ALA C 1 371 ? -31.71310 -49.36239 49.29283 1.000 25.95439 350 ALA C O 1
ATOM 16903 N N . THR C 1 372 ? -33.37403 -48.60746 50.60768 1.000 26.96411 351 THR C N 1
ATOM 16904 C CA . THR C 1 372 ? -32.53939 -48.69128 51.80228 1.000 25.27003 351 THR C CA 1
ATOM 16905 C C . THR C 1 372 ? -32.26033 -50.14142 52.17309 1.000 29.05966 351 THR C C 1
ATOM 16906 O O . THR C 1 372 ? -31.13528 -50.48607 52.55188 1.000 28.87933 351 THR C O 1
ATOM 16917 N N . LEU C 1 373 ? -33.27644 -51.00178 52.08055 1.000 30.93376 352 LEU C N 1
ATOM 16918 C CA . LEU C 1 373 ? -33.05919 -52.42955 52.28108 1.000 34.65674 352 LEU C CA 1
ATOM 16919 C C . LEU C 1 373 ? -32.04399 -52.97266 51.28631 1.000 30.36382 352 LEU C C 1
ATOM 16920 O O . LEU C 1 373 ? -31.14540 -53.73635 51.65669 1.000 36.20329 352 LEU C O 1
ATOM 16936 N N . GLN C 1 374 ? -32.16934 -52.58485 50.01669 1.000 35.30692 353 GLN C N 1
ATOM 16937 C CA . GLN C 1 374 ? -31.27298 -53.10539 48.99161 1.000 35.73528 353 GLN C CA 1
ATOM 16938 C C . GLN C 1 374 ? -29.83288 -52.69142 49.26786 1.000 26.17791 353 GLN C C 1
ATOM 16939 O O . GLN C 1 374 ? -28.91386 -53.51524 49.19506 1.000 27.76334 353 GLN C O 1
ATOM 16953 N N . LEU C 1 375 ? -29.61420 -51.41587 49.59347 1.000 27.20905 354 LEU C N 1
ATOM 16954 C CA . LEU C 1 375 ? -28.25799 -50.96555 49.89056 1.000 27.61043 354 LEU C CA 1
ATOM 16955 C C . LEU C 1 375 ? -27.71331 -51.65034 51.13724 1.000 39.75101 354 LEU C C 1
ATOM 16956 O O . LEU C 1 375 ? -26.52251 -51.97727 51.20534 1.000 29.67338 354 LEU C O 1
ATOM 16972 N N . ARG C 1 376 ? -28.56902 -51.87402 52.13709 1.000 32.15868 355 ARG C N 1
ATOM 16973 C CA . ARG C 1 376 ? -28.12565 -52.58466 53.33044 1.000 38.32887 355 ARG C CA 1
ATOM 16974 C C . ARG C 1 376 ? -27.59932 -53.96845 52.97115 1.000 34.61169 355 ARG C C 1
ATOM 16975 O O . ARG C 1 376 ? -26.56109 -54.40083 53.48605 1.000 41.91172 355 ARG C O 1
ATOM 16996 N N . GLU C 1 377 ? -28.29402 -54.67085 52.07212 1.000 35.21704 356 GLU C N 1
ATOM 16997 C CA . GLU C 1 377 ? -27.87895 -56.02128 51.70768 1.000 37.67794 356 GLU C CA 1
ATOM 16998 C C . GLU C 1 377 ? -26.58465 -56.00833 50.90363 1.000 36.30953 356 GLU C C 1
ATOM 16999 O O . GLU C 1 377 ? -25.75489 -56.91564 51.03863 1.000 40.46152 356 GLU C O 1
ATOM 17011 N N . VAL C 1 378 ? -26.39106 -54.99167 50.06235 1.000 34.15557 357 VAL C N 1
ATOM 17012 C CA . VAL C 1 378 ? -25.13430 -54.87610 49.32857 1.000 35.43120 357 VAL C CA 1
ATOM 17013 C C . VAL C 1 378 ? -23.97361 -54.72442 50.30260 1.000 47.66996 357 VAL C C 1
ATOM 17014 O O . VAL C 1 378 ? -22.93978 -55.39109 50.17530 1.000 41.39303 357 VAL C O 1
ATOM 17027 N N . LEU C 1 379 ? -24.13367 -53.85236 51.30060 1.000 33.72419 358 LEU C N 1
ATOM 17028 C CA . LEU C 1 379 ? -23.08731 -53.68326 52.30252 1.000 38.95597 358 LEU C CA 1
ATOM 17029 C C . LEU C 1 379 ? -22.76218 -55.00492 52.98515 1.000 46.49546 358 LEU C C 1
ATOM 17030 O O . LEU C 1 379 ? -21.58943 -55.31972 53.21907 1.000 39.62495 358 LEU C O 1
ATOM 17046 N N . GLY C 1 380 ? -23.78747 -55.78533 53.32855 1.000 35.23897 359 GLY C N 1
ATOM 17047 C CA . GLY C 1 380 ? -23.53927 -57.08054 53.93768 1.000 38.94248 359 GLY C CA 1
ATOM 17048 C C . GLY C 1 380 ? -22.83560 -58.03914 52.99622 1.000 43.97079 359 GLY C C 1
ATOM 17049 O O . GLY C 1 380 ? -21.97021 -58.81273 53.41683 1.000 54.01635 359 GLY C O 1
ATOM 17053 N N . ALA C 1 381 ? -23.19804 -58.00632 51.71130 1.000 48.10550 360 ALA C N 1
ATOM 17054 C CA . ALA C 1 381 ? -22.55673 -58.89027 50.74362 1.000 55.84905 360 ALA C CA 1
ATOM 17055 C C . ALA C 1 381 ? -21.09467 -58.51548 50.53599 1.000 49.42079 360 ALA C C 1
ATOM 17056 O O . ALA C 1 381 ? -20.23942 -59.39578 50.38939 1.000 46.51155 360 ALA C O 1
ATOM 17063 N N . LEU C 1 382 ? -20.78623 -57.21621 50.50826 1.000 53.75549 361 LEU C N 1
ATOM 17064 C CA . LEU C 1 382 ? -19.39225 -56.80531 50.37749 1.000 54.23444 361 LEU C CA 1
ATOM 17065 C C . LEU C 1 382 ? -18.57634 -57.25933 51.57980 1.000 53.74448 361 LEU C C 1
ATOM 17066 O O . LEU C 1 382 ? -17.46313 -57.77570 51.42639 1.000 54.06806 361 LEU C O 1
ATOM 17082 N N . ARG C 1 383 ? -19.12071 -57.09152 52.78694 1.000 39.82935 362 ARG C N 1
ATOM 17083 C CA . ARG C 1 383 ? -18.39952 -57.52051 53.97982 1.000 52.05252 362 ARG C CA 1
ATOM 17084 C C . ARG C 1 383 ? -18.18529 -59.02748 53.97054 1.000 60.97366 362 ARG C C 1
ATOM 17085 O O . ARG C 1 383 ? -17.11192 -59.51341 54.34707 1.000 66.96797 362 ARG C O 1
ATOM 17106 N N . ALA C 1 384 ? -19.19087 -59.78539 53.52928 1.000 62.67256 363 ALA C N 1
ATOM 17107 C CA . ALA C 1 384 ? -19.04417 -61.23260 53.47773 1.000 64.92847 363 ALA C CA 1
ATOM 17108 C C . ALA C 1 384 ? -18.10636 -61.66439 52.36173 1.000 64.53492 363 ALA C C 1
ATOM 17109 O O . ALA C 1 384 ? -17.53527 -62.75766 52.43536 1.000 66.05606 363 ALA C O 1
ATOM 17116 N N . GLY C 1 385 ? -17.91717 -60.82304 51.34379 1.000 80.53374 364 GLY C N 1
ATOM 17117 C CA . GLY C 1 385 ? -17.08591 -61.21474 50.22224 1.000 81.35506 364 GLY C CA 1
ATOM 17118 C C . GLY C 1 385 ? -15.60975 -61.22324 50.55456 1.000 86.03954 364 GLY C C 1
ATOM 17119 O O . GLY C 1 385 ? -14.83766 -61.96798 49.94254 1.000 86.58777 364 GLY C O 1
ATOM 17123 N N . GLY C 1 386 ? -15.19494 -60.41469 51.52749 1.000 81.57652 365 GLY C N 1
ATOM 17124 C CA . GLY C 1 386 ? -13.78649 -60.37053 51.87125 1.000 86.43700 365 GLY C CA 1
ATOM 17125 C C . GLY C 1 386 ? -12.91428 -59.87706 50.74204 1.000 84.74466 365 GLY C C 1
ATOM 17126 O O . GLY C 1 386 ? -11.74299 -60.26002 50.65657 1.000 91.30589 365 GLY C O 1
ATOM 17130 N N . LEU C 1 387 ? -13.44777 -59.02351 49.87811 1.000 80.46405 366 LEU C N 1
ATOM 17131 C CA . LEU C 1 387 ? -12.73661 -58.58081 48.69106 1.000 79.79912 366 LEU C CA 1
ATOM 17132 C C . LEU C 1 387 ? -12.03883 -57.25154 48.93358 1.000 76.70518 366 LEU C C 1
ATOM 17133 O O . LEU C 1 387 ? -12.57388 -56.36326 49.60386 1.000 75.13812 366 LEU C O 1
ATOM 17149 N N . ARG C 1 388 ? -10.82738 -57.13499 48.39330 1.000 78.59255 367 ARG C N 1
ATOM 17150 C CA . ARG C 1 388 ? -10.10220 -55.86875 48.35493 1.000 79.50193 367 ARG C CA 1
ATOM 17151 C C . ARG C 1 388 ? -10.46282 -55.18944 47.04041 1.000 67.50063 367 ARG C C 1
ATOM 17152 O O . ARG C 1 388 ? -9.85095 -55.44062 46.00139 1.000 75.86191 367 ARG C O 1
ATOM 17173 N N . LEU C 1 389 ? -11.47490 -54.32562 47.07188 1.000 64.13522 368 LEU C N 1
ATOM 17174 C CA . LEU C 1 389 ? -11.86646 -53.58157 45.87523 1.000 61.47376 368 LEU C CA 1
ATOM 17175 C C . LEU C 1 389 ? -11.07810 -52.27839 45.85262 1.000 56.39826 368 LEU C C 1
ATOM 17176 O O . LEU C 1 389 ? -11.48017 -51.26864 46.43156 1.000 61.11393 368 LEU C O 1
ATOM 17192 N N . ALA C 1 390 ? -9.93894 -52.30795 45.17816 1.000 58.66357 369 ALA C N 1
ATOM 17193 C CA . ALA C 1 390 ? -9.02546 -51.18792 45.04530 1.000 54.94357 369 ALA C CA 1
ATOM 17194 C C . ALA C 1 390 ? -9.22018 -50.50030 43.69891 1.000 59.29873 369 ALA C C 1
ATOM 17195 O O . ALA C 1 390 ? -9.54335 -51.15648 42.70330 1.000 56.80521 369 ALA C O 1
ATOM 17202 N N . PRO C 1 391 ? -9.04236 -49.18173 43.62263 1.000 53.52648 370 PRO C N 1
ATOM 17203 C CA . PRO C 1 391 ? -9.16710 -48.50729 42.32376 1.000 54.56203 370 PRO C CA 1
ATOM 17204 C C . PRO C 1 391 ? -8.17158 -49.07576 41.32157 1.000 49.83732 370 PRO C C 1
ATOM 17205 O O . PRO C 1 391 ? -7.01156 -49.33461 41.64968 1.000 46.23612 370 PRO C O 1
ATOM 17216 N N . ALA C 1 392 ? -8.64355 -49.29276 40.09549 1.000 51.78380 371 ALA C N 1
ATOM 17217 C CA . ALA C 1 392 ? -7.81620 -49.77447 38.99481 1.000 53.39030 371 ALA C CA 1
ATOM 17218 C C . ALA C 1 392 ? -7.81091 -48.77661 37.84150 1.000 54.80754 371 ALA C C 1
ATOM 17219 O O . ALA C 1 392 ? -7.77470 -49.15059 36.66737 1.000 64.13832 371 ALA C O 1
ATOM 17226 N N . GLY C 1 393 ? -7.85243 -47.48973 38.17196 1.000 53.04197 372 GLY C N 1
ATOM 17227 C CA . GLY C 1 393 ? -7.97781 -46.43908 37.19082 1.000 45.68307 372 GLY C CA 1
ATOM 17228 C C . GLY C 1 393 ? -8.97810 -45.40382 37.65862 1.000 57.95404 372 GLY C C 1
ATOM 17229 O O . GLY C 1 393 ? -9.69550 -45.61522 38.64044 1.000 56.78536 372 GLY C O 1
ATOM 17233 N N . PRO C 1 394 ? -9.05242 -44.26317 36.97548 1.000 60.79097 373 PRO C N 1
ATOM 17234 C CA . PRO C 1 394 ? -9.97226 -43.21152 37.42718 1.000 57.74760 373 PRO C CA 1
ATOM 17235 C C . PRO C 1 394 ? -11.42143 -43.54611 37.10586 1.000 52.38239 373 PRO C C 1
ATOM 17236 O O . PRO C 1 394 ? -11.73496 -44.15353 36.07851 1.000 53.39183 373 PRO C O 1
ATOM 17247 N N . ALA C 1 395 ? -12.30643 -43.14381 38.01429 1.000 52.88108 374 ALA C N 1
ATOM 17248 C CA . ALA C 1 395 ? -13.73759 -43.14422 37.74452 1.000 41.83709 374 ALA C CA 1
ATOM 17249 C C . ALA C 1 395 ? -14.09728 -42.12712 36.66883 1.000 48.45323 374 ALA C C 1
ATOM 17250 O O . ALA C 1 395 ? -13.58770 -41.00354 36.65772 1.000 57.83106 374 ALA C O 1
ATOM 17257 N N . ALA C 1 396 ? -14.96490 -42.53468 35.74842 1.000 40.90411 375 ALA C N 1
ATOM 17258 C CA . ALA C 1 396 ? -15.49704 -41.65735 34.71511 1.000 40.74460 375 ALA C CA 1
ATOM 17259 C C . ALA C 1 396 ? -16.99353 -41.48628 34.94224 1.000 37.74458 375 ALA C C 1
ATOM 17260 O O . ALA C 1 396 ? -17.70923 -42.47291 35.14207 1.000 37.46285 375 ALA C O 1
ATOM 17267 N N . TYR C 1 397 ? -17.46245 -40.24268 34.92489 1.000 34.23028 376 TYR C N 1
ATOM 17268 C CA . TYR C 1 397 ? -18.86354 -39.93644 35.17955 1.000 35.46819 376 TYR C CA 1
ATOM 17269 C C . TYR C 1 397 ? -19.56510 -39.62645 33.86505 1.000 36.36401 376 TYR C C 1
ATOM 17270 O O . TYR C 1 397 ? -18.98891 -39.00218 32.96986 1.000 30.05560 376 TYR C O 1
ATOM 17288 N N . GLU C 1 398 ? -20.80229 -40.09657 33.74913 1.000 30.11886 377 GLU C N 1
ATOM 17289 C CA . GLU C 1 398 ? -21.57365 -39.90262 32.53529 1.000 39.49511 377 GLU C CA 1
ATOM 17290 C C . GLU C 1 398 ? -22.06044 -38.45851 32.42991 1.000 32.79612 377 GLU C C 1
ATOM 17291 O O . GLU C 1 398 ? -22.36343 -37.82103 33.44210 1.000 34.13581 377 GLU C O 1
ATOM 17303 N N . PRO C 1 399 ? -22.15881 -37.92020 31.20747 1.000 32.80760 378 PRO C N 1
ATOM 17304 C CA . PRO C 1 399 ? -22.68794 -36.54412 31.05683 1.000 35.90815 378 PRO C CA 1
ATOM 17305 C C . PRO C 1 399 ? -24.20348 -36.47926 31.21307 1.000 34.79224 378 PRO C C 1
ATOM 17306 O O . PRO C 1 399 ? -24.96547 -36.21991 30.27446 1.000 32.69134 378 PRO C O 1
ATOM 17317 N N . THR C 1 400 ? -24.66140 -36.74151 32.43599 1.000 28.54313 379 THR C N 1
ATOM 17318 C CA . THR C 1 400 ? -26.05692 -36.58612 32.82681 1.000 31.30581 379 THR C CA 1
ATOM 17319 C C . THR C 1 400 ? -26.09871 -35.70891 34.06966 1.000 31.92127 379 THR C C 1
ATOM 17320 O O . THR C 1 400 ? -25.40304 -35.98853 35.05155 1.000 31.83482 379 THR C O 1
ATOM 17331 N N . ALA C 1 401 ? -26.87803 -34.63020 34.01274 1.000 27.71189 380 ALA C N 1
ATOM 17332 C CA . ALA C 1 401 ? -26.91325 -33.63997 35.08338 1.000 25.78279 380 ALA C CA 1
ATOM 17333 C C . ALA C 1 401 ? -28.05777 -33.85212 36.06484 1.000 29.60109 380 ALA C C 1
ATOM 17334 O O . ALA C 1 401 ? -27.89068 -33.60156 37.26365 1.000 25.78145 380 ALA C O 1
ATOM 17341 N N . THR C 1 402 ? -29.22670 -34.29009 35.59032 1.000 26.80450 381 THR C N 1
ATOM 17342 C CA . THR C 1 402 ? -30.35512 -34.46539 36.49986 1.000 25.54337 381 THR C CA 1
ATOM 17343 C C . THR C 1 402 ? -30.17581 -35.70980 37.35921 1.000 28.16879 381 THR C C 1
ATOM 17344 O O . THR C 1 402 ? -30.44011 -35.68529 38.56786 1.000 24.08997 381 THR C O 1
ATOM 17355 N N . LEU C 1 403 ? -29.75340 -36.81315 36.74927 1.000 27.54860 382 LEU C N 1
ATOM 17356 C CA . LEU C 1 403 ? -29.52404 -38.07542 37.44815 1.000 25.22568 382 LEU C CA 1
ATOM 17357 C C . LEU C 1 403 ? -28.04308 -38.41804 37.32419 1.000 31.67703 382 LEU C C 1
ATOM 17358 O O . LEU C 1 403 ? -27.58202 -38.84917 36.26175 1.000 28.94243 382 LEU C O 1
ATOM 17374 N N . ARG C 1 404 ? -27.30655 -38.22377 38.41344 1.000 24.97731 383 ARG C N 1
ATOM 17375 C CA . ARG C 1 404 ? -25.87083 -38.46090 38.41300 1.000 23.15758 383 ARG C CA 1
ATOM 17376 C C . ARG C 1 404 ? -25.56633 -39.94787 38.30734 1.000 30.89500 383 ARG C C 1
ATOM 17377 O O . ARG C 1 404 ? -26.22858 -40.77842 38.93426 1.000 30.05216 383 ARG C O 1
ATOM 17398 N N . GLY C 1 405 ? -24.55510 -40.28275 37.50991 1.000 27.06824 384 GLY C N 1
ATOM 17399 C CA . GLY C 1 405 ? -24.16417 -41.66928 37.34636 1.000 33.01896 384 GLY C CA 1
ATOM 17400 C C . GLY C 1 405 ? -22.73892 -41.80057 36.86502 1.000 39.39361 384 GLY C C 1
ATOM 17401 O O . GLY C 1 405 ? -22.22430 -40.93417 36.15135 1.000 34.18404 384 GLY C O 1
ATOM 17405 N N . LEU C 1 406 ? -22.09571 -42.89390 37.26890 1.000 36.45629 385 LEU C N 1
ATOM 17406 C CA . LEU C 1 406 ? -20.77693 -43.23208 36.75547 1.000 39.10834 385 LEU C CA 1
ATOM 17407 C C . LEU C 1 406 ? -20.92141 -43.87056 35.37959 1.000 35.86818 385 LEU C C 1
ATOM 17408 O O . LEU C 1 406 ? -21.82046 -44.68481 35.15139 1.000 37.05957 385 LEU C O 1
ATOM 17424 N N . ALA C 1 407 ? -20.02745 -43.50408 34.45961 1.000 38.39661 386 ALA C N 1
ATOM 17425 C CA . ALA C 1 407 ? -19.95314 -44.21826 33.19027 1.000 32.00830 386 ALA C CA 1
ATOM 17426 C C . ALA C 1 407 ? -19.11351 -45.48141 33.31291 1.000 34.32204 386 ALA C C 1
ATOM 17427 O O . ALA C 1 407 ? -19.37122 -46.46504 32.61125 1.000 37.97863 386 ALA C O 1
ATOM 17434 N N . GLU C 1 408 ? -18.13008 -45.47669 34.21012 1.000 35.49431 387 GLU C N 1
ATOM 17435 C CA . GLU C 1 408 ? -17.21025 -46.59021 34.38259 1.000 32.81620 387 GLU C CA 1
ATOM 17436 C C . GLU C 1 408 ? -16.55127 -46.44948 35.74630 1.000 33.53939 387 GLU C C 1
ATOM 17437 O O . GLU C 1 408 ? -16.18541 -45.34282 36.15049 1.000 36.14213 387 GLU C O 1
ATOM 17449 N N . LEU C 1 409 ? -16.37609 -47.57778 36.43342 1.000 32.68875 388 LEU C N 1
ATOM 17450 C CA . LEU C 1 409 ? -15.71933 -47.60681 37.73910 1.000 29.60772 388 LEU C CA 1
ATOM 17451 C C . LEU C 1 409 ? -14.77577 -48.79758 37.77730 1.000 34.18205 388 LEU C C 1
ATOM 17452 O O . LEU C 1 409 ? -15.13740 -49.88251 38.25184 1.000 34.11062 388 LEU C O 1
ATOM 17468 N N . PRO C 1 410 ? -13.54915 -48.63463 37.27965 1.000 41.41065 389 PRO C N 1
ATOM 17469 C CA . PRO C 1 410 ? -12.62920 -49.77811 37.19694 1.000 48.09291 389 PRO C CA 1
ATOM 17470 C C . PRO C 1 410 ? -11.94893 -50.02687 38.53636 1.000 40.96674 389 PRO C C 1
ATOM 17471 O O . PRO C 1 410 ? -11.40046 -49.10824 39.14997 1.000 39.22445 389 PRO C O 1
ATOM 17482 N N . VAL C 1 411 ? -11.97616 -51.28443 38.98094 1.000 44.19264 390 VAL C N 1
ATOM 17483 C CA . VAL C 1 411 ? -11.35739 -51.68730 40.23594 1.000 41.72848 390 VAL C CA 1
ATOM 17484 C C . VAL C 1 411 ? -10.64474 -53.01210 40.00983 1.000 48.78564 390 VAL C C 1
ATOM 17485 O O . VAL C 1 411 ? -10.96334 -53.76517 39.08795 1.000 51.02011 390 VAL C O 1
ATOM 17498 N N . SER C 1 412 ? -9.68999 -53.30476 40.88706 1.000 62.65788 391 SER C N 1
ATOM 17499 C CA . SER C 1 412 ? -9.07912 -54.62323 40.96363 1.000 65.45818 391 SER C CA 1
ATOM 17500 C C . SER C 1 412 ? -9.71648 -55.37735 42.12140 1.000 66.46313 391 SER C C 1
ATOM 17501 O O . SER C 1 412 ? -10.03943 -54.78746 43.15672 1.000 66.64427 391 SER C O 1
ATOM 17509 N N . VAL C 1 413 ? -9.91729 -56.67774 41.93333 1.000 71.30633 392 VAL C N 1
ATOM 17510 C CA . VAL C 1 413 ? -10.59167 -57.52280 42.90995 1.000 72.36209 392 VAL C CA 1
ATOM 17511 C C . VAL C 1 413 ? -9.56795 -58.44531 43.55226 1.000 78.97499 392 VAL C C 1
ATOM 17512 O O . VAL C 1 413 ? -8.70681 -59.00624 42.86461 1.000 77.11686 392 VAL C O 1
ATOM 17525 N N . ARG C 1 414 ? -9.66769 -58.60575 44.86883 1.000 80.05966 393 ARG C N 1
ATOM 17526 C CA . ARG C 1 414 ? -8.79823 -59.51541 45.61076 1.000 81.77504 393 ARG C CA 1
ATOM 17527 C C . ARG C 1 414 ? -9.45940 -59.90836 46.93146 1.000 87.26361 393 ARG C C 1
ATOM 17528 O O . ARG C 1 414 ? -9.20285 -60.98244 47.47737 1.000 94.88999 393 ARG C O 1
ATOM 17549 N N . MET D 2 1 ? 10.18647 3.86734 36.11125 1.000 39.87016 1 MET D N 1
ATOM 17550 C CA . MET D 2 1 ? 9.34385 4.79797 35.30427 1.000 41.41344 1 MET D CA 1
ATOM 17551 C C . MET D 2 1 ? 8.34444 3.98529 34.49538 1.000 47.96185 1 MET D C 1
ATOM 17552 O O . MET D 2 1 ? 8.72915 3.15705 33.67043 1.000 46.88574 1 MET D O 1
ATOM 17568 N N . ARG D 2 2 ? 7.05756 4.20910 34.75345 1.000 41.85366 2 ARG D N 1
ATOM 17569 C CA . ARG D 2 2 ? 5.99371 3.45073 34.10612 1.000 49.64618 2 ARG D CA 1
ATOM 17570 C C . ARG D 2 2 ? 4.83169 4.37978 33.80329 1.000 48.33442 2 ARG D C 1
ATOM 17571 O O . ARG D 2 2 ? 4.30366 5.03175 34.70951 1.000 41.38050 2 ARG D O 1
ATOM 17592 N N . TYR D 2 3 ? 4.42910 4.42740 32.53352 1.000 43.65590 3 TYR D N 1
ATOM 17593 C CA . TYR D 2 3 ? 3.28470 5.23016 32.10539 1.000 47.09762 3 TYR D CA 1
ATOM 17594 C C . TYR D 2 3 ? 2.00850 4.44132 32.38769 1.000 46.95720 3 TYR D C 1
ATOM 17595 O O . TYR D 2 3 ? 1.38332 3.85698 31.49910 1.000 42.22722 3 TYR D O 1
ATOM 17613 N N . LEU D 2 4 ? 1.61106 4.43849 33.65940 1.000 40.92514 4 LEU D N 1
ATOM 17614 C CA . LEU D 2 4 ? 0.49137 3.63364 34.13453 1.000 40.74258 4 LEU D CA 1
ATOM 17615 C C . LEU D 2 4 ? -0.47275 4.52360 34.90364 1.000 48.90464 4 LEU D C 1
ATOM 17616 O O . LEU D 2 4 ? -0.08319 5.15815 35.88905 1.000 40.69893 4 LEU D O 1
ATOM 17632 N N . HIS D 2 5 ? -1.72682 4.55571 34.46769 1.000 43.90718 5 HIS D N 1
ATOM 17633 C CA . HIS D 2 5 ? -2.72582 5.41149 35.09416 1.000 44.75044 5 HIS D CA 1
ATOM 17634 C C . HIS D 2 5 ? -3.46431 4.70068 36.22459 1.000 48.85120 5 HIS D C 1
ATOM 17635 O O . HIS D 2 5 ? -4.42345 5.23473 36.78688 1.000 49.36718 5 HIS D O 1
#

Secondary structure (DSSP, 8-state):
--TTSHHHHH--HHHHHHHHHH-SEEEETTTTEEEE--HHHHHHHHH-TTTEES-GGGGT----GGG--GGG--TTHHHHHHHHHHHHHHTS-HHHHHHHHHHHHHHHHHHHTT--SEEEHIIIIIHHHHHHHHHHHHTSPPPPHHHHHHHHHHHHHHTTTTTSGGGHHHHHHHHHHHHHHHHHHHHH--SSSHHHHHHHHHHHH---HHHHHHHHHHHHHHHHHHHHHHHHHHHHHHHH-GGGGSS---HHHHHHHHHHHHHHH-SB--EEEEESS-EEETTEEE-TT-EEEE-HHHHTT-TTTSSSTTS--TTSPTT---TT--STT--TTHHHHHHHHHHHHHHHHHHT--EEESS--EE-S-SSB--EEE-EEEE-/----TT-HHHHH--HHHHHHHHHH-SEEEETTTTEEEE--HHHHHHHHH-TTTEES-GGGGT----GGG--GGG--TTTHHHHHHHHHHHHHTS-HHHHHHHHHHHHHHHHHTTTT--SEEEHIIIIIHHHHHHHHHHHHTSPPPPHHHHHHHHHHHHHHTTTTTSGGGHHHHHHHHHHHHHHHHHHHHH--TTSHHHHHHHHHHTS---HHHHHHHHHHHHHHHHHHHHHHHHHHHHHHHH-GGGGSS---HHHHHHHHHHHHHHH-SB--EEEEESS-EEETTEEE-TT-EEEE-HHHHTT-TTTSSSTTS--TTSPTT---TT--STT--TTHHHHHHHHHHHHHHHHHH---EEESS--EE-S-SSB--EEE-EEEE-/----TTSHHHHH--HHHHHHHHHH-SEEEETTTTEEEE--HHHHHHHHH-TTTEES-GGGGT----GGG--GGG--TTHHHHHHHHHHHHHHTS-HHHHHHHHHHHHHHHHHHHTTSSSEEEHIIIIIHHHHHHHHHHHHTSPPPPHHHHHHHHHHHHHHTTTTT-GGGHHHHHHHHHHHHHHHHHHHHH--TTSHHHHHHHHHHHH---HHHHHHHHHHHHHHHHHHHHHHHHHHHHHHHH-GGGGGS--SHHHHHHHHHHHHHHH-SB--EEEEESS-EEETTEEE-TT-EEEE-HHHHTT-TTTSSSTTS--TTSPSS---TT--STT--TTHHHHHHHHHHHHHHHHHHT---EE-S--EE-S-SSB--EEE-EEE--/-----

Nearest PDB structures (foldseek):
  8u2m-assembly1_A  TM=1.003E+00  e=4.722E-65  Micromonospora sp. MW-13
  8ukz-assembly1_A  TM=1.000E+00  e=6.247E-62  Micromonospora sp. MW-13
  8u3n-assembly1_A  TM=1.000E+00  e=1.506E-61  Micromonospora sp. MW-13
  8ukz-assembly2_B  TM=9.973E-01  e=2.339E-61  Micromonospora sp. MW-13
  8ukz-assembly3_C  TM=9.999E-01  e=5.869E-59  Micromonospora sp. MW-13

Organism: NCBI:txid2094022

Solvent-accessible surface area: 47061 Å² total; per-residue (Å²): 75,79,7,21,22,118,76,6,13,60,67,6,32,52,74,5,100,125,24,21,114,110,47,39,0,72,87,29,102,177,43,93,5,26,3,0,1,0,11,69,26,0,86,54,0,2,5,30,22,36,22,1,0,13,7,51,74,67,31,128,69,150,46,62,104,98,114,14,8,15,41,25,5,2,70,75,88,7,35,40,1,57,35,0,2,31,28,1,18,14,37,13,52,22,57,47,5,58,123,46,4,32,45,9,0,50,85,20,7,65,123,1,53,72,59,115,39,88,3,32,2,6,58,95,4,1,56,34,0,1,8,81,6,11,0,19,7,2,14,11,104,76,35,105,34,75,21,9,18,135,112,0,29,18,0,1,81,11,6,0,23,56,36,75,101,88,13,38,102,61,0,82,105,0,47,40,73,4,27,158,50,2,77,110,12,36,75,122,16,93,90,117,4,0,3,0,1,0,38,57,19,19,158,69,45,77,20,83,82,34,3,14,18,14,0,3,20,8,18,0,0,25,14,2,1,26,19,8,15,8,0,4,12,1,3,7,49,8,8,90,83,78,108,31,41,85,36,104,45,74,133,109,27,16,63,10,9,5,23,4,0,3,4,2,20,7,12,14,3,0,20,14,12,0,0,15,152,67,53,86,1,41,92,45,102,0,132,114,37,33,21,0,2,0,1,2,4,0,0,2,18,16,72,94,46,3,67,88,28,86,47,35,87,91,122,29,177,96,62,20,28,3,15,44,19,64,25,31,38,24,53,42,19,26,52,26,14,44,14,3,0,56,38,1,0,34,17,11,67,94,38,62,34,180,27,48,66,42,31,111,26,41,61,19,63,2,8,0,0,27,3,11,50,77,0,8,0,19,7,160,82,114,34,77,28,16,20,114,80,5,9,59,69,6,34,63,69,12,120,127,8,20,112,92,45,40,0,44,88,27,99,152,61,93,10,24,8,0,1,1,8,58,23,0,80,63,0,3,48,26,30,21,11,1,0,16,10,77,74,70,31,127,63,151,45,56,105,98,115,8,4,19,92,28,4,7,58,127,93,4,22,43,1,24,14,0,2,17,8,2,38,91,88,27,79,121,73,59,8,74,107,73,4,23,45,10,0,48,82,18,5,67,115,1,62,71,66,116,55,85,4,30,2,7,55,96,4,1,59,34,0,0,8,79,5,14,0,30,8,2,27,12,102,75,34,108,33,70,24,8,19,129,103,0,24,19,4,0,73,12,80,3,24,66,52,78,104,90,25,38,98,59,0,80,101,0,85,43,63,2,40,150,49,4,86,106,11,34,74,123,17,65,81,204,3,0,2,0,1,0,47,83,21,25,182,9,31,91,25,85,84,35,5,17,26,15,0,4,36,21,19,0,15,53,17,2,2,39,18,7,16,10,0,2,12,1,4,9,55,5,5,92,78,50,50,13,30,87,40,71,47,46,149,56,8,12,74,2,8,6,22,5,0,4,4,2,22,5,12,39,6,19,36,53,16,0,0,14,135,79,19,71,0,43,101,52,81,0,133,112,37,32,46,0,31,0,24,2,6,0,0,2,21,16,69,94,43,4,34,64,18,83,20,9,6,21,12,20,116,48,32,49,22,0,14,44,13,66,12,30,38,13,54,39,19,26,50,34,15,47,10,4,0,48,19,1,0,30,13,20,77,91,34,70,39,79,10,20,54,42,29,107,23,43,59,14,58,2,18,26,13,24,2,10,49,80,0,8,0,44,27,186,77,91,34,21,22,4,18,84,76,6,11,59,68,7,31,48,54,12,98,102,10,18,120,87,44,36,1,39,88,22,56,40,42,42,6,28,8,0,1,0,15,70,18,0,106,64,1,4,40,28,35,88,22,2,0,15,7,71,80,67,32,130,62,153,44,59,102,100,118,17,3,19,94,29,9,1,62,115,92,6,37,54,1,54,111,0,2,40,33,0,34,142,98,20,68,126,46,52,7,104,114,70,3,37,46,8,0,53,91,30,8,67,97,2,31,57,136,104,38,86,8,32,2,6,59,82,2,1,56,32,0,0,7,79,7,14,1,30,8,2,23,11,98,76,34,105,34,75,23,8,19,133,103,0,28,19,10,0,72,12,76,3,23,50,15,4,15,57,8,29,87,61,0,76,101,0,78,42,63,3,38,148,44,3,86,102,8,38,77,122,12,86,83,199,4,0,3,0,0,0,32,76,14,22,172,89,60,133,19,84,84,38,5,14,28,17,0,3,40,22,19,0,15,55,18,2,2,36,18,7,16,10,0,2,12,0,3,11,50,6,8,181,80,82,112,32,37,88,35,88,76,78,152,111,27,9,83,12,9,6,27,2,0,3,5,1,21,6,12,40,5,21,35,50,18,0,0,5,142,74,47,76,0,44,107,58,100,0,156,113,36,36,49,0,31,0,25,2,5,0,0,1,19,16,73,95,46,3,70,89,28,89,48,39,89,86,123,22,195,76,74,48,27,3,15,44,19,83,41,40,40,29,54,37,21,26,52,30,15,35,14,4,0,48,42,0,0,33,16,11,57,91,36,62,45,160,23,44,77,39,36,121,44,45,62,18,56,2,20,28,12,26,3,10,44,80,6,14,0,26,3,175,9,83,40,60,6

Sequence (1149 aa):
YDPLAPSVIADPYPFYRKLRETNTVHHWHEFLDSWVVTGYAECRQVLGDTTNFGSDFRRIDVEIPDTQLSVQQSLDPPEHGAIRHLLVSALHEQPLSTVRQQFAAIAAQHLAELSGQPGTVDLVSRFARPVALRTITAFLGVPPPDGAGFEQWSNAIVRRSMDAGIEPARAEPGNQARAELSRLVTHWLAEADERGFVGAARRAARAQDVPAAVLANSLRAVLHAGYESVSRLLGGVLARLVRHPELLAGPATRDADEALVDELIRLDGPVQADARVCVRDQPVGAQLVRRGDVLVLFIAAANRDPAVFPDPDAVRLTRRRGLHLAFGRGAHACLGAGLATLQLREVLGALRAGGLRLAPAGPAAYEPTATLRGLAELPVSVRPIYDPLAPSVIADPYPFYRKLRRETNTVHWHEFLDSWVVTGYAECRQVLGDTTNFGSDFRRIDVEIPDTQLSVQSLDPPEHGAIRHLLVSALHEQPLSTVRQQFAAIAAQHLAELSGQPGTVDLVSRFARPVALRTITAFLGVPPPDGAGFEQWSNAIVRSMDAGIEPARAEPGNQARAELSRLVTHWLAEADERGFVGAARRAARAQDVPAAVLANSLRAVLHAGYESVSRLLGGVLARLVRHPELLAGPATRDADEALVDELIRLDGPVQADARVCVRDQPVGAQLVRRGDVLVLFIAAANRDPAVFPDPDAVRLTRRRGLHLAFGRGAHACLGAGLATLQLREVLGALRAGGLRLAPAGPAAYEPTATLRGLAELPVSVRPIYDPLAPSVIADPYPFYRKLRRETNTVHWHEFLDSWVVTGYAECRQVLGDTTNFGSDFRRIDVEIPDTQLSVQSLDPPEHGAIRHLLVSALHEQPLSTVRQQFAAIAAQHLAELSGQPGTVDLVSRFARPVALRTITAFLGVPPPDGAGFEQWSNAIVRRSMDAGIEPARAEPGNQARAELSRLVTHWLAEADERGFVGAARRAARAQDVPAAVLANSLRAVLHAGYESVSRLLGGVLARLVRHPELLAGPATRDADEALVDELIRLDGPVQADARVCVRDQPVGAQLVRRGDVLVLFIAAANRDPAVFPDPDAVRLTRRRGLHLAFGRGAHACLGAGLATLQLREVLGALRAGGLRLAPAGPAAYEPTATLRGLAELPVSVRMRYLH